Protein 6CPO (pdb70)

Nearest PDB structures (foldseek):
  5v4m-assembly4_L  TM=9.931E-01  e=2.831E-36  Homo sapiens
  4mdi-assembly1_B  TM=9.995E-01  e=8.131E-35  Homo sapiens
  6ati-assembly2_E  TM=1.000E+00  e=9.061E-35  Homo sapiens
  7yx9-assembly2_D  TM=9.956E-01  e=2.042E-34  Homo sapiens
  6biz-assembly1_B  TM=9.943E-01  e=4.128E-34  Homo sapiens

GO terms:
  GO:0005764 lysosome (C, IDA)
  GO:0005886 plasma membrane (C, IDA)
  GO:0001916 positive regulation of T cell mediated cytotoxicity (P, IDA)
  GO:0002469 myeloid dendritic cell antigen processing and presentation (P, IDA)
  GO:0002491 antigen processing and presentation of endogenous peptide antigen via MHC class II (P, IDA)
  GO:0031902 late endosome membrane (C, IDA)
  GO:0001772 immunological synapse (C, IDA)
  GO:0005765 lysosomal membrane (C, IDA)
  GO:0043382 positive regulation of memory T cell differentiation (P, IDA)
  GO:0045622 regulation of T-helper cell differentiation (P, IDA)
  GO:0042605 peptide antigen binding (F, IDA)
  GO:0042608 T cell receptor binding (F, IDA)
  GO:2000516 positive regulation of CD4-positive, alpha-beta T cell activation (P, IDA)
  GO:0019886 antigen processing and presentation of exogenous peptide antigen via MHC class II (P, IDA)
  GO:0032831 positive regulation of CD4-positive, CD25-positive, alpha-beta regulatory T cell differentiation (P, IDA)
  GO:0120281 autolysosome membrane (C, EXP)
  GO:0031901 early endosome membrane (C, EXP)
  GO:0005789 endoplasmic reticulum membrane (C, EXP)
  GO:0005886 plasma membrane (C, EXP)
  GO:0005515 protein binding (F, IPI)

Solvent-accessible surface area: 35784 Å² total; per-residue (Å²): 144,40,42,5,30,0,11,4,6,14,0,26,47,51,116,35,10,32,0,4,0,5,1,55,23,2,5,0,0,30,1,50,53,102,119,154,87,19,58,50,52,31,135,73,1,27,152,121,1,17,17,99,10,130,23,0,52,44,2,14,60,38,1,62,34,1,0,86,36,0,11,119,59,18,118,129,74,62,15,109,65,42,61,7,80,8,68,22,24,16,48,23,26,34,113,70,121,107,104,15,40,0,1,0,41,0,8,67,0,0,0,1,38,19,90,28,33,5,15,82,65,55,143,88,19,122,115,58,55,64,108,8,21,21,4,10,55,154,57,23,15,6,20,14,2,12,17,3,70,12,119,1,13,97,136,39,49,5,24,0,62,0,59,12,77,24,38,159,133,56,47,90,75,91,34,91,55,166,92,147,134,72,9,22,0,0,3,0,6,1,10,0,43,1,67,112,29,52,123,76,15,73,1,15,7,40,4,0,10,24,54,113,19,1,0,74,0,12,33,47,20,4,35,6,104,36,52,42,126,51,0,116,52,0,6,108,62,2,39,81,62,172,95,16,16,76,120,9,37,36,0,24,56,78,6,0,74,68,0,17,46,20,1,67,68,17,4,27,114,38,133,49,126,11,113,27,44,21,70,44,35,90,80,87,125,154,86,164,86,25,22,0,5,0,2,0,3,26,0,6,35,13,77,20,49,24,62,0,40,35,102,78,141,65,66,121,46,10,37,15,12,58,9,93,40,38,0,5,44,0,25,17,13,8,44,13,29,1,74,28,103,31,172,107,66,32,32,1,28,0,40,0,67,9,55,30,30,150,80,59,52,86,44,102,47,160,70,153,95,8,114,34,23,188,10,71,89,2,12,173,101,118,25,40,5,30,0,11,4,6,14,0,25,48,51,118,36,16,34,0,3,0,5,1,56,24,3,5,0,0,33,3,52,41,94,136,131,86,24,52,52,53,29,136,72,0,27,152,121,1,22,16,100,11,130,27,0,43,38,1,18,61,37,1,66,35,1,0,73,33,0,11,134,59,16,133,128,74,62,13,109,63,44,61,8,80,9,68,22,24,17,38,30,31,36,110,97,164,111,100,12,43,0,0,0,38,0,8,69,0,0,0,2,38,19,88,28,30,6,16,82,67,55,144,86,19,119,115,58,56,63,109,8,22,21,3,12,53,150,59,24,15,6,18,13,1,13,18,3,70,14,103,0,12,119,135,27,49,4,25,0,64,0,55,14,78,25,39,157,135,59,47,92,76,91,33,92,71,165,111,47,132,133,73,9,22,0,0,3,0,5,1,11,1,42,0,64,96,16,51,125,85,15,72,0,15,6,39,4,0,8,24,53,112,18,1,0,73,0,13,34,44,20,3,33,6,106,35,55,41,123,50,0,115,53,0,7,110,61,2,38,88,43,172,93,13,15,75,117,8,37,36,0,26,55,78,7,0,75,66,1,12,46,19,1,67,67,16,5,7,110,40,126,50,97,0,114,26,45,20,73,42,37,103,82,109,120,170,75,166,90,30,21,0,5,0,3,0,5,24,0,7,33,12,77,22,49,23,54,0,39,37,102,73,140,59,62,125,47,10,37,14,11,56,8,94,42,38,0,6,35,0,24,17,17,6,49,12,29,1,74,27,104,31,173,108,65,32,32,1,28,0,39,0,63,11,56,35,27,154,85,66,38,85,44,99,48,159,69,159,94,7,112,36,25,177,9,73,89,2,15,168

Secondary structure (DSSP, 8-state):
-EEEEEEEEEEETTTEEEEEEEETTEEEEEEETTTTEEEESSTTHHHH-B--HHHHHHHHHHHHHHHHHHHHHTTSPPPPPB--EEEEEESS---TTS-EEEEEEEEEEBSS--EEEEEETTEE--SS-EE---EE-TTS-EEEEEEEEE---SS--EEEEEE-TT-SS-EEEEE---/--S--EEEEEEEEEEEETTTTEEEEEEEEEETTEEEEEEETTTTEEEESSGGGHHHHHHHHH-HHHHHHHHHHIIIIIIHHHHHHTTTTTS--B--EEEEEEE-SSTTSS--EEEEEEEEEBSS--EEEEEETTEE--TTEEE---EE-SSS-EEEEEEEE--PPTT-EEEEEEE-TTSSS-EEEEEE-/-BPPP----PPP-/--EEEEEEEEEEETTTEEEEEEEETTEEEEEEETTTTEEEESSTTHHHH-B--HHHHHHHHHHHHHHHHHHHHHTTSPPPPPB--EEEEEESS---TTS-EEEEEEEEEEBSS--EEEEEETTEE--SS-EE---EE-TTS-EEEEEEEEE---SS--EEEEEE-TT-SS-EEEEE---/---S--EEEEEEEEEEEETTTTEEEEEEEEEETTEEEEEEETTTTEEEESSGGGHHHHHHHHH-HHHHHHHHHHIIIIIIHHHHHHTTTTTS--B--EEEEEEE-SSTTSS--EEEEEEEEEBSS--EEEEEETTEE--TTEEE---EE-SSS-EEEEEEEE--PPTT-EEEEEEE-TT-SSPEEEEEE-/-BPPP----PPP-

InterPro domains:
  IPR001003 MHC class II, alpha chain, N-terminal [PF00993] (29-106)
  IPR001003 MHC class II, alpha chain, N-terminal [SM00920] (30-109)
  IPR003006 Immunoglobulin/major histocompatibility complex, conserved site [PS00290] (186-192)
  IPR003597 Immunoglobulin C1-set [PF07654] (114-195)
  IPR003597 Immunoglobulin C1-set [SM00407] (127-198)
  IPR007110 Immunoglobulin-like domain [PS50835] (112-192)
  IPR011162 MHC classes I/II-like antigen recognition protein [SSF54452] (27-108)
  IPR013783 Immunoglobulin-like fold [G3DSA:2.60.40.10] (107-217)
  IPR014745 MHC class II, alpha/beta chain, N-terminal [G3DSA:3.10.320.10] (25-106)
  IPR036179 Immunoglobulin-like domain superfamily [SSF48726] (110-206)
  IPR050160 Major Histocompatibility Complex/Immunoglobulin [PTHR19944] (16-243)

Structure (mmCIF, N/CA/C/O backbone):
data_6CPO
#
_entry.id   6CPO
#
_cell.length_a   66.740
_cell.length_b   73.500
_cell.length_c   94.940
_cell.angle_alpha   90.00
_cell.angle_beta   106.95
_cell.angle_gamma   90.00
#
_symmetry.space_group_name_H-M   'P 1 21 1'
#
loop_
_entity.id
_entity.type
_entity.pdbx_description
1 polymer 'HLA class II histocompatibility antigen, DR alpha chain'
2 polymer 'HLA-DRB1 protein'
3 polymer RQ13
4 non-polymer 2-acetamido-2-deoxy-beta-D-glucopyranose
5 non-polymer 'TRIETHYLENE GLYCOL'
6 non-polymer 'PHOSPHATE ION'
7 water water
#
loop_
_atom_site.group_PDB
_atom_site.id
_atom_site.type_symbol
_atom_site.label_atom_id
_atom_site.label_alt_id
_atom_site.label_comp_id
_atom_site.label_asym_id
_atom_site.label_entity_id
_atom_site.label_seq_id
_atom_site.pdbx_PDB_ins_code
_atom_site.Cartn_x
_atom_site.Cartn_y
_atom_site.Cartn_z
_atom_site.occupancy
_atom_site.B_iso_or_equiv
_atom_site.auth_seq_id
_atom_site.auth_comp_id
_atom_site.auth_asym_id
_atom_site.auth_atom_id
_atom_site.pdbx_PDB_model_num
ATOM 1 N N . GLU A 1 4 ? 13.760 13.866 37.756 1.00 32.80 4 GLU A N 1
ATOM 2 C CA . GLU A 1 4 ? 13.442 14.192 36.367 1.00 32.46 4 GLU A CA 1
ATOM 3 C C . GLU A 1 4 ? 13.604 12.984 35.439 1.00 34.23 4 GLU A C 1
ATOM 4 O O . GLU A 1 4 ? 14.708 12.466 35.266 1.00 34.47 4 GLU A O 1
ATOM 10 N N . HIS A 1 5 ? 12.480 12.520 34.871 1.00 28.53 5 HIS A N 1
ATOM 11 C CA . HIS A 1 5 ? 12.422 11.364 33.978 1.00 26.87 5 HIS A CA 1
ATOM 12 C C . HIS A 1 5 ? 11.505 11.640 32.803 1.00 28.03 5 HIS A C 1
ATOM 13 O O . HIS A 1 5 ? 10.699 12.576 32.852 1.00 27.77 5 HIS A O 1
ATOM 20 N N . VAL A 1 6 ? 11.646 10.835 31.731 1.00 21.63 6 VAL A N 1
ATOM 21 C CA . VAL A 1 6 ? 10.859 10.936 30.502 1.00 19.56 6 VAL A CA 1
ATOM 22 C C . VAL A 1 6 ? 10.431 9.546 30.025 1.00 22.09 6 VAL A C 1
ATOM 23 O O . VAL A 1 6 ? 11.279 8.687 29.792 1.00 21.47 6 VAL A O 1
ATOM 27 N N . ILE A 1 7 ? 9.121 9.342 29.848 1.00 18.50 7 ILE A N 1
ATOM 28 C CA . ILE A 1 7 ? 8.563 8.114 29.273 1.00 17.60 7 ILE A CA 1
ATOM 29 C C . ILE A 1 7 ? 7.986 8.492 27.887 1.00 21.57 7 ILE A C 1
ATOM 30 O O . ILE A 1 7 ? 7.191 9.429 27.785 1.00 21.15 7 ILE A O 1
ATOM 35 N N . ILE A 1 8 ? 8.425 7.798 26.824 1.00 17.52 8 ILE A N 1
ATOM 36 C CA . ILE A 1 8 ? 7.970 8.064 25.462 1.00 17.04 8 ILE A CA 1
ATOM 37 C C . ILE A 1 8 ? 7.385 6.805 24.853 1.00 23.28 8 ILE A C 1
ATOM 38 O O . ILE A 1 8 ? 8.026 5.759 24.874 1.00 24.44 8 ILE A O 1
ATOM 43 N N . GLN A 1 9 ? 6.166 6.903 24.318 1.00 19.15 9 GLN A N 1
ATOM 44 C CA . GLN A 1 9 ? 5.546 5.818 23.571 1.00 18.42 9 GLN A CA 1
ATOM 45 C C . GLN A 1 9 ? 5.810 6.223 22.127 1.00 19.82 9 GLN A C 1
ATOM 46 O O . GLN A 1 9 ? 5.186 7.159 21.610 1.00 18.41 9 GLN A O 1
ATOM 52 N N . ALA A 1 10 ? 6.817 5.595 21.520 1.00 16.10 10 ALA A N 1
ATOM 53 C CA . ALA A 1 10 ? 7.224 5.910 20.157 1.00 15.41 10 ALA A CA 1
ATOM 54 C C . ALA A 1 10 ? 6.743 4.858 19.167 1.00 18.90 10 ALA A C 1
ATOM 55 O O . ALA A 1 10 ? 6.995 3.663 19.335 1.00 18.75 10 ALA A O 1
ATOM 57 N N . GLU A 1 11 ? 6.026 5.314 18.141 1.00 14.98 11 GLU A N 1
ATOM 58 C CA . GLU A 1 11 ? 5.506 4.447 17.089 1.00 14.55 11 GLU A CA 1
ATOM 59 C C . GLU A 1 11 ? 5.936 4.979 15.744 1.00 17.76 11 GLU A C 1
ATOM 60 O O . GLU A 1 11 ? 6.390 6.116 15.648 1.00 17.14 11 GLU A O 1
ATOM 66 N N . PHE A 1 12 ? 5.769 4.164 14.699 1.00 14.17 12 PHE A N 1
ATOM 67 C CA . PHE A 1 12 ? 6.027 4.560 13.330 1.00 14.68 12 PHE A CA 1
ATOM 68 C C . PHE A 1 12 ? 5.397 3.614 12.343 1.00 20.40 12 PHE A C 1
ATOM 69 O O . PHE A 1 12 ? 5.218 2.427 12.623 1.00 19.66 12 PHE A O 1
ATOM 77 N N . TYR A 1 13 ? 5.094 4.152 11.165 1.00 17.91 13 TYR A N 1
ATOM 78 C CA . TYR A 1 13 ? 4.649 3.390 10.020 1.00 17.52 13 TYR A CA 1
ATOM 79 C C . TYR A 1 13 ? 5.384 3.925 8.818 1.00 19.67 13 TYR A C 1
ATOM 80 O O . TYR A 1 13 ? 5.498 5.137 8.646 1.00 18.21 13 TYR A O 1
ATOM 89 N N . LEU A 1 14 ? 5.930 3.014 8.021 1.00 16.43 14 LEU A N 1
ATOM 90 C CA . LEU A 1 14 ? 6.713 3.357 6.849 1.00 15.89 14 LEU A CA 1
ATOM 91 C C . LEU A 1 14 ? 6.204 2.647 5.595 1.00 21.07 14 LEU A C 1
ATOM 92 O O . LEU A 1 14 ? 5.980 1.437 5.620 1.00 20.63 14 LEU A O 1
ATOM 97 N N . ASN A 1 15 ? 6.045 3.415 4.504 1.00 17.81 15 ASN A N 1
ATOM 98 C CA . ASN A 1 15 ? 5.648 2.943 3.179 1.00 17.89 15 ASN A CA 1
ATOM 99 C C . ASN A 1 15 ? 6.789 3.223 2.193 1.00 21.77 15 ASN A C 1
ATOM 100 O O . ASN A 1 15 ? 7.528 4.179 2.414 1.00 20.90 15 ASN A O 1
ATOM 105 N N . PRO A 1 16 ? 6.980 2.421 1.114 1.00 19.94 16 PRO A N 1
ATOM 106 C CA . PRO A 1 16 ? 6.189 1.247 0.687 1.00 20.01 16 PRO A CA 1
ATOM 107 C C . PRO A 1 16 ? 6.532 -0.060 1.411 1.00 26.48 16 PRO A C 1
ATOM 108 O O . PRO A 1 16 ? 5.913 -1.089 1.137 1.00 27.47 16 PRO A O 1
ATOM 112 N N . ASP A 1 17 ? 7.492 -0.010 2.353 1.00 23.55 17 ASP A N 1
ATOM 113 C CA . ASP A 1 17 ? 7.996 -1.153 3.128 1.00 23.21 17 ASP A CA 1
ATOM 114 C C . ASP A 1 17 ? 6.947 -1.876 3.953 1.00 28.27 17 ASP A C 1
ATOM 115 O O . ASP A 1 17 ? 7.124 -3.065 4.246 1.00 29.49 17 ASP A O 1
ATOM 120 N N . GLN A 1 18 ? 5.878 -1.154 4.353 1.00 23.57 18 GLN A N 1
ATOM 121 C CA . GLN A 1 18 ? 4.778 -1.633 5.202 1.00 23.35 18 GLN A CA 1
ATOM 122 C C . GLN A 1 18 ? 5.310 -2.054 6.585 1.00 27.62 18 GLN A C 1
ATOM 123 O O . GLN A 1 18 ? 4.762 -2.934 7.256 1.00 27.84 18 GLN A O 1
ATOM 129 N N . SER A 1 19 ? 6.382 -1.371 7.003 1.00 23.49 19 SER A N 1
ATOM 130 C CA . SER A 1 19 ? 7.093 -1.562 8.255 1.00 23.10 19 SER A CA 1
ATOM 131 C C . SER A 1 19 ? 6.438 -0.707 9.341 1.00 25.44 19 SER A C 1
ATOM 132 O O . SER A 1 19 ? 6.102 0.455 9.102 1.00 24.69 19 SER A O 1
ATOM 135 N N . GLY A 1 20 ? 6.256 -1.292 10.515 1.00 20.84 20 GLY A N 1
ATOM 136 C CA . GLY A 1 20 ? 5.642 -0.606 11.640 1.00 20.42 20 GLY A CA 1
ATOM 137 C C . GLY A 1 20 ? 6.123 -1.124 12.974 1.00 24.82 20 GLY A C 1
ATOM 138 O O . GLY A 1 20 ? 6.246 -2.338 13.156 1.00 25.72 20 GLY A O 1
ATOM 139 N N . GLU A 1 21 ? 6.417 -0.211 13.914 1.00 19.47 21 GLU A N 1
ATOM 140 C CA . GLU A 1 21 ? 6.885 -0.579 15.250 1.00 18.34 21 GLU A CA 1
ATOM 141 C C . GLU A 1 21 ? 6.252 0.271 16.328 1.00 21.10 21 GLU A C 1
ATOM 142 O O . GLU A 1 21 ? 5.870 1.404 16.070 1.00 21.03 21 GLU A O 1
ATOM 148 N N . PHE A 1 22 ? 6.140 -0.289 17.538 1.00 16.70 22 PHE A N 1
ATOM 149 C CA . PHE A 1 22 ? 5.564 0.340 18.719 1.00 16.01 22 PHE A CA 1
ATOM 150 C C . PHE A 1 22 ? 6.465 -0.024 19.882 1.00 22.08 22 PHE A C 1
ATOM 151 O O . PHE A 1 22 ? 6.760 -1.203 20.089 1.00 22.35 22 PHE A O 1
ATOM 159 N N . MET A 1 23 ? 6.901 0.981 20.651 1.00 19.89 23 MET A N 1
ATOM 160 C CA . MET A 1 23 ? 7.777 0.761 21.800 1.00 19.48 23 MET A CA 1
ATOM 161 C C . MET A 1 23 ? 7.608 1.810 22.878 1.00 22.41 23 MET A C 1
ATOM 162 O O . MET A 1 23 ? 7.089 2.892 22.618 1.00 21.50 23 MET A O 1
ATOM 167 N N . PHE A 1 24 ? 8.075 1.488 24.086 1.00 19.33 24 PHE A N 1
ATOM 168 C CA . PHE A 1 24 ? 8.101 2.395 25.223 1.00 19.02 24 PHE A CA 1
ATOM 169 C C . PHE A 1 24 ? 9.560 2.649 25.571 1.00 22.12 24 PHE A C 1
ATOM 170 O O . PHE A 1 24 ? 10.363 1.712 25.647 1.00 22.20 24 PHE A O 1
ATOM 178 N N . ASP A 1 25 ? 9.896 3.917 25.750 1.00 17.53 25 ASP A N 1
ATOM 179 C CA . ASP A 1 25 ? 11.228 4.402 26.073 1.00 17.60 25 ASP A CA 1
ATOM 180 C C . ASP A 1 25 ? 11.186 5.112 27.426 1.00 19.04 25 ASP A C 1
ATOM 181 O O . ASP A 1 25 ? 10.242 5.843 27.699 1.00 17.47 25 ASP A O 1
ATOM 186 N N . PHE A 1 26 ? 12.188 4.858 28.284 1.00 15.98 26 PHE A N 1
ATOM 187 C CA . PHE A 1 26 ? 12.367 5.484 29.592 1.00 15.01 26 PHE A CA 1
ATOM 188 C C . PHE A 1 26 ? 13.791 6.026 29.630 1.00 18.06 26 PHE A C 1
ATOM 189 O O . PHE A 1 26 ? 14.737 5.239 29.625 1.00 18.19 26 PHE A O 1
ATOM 197 N N . ASP A 1 27 ? 13.947 7.365 29.627 1.00 14.95 27 ASP A N 1
ATOM 198 C CA . ASP A 1 27 ? 15.241 8.071 29.675 1.00 14.94 27 ASP A CA 1
ATOM 199 C C . ASP A 1 27 ? 16.282 7.567 28.633 1.00 19.76 27 ASP A C 1
ATOM 200 O O . ASP A 1 27 ? 17.458 7.424 28.952 1.00 20.54 27 ASP A O 1
ATOM 205 N N . GLY A 1 28 ? 15.837 7.315 27.406 1.00 16.69 28 GLY A N 1
ATOM 206 C CA . GLY A 1 28 ? 16.696 6.849 26.320 1.00 16.56 28 GLY A CA 1
ATOM 207 C C . GLY A 1 28 ? 16.850 5.343 26.205 1.00 21.89 28 GLY A C 1
ATOM 208 O O . GLY A 1 28 ? 17.472 4.861 25.249 1.00 22.12 28 GLY A O 1
ATOM 209 N N . ASP A 1 29 ? 16.303 4.588 27.187 1.00 18.34 29 ASP A N 1
ATOM 210 C CA . ASP A 1 29 ? 16.350 3.124 27.231 1.00 18.07 29 ASP A CA 1
ATOM 211 C C . ASP A 1 29 ? 14.980 2.524 26.961 1.00 22.45 29 ASP A C 1
ATOM 212 O O . ASP A 1 29 ? 13.979 3.054 27.422 1.00 21.63 29 ASP A O 1
ATOM 217 N N . GLU A 1 30 ? 14.939 1.413 26.224 1.00 19.29 30 GLU A N 1
ATOM 218 C CA . GLU A 1 30 ? 13.708 0.727 25.845 1.00 19.16 30 GLU A CA 1
ATOM 219 C C . GLU A 1 30 ? 13.144 -0.119 26.988 1.00 24.44 30 GLU A C 1
ATOM 220 O O . GLU A 1 30 ? 13.856 -0.972 27.504 1.00 25.66 30 GLU A O 1
ATOM 226 N N . ILE A 1 31 ? 11.861 0.073 27.355 1.00 20.28 31 ILE A N 1
ATOM 227 C CA . ILE A 1 31 ? 11.228 -0.760 28.384 1.00 19.60 31 ILE A CA 1
ATOM 228 C C . ILE A 1 31 ? 10.782 -2.056 27.693 1.00 22.01 31 ILE A C 1
ATOM 229 O O . ILE A 1 31 ? 11.149 -3.153 28.117 1.00 21.40 31 ILE A O 1
ATOM 234 N N . PHE A 1 32 ? 10.005 -1.910 26.608 1.00 17.58 32 PHE A N 1
ATOM 235 C CA . PHE A 1 32 ? 9.497 -3.008 25.808 1.00 16.92 32 PHE A CA 1
ATOM 236 C C . PHE A 1 32 ? 9.124 -2.511 24.414 1.00 21.25 32 PHE A C 1
ATOM 237 O O . PHE A 1 32 ? 9.021 -1.305 24.189 1.00 20.86 32 PHE A O 1
ATOM 245 N N . HIS A 1 33 ? 8.873 -3.451 23.500 1.00 18.71 33 HIS A N 1
ATOM 246 C CA . HIS A 1 33 ? 8.383 -3.190 22.154 1.00 19.38 33 HIS A CA 1
ATOM 247 C C . HIS A 1 33 ? 7.397 -4.294 21.785 1.00 25.97 33 HIS A C 1
ATOM 248 O O . HIS A 1 33 ? 7.361 -5.339 22.441 1.00 24.78 33 HIS A O 1
ATOM 255 N N . VAL A 1 34 ? 6.621 -4.081 20.729 1.00 25.61 34 VAL A N 1
ATOM 256 C CA . VAL A 1 34 ? 5.686 -5.094 20.266 1.00 27.27 34 VAL A CA 1
ATOM 257 C C . VAL A 1 34 ? 6.072 -5.517 18.849 1.00 37.74 34 VAL A C 1
ATOM 258 O O . VAL A 1 34 ? 6.190 -4.670 17.958 1.00 36.21 34 VAL A O 1
ATOM 262 N N . ASP A 1 35 ? 6.317 -6.828 18.669 1.00 41.03 35 ASP A N 1
ATOM 263 C CA . ASP A 1 35 ? 6.675 -7.410 17.376 1.00 44.11 35 ASP A CA 1
ATOM 264 C C . ASP A 1 35 ? 5.420 -7.534 16.500 1.00 53.43 35 ASP A C 1
ATOM 265 O O . ASP A 1 35 ? 4.422 -8.119 16.935 1.00 53.34 35 ASP A O 1
ATOM 270 N N . MET A 1 36 ? 5.469 -6.964 15.280 1.00 53.62 36 MET A N 1
ATOM 271 C CA . MET A 1 36 ? 4.353 -7.014 14.332 1.00 55.23 36 MET A CA 1
ATOM 272 C C . MET A 1 36 ? 4.220 -8.376 13.639 1.00 60.71 36 MET A C 1
ATOM 273 O O . MET A 1 36 ? 3.105 -8.747 13.262 1.00 60.65 36 MET A O 1
ATOM 278 N N . ALA A 1 37 ? 5.342 -9.125 13.491 1.00 57.75 37 ALA A N 1
ATOM 279 C CA . ALA A 1 37 ? 5.358 -10.472 12.900 1.00 57.87 37 ALA A CA 1
ATOM 280 C C . ALA A 1 37 ? 4.477 -11.402 13.753 1.00 61.90 37 ALA A C 1
ATOM 281 O O . ALA A 1 37 ? 3.646 -12.133 13.209 1.00 61.80 37 ALA A O 1
ATOM 283 N N . LYS A 1 38 ? 4.622 -11.315 15.090 1.00 58.08 38 LYS A N 1
ATOM 284 C CA . LYS A 1 38 ? 3.815 -12.043 16.064 1.00 57.65 38 LYS A CA 1
ATOM 285 C C . LYS A 1 38 ? 2.812 -11.028 16.657 1.00 60.85 38 LYS A C 1
ATOM 286 O O . LYS A 1 38 ? 2.441 -10.062 15.980 1.00 60.32 38 LYS A O 1
ATOM 292 N N . LYS A 1 39 ? 2.363 -11.256 17.897 1.00 56.64 39 LYS A N 1
ATOM 293 C CA . LYS A 1 39 ? 1.427 -10.398 18.627 1.00 56.04 39 LYS A CA 1
ATOM 294 C C . LYS A 1 39 ? 1.870 -10.452 20.097 1.00 58.32 39 LYS A C 1
ATOM 295 O O . LYS A 1 39 ? 1.045 -10.657 20.995 1.00 58.26 39 LYS A O 1
ATOM 301 N N . GLU A 1 40 ? 3.193 -10.303 20.332 1.00 52.81 40 GLU A N 1
ATOM 302 C CA . GLU A 1 40 ? 3.788 -10.416 21.664 1.00 51.22 40 GLU A CA 1
ATOM 303 C C . GLU A 1 40 ? 4.568 -9.189 22.130 1.00 50.10 40 GLU A C 1
ATOM 304 O O . GLU A 1 40 ? 5.299 -8.568 21.351 1.00 49.40 40 GLU A O 1
ATOM 310 N N . THR A 1 41 ? 4.418 -8.868 23.430 1.00 42.95 41 THR A N 1
ATOM 311 C CA . THR A 1 41 ? 5.131 -7.796 24.112 1.00 40.93 41 THR A CA 1
ATOM 312 C C . THR A 1 41 ? 6.523 -8.343 24.446 1.00 40.28 41 THR A C 1
ATOM 313 O O . THR A 1 41 ? 6.650 -9.248 25.276 1.00 39.90 41 THR A O 1
ATOM 317 N N . VAL A 1 42 ? 7.553 -7.815 23.772 1.00 32.93 42 VAL A N 1
ATOM 318 C CA . VAL A 1 42 ? 8.941 -8.218 23.974 1.00 30.43 42 VAL A CA 1
ATOM 319 C C . VAL A 1 42 ? 9.603 -7.230 24.943 1.00 30.91 42 VAL A C 1
ATOM 320 O O . VAL A 1 42 ? 9.813 -6.074 24.587 1.00 29.69 42 VAL A O 1
ATOM 324 N N . TRP A 1 43 ? 9.898 -7.687 26.174 1.00 26.79 43 TRP A N 1
ATOM 325 C CA . TRP A 1 43 ? 10.550 -6.892 27.221 1.00 26.34 43 TRP A CA 1
ATOM 326 C C . TRP A 1 43 ? 12.045 -6.811 26.953 1.00 29.93 43 TRP A C 1
ATOM 327 O O . TRP A 1 43 ? 12.630 -7.781 26.458 1.00 29.84 43 TRP A O 1
ATOM 338 N N . ARG A 1 44 ? 12.659 -5.647 27.248 1.00 25.97 44 ARG A N 1
ATOM 339 C CA . ARG A 1 44 ? 14.086 -5.425 27.021 1.00 25.39 44 ARG A CA 1
ATOM 340 C C . ARG A 1 44 ? 14.947 -6.303 27.919 1.00 29.56 44 ARG A C 1
ATOM 341 O O . ARG A 1 44 ? 15.922 -6.889 27.450 1.00 28.52 44 ARG A O 1
ATOM 349 N N . LEU A 1 45 ? 14.566 -6.405 29.195 1.00 27.18 45 LEU A N 1
ATOM 350 C CA . LEU A 1 45 ? 15.201 -7.269 30.181 1.00 27.37 45 LEU A CA 1
ATOM 351 C C . LEU A 1 45 ? 14.122 -8.198 30.722 1.00 35.63 45 LEU A C 1
ATOM 352 O O . LEU A 1 45 ? 12.968 -7.777 30.837 1.00 35.58 45 LEU A O 1
ATOM 357 N N . GLU A 1 46 ? 14.486 -9.471 31.007 1.00 35.44 46 GLU A N 1
ATOM 358 C CA . GLU A 1 46 ? 13.601 -10.529 31.527 1.00 36.72 46 GLU A CA 1
ATOM 359 C C . GLU A 1 46 ? 12.767 -10.075 32.728 1.00 41.39 46 GLU A C 1
ATOM 360 O O . GLU A 1 46 ? 11.551 -10.258 32.723 1.00 41.13 46 GLU A O 1
ATOM 366 N N . GLU A 1 47 ? 13.430 -9.461 33.735 1.00 38.15 47 GLU A N 1
ATOM 367 C CA . GLU A 1 47 ? 12.850 -8.982 34.996 1.00 37.91 47 GLU A CA 1
ATOM 368 C C . GLU A 1 47 ? 11.654 -8.038 34.832 1.00 40.48 47 GLU A C 1
ATOM 369 O O . GLU A 1 47 ? 10.758 -8.063 35.677 1.00 40.57 47 GLU A O 1
ATOM 375 N N . PHE A 1 48 ? 11.628 -7.225 33.760 1.00 35.53 48 PHE A N 1
ATOM 376 C CA . PHE A 1 48 ? 10.537 -6.276 33.492 1.00 34.38 48 PHE A CA 1
ATOM 377 C C . PHE A 1 48 ? 9.185 -6.981 33.331 1.00 37.62 48 PHE A C 1
ATOM 378 O O . PHE A 1 48 ? 8.181 -6.498 33.853 1.00 37.18 48 PHE A O 1
ATOM 386 N N . GLY A 1 49 ? 9.191 -8.119 32.636 1.00 34.65 49 GLY A N 1
ATOM 387 C CA . GLY A 1 49 ? 8.013 -8.943 32.386 1.00 35.27 49 GLY A CA 1
ATOM 388 C C . GLY A 1 49 ? 7.433 -9.621 33.614 1.00 41.11 49 GLY A C 1
ATOM 389 O O . GLY A 1 49 ? 6.288 -10.079 33.579 1.00 41.35 49 GLY A O 1
ATOM 390 N N . ARG A 1 50 ? 8.218 -9.699 34.704 1.00 38.53 50 ARG A N 1
ATOM 391 C CA . ARG A 1 50 ? 7.837 -10.311 35.981 1.00 38.95 50 ARG A CA 1
ATOM 392 C C . ARG A 1 50 ? 7.220 -9.283 36.931 1.00 44.53 50 ARG A C 1
ATOM 393 O O . ARG A 1 50 ? 6.495 -9.656 37.856 1.00 45.13 50 ARG A O 1
ATOM 401 N N . PHE A 1 51 ? 7.516 -7.992 36.706 1.00 41.20 51 PHE A N 1
ATOM 402 C CA . PHE A 1 51 ? 7.034 -6.876 37.518 1.00 41.02 51 PHE A CA 1
ATOM 403 C C . PHE A 1 51 ? 5.925 -6.068 36.839 1.00 42.49 51 PHE A C 1
ATOM 404 O O . PHE A 1 51 ? 5.186 -5.359 37.524 1.00 42.19 51 PHE A O 1
ATOM 412 N N . ALA A 1 52 ? 5.814 -6.161 35.502 1.00 37.67 52 ALA A N 1
ATOM 413 C CA . ALA A 1 52 ? 4.808 -5.435 34.720 1.00 36.73 52 ALA A CA 1
ATOM 414 C C . ALA A 1 52 ? 4.214 -6.292 33.599 1.00 38.14 52 ALA A C 1
ATOM 415 O O . ALA A 1 52 ? 4.647 -7.430 33.401 1.00 37.72 52 ALA A O 1
ATOM 417 N N . SER A 1 53 ? 3.200 -5.753 32.887 1.00 33.00 53 SER A N 1
ATOM 418 C CA . SER A 1 53 ? 2.526 -6.423 31.764 1.00 32.00 53 SER A CA 1
ATOM 419 C C . SER A 1 53 ? 1.958 -5.429 30.747 1.00 32.87 53 SER A C 1
ATOM 420 O O . SER A 1 53 ? 1.768 -4.250 31.055 1.00 30.68 53 SER A O 1
ATOM 423 N N . PHE A 1 54 ? 1.715 -5.909 29.521 1.00 28.97 54 PHE A N 1
ATOM 424 C CA . PHE A 1 54 ? 1.174 -5.092 28.442 1.00 28.32 54 PHE A CA 1
ATOM 425 C C . PHE A 1 54 ? 0.381 -5.933 27.449 1.00 35.06 54 PHE A C 1
ATOM 426 O O . PHE A 1 54 ? 0.834 -7.017 27.054 1.00 35.62 54 PHE A O 1
ATOM 434 N N . GLU A 1 55 ? -0.785 -5.409 27.020 1.00 32.31 55 GLU A N 1
ATOM 435 C CA . GLU A 1 55 ? -1.637 -6.069 26.037 1.00 32.36 55 GLU A CA 1
ATOM 436 C C . GLU A 1 55 ? -1.208 -5.648 24.639 1.00 35.88 55 GLU A C 1
ATOM 437 O O . GLU A 1 55 ? -1.529 -4.543 24.191 1.00 35.94 55 GLU A O 1
ATOM 443 N N . ALA A 1 56 ? -0.486 -6.549 23.947 1.00 31.73 56 ALA A N 1
ATOM 444 C CA . ALA A 1 56 ? 0.051 -6.338 22.601 1.00 31.55 56 ALA A CA 1
ATOM 445 C C . ALA A 1 56 ? -0.978 -5.883 21.567 1.00 34.99 56 ALA A C 1
ATOM 446 O O . ALA A 1 56 ? -0.605 -5.220 20.598 1.00 34.06 56 ALA A O 1
ATOM 448 N N . GLN A 1 57 ? -2.264 -6.229 21.787 1.00 31.76 57 GLN A N 1
ATOM 449 C CA . GLN A 1 57 ? -3.412 -5.883 20.937 1.00 31.73 57 GLN A CA 1
ATOM 450 C C . GLN A 1 57 ? -3.562 -4.365 20.755 1.00 34.39 57 GLN A C 1
ATOM 451 O O . GLN A 1 57 ? -3.908 -3.920 19.660 1.00 34.18 57 GLN A O 1
ATOM 457 N N . GLY A 1 58 ? -3.270 -3.605 21.816 1.00 29.42 58 GLY A N 1
ATOM 458 C CA . GLY A 1 58 ? -3.301 -2.148 21.818 1.00 28.64 58 GLY A CA 1
ATOM 459 C C . GLY A 1 58 ? -2.314 -1.565 20.827 1.00 31.91 58 GLY A C 1
ATOM 460 O O . GLY A 1 58 ? -2.645 -0.628 20.095 1.00 31.33 58 GLY A O 1
ATOM 461 N N . ALA A 1 59 ? -1.114 -2.163 20.758 1.00 28.57 59 ALA A N 1
ATOM 462 C CA . ALA A 1 59 ? -0.043 -1.757 19.849 1.00 28.81 59 ALA A CA 1
ATOM 463 C C . ALA A 1 59 ? -0.392 -2.030 18.387 1.00 33.21 59 ALA A C 1
ATOM 464 O O . ALA A 1 59 ? -0.194 -1.156 17.543 1.00 32.90 59 ALA A O 1
ATOM 466 N N . LEU A 1 60 ? -0.942 -3.222 18.097 1.00 30.38 60 LEU A N 1
ATOM 467 C CA . LEU A 1 60 ? -1.370 -3.624 16.755 1.00 30.88 60 LEU A CA 1
ATOM 468 C C . LEU A 1 60 ? -2.508 -2.729 16.236 1.00 34.27 60 LEU A C 1
ATOM 469 O O . LEU A 1 60 ? -2.527 -2.398 15.048 1.00 34.22 60 LEU A O 1
ATOM 474 N N . ALA A 1 61 ? -3.421 -2.305 17.142 1.00 29.44 61 ALA A N 1
ATOM 475 C CA . ALA A 1 61 ? -4.540 -1.411 16.832 1.00 28.68 61 ALA A CA 1
ATOM 476 C C . ALA A 1 61 ? -4.036 0.005 16.517 1.00 30.93 61 ALA A C 1
ATOM 477 O O . ALA A 1 61 ? -4.549 0.630 15.590 1.00 31.49 61 ALA A O 1
ATOM 479 N N . ASN A 1 62 ? -3.014 0.489 17.261 1.00 24.76 62 ASN A N 1
ATOM 480 C CA . ASN A 1 62 ? -2.404 1.805 17.046 1.00 23.52 62 ASN A CA 1
ATOM 481 C C . ASN A 1 62 ? -1.639 1.847 15.731 1.00 26.37 62 ASN A C 1
ATOM 482 O O . ASN A 1 62 ? -1.698 2.851 15.025 1.00 25.34 62 ASN A O 1
ATOM 487 N N . ILE A 1 63 ? -0.955 0.743 15.385 1.00 23.50 63 ILE A N 1
ATOM 488 C CA . ILE A 1 63 ? -0.188 0.609 14.143 1.00 23.54 63 ILE A CA 1
ATOM 489 C C . ILE A 1 63 ? -1.122 0.638 12.925 1.00 26.82 63 ILE A C 1
ATOM 490 O O . ILE A 1 63 ? -0.743 1.193 11.889 1.00 25.87 63 ILE A O 1
ATOM 495 N N . ALA A 1 64 ? -2.358 0.109 13.080 1.00 23.88 64 ALA A N 1
ATOM 496 C CA . ALA A 1 64 ? -3.388 0.103 12.034 1.00 23.75 64 ALA A CA 1
ATOM 497 C C . ALA A 1 64 ? -3.866 1.542 11.761 1.00 26.49 64 ALA A C 1
ATOM 498 O O . ALA A 1 64 ? -4.051 1.916 10.602 1.00 25.54 64 ALA A O 1
ATOM 500 N N . VAL A 1 65 ? -4.008 2.351 12.831 1.00 23.31 65 VAL A N 1
ATOM 501 C CA . VAL A 1 65 ? -4.409 3.762 12.758 1.00 23.02 65 VAL A CA 1
ATOM 502 C C . VAL A 1 65 ? -3.277 4.590 12.119 1.00 25.82 65 VAL A C 1
ATOM 503 O O . VAL A 1 65 ? -3.554 5.419 11.246 1.00 26.20 65 VAL A O 1
ATOM 507 N N . ASP A 1 66 ? -2.005 4.326 12.514 1.00 20.58 66 ASP A N 1
ATOM 508 C CA . ASP A 1 66 ? -0.814 5.015 11.984 1.00 19.53 66 ASP A CA 1
ATOM 509 C C . ASP A 1 66 ? -0.671 4.813 10.486 1.00 23.11 66 ASP A C 1
ATOM 510 O O . ASP A 1 66 ? -0.311 5.754 9.772 1.00 23.14 66 ASP A O 1
ATOM 515 N N . LYS A 1 67 ? -0.948 3.583 10.021 1.00 19.44 67 LYS A N 1
ATOM 516 C CA . LYS A 1 67 ? -0.914 3.182 8.621 1.00 19.66 67 LYS A CA 1
ATOM 517 C C . LYS A 1 67 ? -1.928 4.006 7.818 1.00 24.28 67 LYS A C 1
ATOM 518 O O . LYS A 1 67 ? -1.576 4.532 6.758 1.00 25.09 67 LYS A O 1
ATOM 524 N N . ALA A 1 68 ? -3.172 4.127 8.333 1.00 19.61 68 ALA A N 1
ATOM 525 C CA . ALA A 1 68 ? -4.250 4.895 7.704 1.00 19.05 68 ALA A CA 1
ATOM 526 C C . ALA A 1 68 ? -3.894 6.377 7.684 1.00 25.02 68 ALA A C 1
ATOM 527 O O . ALA A 1 68 ? -4.110 7.042 6.670 1.00 26.10 68 ALA A O 1
ATOM 529 N N . ASN A 1 69 ? -3.303 6.876 8.791 1.00 21.39 69 ASN A N 1
ATOM 530 C CA . ASN A 1 69 ? -2.859 8.262 8.939 1.00 20.50 69 ASN A CA 1
ATOM 531 C C . ASN A 1 69 ? -1.726 8.598 7.973 1.00 22.79 69 ASN A C 1
ATOM 532 O O . ASN A 1 69 ? -1.726 9.692 7.400 1.00 20.94 69 ASN A O 1
ATOM 537 N N . LEU A 1 70 ? -0.795 7.641 7.749 1.00 19.48 70 LEU A N 1
ATOM 538 C CA . LEU A 1 70 ? 0.309 7.812 6.803 1.00 19.06 70 LEU A CA 1
ATOM 539 C C . LEU A 1 70 ? -0.240 7.981 5.392 1.00 24.96 70 LEU A C 1
ATOM 540 O O . LEU A 1 70 ? 0.217 8.877 4.688 1.00 26.35 70 LEU A O 1
ATOM 545 N N . GLU A 1 71 ? -1.246 7.165 5.001 1.00 21.35 71 GLU A N 1
ATOM 546 C CA . GLU A 1 71 ? -1.904 7.238 3.697 1.00 21.31 71 GLU A CA 1
ATOM 547 C C . GLU A 1 71 ? -2.473 8.635 3.451 1.00 24.85 71 GLU A C 1
ATOM 548 O O . GLU A 1 71 ? -2.209 9.212 2.395 1.00 24.20 71 GLU A O 1
ATOM 554 N N . ILE A 1 72 ? -3.203 9.190 4.452 1.00 21.59 72 ILE A N 1
ATOM 555 C CA . ILE A 1 72 ? -3.804 10.532 4.451 1.00 21.38 72 ILE A CA 1
ATOM 556 C C . ILE A 1 72 ? -2.714 11.591 4.275 1.00 26.07 72 ILE A C 1
ATOM 557 O O . ILE A 1 72 ? -2.858 12.487 3.447 1.00 26.92 72 ILE A O 1
ATOM 562 N N . MET A 1 73 ? -1.621 11.461 5.051 1.00 22.54 73 MET A N 1
ATOM 563 C CA . MET A 1 73 ? -0.479 12.367 5.064 1.00 22.15 73 MET A CA 1
ATOM 564 C C . MET A 1 73 ? 0.323 12.354 3.780 1.00 25.55 73 MET A C 1
ATOM 565 O O . MET A 1 73 ? 0.821 13.404 3.369 1.00 25.46 73 MET A O 1
ATOM 570 N N . THR A 1 74 ? 0.471 11.171 3.156 1.00 22.14 74 THR A N 1
ATOM 571 C CA . THR A 1 74 ? 1.200 11.008 1.895 1.00 22.39 74 THR A CA 1
ATOM 572 C C . THR A 1 74 ? 0.448 11.767 0.798 1.00 27.95 74 THR A C 1
ATOM 573 O O . THR A 1 74 ? 1.067 12.514 0.042 1.00 27.54 74 THR A O 1
ATOM 577 N N . LYS A 1 75 ? -0.888 11.607 0.760 1.00 25.55 75 LYS A N 1
ATOM 578 C CA . LYS A 1 75 ? -1.779 12.274 -0.189 1.00 26.10 75 LYS A CA 1
ATOM 579 C C . LYS A 1 75 ? -1.804 13.792 0.055 1.00 29.07 75 LYS A C 1
ATOM 580 O O . LYS A 1 75 ? -1.666 14.559 -0.900 1.00 29.25 75 LYS A O 1
ATOM 586 N N . ARG A 1 76 ? -1.949 14.214 1.330 1.00 23.79 76 ARG A N 1
ATOM 587 C CA . ARG A 1 76 ? -2.002 15.624 1.730 1.00 23.07 76 ARG A CA 1
ATOM 588 C C . ARG A 1 76 ? -0.716 16.403 1.397 1.00 25.55 76 ARG A C 1
ATOM 589 O O . ARG A 1 76 ? -0.794 17.570 1.018 1.00 25.19 76 ARG A O 1
ATOM 597 N N . SER A 1 77 ? 0.450 15.755 1.507 1.00 21.19 77 SER A N 1
ATOM 598 C CA . SER A 1 77 ? 1.735 16.377 1.190 1.00 20.97 77 SER A CA 1
ATOM 599 C C . SER A 1 77 ? 2.017 16.372 -0.329 1.00 25.59 77 SER A C 1
ATOM 600 O O . SER A 1 77 ? 3.042 16.904 -0.768 1.00 25.05 77 SER A O 1
ATOM 603 N N . ASN A 1 78 ? 1.102 15.775 -1.121 1.00 21.76 78 ASN A N 1
ATOM 604 C CA . ASN A 1 78 ? 1.200 15.642 -2.570 1.00 21.87 78 ASN A CA 1
ATOM 605 C C . ASN A 1 78 ? 2.424 14.775 -2.937 1.00 25.99 78 ASN A C 1
ATOM 606 O O . ASN A 1 78 ? 3.208 15.084 -3.837 1.00 24.64 78 ASN A O 1
ATOM 611 N N . TYR A 1 79 ? 2.539 13.651 -2.186 1.00 23.44 79 TYR A N 1
ATOM 612 C CA . TYR A 1 79 ? 3.523 12.573 -2.287 1.00 23.08 79 TYR A CA 1
ATOM 613 C C . TYR A 1 79 ? 4.981 13.063 -2.134 1.00 27.19 79 TYR A C 1
ATOM 614 O O . TYR A 1 79 ? 5.871 12.638 -2.877 1.00 27.19 79 TYR A O 1
ATOM 623 N N . THR A 1 80 ? 5.221 13.919 -1.116 1.00 22.86 80 THR A N 1
ATOM 624 C CA . THR A 1 80 ? 6.556 14.429 -0.792 1.00 21.98 80 THR A CA 1
ATOM 625 C C . THR A 1 80 ? 7.293 13.321 -0.017 1.00 25.75 80 THR A C 1
ATOM 626 O O . THR A 1 80 ? 6.834 12.914 1.056 1.00 24.95 80 THR A O 1
ATOM 630 N N . PRO A 1 81 ? 8.411 12.793 -0.558 1.00 22.36 81 PRO A N 1
ATOM 631 C CA . PRO A 1 81 ? 9.122 11.716 0.152 1.00 22.00 81 PRO A CA 1
ATOM 632 C C . PRO A 1 81 ? 10.053 12.200 1.263 1.00 23.82 81 PRO A C 1
ATOM 633 O O . PRO A 1 81 ? 10.413 13.383 1.303 1.00 22.91 81 PRO A O 1
ATOM 637 N N . ILE A 1 82 ? 10.479 11.263 2.141 1.00 18.83 82 ILE A N 1
ATOM 638 C CA . ILE A 1 82 ? 11.438 11.531 3.212 1.00 17.40 82 ILE A CA 1
ATOM 639 C C . ILE A 1 82 ? 12.818 11.734 2.594 1.00 20.21 82 ILE A C 1
ATOM 640 O O . ILE A 1 82 ? 13.131 11.140 1.558 1.00 18.91 82 ILE A O 1
ATOM 645 N N . THR A 1 83 ? 13.628 12.594 3.217 1.00 17.41 83 THR A N 1
ATOM 646 C CA . THR A 1 83 ? 15.006 12.827 2.815 1.00 16.81 83 THR A CA 1
ATOM 647 C C . THR A 1 83 ? 15.820 11.816 3.635 1.00 21.50 83 THR A C 1
ATOM 648 O O . THR A 1 83 ? 15.633 11.714 4.856 1.00 20.84 83 THR A O 1
ATOM 652 N N . ASN A 1 84 ? 16.689 11.052 2.958 1.00 18.42 84 ASN A N 1
ATOM 653 C CA . ASN A 1 84 ? 17.540 10.060 3.604 1.00 18.45 84 ASN A CA 1
ATOM 654 C C . ASN A 1 84 ? 18.633 10.725 4.416 1.00 20.83 84 ASN A C 1
ATOM 655 O O . ASN A 1 84 ? 19.343 11.596 3.909 1.00 21.22 84 ASN A O 1
ATOM 660 N N . VAL A 1 85 ? 18.733 10.339 5.687 1.00 15.29 85 VAL A N 1
ATOM 661 C CA . VAL A 1 85 ? 19.764 10.822 6.599 1.00 14.57 85 VAL A CA 1
ATOM 662 C C . VAL A 1 85 ? 20.612 9.575 6.883 1.00 20.20 85 VAL A C 1
ATOM 663 O O . VAL A 1 85 ? 20.084 8.607 7.438 1.00 20.20 85 VAL A O 1
ATOM 667 N N . PRO A 1 86 ? 21.873 9.527 6.388 1.00 17.46 86 PRO A N 1
ATOM 668 C CA . PRO A 1 86 ? 22.690 8.323 6.594 1.00 17.65 86 PRO A CA 1
ATOM 669 C C . PRO A 1 86 ? 23.173 8.179 8.036 1.00 22.35 86 PRO A C 1
ATOM 670 O O . PRO A 1 86 ? 23.396 9.192 8.703 1.00 21.85 86 PRO A O 1
ATOM 674 N N . PRO A 1 87 ? 23.359 6.938 8.536 1.00 20.00 87 PRO A N 1
ATOM 675 C CA . PRO A 1 87 ? 23.808 6.777 9.926 1.00 20.39 87 PRO A CA 1
ATOM 676 C C . PRO A 1 87 ? 25.300 6.943 10.153 1.00 24.99 87 PRO A C 1
ATOM 677 O O . PRO A 1 87 ? 26.104 6.796 9.230 1.00 23.96 87 PRO A O 1
ATOM 681 N N . GLU A 1 88 ? 25.654 7.195 11.419 1.00 22.88 88 GLU A N 1
ATOM 682 C CA . GLU A 1 88 ? 27.022 7.212 11.915 1.00 23.22 88 GLU A CA 1
ATOM 683 C C . GLU A 1 88 ? 27.136 5.954 12.762 1.00 27.16 88 GLU A C 1
ATOM 684 O O . GLU A 1 88 ? 26.234 5.649 13.550 1.00 27.27 88 GLU A O 1
ATOM 690 N N . VAL A 1 89 ? 28.179 5.159 12.503 1.00 22.60 89 VAL A N 1
ATOM 691 C CA . VAL A 1 89 ? 28.366 3.864 13.144 1.00 20.93 89 VAL A CA 1
ATOM 692 C C . VAL A 1 89 ? 29.584 3.865 14.056 1.00 24.13 89 VAL A C 1
ATOM 693 O O . VAL A 1 89 ? 30.640 4.397 13.689 1.00 24.14 89 VAL A O 1
ATOM 697 N N . THR A 1 90 ? 29.420 3.283 15.256 1.00 19.68 90 THR A N 1
ATOM 698 C CA . THR A 1 90 ? 30.470 3.154 16.269 1.00 19.43 90 THR A CA 1
ATOM 699 C C . THR A 1 90 ? 30.506 1.718 16.773 1.00 22.73 90 THR A C 1
ATOM 700 O O . THR A 1 90 ? 29.461 1.149 17.078 1.00 20.33 90 THR A O 1
ATOM 704 N N . VAL A 1 91 ? 31.710 1.133 16.843 1.00 21.22 91 VAL A N 1
ATOM 705 C CA . VAL A 1 91 ? 31.919 -0.211 17.376 1.00 21.49 91 VAL A CA 1
ATOM 706 C C . VAL A 1 91 ? 32.672 -0.085 18.691 1.00 27.10 91 VAL A C 1
ATOM 707 O O . VAL A 1 91 ? 33.730 0.543 18.758 1.00 27.86 91 VAL A O 1
ATOM 711 N N . LEU A 1 92 ? 32.106 -0.662 19.737 1.00 24.31 92 LEU A N 1
ATOM 712 C CA . LEU A 1 92 ? 32.668 -0.639 21.083 1.00 24.41 92 LEU A CA 1
ATOM 713 C C . LEU A 1 92 ? 32.424 -1.982 21.798 1.00 26.78 92 LEU A C 1
ATOM 714 O O . LEU A 1 92 ? 31.657 -2.805 21.308 1.00 25.70 92 LEU A O 1
ATOM 719 N N . THR A 1 93 ? 33.091 -2.206 22.937 1.00 22.96 93 THR A N 1
ATOM 720 C CA . THR A 1 93 ? 32.886 -3.397 23.761 1.00 22.45 93 THR A CA 1
ATOM 721 C C . THR A 1 93 ? 32.189 -2.939 25.039 1.00 28.17 93 THR A C 1
ATOM 722 O O . THR A 1 93 ? 32.430 -1.809 25.471 1.00 27.31 93 THR A O 1
ATOM 726 N N . ASN A 1 94 ? 31.314 -3.778 25.642 1.00 27.29 94 ASN A N 1
ATOM 727 C CA . ASN A 1 94 ? 30.585 -3.371 26.856 1.00 28.46 94 ASN A CA 1
ATOM 728 C C . ASN A 1 94 ? 31.497 -3.141 28.084 1.00 34.17 94 ASN A C 1
ATOM 729 O O . ASN A 1 94 ? 31.087 -2.452 29.015 1.00 34.39 94 ASN A O 1
ATOM 734 N N . SER A 1 95 ? 32.730 -3.664 28.068 1.00 31.63 95 SER A N 1
ATOM 735 C CA . SER A 1 95 ? 33.708 -3.461 29.144 1.00 32.04 95 SER A CA 1
ATOM 736 C C . SER A 1 95 ? 35.147 -3.517 28.575 1.00 36.66 95 SER A C 1
ATOM 737 O O . SER A 1 95 ? 35.317 -4.015 27.456 1.00 35.18 95 SER A O 1
ATOM 740 N N . PRO A 1 96 ? 36.190 -3.005 29.289 1.00 35.09 96 PRO A N 1
ATOM 741 C CA . PRO A 1 96 ? 37.565 -3.112 28.754 1.00 35.34 96 PRO A CA 1
ATOM 742 C C . PRO A 1 96 ? 37.925 -4.573 28.458 1.00 39.56 96 PRO A C 1
ATOM 743 O O . PRO A 1 96 ? 37.664 -5.463 29.271 1.00 38.78 96 PRO A O 1
ATOM 747 N N . VAL A 1 97 ? 38.459 -4.807 27.255 1.00 36.67 97 VAL A N 1
ATOM 748 C CA . VAL A 1 97 ? 38.767 -6.122 26.698 1.00 36.38 97 VAL A CA 1
ATOM 749 C C . VAL A 1 97 ? 39.945 -6.831 27.370 1.00 39.71 97 VAL A C 1
ATOM 750 O O . VAL A 1 97 ? 41.059 -6.308 27.396 1.00 38.86 97 VAL A O 1
ATOM 754 N N . GLU A 1 98 ? 39.690 -8.059 27.854 1.00 36.50 98 GLU A N 1
ATOM 755 C CA . GLU A 1 98 ? 40.689 -8.926 28.477 1.00 36.18 98 GLU A CA 1
ATOM 756 C C . GLU A 1 98 ? 40.780 -10.230 27.692 1.00 40.66 98 GLU A C 1
ATOM 757 O O . GLU A 1 98 ? 39.774 -10.920 27.505 1.00 40.10 98 GLU A O 1
ATOM 763 N N . LEU A 1 99 ? 41.986 -10.522 27.179 1.00 38.03 99 LEU A N 1
ATOM 764 C CA . LEU A 1 99 ? 42.321 -11.687 26.354 1.00 37.88 99 LEU A CA 1
ATOM 765 C C . LEU A 1 99 ? 41.806 -13.018 26.938 1.00 42.74 99 LEU A C 1
ATOM 766 O O . LEU A 1 99 ? 42.077 -13.339 28.099 1.00 42.28 99 LEU A O 1
ATOM 771 N N . ARG A 1 100 ? 40.982 -13.733 26.137 1.00 39.95 100 ARG A N 1
ATOM 772 C CA . ARG A 1 100 ? 40.333 -15.020 26.425 1.00 40.28 100 ARG A CA 1
ATOM 773 C C . ARG A 1 100 ? 39.314 -14.947 27.605 1.00 43.67 100 ARG A C 1
ATOM 774 O O . ARG A 1 100 ? 38.944 -15.976 28.171 1.00 42.79 100 ARG A O 1
ATOM 782 N N . GLU A 1 101 ? 38.806 -13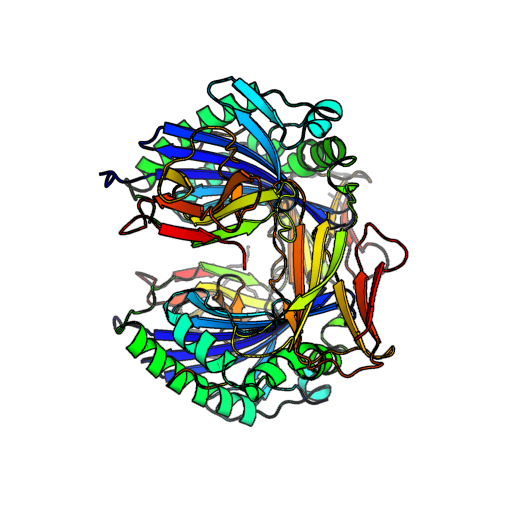.732 27.903 1.00 40.72 101 GLU A N 1
ATOM 783 C CA . GLU A 1 101 ? 37.774 -13.477 28.916 1.00 40.55 101 GLU A CA 1
ATOM 784 C C . GLU A 1 101 ? 36.519 -12.941 28.187 1.00 42.50 101 GLU A C 1
ATOM 785 O O . GLU A 1 101 ? 36.583 -11.845 27.622 1.00 42.39 101 GLU A O 1
ATOM 791 N N . PRO A 1 102 ? 35.402 -13.721 28.138 1.00 36.78 102 PRO A N 1
ATOM 792 C CA . PRO A 1 102 ? 34.212 -13.290 27.374 1.00 35.64 102 PRO A CA 1
ATOM 793 C C . PRO A 1 102 ? 33.746 -11.842 27.555 1.00 36.80 102 PRO A C 1
ATOM 794 O O . PRO A 1 102 ? 33.725 -11.309 28.667 1.00 36.88 102 PRO A O 1
ATOM 798 N N . ASN A 1 103 ? 33.390 -11.212 26.421 1.00 29.61 103 ASN A N 1
ATOM 799 C CA . ASN A 1 103 ? 32.919 -9.837 26.327 1.00 27.57 103 ASN A CA 1
ATOM 800 C C . ASN A 1 103 ? 31.802 -9.755 25.268 1.00 28.45 103 ASN A C 1
ATOM 801 O O . ASN A 1 103 ? 31.367 -10.796 24.762 1.00 28.02 103 ASN A O 1
ATOM 806 N N . VAL A 1 104 ? 31.301 -8.531 24.975 1.00 22.37 104 VAL A N 1
ATOM 807 C CA . VAL A 1 104 ? 30.252 -8.297 23.973 1.00 21.23 104 VAL A CA 1
ATOM 808 C C . VAL A 1 104 ? 30.640 -7.127 23.069 1.00 23.42 104 VAL A C 1
ATOM 809 O O . VAL A 1 104 ? 30.969 -6.052 23.565 1.00 22.54 104 VAL A O 1
ATOM 813 N N . LEU A 1 105 ? 30.586 -7.338 21.746 1.00 19.46 105 LEU A N 1
ATOM 814 C CA . LEU A 1 105 ? 30.818 -6.294 20.750 1.00 18.84 105 LEU A CA 1
ATOM 815 C C . LEU A 1 105 ? 29.482 -5.608 20.460 1.00 23.19 105 LEU A C 1
ATOM 816 O O . LEU A 1 105 ? 28.496 -6.273 20.135 1.00 23.41 105 LEU A O 1
ATOM 821 N N . ILE A 1 106 ? 29.452 -4.284 20.610 1.00 20.04 106 ILE A N 1
ATOM 822 C CA . ILE A 1 106 ? 28.277 -3.447 20.389 1.00 19.69 106 ILE A CA 1
ATOM 823 C C . ILE A 1 106 ? 28.490 -2.618 19.125 1.00 22.67 106 ILE A C 1
ATOM 824 O O . ILE A 1 106 ? 29.483 -1.896 19.020 1.00 20.81 106 ILE A O 1
ATOM 829 N N . CYS A 1 107 ? 27.561 -2.730 18.172 1.00 20.14 107 CYS A N 1
ATOM 830 C CA . CYS A 1 107 ? 27.567 -1.905 16.978 1.00 20.37 107 CYS A CA 1
ATOM 831 C C . CYS A 1 107 ? 26.453 -0.876 17.157 1.00 21.71 107 CYS A C 1
ATOM 832 O O . CYS A 1 107 ? 25.269 -1.223 17.109 1.00 20.97 107 CYS A O 1
ATOM 835 N N . PHE A 1 108 ? 26.838 0.371 17.437 1.00 17.47 108 PHE A N 1
ATOM 836 C CA . PHE A 1 108 ? 25.899 1.471 17.639 1.00 16.63 108 PHE A CA 1
ATOM 837 C C . PHE A 1 108 ? 25.646 2.192 16.322 1.00 18.15 108 PHE A C 1
ATOM 838 O O . PHE A 1 108 ? 26.564 2.783 15.761 1.00 18.02 108 PHE A O 1
ATOM 846 N N . ILE A 1 109 ? 24.415 2.077 15.807 1.00 13.28 109 ILE A N 1
ATOM 847 C CA . ILE A 1 109 ? 23.960 2.704 14.560 1.00 12.81 109 ILE A CA 1
ATOM 848 C C . ILE A 1 109 ? 23.107 3.890 15.015 1.00 15.26 109 ILE A C 1
ATOM 849 O O . ILE A 1 109 ? 22.131 3.699 15.738 1.00 14.83 109 ILE A O 1
ATOM 854 N N . ASP A 1 110 ? 23.511 5.113 14.649 1.00 11.38 110 ASP A N 1
ATOM 855 C CA . ASP A 1 110 ? 22.885 6.337 15.142 1.00 10.75 110 ASP A CA 1
ATOM 856 C C . ASP A 1 110 ? 22.650 7.417 14.094 1.00 15.36 110 ASP A C 1
ATOM 857 O O . ASP A 1 110 ? 23.356 7.458 13.081 1.00 15.20 110 ASP A O 1
ATOM 862 N N . LYS A 1 111 ? 21.673 8.332 14.384 1.00 11.95 111 LYS A N 1
ATOM 863 C CA . LYS A 1 111 ? 21.312 9.536 13.614 1.00 11.81 111 LYS A CA 1
ATOM 864 C C . LYS A 1 111 ? 20.923 9.254 12.153 1.00 17.34 111 LYS A C 1
ATOM 865 O O . LYS A 1 111 ? 21.489 9.837 11.225 1.00 16.76 111 LYS A O 1
ATOM 871 N N . PHE A 1 112 ? 19.938 8.374 11.954 1.00 15.04 112 PHE A N 1
ATOM 872 C CA . PHE A 1 112 ? 19.489 8.005 10.616 1.00 14.42 112 PHE A CA 1
ATOM 873 C C . PHE A 1 112 ? 17.975 7.954 10.468 1.00 18.14 112 PHE A C 1
ATOM 874 O O . PHE A 1 112 ? 17.255 7.760 11.445 1.00 18.21 112 PHE A O 1
ATOM 882 N N . THR A 1 113 ? 17.505 8.097 9.224 1.00 15.15 113 THR A N 1
ATOM 883 C CA . THR A 1 113 ? 16.106 7.983 8.812 1.00 14.80 113 THR A CA 1
ATOM 884 C C . THR A 1 113 ? 16.078 7.701 7.287 1.00 18.96 113 THR A C 1
ATOM 885 O O . THR A 1 113 ? 16.958 8.215 6.597 1.00 18.04 113 THR A O 1
ATOM 889 N N . PRO A 1 114 ? 15.158 6.876 6.725 1.00 16.15 114 PRO A N 1
ATOM 890 C CA . PRO A 1 114 ? 14.047 6.134 7.354 1.00 16.33 114 PRO A CA 1
ATOM 891 C C . PRO A 1 114 ? 14.525 4.975 8.243 1.00 22.16 114 PRO A C 1
ATOM 892 O O . PRO A 1 114 ? 15.703 4.605 8.144 1.00 21.62 114 PRO A O 1
ATOM 896 N N . PRO A 1 115 ? 13.661 4.381 9.113 1.00 19.13 115 PRO A N 1
ATOM 897 C CA . PRO A 1 115 ? 14.129 3.267 9.951 1.00 18.90 115 PRO A CA 1
ATOM 898 C C . PRO A 1 115 ? 14.228 1.934 9.187 1.00 23.64 115 PRO A C 1
ATOM 899 O O . PRO A 1 115 ? 13.438 1.015 9.403 1.00 22.72 115 PRO A O 1
ATOM 903 N N . VAL A 1 116 ? 15.194 1.852 8.258 1.00 21.95 116 VAL A N 1
ATOM 904 C CA . VAL A 1 116 ? 15.517 0.659 7.467 1.00 22.11 116 VAL A CA 1
ATOM 905 C C . VAL A 1 116 ? 17.037 0.580 7.379 1.00 26.00 116 VAL A C 1
ATOM 906 O O . VAL A 1 116 ? 17.678 1.509 6.894 1.00 24.14 116 VAL A O 1
ATOM 910 N N . VAL A 1 117 ? 17.605 -0.538 7.837 1.00 24.66 117 VAL A N 1
ATOM 911 C CA . VAL A 1 117 ? 19.051 -0.746 7.848 1.00 24.91 117 VAL A CA 1
ATOM 912 C C . VAL A 1 117 ? 19.408 -2.236 7.746 1.00 29.00 117 VAL A C 1
ATOM 913 O O . VAL A 1 117 ? 18.689 -3.077 8.285 1.00 29.07 117 VAL A O 1
ATOM 917 N N . ASN A 1 118 ? 20.497 -2.556 7.033 1.00 25.71 118 ASN A N 1
ATOM 918 C CA . ASN A 1 118 ? 21.016 -3.919 6.926 1.00 25.48 118 ASN A CA 1
ATOM 919 C C . ASN A 1 118 ? 22.316 -3.909 7.698 1.00 28.82 118 ASN A C 1
ATOM 920 O O . ASN A 1 118 ? 23.246 -3.198 7.316 1.00 27.92 118 ASN A O 1
ATOM 925 N N . VAL A 1 119 ? 22.350 -4.624 8.834 1.00 25.98 119 VAL A N 1
ATOM 926 C CA . VAL A 1 119 ? 23.521 -4.695 9.716 1.00 25.77 119 VAL A CA 1
ATOM 927 C C . VAL A 1 119 ? 24.073 -6.128 9.740 1.00 29.21 119 VAL A C 1
ATOM 928 O O . VAL A 1 119 ? 23.330 -7.070 10.018 1.00 29.00 119 VAL A O 1
ATOM 932 N N . THR A 1 120 ? 25.375 -6.278 9.444 1.00 25.11 120 THR A N 1
ATOM 933 C CA . THR A 1 120 ? 26.053 -7.570 9.405 1.00 24.53 120 THR A CA 1
ATOM 934 C C . THR A 1 120 ? 27.367 -7.535 10.189 1.00 27.58 120 THR A C 1
ATOM 935 O O . THR A 1 120 ? 28.239 -6.712 9.895 1.00 27.67 120 THR A O 1
ATOM 939 N N . TRP A 1 121 ? 27.525 -8.456 11.153 1.00 22.99 121 TRP A N 1
ATOM 940 C CA . TRP A 1 121 ? 28.776 -8.615 11.896 1.00 22.00 121 TRP A CA 1
ATOM 941 C C . TRP A 1 121 ? 29.704 -9.463 11.036 1.00 25.47 121 TRP A C 1
ATOM 942 O O . TRP A 1 121 ? 29.243 -10.379 10.354 1.00 24.93 121 TRP A O 1
ATOM 953 N N . LEU A 1 122 ? 30.995 -9.135 11.029 1.00 22.09 122 LEU A N 1
ATOM 954 C CA . LEU A 1 122 ? 31.977 -9.856 10.232 1.00 21.52 122 LEU A CA 1
ATOM 955 C C . LEU A 1 122 ? 33.153 -10.271 11.094 1.00 26.23 122 LEU A C 1
ATOM 956 O O . LEU A 1 122 ? 33.769 -9.417 11.723 1.00 25.84 122 LEU A O 1
ATOM 961 N N . ARG A 1 123 ? 33.450 -11.579 11.143 1.00 23.58 123 ARG A N 1
ATOM 962 C CA . ARG A 1 123 ? 34.611 -12.102 11.865 1.00 23.72 123 ARG A CA 1
ATOM 963 C C . ARG A 1 123 ? 35.589 -12.532 10.781 1.00 28.37 123 ARG A C 1
ATOM 964 O O . ARG A 1 123 ? 35.284 -13.450 10.016 1.00 28.40 123 ARG A O 1
ATOM 972 N N . ASN A 1 124 ? 36.718 -11.798 10.658 1.00 25.34 124 ASN A N 1
ATOM 973 C CA . ASN A 1 124 ? 37.769 -12.012 9.652 1.00 25.66 124 ASN A CA 1
ATOM 974 C C . ASN A 1 124 ? 37.218 -11.948 8.205 1.00 31.04 124 ASN A C 1
ATOM 975 O O . ASN A 1 124 ? 37.671 -12.687 7.318 1.00 31.29 124 ASN A O 1
ATOM 980 N N . GLY A 1 125 ? 36.239 -11.061 7.997 1.00 27.13 125 GLY A N 1
ATOM 981 C CA . GLY A 1 125 ? 35.591 -10.841 6.710 1.00 26.47 125 GLY A CA 1
ATOM 982 C C . GLY A 1 125 ? 34.397 -11.733 6.427 1.00 30.75 125 GLY A C 1
ATOM 983 O O . GLY A 1 125 ? 33.725 -11.547 5.410 1.00 30.40 125 GLY A O 1
ATOM 984 N N . LYS A 1 126 ? 34.121 -12.710 7.312 1.00 27.45 126 LYS A N 1
ATOM 985 C CA . LYS A 1 126 ? 33.017 -13.657 7.136 1.00 27.29 126 LYS A CA 1
ATOM 986 C C . LYS A 1 126 ? 31.773 -13.266 7.953 1.00 30.50 126 LYS A C 1
ATOM 987 O O . LYS A 1 126 ? 31.918 -12.899 9.121 1.00 29.21 126 LYS A O 1
ATOM 993 N N . PRO A 1 127 ? 30.544 -13.371 7.385 1.00 27.41 127 PRO A N 1
ATOM 994 C CA . PRO A 1 127 ? 29.342 -13.017 8.162 1.00 27.39 127 PRO A CA 1
ATOM 995 C C . PRO A 1 127 ? 29.086 -13.944 9.347 1.00 32.37 127 PRO A C 1
ATOM 996 O O . PRO A 1 127 ? 29.347 -15.145 9.267 1.00 32.71 127 PRO A O 1
ATOM 1000 N N . VAL A 1 128 ? 28.602 -13.372 10.453 1.00 29.17 128 VAL A N 1
ATOM 1001 C CA . VAL A 1 128 ? 28.257 -14.097 11.670 1.00 29.58 128 VAL A CA 1
ATOM 1002 C C . VAL A 1 128 ? 26.731 -14.065 11.775 1.00 37.15 128 VAL A C 1
ATOM 1003 O O . VAL A 1 128 ? 26.151 -12.993 11.957 1.00 37.22 128 VAL A O 1
ATOM 1007 N N . THR A 1 129 ? 26.088 -15.230 11.606 1.00 36.81 129 THR A N 1
ATOM 1008 C CA . THR A 1 129 ? 24.627 -15.383 11.632 1.00 38.15 129 THR A CA 1
ATOM 1009 C C . THR A 1 129 ? 24.076 -15.804 12.999 1.00 45.55 129 THR A C 1
ATOM 1010 O O . THR A 1 129 ? 22.934 -15.466 13.319 1.00 47.25 129 THR A O 1
ATOM 1014 N N . THR A 1 130 ? 24.871 -16.541 13.793 1.00 41.89 130 THR A N 1
ATOM 1015 C CA . THR A 1 130 ? 24.473 -17.045 15.113 1.00 41.48 130 THR A CA 1
ATOM 1016 C C . THR A 1 130 ? 25.136 -16.290 16.263 1.00 43.43 130 THR A C 1
ATOM 1017 O O . THR A 1 130 ? 26.227 -15.744 16.101 1.00 43.08 130 THR A O 1
ATOM 1021 N N . GLY A 1 131 ? 24.464 -16.280 17.415 1.00 38.71 131 GLY A N 1
ATOM 1022 C CA . GLY A 1 131 ? 24.923 -15.620 18.635 1.00 37.82 131 GLY A CA 1
ATOM 1023 C C . GLY A 1 131 ? 24.618 -14.137 18.684 1.00 39.82 131 GLY A C 1
ATOM 1024 O O . GLY A 1 131 ? 24.695 -13.521 19.747 1.00 39.67 131 GLY A O 1
ATOM 1025 N N . VAL A 1 132 ? 24.241 -13.562 17.537 1.00 34.42 132 VAL A N 1
ATOM 1026 C CA . VAL A 1 132 ? 23.952 -12.142 17.384 1.00 33.23 132 VAL A CA 1
ATOM 1027 C C . VAL A 1 132 ? 22.547 -11.772 17.866 1.00 35.58 132 VAL A C 1
ATOM 1028 O O . VAL A 1 132 ? 21.602 -12.548 17.696 1.00 35.24 132 VAL A O 1
ATOM 1032 N N . SER A 1 133 ? 22.423 -10.585 18.484 1.00 29.82 133 SER A N 1
ATOM 1033 C CA . SER A 1 133 ? 21.144 -10.030 18.933 1.00 27.69 133 SER A CA 1
ATOM 1034 C C . SER A 1 133 ? 21.061 -8.561 18.520 1.00 29.46 133 SER A C 1
ATOM 1035 O O . SER A 1 133 ? 22.088 -7.942 18.238 1.00 28.42 133 SER A O 1
ATOM 1038 N N . GLU A 1 134 ? 19.838 -8.022 18.432 1.00 25.37 134 GLU A N 1
ATOM 1039 C CA . GLU A 1 134 ? 19.619 -6.636 18.018 1.00 24.39 134 GLU A CA 1
ATOM 1040 C C . GLU A 1 134 ? 18.431 -5.998 18.713 1.00 27.27 134 GLU A C 1
ATOM 1041 O O . GLU A 1 134 ? 17.542 -6.706 19.193 1.00 27.44 134 GLU A O 1
ATOM 1047 N N . THR A 1 135 ? 18.409 -4.657 18.745 1.00 22.62 135 THR A N 1
ATOM 1048 C CA . THR A 1 135 ? 17.291 -3.898 19.298 1.00 22.01 135 THR A CA 1
ATOM 1049 C C . THR A 1 135 ? 16.390 -3.456 18.134 1.00 25.85 135 THR A C 1
ATOM 1050 O O . THR A 1 135 ? 16.775 -3.588 16.970 1.00 24.98 135 THR A O 1
ATOM 1054 N N . VAL A 1 136 ? 15.205 -2.904 18.450 1.00 22.34 136 VAL A N 1
ATOM 1055 C CA . VAL A 1 136 ? 14.301 -2.324 17.450 1.00 21.16 136 VAL A CA 1
ATOM 1056 C C . VAL A 1 136 ? 14.816 -0.914 17.116 1.00 22.91 136 VAL A C 1
ATOM 1057 O O . VAL A 1 136 ? 15.882 -0.519 17.605 1.00 22.58 136 VAL A O 1
ATOM 1061 N N . PHE A 1 137 ? 14.067 -0.146 16.310 1.00 18.62 137 PHE A N 1
ATOM 1062 C CA . PHE A 1 137 ? 14.458 1.223 15.983 1.00 17.93 137 PHE A CA 1
ATOM 1063 C C . PHE A 1 137 ? 14.058 2.129 17.133 1.00 21.31 137 PHE A C 1
ATOM 1064 O O . PHE A 1 137 ? 12.869 2.270 17.420 1.00 21.42 137 PHE A O 1
ATOM 1072 N N . LEU A 1 138 ? 15.066 2.665 17.846 1.00 17.68 138 LEU A N 1
ATOM 1073 C CA . LEU A 1 138 ? 14.912 3.501 19.042 1.00 17.43 138 LEU A CA 1
ATOM 1074 C C . LEU A 1 138 ? 14.784 4.993 18.722 1.00 21.23 138 LEU A C 1
ATOM 1075 O O . LEU A 1 138 ? 15.465 5.474 17.814 1.00 20.86 138 LEU A O 1
ATOM 1080 N N . PRO A 1 139 ? 13.948 5.755 19.473 1.00 17.97 139 PRO A N 1
ATOM 1081 C CA . PRO A 1 139 ? 13.787 7.182 19.159 1.00 17.98 139 PRO A CA 1
ATOM 1082 C C . PRO A 1 139 ? 14.913 8.084 19.643 1.00 22.12 139 PRO A C 1
ATOM 1083 O O . PRO A 1 139 ? 15.678 7.718 20.536 1.00 21.10 139 PRO A O 1
ATOM 1087 N N . ARG A 1 140 ? 14.982 9.292 19.050 1.00 18.77 140 ARG A N 1
ATOM 1088 C CA . ARG A 1 140 ? 15.931 10.347 19.391 1.00 17.97 140 ARG A CA 1
ATOM 1089 C C . ARG A 1 140 ? 15.184 11.676 19.473 1.00 23.10 140 ARG A C 1
ATOM 1090 O O . ARG A 1 140 ? 14.164 11.841 18.814 1.00 22.84 140 ARG A O 1
ATOM 1098 N N . GLU A 1 141 ? 15.727 12.635 20.240 1.00 21.36 141 GLU A N 1
ATOM 1099 C CA . GLU A 1 141 ? 15.209 13.997 20.430 1.00 21.60 141 GLU A CA 1
ATOM 1100 C C . GLU A 1 141 ? 15.058 14.763 19.089 1.00 22.63 141 GLU A C 1
ATOM 1101 O O . GLU A 1 141 ? 14.166 15.602 18.978 1.00 23.32 141 GLU A O 1
ATOM 1107 N N . ASP A 1 142 ? 15.933 14.483 18.094 1.00 16.29 142 ASP A N 1
ATOM 1108 C CA . ASP A 1 142 ? 15.931 15.123 16.769 1.00 14.86 142 ASP A CA 1
ATOM 1109 C C . ASP A 1 142 ? 15.042 14.383 15.750 1.00 17.69 142 ASP A C 1
ATOM 1110 O O . ASP A 1 142 ? 14.974 14.774 14.583 1.00 16.88 142 ASP A O 1
ATOM 1115 N N . HIS A 1 143 ? 14.348 13.320 16.223 1.00 13.76 143 HIS A N 1
ATOM 1116 C CA . HIS A 1 143 ? 13.368 12.464 15.525 1.00 12.30 143 HIS A CA 1
ATOM 1117 C C . HIS A 1 143 ? 14.009 11.552 14.470 1.00 16.61 143 HIS A C 1
ATOM 1118 O O . HIS A 1 143 ? 13.317 10.984 13.621 1.00 17.05 143 HIS A O 1
ATOM 1125 N N . LEU A 1 144 ? 15.323 11.326 14.611 1.00 12.24 144 LEU A N 1
ATOM 1126 C CA . LEU A 1 144 ? 16.071 10.358 13.829 1.00 11.76 144 LEU A CA 1
ATOM 1127 C C . LEU A 1 144 ? 16.008 9.048 14.648 1.00 16.27 144 LEU A C 1
ATOM 1128 O O . LEU A 1 144 ? 15.385 9.015 15.721 1.00 16.16 144 LEU A O 1
ATOM 1133 N N . PHE A 1 145 ? 16.638 7.982 14.159 1.00 13.09 145 PHE A N 1
ATOM 1134 C CA . PHE A 1 145 ? 16.600 6.697 14.853 1.00 13.15 145 PHE A CA 1
ATOM 1135 C C . PHE A 1 145 ? 17.974 6.232 15.354 1.00 18.85 145 PHE A C 1
ATOM 1136 O O . PHE A 1 145 ? 19.011 6.655 14.845 1.00 18.32 145 PHE A O 1
ATOM 1144 N N . ARG A 1 146 ? 17.949 5.362 16.372 1.00 17.00 146 ARG A N 1
ATOM 1145 C CA . ARG A 1 146 ? 19.090 4.696 17.008 1.00 16.70 146 ARG A CA 1
ATOM 1146 C C . ARG A 1 146 ? 18.832 3.188 16.898 1.00 19.53 146 ARG A C 1
ATOM 1147 O O . ARG A 1 146 ? 17.679 2.768 16.892 1.00 18.80 146 ARG A O 1
ATOM 1155 N N . LYS A 1 147 ? 19.893 2.381 16.890 1.00 15.90 147 LYS A N 1
ATOM 1156 C CA . LYS A 1 147 ? 19.803 0.921 16.861 1.00 15.37 147 LYS A CA 1
ATOM 1157 C C . LYS A 1 147 ? 21.101 0.336 17.394 1.00 19.12 147 LYS A C 1
ATOM 1158 O O . LYS A 1 147 ? 22.172 0.889 17.151 1.00 18.52 147 LYS A O 1
ATOM 1164 N N . PHE A 1 148 ? 20.998 -0.773 18.129 1.00 16.18 148 PHE A N 1
ATOM 1165 C CA . PHE A 1 148 ? 22.146 -1.495 18.670 1.00 16.34 148 PHE A CA 1
ATOM 1166 C C . PHE A 1 148 ? 22.127 -2.933 18.165 1.00 22.15 148 PHE A C 1
ATOM 1167 O O . PHE A 1 148 ? 21.065 -3.558 18.089 1.00 21.33 148 PHE A O 1
ATOM 1175 N N . HIS A 1 149 ? 23.309 -3.444 17.815 1.00 20.11 149 HIS A N 1
ATOM 1176 C CA . HIS A 1 149 ? 23.538 -4.820 17.389 1.00 20.11 149 HIS A CA 1
ATOM 1177 C C . HIS A 1 149 ? 24.630 -5.380 18.302 1.00 24.15 149 HIS A C 1
ATOM 1178 O O . HIS A 1 149 ? 25.612 -4.693 18.592 1.00 24.73 149 HIS A O 1
ATOM 1185 N N . TYR A 1 150 ? 24.415 -6.585 18.818 1.00 19.44 150 TYR A N 1
ATOM 1186 C CA . TYR A 1 150 ? 25.311 -7.201 19.786 1.00 19.07 150 TYR A CA 1
ATOM 1187 C C . TYR A 1 150 ? 25.896 -8.513 19.317 1.00 25.46 150 TYR A C 1
ATOM 1188 O O . TYR A 1 150 ? 25.190 -9.340 18.734 1.00 25.53 150 TYR A O 1
ATOM 1197 N N . LEU A 1 151 ? 27.189 -8.715 19.610 1.00 23.23 151 LEU A N 1
ATOM 1198 C CA . LEU A 1 151 ? 27.900 -9.951 19.295 1.00 23.27 151 LEU A CA 1
ATOM 1199 C C . LEU A 1 151 ? 28.810 -10.382 20.459 1.00 27.55 151 LEU A C 1
ATOM 1200 O O . LEU A 1 151 ? 29.896 -9.816 20.635 1.00 26.56 151 LEU A O 1
ATOM 1205 N N . PRO A 1 152 ? 28.362 -11.369 21.281 1.00 24.96 152 PRO A N 1
ATOM 1206 C CA . PRO A 1 152 ? 29.219 -11.872 22.364 1.00 25.26 152 PRO A CA 1
ATOM 1207 C C . PRO A 1 152 ? 30.390 -12.624 21.732 1.00 30.86 152 PRO A C 1
ATOM 1208 O O . PRO A 1 152 ? 30.235 -13.228 20.660 1.00 31.24 152 PRO A O 1
ATOM 1212 N N . PHE A 1 153 ? 31.574 -12.518 22.341 1.00 27.27 153 PHE A N 1
ATOM 1213 C CA . PHE A 1 153 ? 32.776 -13.107 21.766 1.00 27.17 153 PHE A CA 1
ATOM 1214 C C . PHE A 1 153 ? 33.857 -13.425 22.794 1.00 33.69 153 PHE A C 1
ATOM 1215 O O . PHE A 1 153 ? 33.851 -12.901 23.914 1.00 32.85 153 PHE A O 1
ATOM 1223 N N . LEU A 1 154 ? 34.788 -14.298 22.390 1.00 32.94 154 LEU A N 1
ATOM 1224 C CA . LEU A 1 154 ? 35.950 -14.682 23.175 1.00 33.71 154 LEU A CA 1
ATOM 1225 C C . LEU A 1 154 ? 37.129 -13.906 22.584 1.00 37.38 154 LEU A C 1
ATOM 1226 O O . LEU A 1 154 ? 37.561 -14.211 21.472 1.00 36.61 154 LEU A O 1
ATOM 1231 N N . PRO A 1 155 ? 37.602 -12.844 23.271 1.00 34.56 155 PRO A N 1
ATOM 1232 C CA . PRO A 1 155 ? 38.703 -12.037 22.719 1.00 34.77 155 PRO A CA 1
ATOM 1233 C C . PRO A 1 155 ? 40.007 -12.801 22.512 1.00 39.27 155 PRO A C 1
ATOM 1234 O O . PRO A 1 155 ? 40.467 -13.509 23.407 1.00 38.47 155 PRO A O 1
ATOM 1238 N N . SER A 1 156 ? 40.576 -12.664 21.300 1.00 36.33 156 SER A N 1
ATOM 1239 C CA . SER A 1 156 ? 41.832 -13.270 20.867 1.00 36.21 156 SER A CA 1
ATOM 1240 C C . SER A 1 156 ? 42.552 -12.301 19.926 1.00 42.31 156 SER A C 1
ATOM 1241 O O . SER A 1 156 ? 41.926 -11.375 19.406 1.00 42.64 156 SER A O 1
ATOM 1244 N N . THR A 1 157 ? 43.861 -12.513 19.705 1.00 39.61 157 THR A N 1
ATOM 1245 C CA . THR A 1 157 ? 44.675 -11.671 18.818 1.00 39.57 157 THR A CA 1
ATOM 1246 C C . THR A 1 157 ? 44.591 -12.115 17.345 1.00 43.28 157 THR A C 1
ATOM 1247 O O . THR A 1 157 ? 45.094 -11.410 16.466 1.00 42.63 157 THR A O 1
ATOM 1251 N N . GLU A 1 158 ? 43.932 -13.265 17.078 1.00 40.20 158 GLU A N 1
ATOM 1252 C CA . GLU A 1 158 ? 43.787 -13.846 15.736 1.00 39.91 158 GLU A CA 1
ATOM 1253 C C . GLU A 1 158 ? 42.437 -13.546 15.054 1.00 42.35 158 GLU A C 1
ATOM 1254 O O . GLU A 1 158 ? 42.328 -13.732 13.837 1.00 42.22 158 GLU A O 1
ATOM 1260 N N . ASP A 1 159 ? 41.425 -13.078 15.819 1.00 37.01 159 ASP A N 1
ATOM 1261 C CA . ASP A 1 159 ? 40.108 -12.746 15.277 1.00 35.69 159 ASP A CA 1
ATOM 1262 C C . ASP A 1 159 ? 39.852 -11.235 15.243 1.00 38.21 159 ASP A C 1
ATOM 1263 O O . ASP A 1 159 ? 39.857 -10.592 16.299 1.00 38.99 159 ASP A O 1
ATOM 1268 N N . VAL A 1 160 ? 39.632 -10.677 14.026 1.00 31.79 160 VAL A N 1
ATOM 1269 C CA . VAL A 1 160 ? 39.288 -9.265 13.785 1.00 30.24 160 VAL A CA 1
ATOM 1270 C C . VAL A 1 160 ? 37.786 -9.138 13.478 1.00 30.91 160 VAL A C 1
ATOM 1271 O O . VAL A 1 160 ? 37.195 -10.048 12.880 1.00 30.46 160 VAL A O 1
ATOM 1275 N N . TYR A 1 161 ? 37.169 -8.025 13.895 1.00 24.64 161 TYR A N 1
ATOM 1276 C CA . TYR A 1 161 ? 35.742 -7.816 13.679 1.00 22.95 161 TYR A CA 1
ATOM 1277 C C . TYR A 1 161 ? 35.429 -6.519 12.969 1.00 25.69 161 TYR A C 1
ATOM 1278 O O . TYR A 1 161 ? 36.132 -5.525 13.146 1.00 25.90 161 TYR A O 1
ATOM 1287 N N . ASP A 1 162 ? 34.357 -6.533 12.176 1.00 21.11 162 ASP A N 1
ATOM 1288 C CA . ASP A 1 162 ? 33.844 -5.384 11.450 1.00 21.03 162 ASP A CA 1
ATOM 1289 C C . ASP A 1 162 ? 32.325 -5.419 11.458 1.00 25.07 162 ASP A C 1
ATOM 1290 O O . ASP A 1 162 ? 31.730 -6.479 11.241 1.00 23.94 162 ASP A O 1
ATOM 1295 N N . CYS A 1 163 ? 31.695 -4.262 11.719 1.00 21.77 163 CYS A N 1
ATOM 1296 C CA . CYS A 1 163 ? 30.244 -4.146 11.652 1.00 21.39 163 CYS A CA 1
ATOM 1297 C C . CYS A 1 163 ? 29.936 -3.442 10.339 1.00 23.46 163 CYS A C 1
ATOM 1298 O O . CYS A 1 163 ? 30.369 -2.306 10.140 1.00 22.62 163 CYS A O 1
ATOM 1301 N N . ARG A 1 164 ? 29.262 -4.136 9.415 1.00 19.51 164 ARG A N 1
ATOM 1302 C CA . ARG A 1 164 ? 28.908 -3.562 8.116 1.00 18.85 164 ARG A CA 1
ATOM 1303 C C . ARG A 1 164 ? 27.454 -3.105 8.146 1.00 22.91 164 ARG A C 1
ATOM 1304 O O . ARG A 1 164 ? 26.557 -3.895 8.445 1.00 22.79 164 ARG A O 1
ATOM 1312 N N . VAL A 1 165 ? 27.235 -1.815 7.869 1.00 19.40 165 VAL A N 1
ATOM 1313 C CA . VAL A 1 165 ? 25.919 -1.174 7.889 1.00 18.96 165 VAL A CA 1
ATOM 1314 C C . VAL A 1 165 ? 25.580 -0.618 6.500 1.00 23.19 165 VAL A C 1
ATOM 1315 O O . VAL A 1 165 ? 26.390 0.095 5.908 1.00 22.03 165 VAL A O 1
ATOM 1319 N N . GLU A 1 166 ? 24.380 -0.961 5.995 1.00 21.33 166 GLU A N 1
ATOM 1320 C CA . GLU A 1 166 ? 23.840 -0.517 4.709 1.00 21.91 166 GLU A CA 1
ATOM 1321 C C . GLU A 1 166 ? 22.584 0.311 4.955 1.00 24.85 166 GLU A C 1
ATOM 1322 O O . GLU A 1 166 ? 21.708 -0.109 5.709 1.00 24.46 166 GLU A O 1
ATOM 1328 N N . HIS A 1 167 ? 22.493 1.474 4.303 1.00 20.90 167 HIS A N 1
ATOM 1329 C CA . HIS A 1 167 ? 21.370 2.411 4.411 1.00 20.15 167 HIS A CA 1
ATOM 1330 C C . HIS A 1 167 ? 21.252 3.176 3.097 1.00 24.48 167 HIS A C 1
ATOM 1331 O O . HIS A 1 167 ? 22.276 3.490 2.491 1.00 23.61 167 HIS A O 1
ATOM 1338 N N . TRP A 1 168 ? 20.018 3.512 2.676 1.00 22.99 168 TRP A N 1
ATOM 1339 C CA . TRP A 1 168 ? 19.747 4.216 1.411 1.00 23.91 168 TRP A CA 1
ATOM 1340 C C . TRP A 1 168 ? 20.389 5.617 1.312 1.00 29.46 168 TRP A C 1
ATOM 1341 O O . TRP A 1 168 ? 20.562 6.125 0.199 1.00 29.04 168 TRP A O 1
ATOM 1352 N N . GLY A 1 169 ? 20.778 6.188 2.452 1.00 26.71 169 GLY A N 1
ATOM 1353 C CA . GLY A 1 169 ? 21.469 7.469 2.521 1.00 26.84 169 GLY A CA 1
ATOM 1354 C C . GLY A 1 169 ? 22.972 7.342 2.331 1.00 32.42 169 GLY A C 1
ATOM 1355 O O . GLY A 1 169 ? 23.667 8.358 2.221 1.00 31.95 169 GLY A O 1
ATOM 1356 N N . LEU A 1 170 ? 23.492 6.092 2.304 1.00 30.47 170 LEU A N 1
ATOM 1357 C CA . LEU A 1 170 ? 24.921 5.785 2.130 1.00 30.99 170 LEU A CA 1
ATOM 1358 C C . LEU A 1 170 ? 25.226 5.348 0.692 1.00 38.65 170 LEU A C 1
ATOM 1359 O O . LEU A 1 170 ? 24.483 4.547 0.118 1.00 38.12 170 LEU A O 1
ATOM 1364 N N . ASP A 1 171 ? 26.319 5.877 0.118 1.00 38.51 171 ASP A N 1
ATOM 1365 C CA . ASP A 1 171 ? 26.768 5.565 -1.249 1.00 39.93 171 ASP A CA 1
ATOM 1366 C C . ASP A 1 171 ? 27.222 4.111 -1.337 1.00 45.69 171 ASP A C 1
ATOM 1367 O O . ASP A 1 171 ? 26.850 3.402 -2.278 1.00 45.97 171 ASP A O 1
ATOM 1372 N N . GLU A 1 172 ? 28.000 3.668 -0.330 1.00 42.40 172 GLU A N 1
ATOM 1373 C CA . GLU A 1 172 ? 28.503 2.301 -0.179 1.00 42.09 172 GLU A CA 1
ATOM 1374 C C . GLU A 1 172 ? 28.344 1.844 1.286 1.00 43.03 172 GLU A C 1
ATOM 1375 O O . GLU A 1 172 ? 28.175 2.706 2.153 1.00 41.93 172 GLU A O 1
ATOM 1381 N N . PRO A 1 173 ? 28.373 0.527 1.610 1.00 38.35 173 PRO A N 1
ATOM 1382 C CA . PRO A 1 173 ? 28.217 0.131 3.020 1.00 37.44 173 PRO A CA 1
ATOM 1383 C C . PRO A 1 173 ? 29.311 0.700 3.922 1.00 38.84 173 PRO A C 1
ATOM 1384 O O . PRO A 1 173 ? 30.463 0.857 3.497 1.00 38.88 173 PRO A O 1
ATOM 1388 N N . LEU A 1 174 ? 28.930 1.051 5.152 1.00 32.32 174 LEU A N 1
ATOM 1389 C CA . LEU A 1 174 ? 29.848 1.588 6.144 1.00 30.82 174 LEU A CA 1
ATOM 1390 C C . LEU A 1 174 ? 30.386 0.439 6.995 1.00 32.15 174 LEU A C 1
ATOM 1391 O O . LEU A 1 174 ? 29.606 -0.350 7.531 1.00 31.04 174 LEU A O 1
ATOM 1396 N N . LEU A 1 175 ? 31.722 0.331 7.092 1.00 27.96 175 LEU A N 1
ATOM 1397 C CA . LEU A 1 175 ? 32.392 -0.711 7.868 1.00 27.27 175 LEU A CA 1
ATOM 1398 C C . LEU A 1 175 ? 33.199 -0.135 9.020 1.00 30.08 175 LEU A C 1
ATOM 1399 O O . LEU A 1 175 ? 34.124 0.653 8.806 1.00 29.88 175 LEU A O 1
ATOM 1404 N N . LYS A 1 176 ? 32.840 -0.527 10.246 1.00 25.71 176 LYS A N 1
ATOM 1405 C CA . LYS A 1 176 ? 33.527 -0.083 11.453 1.00 24.64 176 LYS A CA 1
ATOM 1406 C C . LYS A 1 176 ? 34.264 -1.247 12.110 1.00 27.72 176 LYS A C 1
ATOM 1407 O O . LYS A 1 176 ? 33.665 -2.286 12.391 1.00 26.77 176 LYS A O 1
ATOM 1413 N N . HIS A 1 177 ? 35.581 -1.074 12.301 1.00 24.78 177 HIS A N 1
ATOM 1414 C CA . HIS A 1 177 ? 36.523 -2.084 12.784 1.00 24.79 177 HIS A CA 1
ATOM 1415 C C . HIS A 1 177 ? 36.722 -2.172 14.300 1.00 28.96 177 HIS A C 1
ATOM 1416 O O . HIS A 1 177 ? 36.529 -1.191 15.022 1.00 28.77 177 HIS A O 1
ATOM 1423 N N . TRP A 1 178 ? 37.119 -3.371 14.767 1.00 25.72 178 TRP A N 1
ATOM 1424 C CA . TRP A 1 178 ? 37.517 -3.683 16.137 1.00 26.35 178 TRP A CA 1
ATOM 1425 C C . TRP A 1 178 ? 38.493 -4.847 16.139 1.00 33.05 178 TRP A C 1
ATOM 1426 O O . TRP A 1 178 ? 38.211 -5.905 15.567 1.00 32.71 178 TRP A O 1
ATOM 1437 N N . GLU A 1 179 ? 39.614 -4.662 16.841 1.00 31.87 179 GLU A N 1
ATOM 1438 C CA . GLU A 1 179 ? 40.644 -5.672 17.062 1.00 32.92 179 GLU A CA 1
ATOM 1439 C C . GLU A 1 179 ? 41.288 -5.441 18.420 1.00 39.76 179 GLU A C 1
ATOM 1440 O O . GLU A 1 179 ? 41.277 -4.308 18.918 1.00 39.45 179 GLU A O 1
ATOM 1446 N N . PHE A 1 180 ? 41.808 -6.514 19.039 1.00 38.67 180 PHE A N 1
ATOM 1447 C CA . PHE A 1 180 ? 42.464 -6.440 20.346 1.00 39.87 180 PHE A CA 1
ATOM 1448 C C . PHE A 1 180 ? 43.792 -5.684 20.231 1.00 46.68 180 PHE A C 1
ATOM 1449 O O . PHE A 1 180 ? 44.561 -5.933 19.296 1.00 45.85 180 PHE A O 1
ATOM 1457 N N . ASP A 1 181 ? 44.058 -4.771 21.187 1.00 45.56 181 ASP A N 1
ATOM 1458 C CA . ASP A 1 181 ? 45.303 -4.000 21.208 1.00 52.88 181 ASP A CA 1
ATOM 1459 C C . ASP A 1 181 ? 45.899 -3.878 22.611 1.00 71.44 181 ASP A C 1
ATOM 1460 O O . ASP A 1 181 ? 45.144 -3.578 23.559 1.00 73.10 181 ASP A O 1
ATOM 1465 N N . ASP B 2 2 ? 17.361 0.066 -3.381 1.00 45.37 2 ASP B N 1
ATOM 1466 C CA . ASP B 2 2 ? 15.963 0.486 -3.492 1.00 44.75 2 ASP B CA 1
ATOM 1467 C C . ASP B 2 2 ? 15.859 2.024 -3.523 1.00 46.95 2 ASP B C 1
ATOM 1468 O O . ASP B 2 2 ? 15.938 2.682 -2.475 1.00 47.31 2 ASP B O 1
ATOM 1473 N N . THR B 2 3 ? 15.705 2.587 -4.735 1.00 41.17 3 THR B N 1
ATOM 1474 C CA . THR B 2 3 ? 15.612 4.041 -4.951 1.00 40.05 3 THR B CA 1
ATOM 1475 C C . THR B 2 3 ? 14.178 4.588 -4.822 1.00 40.50 3 THR B C 1
ATOM 1476 O O . THR B 2 3 ? 13.982 5.803 -4.963 1.00 41.18 3 THR B O 1
ATOM 1480 N N . ARG B 2 4 ? 13.184 3.706 -4.545 1.00 32.51 4 ARG B N 1
ATOM 1481 C CA . ARG B 2 4 ? 11.782 4.105 -4.377 1.00 31.02 4 ARG B CA 1
ATOM 1482 C C . ARG B 2 4 ? 11.607 5.129 -3.237 1.00 31.82 4 ARG B C 1
ATOM 1483 O O . ARG B 2 4 ? 12.219 4.965 -2.173 1.00 31.00 4 ARG B O 1
ATOM 1491 N N . PRO B 2 5 ? 10.774 6.178 -3.443 1.00 25.44 5 PRO B N 1
ATOM 1492 C CA . PRO B 2 5 ? 10.563 7.171 -2.374 1.00 24.19 5 PRO B CA 1
ATOM 1493 C C . PRO B 2 5 ? 9.882 6.588 -1.132 1.00 26.16 5 PRO B C 1
ATOM 1494 O O . PRO B 2 5 ? 9.015 5.714 -1.242 1.00 25.92 5 PRO B O 1
ATOM 1498 N N . ARG B 2 6 ? 10.293 7.060 0.052 1.00 20.90 6 ARG B N 1
ATOM 1499 C CA . ARG B 2 6 ? 9.740 6.597 1.324 1.00 19.82 6 ARG B CA 1
ATOM 1500 C C . ARG B 2 6 ? 8.885 7.649 2.000 1.00 21.26 6 ARG B C 1
ATOM 1501 O O . ARG B 2 6 ? 9.101 8.844 1.808 1.00 20.32 6 ARG B O 1
ATOM 1509 N N . PHE B 2 7 ? 7.893 7.195 2.764 1.00 16.99 7 PHE B N 1
ATOM 1510 C CA . PHE B 2 7 ? 6.947 8.042 3.481 1.00 16.76 7 PHE B CA 1
ATOM 1511 C C . PHE B 2 7 ? 6.833 7.522 4.902 1.00 20.77 7 PHE B C 1
ATOM 1512 O O . PHE B 2 7 ? 6.519 6.343 5.095 1.00 20.82 7 PHE B O 1
ATOM 1520 N N . LEU B 2 8 ? 7.147 8.378 5.897 1.00 16.51 8 LEU B N 1
ATOM 1521 C CA . LEU B 2 8 ? 7.169 7.978 7.306 1.00 15.49 8 LEU B CA 1
ATOM 1522 C C . LEU B 2 8 ? 6.246 8.800 8.204 1.00 18.78 8 LEU B C 1
ATOM 1523 O O . LEU B 2 8 ? 6.256 10.029 8.149 1.00 16.98 8 LEU B O 1
ATOM 1528 N N . TRP B 2 9 ? 5.475 8.103 9.055 1.00 16.29 9 TRP B N 1
ATOM 1529 C CA . TRP B 2 9 ? 4.574 8.702 10.036 1.00 16.36 9 TRP B CA 1
ATOM 1530 C C . TRP B 2 9 ? 5.078 8.309 11.423 1.00 20.59 9 TRP B C 1
ATOM 1531 O O . TRP B 2 9 ? 5.187 7.124 11.725 1.00 19.49 9 TRP B O 1
ATOM 1542 N N 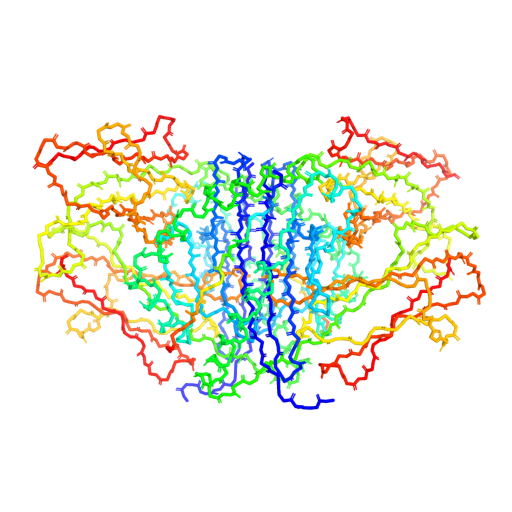. GLN B 2 10 ? 5.415 9.304 12.248 1.00 18.02 10 GLN B N 1
ATOM 1543 C CA . GLN B 2 10 ? 5.976 9.074 13.575 1.00 17.55 10 GLN B CA 1
ATOM 1544 C C . GLN B 2 10 ? 5.175 9.656 14.729 1.00 21.17 10 GLN B C 1
ATOM 1545 O O . GLN B 2 10 ? 5.516 10.749 15.179 1.00 22.55 10 GLN B O 1
ATOM 1551 N N . PRO B 2 11 ? 4.194 8.951 15.322 1.00 16.33 11 PRO B N 1
ATOM 1552 C CA . PRO B 2 11 ? 3.564 9.494 16.539 1.00 15.59 11 PRO B CA 1
ATOM 1553 C C . PRO B 2 11 ? 4.512 9.322 17.737 1.00 19.11 11 PRO B C 1
ATOM 1554 O O . PRO B 2 11 ? 5.187 8.297 17.852 1.00 18.79 11 PRO B O 1
ATOM 1558 N N . LYS B 2 12 ? 4.590 10.341 18.602 1.00 15.91 12 LYS B N 1
ATOM 1559 C CA . LYS B 2 12 ? 5.383 10.330 19.832 1.00 15.49 12 LYS B CA 1
ATOM 1560 C C . LYS B 2 12 ? 4.539 10.850 20.988 1.00 19.92 12 LYS B C 1
ATOM 1561 O O . LYS B 2 12 ? 4.156 12.025 20.993 1.00 19.44 12 LYS B O 1
ATOM 1567 N N . ARG B 2 13 ? 4.218 9.965 21.944 1.00 16.56 13 ARG B N 1
ATOM 1568 C CA . ARG B 2 13 ? 3.437 10.297 23.140 1.00 16.86 13 ARG B CA 1
ATOM 1569 C C . ARG B 2 13 ? 4.414 10.412 24.296 1.00 21.58 13 ARG B C 1
ATOM 1570 O O . ARG B 2 13 ? 4.909 9.394 24.792 1.00 22.10 13 ARG B O 1
ATOM 1578 N N . GLU B 2 14 ? 4.747 11.652 24.677 1.00 17.67 14 GLU B N 1
ATOM 1579 C CA . GLU B 2 14 ? 5.741 11.945 25.710 1.00 17.44 14 GLU B CA 1
ATOM 1580 C C . GLU B 2 14 ? 5.139 12.327 27.054 1.00 22.39 14 GLU B C 1
ATOM 1581 O O . GLU B 2 14 ? 4.182 13.105 27.112 1.00 20.65 14 GLU B O 1
ATOM 1587 N N . CYS B 2 15 ? 5.756 11.810 28.136 1.00 20.96 15 CYS B N 1
ATOM 1588 C CA . CYS B 2 15 ? 5.413 12.036 29.542 1.00 21.91 15 CYS B CA 1
ATOM 1589 C C . CYS B 2 15 ? 6.667 12.562 30.250 1.00 26.73 15 CYS B C 1
ATOM 1590 O O . CYS B 2 15 ? 7.617 11.803 30.463 1.00 26.48 15 CYS B O 1
ATOM 1593 N N . HIS B 2 16 ? 6.683 13.861 30.580 1.00 23.58 16 HIS B N 1
ATOM 1594 C CA . HIS B 2 16 ? 7.815 14.520 31.235 1.00 22.93 16 HIS B CA 1
ATOM 1595 C C . HIS B 2 16 ? 7.516 14.682 32.718 1.00 27.50 16 HIS B C 1
ATOM 1596 O O . HIS B 2 16 ? 6.481 15.237 33.081 1.00 27.37 16 HIS B O 1
ATOM 1603 N N . PHE B 2 17 ? 8.403 14.157 33.568 1.00 24.43 17 PHE B N 1
ATOM 1604 C CA . PHE B 2 17 ? 8.235 14.153 35.023 1.00 24.39 17 PHE B CA 1
ATOM 1605 C C . PHE B 2 17 ? 9.224 15.052 35.732 1.00 31.21 17 PHE B C 1
ATOM 1606 O O . PHE B 2 17 ? 10.407 15.061 35.396 1.00 30.74 17 PHE B O 1
ATOM 1614 N N . PHE B 2 18 ? 8.725 15.818 36.707 1.00 30.68 18 PHE B N 1
ATOM 1615 C CA . PHE B 2 18 ? 9.493 16.751 37.538 1.00 31.46 18 PHE B CA 1
ATOM 1616 C C . PHE B 2 18 ? 9.070 16.483 38.977 1.00 36.41 18 PHE B C 1
ATOM 1617 O O . PHE B 2 18 ? 7.866 16.416 39.252 1.00 35.82 18 PHE B O 1
ATOM 1625 N N . ASN B 2 19 ? 10.055 16.298 39.886 1.00 34.13 19 ASN B N 1
ATOM 1626 C CA . ASN B 2 19 ? 9.864 15.985 41.316 1.00 34.10 19 ASN B CA 1
ATOM 1627 C C . ASN B 2 19 ? 8.911 14.782 41.478 1.00 38.48 19 ASN B C 1
ATOM 1628 O O . ASN B 2 19 ? 7.877 14.875 42.147 1.00 39.07 19 ASN B O 1
ATOM 1633 N N . GLY B 2 20 ? 9.264 13.677 40.821 1.00 34.96 20 GLY B N 1
ATOM 1634 C CA . GLY B 2 20 ? 8.466 12.456 40.812 1.00 34.97 20 GLY B CA 1
ATOM 1635 C C . GLY B 2 20 ? 7.236 12.634 39.946 1.00 39.26 20 GLY B C 1
ATOM 1636 O O . GLY B 2 20 ? 7.354 12.745 38.725 1.00 38.72 20 GLY B O 1
ATOM 1637 N N . THR B 2 21 ? 6.055 12.707 40.577 1.00 36.18 21 THR B N 1
ATOM 1638 C CA . THR B 2 21 ? 4.784 12.927 39.880 1.00 36.23 21 THR B CA 1
ATOM 1639 C C . THR B 2 21 ? 4.127 14.251 40.290 1.00 40.95 21 THR B C 1
ATOM 1640 O O . THR B 2 21 ? 2.949 14.463 39.984 1.00 40.45 21 THR B O 1
ATOM 1644 N N . GLU B 2 22 ? 4.884 15.142 40.975 1.00 38.35 22 GLU B N 1
ATOM 1645 C CA . GLU B 2 22 ? 4.378 16.443 41.422 1.00 38.95 22 GLU B CA 1
ATOM 1646 C C . GLU B 2 22 ? 3.952 17.295 40.233 1.00 41.69 22 GLU B C 1
ATOM 1647 O O . GLU B 2 22 ? 2.796 17.705 40.173 1.00 41.96 22 GLU B O 1
ATOM 1653 N N . ARG B 2 23 ? 4.862 17.501 39.266 1.00 36.85 23 ARG B N 1
ATOM 1654 C CA . ARG B 2 23 ? 4.587 18.224 38.027 1.00 35.86 23 ARG B CA 1
ATOM 1655 C C . ARG B 2 23 ? 4.826 17.261 36.864 1.00 37.13 23 ARG B C 1
ATOM 1656 O O . ARG B 2 23 ? 5.917 16.698 36.727 1.00 36.92 23 ARG B O 1
ATOM 1664 N N . VAL B 2 24 ? 3.777 17.024 36.068 1.00 31.19 24 VAL B N 1
ATOM 1665 C CA . VAL B 2 24 ? 3.817 16.125 34.917 1.00 29.69 24 VAL B CA 1
ATOM 1666 C C . VAL B 2 24 ? 3.309 16.888 33.685 1.00 32.67 24 VAL B C 1
ATOM 1667 O O . VAL B 2 24 ? 2.291 17.574 33.772 1.00 33.48 24 VAL B O 1
ATOM 1671 N N . ARG B 2 25 ? 4.025 16.778 32.551 1.00 26.82 25 ARG B N 1
ATOM 1672 C CA . ARG B 2 25 ? 3.664 17.404 31.280 1.00 25.31 25 ARG B CA 1
ATOM 1673 C C . ARG B 2 25 ? 3.552 16.352 30.173 1.00 28.70 25 ARG B C 1
ATOM 1674 O O . ARG B 2 25 ? 4.480 15.574 29.955 1.00 28.25 25 ARG B O 1
ATOM 1682 N N . PHE B 2 26 ? 2.398 16.330 29.489 1.00 25.15 26 PHE B N 1
ATOM 1683 C CA . PHE B 2 26 ? 2.110 15.409 28.396 1.00 24.26 26 PHE B CA 1
ATOM 1684 C C . PHE B 2 26 ? 2.129 16.112 27.035 1.00 28.76 26 PHE B C 1
ATOM 1685 O O . PHE B 2 26 ? 1.516 17.169 26.872 1.00 29.29 26 PHE B O 1
ATOM 1693 N N . LEU B 2 27 ? 2.811 15.497 26.056 1.00 24.53 27 LEU B N 1
ATOM 1694 C CA . LEU B 2 27 ? 2.893 15.980 24.680 1.00 23.56 27 LEU B CA 1
ATOM 1695 C C . LEU B 2 27 ? 2.575 14.843 23.707 1.00 26.52 27 LEU B C 1
ATOM 1696 O O . LEU B 2 27 ? 3.225 13.801 23.756 1.00 26.81 27 LEU B O 1
ATOM 1701 N N . ASP B 2 28 ? 1.551 15.024 22.864 1.00 21.42 28 ASP B N 1
ATOM 1702 C CA . ASP B 2 28 ? 1.179 14.057 21.832 1.00 20.51 28 ASP B CA 1
ATOM 1703 C C . ASP B 2 28 ? 1.615 14.710 20.533 1.00 23.07 28 ASP B C 1
ATOM 1704 O O . ASP B 2 28 ? 0.980 15.659 20.079 1.00 22.82 28 ASP B O 1
ATOM 1709 N N . ARG B 2 29 ? 2.765 14.276 20.007 1.00 17.94 29 ARG B N 1
ATOM 1710 C CA . ARG B 2 29 ? 3.402 14.868 18.837 1.00 17.18 29 ARG B CA 1
ATOM 1711 C C . ARG B 2 29 ? 3.393 13.961 17.622 1.00 22.68 29 ARG B C 1
ATOM 1712 O O . ARG B 2 29 ? 3.570 12.750 17.746 1.00 23.48 29 ARG B O 1
ATOM 1720 N N . TYR B 2 30 ? 3.225 14.560 16.435 1.00 17.93 30 TYR B N 1
ATOM 1721 C CA . TYR B 2 30 ? 3.174 13.816 15.185 1.00 16.28 30 TYR B CA 1
ATOM 1722 C C . TYR B 2 30 ? 4.189 14.349 14.201 1.00 17.67 30 TYR B C 1
ATOM 1723 O O . TYR B 2 30 ? 4.250 15.554 13.986 1.00 17.34 30 TYR B O 1
ATOM 1732 N N . PHE B 2 31 ? 4.999 13.450 13.617 1.00 13.25 31 PHE B N 1
ATOM 1733 C CA . PHE B 2 31 ? 6.052 13.797 12.649 1.00 12.11 31 PHE B CA 1
ATOM 1734 C C . PHE B 2 31 ? 5.818 13.087 11.332 1.00 15.73 31 PHE B C 1
ATOM 1735 O O . PHE B 2 31 ? 5.679 11.867 11.315 1.00 15.25 31 PHE B O 1
ATOM 1743 N N . TYR B 2 32 ? 5.754 13.849 10.237 1.00 13.25 32 TYR B N 1
ATOM 1744 C CA . TYR B 2 32 ? 5.635 13.306 8.885 1.00 13.42 32 TYR B CA 1
ATOM 1745 C C . TYR B 2 32 ? 6.957 13.586 8.192 1.00 19.06 32 TYR B C 1
ATOM 1746 O O . TYR B 2 32 ? 7.333 14.755 8.039 1.00 20.31 32 TYR B O 1
ATOM 1755 N N . ASN B 2 33 ? 7.683 12.511 7.815 1.00 14.69 33 ASN B N 1
ATOM 1756 C CA . ASN B 2 33 ? 9.006 12.575 7.191 1.00 13.87 33 ASN B CA 1
ATOM 1757 C C . ASN B 2 33 ? 9.996 13.415 8.034 1.00 17.51 33 ASN B C 1
ATOM 1758 O O . ASN B 2 33 ? 10.643 14.327 7.509 1.00 16.72 33 ASN B O 1
ATOM 1763 N N . GLN B 2 34 ? 10.067 13.107 9.357 1.00 14.31 34 GLN B N 1
ATOM 1764 C CA . GLN B 2 34 ? 10.932 13.715 10.383 1.00 14.74 34 GLN B CA 1
ATOM 1765 C C . GLN B 2 34 ? 10.529 15.159 10.781 1.00 20.59 34 GLN B C 1
ATOM 1766 O O . GLN B 2 34 ? 11.185 15.756 11.639 1.00 21.20 34 GLN B O 1
ATOM 1772 N N . GLU B 2 35 ? 9.458 15.707 10.178 1.00 17.82 35 GLU B N 1
ATOM 1773 C CA . GLU B 2 35 ? 8.996 17.073 10.431 1.00 18.00 35 GLU B CA 1
ATOM 1774 C C . GLU B 2 35 ? 7.680 17.097 11.208 1.00 21.46 35 GLU B C 1
ATOM 1775 O O . GLU B 2 35 ? 6.680 16.541 10.745 1.00 20.03 35 GLU B O 1
ATOM 1781 N N . GLU B 2 36 ? 7.692 17.742 12.395 1.00 18.64 36 GLU B N 1
ATOM 1782 C CA . GLU B 2 36 ? 6.520 17.884 13.268 1.00 17.98 36 GLU B CA 1
ATOM 1783 C C . GLU B 2 36 ? 5.446 18.700 12.571 1.00 21.88 36 GLU B C 1
ATOM 1784 O O . GLU B 2 36 ? 5.704 19.824 12.149 1.00 21.75 36 GLU B O 1
ATOM 1790 N N . SER B 2 37 ? 4.252 18.120 12.431 1.00 18.24 37 SER B N 1
ATOM 1791 C CA . SER B 2 37 ? 3.126 18.768 11.763 1.00 17.17 37 SER B CA 1
ATOM 1792 C C . SER B 2 37 ? 2.055 19.261 12.735 1.00 18.95 37 SER B C 1
ATOM 1793 O O . SER B 2 37 ? 1.480 20.326 12.519 1.00 17.88 37 SER B O 1
ATOM 1796 N N . VAL B 2 38 ? 1.778 18.484 13.794 1.00 14.86 38 VAL B N 1
ATOM 1797 C CA . VAL B 2 38 ? 0.732 18.798 14.772 1.00 14.46 38 VAL B CA 1
ATOM 1798 C C . VAL B 2 38 ? 1.104 18.247 16.158 1.00 20.30 38 VAL B C 1
ATOM 1799 O O . VAL B 2 38 ? 1.764 17.210 16.263 1.00 20.41 38 VAL B O 1
ATOM 1803 N N . ARG B 2 39 ? 0.677 18.950 17.217 1.00 18.43 39 ARG B N 1
ATOM 1804 C CA . ARG B 2 39 ? 1.014 18.604 18.591 1.00 18.89 39 ARG B CA 1
ATOM 1805 C C . ARG B 2 39 ? -0.044 19.031 19.597 1.00 23.67 39 ARG B C 1
ATOM 1806 O O . ARG B 2 39 ? -0.606 20.122 19.479 1.00 25.00 39 ARG B O 1
ATOM 1814 N N . PHE B 2 40 ? -0.271 18.183 20.612 1.00 19.56 40 PHE B N 1
ATOM 1815 C CA . PHE B 2 40 ? -1.065 18.490 21.797 1.00 18.65 40 PHE B CA 1
ATOM 1816 C C . PHE B 2 40 ? -0.046 18.642 22.933 1.00 21.89 40 PHE B C 1
ATOM 1817 O O . PHE B 2 40 ? 0.750 17.734 23.176 1.00 20.90 40 PHE B O 1
ATOM 1825 N N . ASP B 2 41 ? -0.095 19.763 23.638 1.00 19.12 41 ASP B N 1
ATOM 1826 C CA . ASP B 2 41 ? 0.763 20.031 24.789 1.00 18.92 41 ASP B CA 1
ATOM 1827 C C . ASP B 2 41 ? -0.169 20.326 25.957 1.00 23.27 41 ASP B C 1
ATOM 1828 O O . ASP B 2 41 ? -1.044 21.184 25.833 1.00 22.33 41 ASP B O 1
ATOM 1833 N N . SER B 2 42 ? -0.005 19.589 27.078 1.00 21.79 42 SER B N 1
ATOM 1834 C CA . SER B 2 42 ? -0.813 19.728 28.297 1.00 21.87 42 SER B CA 1
ATOM 1835 C C . SER B 2 42 ? -0.808 21.138 28.894 1.00 26.76 42 SER B C 1
ATOM 1836 O O . SER B 2 42 ? -1.789 21.535 29.525 1.00 26.32 42 SER B O 1
ATOM 1839 N N . ASP B 2 43 ? 0.280 21.899 28.654 1.00 23.89 43 ASP B N 1
ATOM 1840 C CA . ASP B 2 43 ? 0.445 23.289 29.086 1.00 24.10 43 ASP B CA 1
ATOM 1841 C C . ASP B 2 43 ? -0.402 24.246 28.225 1.00 27.47 43 ASP B C 1
ATOM 1842 O O . ASP B 2 43 ? -0.624 25.386 28.625 1.00 27.87 43 ASP B O 1
ATOM 1847 N N . VAL B 2 44 ? -0.860 23.780 27.048 1.00 22.31 44 VAL B N 1
ATOM 1848 C CA . VAL B 2 44 ? -1.714 24.540 26.138 1.00 21.04 44 VAL B CA 1
ATOM 1849 C C . VAL B 2 44 ? -3.173 24.089 26.349 1.00 25.17 44 VAL B C 1
ATOM 1850 O O . VAL B 2 44 ? -4.056 24.936 26.458 1.00 25.37 44 VAL B O 1
ATOM 1854 N N . GLY B 2 45 ? -3.406 22.778 26.434 1.00 20.30 45 GLY B N 1
ATOM 1855 C CA . GLY B 2 45 ? -4.744 22.240 26.661 1.00 19.78 45 GLY B CA 1
ATOM 1856 C C . GLY B 2 45 ? -5.517 21.915 25.401 1.00 23.60 45 GLY B C 1
ATOM 1857 O O . GLY B 2 45 ? -6.663 21.470 25.480 1.00 22.70 45 GLY B O 1
ATOM 1858 N N . GLU B 2 46 ? -4.910 22.148 24.223 1.00 20.28 46 GLU B N 1
ATOM 1859 C CA . GLU B 2 46 ? -5.516 21.803 22.944 1.00 19.75 46 GLU B CA 1
ATOM 1860 C C . GLU B 2 46 ? -4.455 21.621 21.866 1.00 22.33 46 GLU B C 1
ATOM 1861 O O . GLU B 2 46 ? -3.288 21.931 22.094 1.00 22.70 46 GLU B O 1
ATOM 1867 N N . PHE B 2 47 ? -4.850 21.026 20.733 1.00 16.96 47 PHE B N 1
ATOM 1868 C CA . PHE B 2 47 ? -3.976 20.744 19.603 1.00 16.10 47 PHE B CA 1
ATOM 1869 C C . PHE B 2 47 ? -3.608 22.011 18.869 1.00 20.88 47 PHE B C 1
ATOM 1870 O O . PHE B 2 47 ? -4.436 22.909 18.709 1.00 20.46 47 PHE B O 1
ATOM 1878 N N . ARG B 2 48 ? -2.343 22.090 18.442 1.00 18.63 48 ARG B N 1
ATOM 1879 C CA . ARG B 2 48 ? -1.815 23.225 17.690 1.00 18.99 48 ARG B CA 1
ATOM 1880 C C . ARG B 2 48 ? -1.028 22.714 16.508 1.00 23.70 48 ARG B C 1
ATOM 1881 O O . ARG B 2 48 ? -0.280 21.743 16.640 1.00 23.70 48 ARG B O 1
ATOM 1889 N N . ALA B 2 49 ? -1.200 23.358 15.353 1.00 20.52 49 ALA B N 1
ATOM 1890 C CA . ALA B 2 49 ? -0.474 23.017 14.134 1.00 20.41 49 ALA B CA 1
ATOM 1891 C C . ALA B 2 49 ? 0.940 23.566 14.244 1.00 23.54 49 ALA B C 1
ATOM 1892 O O . ALA B 2 49 ? 1.137 24.700 14.687 1.00 22.29 49 ALA B O 1
ATOM 1894 N N . VAL B 2 50 ? 1.927 22.738 13.875 1.00 20.64 50 VAL B N 1
ATOM 1895 C CA . VAL B 2 50 ? 3.346 23.093 13.896 1.00 19.58 50 VAL B CA 1
ATOM 1896 C C . VAL B 2 50 ? 3.725 23.539 12.471 1.00 23.90 50 VAL B C 1
ATOM 1897 O O . VAL B 2 50 ? 4.517 24.469 12.298 1.00 23.46 50 VAL B O 1
ATOM 1901 N N . THR B 2 51 ? 3.108 22.902 11.460 1.00 21.49 51 THR B N 1
ATOM 1902 C CA . THR B 2 51 ? 3.251 23.233 10.033 1.00 21.74 51 THR B CA 1
ATOM 1903 C C . THR B 2 51 ? 1.842 23.358 9.446 1.00 26.22 51 THR B C 1
ATOM 1904 O O . THR B 2 51 ? 0.873 23.028 10.130 1.00 24.98 51 THR B O 1
ATOM 1908 N N . GLU B 2 52 ? 1.719 23.833 8.191 1.00 24.80 52 GLU B N 1
ATOM 1909 C CA . GLU B 2 52 ? 0.419 23.951 7.524 1.00 25.16 52 GLU B CA 1
ATOM 1910 C C . GLU B 2 52 ? -0.186 22.574 7.247 1.00 29.11 52 GLU B C 1
ATOM 1911 O O . GLU B 2 52 ? -1.407 22.459 7.190 1.00 29.19 52 GLU B O 1
ATOM 1917 N N . LEU B 2 53 ? 0.666 21.527 7.135 1.00 25.59 53 LEU B N 1
ATOM 1918 C CA . LEU B 2 53 ? 0.247 20.141 6.941 1.00 26.03 53 LEU B CA 1
ATOM 1919 C C . LEU B 2 53 ? -0.606 19.6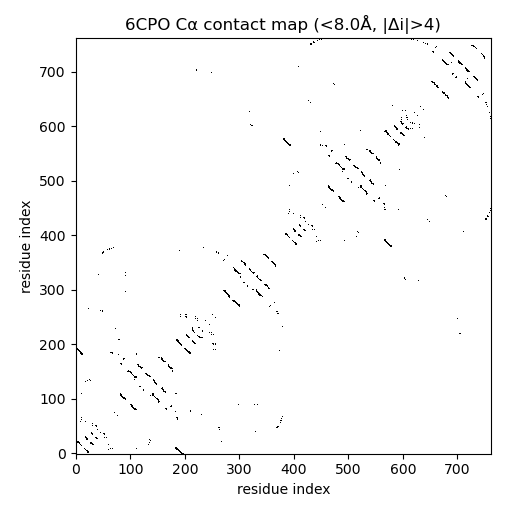32 8.109 1.00 26.69 53 LEU B C 1
ATOM 1920 O O . LEU B 2 53 ? -1.481 18.809 7.891 1.00 25.68 53 LEU B O 1
ATOM 1925 N N . GLY B 2 54 ? -0.328 20.108 9.323 1.00 21.74 54 GLY B N 1
ATOM 1926 C CA . GLY B 2 54 ? -1.030 19.694 10.529 1.00 20.90 54 GLY B CA 1
ATOM 1927 C C . GLY B 2 54 ? -2.266 20.495 10.878 1.00 24.60 54 GLY B C 1
ATOM 1928 O O . GLY B 2 54 ? -2.999 20.113 11.791 1.00 23.65 54 GLY B O 1
ATOM 1929 N N . ARG B 2 55 ? -2.513 21.608 10.163 1.00 22.42 55 ARG B N 1
ATOM 1930 C CA . ARG B 2 55 ? -3.672 22.469 10.405 1.00 22.49 55 ARG B CA 1
ATOM 1931 C C . ARG B 2 55 ? -5.012 21.702 10.335 1.00 26.82 55 ARG B C 1
ATOM 1932 O O . ARG B 2 55 ? -5.776 21.837 11.300 1.00 27.46 55 ARG B O 1
ATOM 1940 N N . PRO B 2 56 ? -5.304 20.848 9.304 1.00 21.63 56 PRO B N 1
ATOM 1941 C CA . PRO B 2 56 ? -6.591 20.125 9.305 1.00 21.26 56 PRO B CA 1
ATOM 1942 C C . PRO B 2 56 ? -6.822 19.238 10.529 1.00 25.27 56 PRO B C 1
ATOM 1943 O O . PRO B 2 56 ? -7.941 19.179 11.022 1.00 25.57 56 PRO B O 1
ATOM 1947 N N . ASP B 2 57 ? -5.762 18.588 11.036 1.00 21.46 57 ASP B N 1
ATOM 1948 C CA . ASP B 2 57 ? -5.812 17.704 12.202 1.00 20.89 57 ASP B CA 1
ATOM 1949 C C . ASP B 2 57 ? -6.018 18.461 13.504 1.00 25.48 57 ASP B C 1
ATOM 1950 O O . ASP B 2 57 ? -6.800 18.016 14.340 1.00 24.99 57 ASP B O 1
ATOM 1955 N N . ALA B 2 58 ? -5.323 19.603 13.679 1.00 23.35 58 ALA B N 1
ATOM 1956 C CA . ALA B 2 58 ? -5.448 20.458 14.866 1.00 22.93 58 ALA B CA 1
ATOM 1957 C C . ALA B 2 58 ? -6.887 20.958 14.989 1.00 27.50 58 ALA B C 1
ATOM 1958 O O . ALA B 2 58 ? -7.479 20.810 16.049 1.00 27.54 58 ALA B O 1
ATOM 1960 N N . GLU B 2 59 ? -7.469 21.462 13.885 1.00 24.80 59 GLU B N 1
ATOM 1961 C CA . GLU B 2 59 ? -8.856 21.949 13.834 1.00 24.78 59 GLU B CA 1
ATOM 1962 C C . GLU B 2 59 ? -9.853 20.810 14.066 1.00 29.14 59 GLU B C 1
ATOM 1963 O O . GLU B 2 59 ? -10.770 20.964 14.871 1.00 29.26 59 GLU B O 1
ATOM 1969 N N . TYR B 2 60 ? -9.647 19.662 13.394 1.00 25.50 60 TYR B N 1
ATOM 1970 C CA . TYR B 2 60 ? -10.512 18.493 13.518 1.00 25.71 60 TYR B CA 1
ATOM 1971 C C . TYR B 2 60 ? -10.516 17.895 14.927 1.00 28.53 60 TYR B C 1
ATOM 1972 O O . TYR B 2 60 ? -11.592 17.677 15.480 1.00 27.78 60 TYR B O 1
ATOM 1981 N N . TRP B 2 61 ? -9.325 17.644 15.506 1.00 24.55 61 TRP B N 1
ATOM 1982 C CA . TRP B 2 61 ? -9.187 17.074 16.846 1.00 23.80 61 TRP B CA 1
ATOM 1983 C C . TRP B 2 61 ? -9.687 18.033 17.946 1.00 27.39 61 TRP B C 1
ATOM 1984 O O . TRP B 2 61 ? -10.270 17.571 18.926 1.00 26.39 61 TRP B O 1
ATOM 1995 N N . ASN B 2 62 ? -9.529 19.356 17.746 1.00 24.91 62 ASN B N 1
ATOM 1996 C CA . ASN B 2 62 ? -10.023 20.382 18.675 1.00 25.23 62 ASN B CA 1
ATOM 1997 C C . ASN B 2 62 ? -11.548 20.528 18.632 1.00 31.00 62 ASN B C 1
ATOM 1998 O O . ASN B 2 62 ? -12.139 20.987 19.609 1.00 31.30 62 ASN B O 1
ATOM 2003 N N . SER B 2 63 ? -12.179 20.143 17.508 1.00 28.63 63 SER B N 1
ATOM 2004 C CA . SER B 2 63 ? -13.633 20.201 17.338 1.00 28.91 63 SER B CA 1
ATOM 2005 C C . SER B 2 63 ? -14.334 19.053 18.075 1.00 33.12 63 SER B C 1
ATOM 2006 O O . SER B 2 63 ? -15.536 19.130 18.318 1.00 33.47 63 SER B O 1
ATOM 2009 N N . GLN B 2 64 ? -13.583 17.991 18.418 1.00 29.61 64 GLN B N 1
ATOM 2010 C CA . GLN B 2 64 ? -14.101 16.813 19.109 1.00 29.49 64 GLN B CA 1
ATOM 2011 C C . GLN B 2 64 ? -13.781 16.922 20.600 1.00 34.91 64 GLN B C 1
ATOM 2012 O O . GLN B 2 64 ? -12.613 16.797 20.986 1.00 35.17 64 GLN B O 1
ATOM 2018 N N . LYS B 2 65 ? -14.810 17.174 21.436 1.00 31.78 65 LYS B N 1
ATOM 2019 C CA . LYS B 2 65 ? -14.662 17.281 22.897 1.00 31.42 65 LYS B CA 1
ATOM 2020 C C . LYS B 2 65 ? -14.104 16.001 23.531 1.00 34.22 65 LYS B C 1
ATOM 2021 O O . LYS B 2 65 ? -13.325 16.101 24.474 1.00 33.57 65 LYS B O 1
ATOM 2027 N N . ASP B 2 66 ? -14.470 14.814 22.985 1.00 30.44 66 ASP B N 1
ATOM 2028 C CA . ASP B 2 66 ? -14.021 13.496 23.455 1.00 30.32 66 ASP B CA 1
ATOM 2029 C C . ASP B 2 66 ? -12.508 13.293 23.306 1.00 34.11 66 ASP B C 1
ATOM 2030 O O . ASP B 2 66 ? -11.881 12.767 24.228 1.00 33.87 66 ASP B O 1
ATOM 2035 N N . ILE B 2 67 ? -11.923 13.741 22.165 1.00 30.11 67 ILE B N 1
ATOM 2036 C CA . ILE B 2 67 ? -10.482 13.671 21.883 1.00 29.17 67 ILE B CA 1
ATOM 2037 C C . ILE B 2 67 ? -9.733 14.626 22.822 1.00 32.92 67 ILE B C 1
ATOM 2038 O O . ILE B 2 67 ? -8.756 14.211 23.452 1.00 32.98 67 ILE B O 1
ATOM 2043 N N . LEU B 2 68 ? -10.233 15.875 22.957 1.00 28.96 68 LEU B N 1
ATOM 2044 C CA . LEU B 2 68 ? -9.675 16.900 23.837 1.00 28.35 68 LEU B CA 1
ATOM 2045 C C . LEU B 2 68 ? -9.658 16.464 25.298 1.00 32.60 68 LEU B C 1
ATOM 2046 O O . LEU B 2 68 ? -8.647 16.662 25.973 1.00 32.06 68 LEU B O 1
ATOM 2051 N N . GLU B 2 69 ? -10.767 15.862 25.781 1.00 29.19 69 GLU B N 1
ATOM 2052 C CA . GLU B 2 69 ? -10.900 15.402 27.166 1.00 28.69 69 GLU B CA 1
ATOM 2053 C C . GLU B 2 69 ? -9.979 14.244 27.490 1.00 30.95 69 GLU B C 1
ATOM 2054 O O . GLU B 2 69 ? -9.457 14.183 28.595 1.00 31.04 69 GLU B O 1
ATOM 2060 N N . GLN B 2 70 ? -9.764 13.345 26.528 1.00 26.54 70 GLN B N 1
ATOM 2061 C CA . GLN B 2 70 ? -8.862 12.208 26.676 1.00 26.26 70 GLN B CA 1
ATOM 2062 C C . GLN B 2 70 ? -7.400 12.704 26.790 1.00 29.12 70 GLN B C 1
ATOM 2063 O O . GLN B 2 70 ? -6.658 12.227 27.652 1.00 29.29 70 GLN B O 1
ATOM 2069 N N . ALA B 2 71 ? -7.023 13.707 25.964 1.00 23.67 71 ALA B N 1
ATOM 2070 C CA . ALA B 2 71 ? -5.692 14.315 25.948 1.00 22.64 71 ALA B CA 1
ATOM 2071 C C . ALA B 2 71 ? -5.429 15.139 27.213 1.00 26.58 71 ALA B C 1
ATOM 2072 O O . ALA B 2 71 ? -4.334 15.062 27.763 1.00 25.53 71 ALA B O 1
ATOM 2074 N N . ARG B 2 72 ? -6.443 15.881 27.703 1.00 23.69 72 ARG B N 1
ATOM 2075 C CA . ARG B 2 72 ? -6.349 16.681 28.927 1.00 23.57 72 ARG B CA 1
ATOM 2076 C C . ARG B 2 72 ? -6.248 15.794 30.186 1.00 27.94 72 ARG B C 1
ATOM 2077 O O . ARG B 2 72 ? -5.701 16.230 31.199 1.00 27.14 72 ARG B O 1
ATOM 2085 N N . ALA B 2 73 ? -6.757 14.554 30.109 1.00 25.27 73 ALA B N 1
ATOM 2086 C CA . ALA B 2 73 ? -6.740 13.593 31.210 1.00 25.65 73 ALA B CA 1
ATOM 2087 C C . ALA B 2 73 ? -5.476 12.721 31.259 1.00 30.55 73 ALA B C 1
ATOM 2088 O O . ALA B 2 73 ? -5.207 12.108 32.298 1.00 30.01 73 ALA B O 1
ATOM 2090 N N . ALA B 2 74 ? -4.711 12.666 30.140 1.00 27.80 74 ALA B N 1
ATOM 2091 C CA . ALA B 2 74 ? -3.491 11.859 29.968 1.00 27.04 74 ALA B CA 1
ATOM 2092 C C . ALA B 2 74 ? -2.439 12.021 31.062 1.00 30.23 74 ALA B C 1
ATOM 2093 O O . ALA B 2 74 ? -1.823 11.025 31.427 1.00 30.11 74 ALA B O 1
ATOM 2095 N N . VAL B 2 75 ? -2.229 13.245 31.599 1.00 26.32 75 VAL B N 1
ATOM 2096 C CA . VAL B 2 75 ? -1.243 13.466 32.675 1.00 26.08 75 VAL B CA 1
ATOM 2097 C C . VAL B 2 75 ? -1.494 12.555 33.887 1.00 31.69 75 VAL B C 1
ATOM 2098 O O . VAL B 2 75 ? -0.535 12.116 34.522 1.00 32.13 75 VAL B O 1
ATOM 2102 N N . ASP B 2 76 ? -2.779 12.258 34.180 1.00 27.92 76 ASP B N 1
ATOM 2103 C CA . ASP B 2 76 ? -3.203 11.422 35.301 1.00 27.79 76 ASP B CA 1
ATOM 2104 C C . ASP B 2 76 ? -3.469 9.965 34.917 1.00 31.74 76 ASP B C 1
ATOM 2105 O O . ASP B 2 76 ? -2.965 9.060 35.583 1.00 32.03 76 ASP B O 1
ATOM 2110 N N . THR B 2 77 ? -4.270 9.743 33.869 1.00 27.68 77 THR B N 1
ATOM 2111 C CA . THR B 2 77 ? -4.693 8.416 33.410 1.00 27.31 77 THR B CA 1
ATOM 2112 C C . THR B 2 77 ? -3.640 7.651 32.593 1.00 29.82 77 THR B C 1
ATOM 2113 O O . THR B 2 77 ? -3.754 6.430 32.424 1.00 28.57 77 THR B O 1
ATOM 2117 N N . TYR B 2 78 ? -2.650 8.368 32.052 1.00 25.41 78 TYR B N 1
ATOM 2118 C CA . TYR B 2 78 ? -1.635 7.759 31.204 1.00 24.72 78 TYR B CA 1
ATOM 2119 C C . TYR B 2 78 ? -0.222 7.948 31.768 1.00 29.41 78 TYR B C 1
ATOM 2120 O O . TYR B 2 78 ? 0.431 6.954 32.071 1.00 28.30 78 TYR B O 1
ATOM 2129 N N . CYS B 2 79 ? 0.222 9.207 31.947 1.00 27.80 79 CYS B N 1
ATOM 2130 C CA . CYS B 2 79 ? 1.549 9.566 32.461 1.00 28.27 79 CYS B CA 1
ATOM 2131 C C . CYS B 2 79 ? 1.808 9.060 33.867 1.00 31.65 79 CYS B C 1
ATOM 2132 O O . CYS B 2 79 ? 2.704 8.238 34.058 1.00 31.50 79 CYS B O 1
ATOM 2135 N N . ARG B 2 80 ? 1.032 9.560 34.849 1.00 28.26 80 ARG B N 1
ATOM 2136 C CA . ARG B 2 80 ? 1.147 9.183 36.259 1.00 27.94 80 ARG B CA 1
ATOM 2137 C C . ARG B 2 80 ? 0.931 7.685 36.470 1.00 32.47 80 ARG B C 1
ATOM 2138 O O . ARG B 2 80 ? 1.650 7.093 37.278 1.00 33.94 80 ARG B O 1
ATOM 2146 N N . HIS B 2 81 ? -0.003 7.065 35.708 1.00 26.81 81 HIS B N 1
ATOM 2147 C CA . HIS B 2 81 ? -0.280 5.625 35.774 1.00 26.24 81 HIS B CA 1
ATOM 2148 C C . HIS B 2 81 ? 0.940 4.790 35.371 1.00 30.61 81 HIS B C 1
ATOM 2149 O O . HIS B 2 81 ? 1.354 3.931 36.148 1.00 31.60 81 HIS B O 1
ATOM 2156 N N . ASN B 2 82 ? 1.502 5.036 34.163 1.00 25.72 82 ASN B N 1
ATOM 2157 C CA . ASN B 2 82 ? 2.663 4.320 33.623 1.00 24.90 82 ASN B CA 1
ATOM 2158 C C . ASN B 2 82 ? 3.947 4.523 34.421 1.00 27.43 82 ASN B C 1
ATOM 2159 O O . ASN B 2 82 ? 4.778 3.619 34.466 1.00 26.44 82 ASN B O 1
ATOM 2164 N N . TYR B 2 83 ? 4.107 5.691 35.053 1.00 24.88 83 TYR B N 1
ATOM 2165 C CA . TYR B 2 83 ? 5.251 5.991 35.912 1.00 25.31 83 TYR B CA 1
ATOM 2166 C C . TYR B 2 83 ? 5.240 5.006 37.098 1.00 30.42 83 TYR B C 1
ATOM 2167 O O . TYR B 2 83 ? 6.278 4.420 37.409 1.00 29.81 83 TYR B O 1
ATOM 2176 N N . GLY B 2 84 ? 4.060 4.814 37.702 1.00 27.11 84 GLY B N 1
ATOM 2177 C CA . GLY B 2 84 ? 3.852 3.910 38.828 1.00 26.83 84 GLY B CA 1
ATOM 2178 C C . GLY B 2 84 ? 4.027 2.442 38.498 1.00 31.43 84 GLY B C 1
ATOM 2179 O O . GLY B 2 84 ? 4.522 1.680 39.331 1.00 31.67 84 GLY B O 1
ATOM 2180 N N . VAL B 2 85 ? 3.628 2.035 37.282 1.00 28.92 85 VAL B N 1
ATOM 2181 C CA . VAL B 2 85 ? 3.725 0.656 36.790 1.00 29.70 85 VAL B CA 1
ATOM 2182 C C . VAL B 2 85 ? 5.190 0.156 36.748 1.00 34.82 85 VAL B C 1
ATOM 2183 O O . VAL B 2 85 ? 5.468 -0.959 37.200 1.00 34.39 85 VAL B O 1
ATOM 2187 N N . GLY B 2 86 ? 6.097 0.982 36.226 1.00 31.53 86 GLY B N 1
ATOM 2188 C CA . GLY B 2 86 ? 7.499 0.608 36.075 1.00 31.13 86 GLY B CA 1
ATOM 2189 C C . GLY B 2 86 ? 8.509 1.199 37.032 1.00 35.20 86 GLY B C 1
ATOM 2190 O O . GLY B 2 86 ? 9.690 0.870 36.928 1.00 35.72 86 GLY B O 1
ATOM 2191 N N . GLU B 2 87 ? 8.062 2.060 37.971 1.00 31.38 87 GLU B N 1
ATOM 2192 C CA . GLU B 2 87 ? 8.873 2.767 38.976 1.00 30.95 87 GLU B CA 1
ATOM 2193 C C . GLU B 2 87 ? 9.945 1.911 39.669 1.00 35.11 87 GLU B C 1
ATOM 2194 O O . GLU B 2 87 ? 11.091 2.357 39.789 1.00 35.68 87 GLU B O 1
ATOM 2200 N N . SER B 2 88 ? 9.567 0.700 40.121 1.00 30.50 88 SER B N 1
ATOM 2201 C CA . SER B 2 88 ? 10.435 -0.234 40.840 1.00 30.10 88 SER B CA 1
ATOM 2202 C C . SER B 2 88 ? 11.648 -0.730 40.044 1.00 33.09 88 SER B C 1
ATOM 2203 O O . SER B 2 88 ? 12.662 -1.062 40.657 1.00 32.38 88 SER B O 1
ATOM 2206 N N . PHE B 2 89 ? 11.547 -0.791 38.698 1.00 29.31 89 PHE B N 1
ATOM 2207 C CA . PHE B 2 89 ? 12.634 -1.283 37.850 1.00 28.92 89 PHE B CA 1
ATOM 2208 C C . PHE B 2 89 ? 13.202 -0.237 36.870 1.00 31.50 89 PHE B C 1
ATOM 2209 O O . PHE B 2 89 ? 14.085 -0.566 36.075 1.00 31.18 89 PHE B O 1
ATOM 2217 N N . THR B 2 90 ? 12.709 1.012 36.929 1.00 26.90 90 THR B N 1
ATOM 2218 C CA . THR B 2 90 ? 13.161 2.095 36.049 1.00 25.77 90 THR B CA 1
ATOM 2219 C C . THR B 2 90 ? 13.719 3.237 36.901 1.00 29.24 90 THR B C 1
ATOM 2220 O O . THR B 2 90 ? 14.931 3.437 36.936 1.00 28.51 90 THR B O 1
ATOM 2224 N N . VAL B 2 91 ? 12.839 3.961 37.610 1.00 25.84 91 VAL B N 1
ATOM 2225 C CA . VAL B 2 91 ? 13.186 5.076 38.498 1.00 25.62 91 VAL B CA 1
ATOM 2226 C C . VAL B 2 91 ? 14.105 4.579 39.647 1.00 29.36 91 VAL B C 1
ATOM 2227 O O . VAL B 2 91 ? 15.119 5.215 39.933 1.00 27.91 91 VAL B O 1
ATOM 2231 N N . GLN B 2 92 ? 13.749 3.436 40.274 1.00 27.04 92 GLN B N 1
ATOM 2232 C CA . GLN B 2 92 ? 14.494 2.856 41.403 1.00 27.47 92 GLN B CA 1
ATOM 2233 C C . GLN B 2 92 ? 15.762 2.094 40.993 1.00 31.43 92 GLN B C 1
ATOM 2234 O O . GLN B 2 92 ? 16.585 1.781 41.857 1.00 31.80 92 GLN B O 1
ATOM 2240 N N . ARG B 2 93 ? 15.919 1.794 39.689 1.00 26.99 93 ARG B N 1
ATOM 2241 C CA . ARG B 2 93 ? 17.063 1.057 39.151 1.00 26.20 93 ARG B CA 1
ATOM 2242 C C . ARG B 2 93 ? 18.418 1.691 39.487 1.00 29.76 93 ARG B C 1
ATOM 2243 O O . ARG B 2 93 ? 18.680 2.843 39.135 1.00 29.05 93 ARG B O 1
ATOM 2251 N N . ARG B 2 94 ? 19.262 0.914 40.184 1.00 26.01 94 ARG B N 1
ATOM 2252 C CA . ARG B 2 94 ? 20.605 1.305 40.582 1.00 26.15 94 ARG B CA 1
ATOM 2253 C C . ARG B 2 94 ? 21.549 0.137 40.345 1.00 29.29 94 ARG B C 1
ATOM 2254 O O . ARG B 2 94 ? 21.396 -0.930 40.945 1.00 28.36 94 ARG B O 1
ATOM 2262 N N . VAL B 2 95 ? 22.459 0.315 39.383 1.00 25.23 95 VAL B N 1
ATOM 2263 C CA . VAL B 2 95 ? 23.444 -0.702 39.044 1.00 24.58 95 VAL B CA 1
ATOM 2264 C C . VAL B 2 95 ? 24.809 -0.067 39.228 1.00 28.10 95 VAL B C 1
ATOM 2265 O O . VAL B 2 95 ? 25.071 0.996 38.664 1.00 27.95 95 VAL B O 1
ATOM 2269 N N . GLN B 2 96 ? 25.634 -0.682 40.094 1.00 24.42 96 GLN B N 1
ATOM 2270 C CA . GLN B 2 96 ? 26.982 -0.251 40.484 1.00 24.00 96 GLN B CA 1
ATOM 2271 C C . GLN B 2 96 ? 27.954 -0.226 39.306 1.00 26.35 96 GLN B C 1
ATOM 2272 O O . GLN B 2 96 ? 27.979 -1.187 38.537 1.00 26.33 96 GLN B O 1
ATOM 2278 N N . PRO B 2 97 ? 28.842 0.782 39.205 1.00 22.47 97 PRO B N 1
ATOM 2279 C CA . PRO B 2 97 ? 29.860 0.740 38.140 1.00 22.87 97 PRO B CA 1
ATOM 2280 C C . PRO B 2 97 ? 31.060 -0.148 38.491 1.00 27.95 97 PRO B C 1
ATOM 2281 O O . PRO B 2 97 ? 31.482 -0.186 39.651 1.00 27.54 97 PRO B O 1
ATOM 2285 N N . LYS B 2 98 ? 31.630 -0.831 37.480 1.00 24.81 98 LYS B N 1
ATOM 2286 C CA . LYS B 2 98 ? 32.838 -1.644 37.613 1.00 24.72 98 LYS B CA 1
ATOM 2287 C C . LYS B 2 98 ? 33.976 -0.686 37.253 1.00 30.01 98 LYS B C 1
ATOM 2288 O O . LYS B 2 98 ? 34.024 -0.214 36.112 1.00 30.08 98 LYS B O 1
ATOM 2294 N N . VAL B 2 99 ? 34.839 -0.341 38.226 1.00 26.94 99 VAL B N 1
ATOM 2295 C CA . VAL B 2 99 ? 35.932 0.608 37.992 1.00 26.89 99 VAL B CA 1
ATOM 2296 C C . VAL B 2 99 ? 37.293 -0.101 37.896 1.00 32.22 99 VAL B C 1
ATOM 2297 O O . VAL B 2 99 ? 37.712 -0.797 38.819 1.00 30.74 99 VAL B O 1
ATOM 2301 N N . THR B 2 100 ? 37.965 0.100 36.751 1.00 31.18 100 THR B N 1
ATOM 2302 C CA . THR B 2 100 ? 39.272 -0.460 36.399 1.00 31.56 100 THR B CA 1
ATOM 2303 C C . THR B 2 100 ? 40.202 0.677 35.968 1.00 35.08 100 THR B C 1
ATOM 2304 O O . THR B 2 100 ? 39.760 1.608 35.295 1.00 34.13 100 THR B O 1
ATOM 2308 N N . VAL B 2 101 ? 41.483 0.604 36.374 1.00 31.73 101 VAL B N 1
ATOM 2309 C CA . VAL B 2 101 ? 42.514 1.575 36.007 1.00 31.10 101 VAL B CA 1
ATOM 2310 C C . VAL B 2 101 ? 43.688 0.840 35.356 1.00 35.16 101 VAL B C 1
ATOM 2311 O O . VAL B 2 101 ? 44.259 -0.067 35.961 1.00 35.27 101 VAL B O 1
ATOM 2315 N N . TYR B 2 102 ? 44.015 1.216 34.107 1.00 31.56 102 TYR B N 1
ATOM 2316 C CA . TYR B 2 102 ? 45.095 0.607 33.340 1.00 30.95 102 TYR B CA 1
ATOM 2317 C C . TYR B 2 102 ? 45.907 1.618 32.512 1.00 35.74 102 TYR B C 1
ATOM 2318 O O . TYR B 2 102 ? 45.330 2.577 31.991 1.00 34.02 102 TYR B O 1
ATOM 2327 N N . PRO B 2 103 ? 47.242 1.419 32.363 1.00 34.79 103 PRO B N 1
ATOM 2328 C CA . PRO B 2 103 ? 48.016 2.336 31.514 1.00 35.40 103 PRO B CA 1
ATOM 2329 C C . PRO B 2 103 ? 47.847 1.986 30.035 1.00 41.51 103 PRO B C 1
ATOM 2330 O O . PRO B 2 103 ? 47.628 0.820 29.690 1.00 41.77 103 PRO B O 1
ATOM 2334 N N . SER B 2 104 ? 47.914 3.001 29.172 1.00 39.22 104 SER B N 1
ATOM 2335 C CA . SER B 2 104 ? 47.787 2.860 27.725 1.00 39.74 104 SER B CA 1
ATOM 2336 C C . SER B 2 104 ? 48.699 3.866 27.006 1.00 45.80 104 SER B C 1
ATOM 2337 O O . SER B 2 104 ? 49.475 4.565 27.659 1.00 44.37 104 SER B O 1
ATOM 2340 N N . LYS B 2 105 ? 48.638 3.910 25.663 1.00 45.75 105 LYS B N 1
ATOM 2341 C CA . LYS B 2 105 ? 49.466 4.813 24.854 1.00 47.10 105 LYS B CA 1
ATOM 2342 C C . LYS B 2 105 ? 48.647 5.594 23.825 1.00 54.48 105 LYS B C 1
ATOM 2343 O O . LYS B 2 105 ? 47.712 5.051 23.227 1.00 53.23 105 LYS B O 1
ATOM 2349 N N . THR B 2 106 ? 49.019 6.872 23.615 1.00 54.76 106 THR B N 1
ATOM 2350 C CA . THR B 2 106 ? 48.400 7.786 22.643 1.00 56.24 106 THR B CA 1
ATOM 2351 C C . THR B 2 106 ? 48.649 7.264 21.219 1.00 64.05 106 THR B C 1
ATOM 2352 O O . THR B 2 106 ? 47.742 7.278 20.384 1.00 63.76 106 THR B O 1
ATOM 2356 N N . GLN B 2 107 ? 49.882 6.790 20.965 1.00 63.50 107 GLN B N 1
ATOM 2357 C CA . GLN B 2 107 ? 50.312 6.210 19.693 1.00 64.82 107 GLN B CA 1
ATOM 2358 C C . GLN B 2 107 ? 51.348 5.094 19.925 1.00 72.04 107 GLN B C 1
ATOM 2359 O O . GLN B 2 107 ? 52.139 5.193 20.871 1.00 71.38 107 GLN B O 1
ATOM 2365 N N . PRO B 2 108 ? 51.343 4.011 19.103 1.00 71.41 108 PRO B N 1
ATOM 2366 C CA . PRO B 2 108 ? 52.283 2.898 19.338 1.00 71.98 108 PRO B CA 1
ATOM 2367 C C . PRO B 2 108 ? 53.696 3.152 18.800 1.00 77.67 108 PRO B C 1
ATOM 2368 O O . PRO B 2 108 ? 54.208 2.413 17.949 1.00 77.61 108 PRO B O 1
ATOM 2372 N N . LEU B 2 109 ? 54.333 4.203 19.337 1.00 75.06 109 LEU B N 1
ATOM 2373 C CA . LEU B 2 109 ? 55.692 4.642 19.006 1.00 75.15 109 LEU B CA 1
ATOM 2374 C C . LEU B 2 109 ? 56.415 5.172 20.257 1.00 78.38 109 LEU B C 1
ATOM 2375 O O . LEU B 2 109 ? 57.577 5.579 20.177 1.00 78.46 109 LEU B O 1
ATOM 2380 N N . GLN B 2 110 ? 55.715 5.156 21.408 1.00 73.41 110 GLN B N 1
ATOM 2381 C CA . GLN B 2 110 ? 56.219 5.639 22.694 1.00 72.36 110 GLN B CA 1
ATOM 2382 C C . GLN B 2 110 ? 55.667 4.838 23.879 1.00 73.66 110 GLN B C 1
ATOM 2383 O O . GLN B 2 110 ? 54.685 4.106 23.724 1.00 73.23 110 GLN B O 1
ATOM 2389 N N . HIS B 2 111 ? 56.305 4.988 25.063 1.00 68.00 111 HIS B N 1
ATOM 2390 C CA . HIS B 2 111 ? 55.927 4.331 26.324 1.00 66.71 111 HIS B CA 1
ATOM 2391 C C . HIS B 2 111 ? 54.560 4.828 26.842 1.00 66.14 111 HIS B C 1
ATOM 2392 O O . HIS B 2 111 ? 53.963 5.719 26.228 1.00 65.96 111 HIS B O 1
ATOM 2399 N N . HIS B 2 112 ? 54.062 4.245 27.962 1.00 58.91 112 HIS B N 1
ATOM 2400 C CA . HIS B 2 112 ? 52.778 4.604 28.582 1.00 56.81 112 HIS B CA 1
ATOM 2401 C C . HIS B 2 112 ? 52.694 6.106 28.902 1.00 56.33 112 HIS B C 1
ATOM 2402 O O . HIS B 2 112 ? 53.379 6.589 29.805 1.00 55.87 112 HIS B O 1
ATOM 2409 N N . ASN B 2 113 ? 51.894 6.843 28.118 1.00 49.37 113 ASN B N 1
ATOM 2410 C CA . ASN B 2 113 ? 51.695 8.286 28.283 1.00 47.52 113 ASN B CA 1
ATOM 2411 C C . ASN B 2 113 ? 50.213 8.638 28.539 1.00 47.18 113 ASN B C 1
ATOM 2412 O O . ASN B 2 113 ? 49.831 9.814 28.505 1.00 46.50 113 ASN B O 1
ATOM 2417 N N . LEU B 2 114 ? 49.400 7.611 28.848 1.00 40.22 114 LEU B N 1
ATOM 2418 C CA . LEU B 2 114 ? 47.969 7.754 29.085 1.00 38.20 114 LEU B CA 1
ATOM 2419 C C . LEU B 2 114 ? 47.485 6.805 30.178 1.00 37.51 114 LEU B C 1
ATOM 2420 O O . LEU B 2 114 ? 47.782 5.611 30.133 1.00 36.22 114 LEU B O 1
ATOM 2425 N N . LEU B 2 115 ? 46.757 7.337 31.170 1.00 31.38 115 LEU B N 1
ATOM 2426 C CA . LEU B 2 115 ? 46.173 6.505 32.223 1.00 29.90 115 LEU B CA 1
ATOM 2427 C C . LEU B 2 115 ? 44.678 6.441 32.026 1.00 30.34 115 LEU B C 1
ATOM 2428 O O . LEU B 2 115 ? 44.017 7.471 32.023 1.00 29.45 115 LEU B O 1
ATOM 2433 N N . VAL B 2 116 ? 44.148 5.235 31.823 1.00 25.35 116 VAL B N 1
ATOM 2434 C CA . VAL B 2 116 ? 42.732 5.032 31.547 1.00 24.38 116 VAL B CA 1
ATOM 2435 C C . VAL B 2 116 ? 41.949 4.595 32.784 1.00 28.39 116 VAL B C 1
ATOM 2436 O O . VAL B 2 116 ? 42.336 3.623 33.439 1.00 27.71 116 VAL B O 1
ATOM 2440 N N . CYS B 2 117 ? 40.831 5.304 33.083 1.00 24.18 117 CYS B N 1
ATOM 2441 C CA . CYS B 2 117 ? 39.890 4.914 34.127 1.00 23.66 117 CYS B CA 1
ATOM 2442 C C . CYS B 2 117 ? 38.613 4.440 33.450 1.00 25.68 117 CYS B C 1
ATOM 2443 O O . CYS B 2 117 ? 37.836 5.252 32.944 1.00 25.05 117 CYS B O 1
ATOM 2446 N N . SER B 2 118 ? 38.417 3.119 33.420 1.00 21.13 118 SER B N 1
ATOM 2447 C CA . SER B 2 118 ? 37.254 2.485 32.828 1.00 20.11 118 SER B CA 1
ATOM 2448 C C . SER B 2 118 ? 36.153 2.363 33.872 1.00 23.76 118 SER B C 1
ATOM 2449 O O . SER B 2 118 ? 36.351 1.756 34.924 1.00 22.90 118 SER B O 1
ATOM 2452 N N . VAL B 2 119 ? 35.005 2.989 33.589 1.00 20.57 119 VAL B N 1
ATOM 2453 C CA . VAL B 2 119 ? 33.826 3.018 34.459 1.00 20.38 119 VAL B CA 1
ATOM 2454 C C . VAL B 2 119 ? 32.689 2.389 33.631 1.00 23.72 119 VAL B C 1
ATOM 2455 O O . VAL B 2 119 ? 32.173 3.039 32.721 1.00 23.32 119 VAL B O 1
ATOM 2459 N N . SER B 2 120 ? 32.339 1.115 33.897 1.00 20.13 120 SER B N 1
ATOM 2460 C CA . SER B 2 120 ? 31.356 0.413 33.072 1.00 19.86 120 SER B CA 1
ATOM 2461 C C . SER B 2 120 ? 30.227 -0.327 33.823 1.00 23.92 120 SER B C 1
ATOM 2462 O O . SER B 2 120 ? 30.335 -0.606 35.025 1.00 22.52 120 SER B O 1
ATOM 2465 N N . GLY B 2 121 ? 29.165 -0.628 33.060 1.00 20.39 121 GLY B N 1
ATOM 2466 C CA . GLY B 2 121 ? 27.978 -1.367 33.474 1.00 20.39 121 GLY B CA 1
ATOM 2467 C C . GLY B 2 121 ? 27.121 -0.720 34.543 1.00 25.58 121 GLY B C 1
ATOM 2468 O O . GLY B 2 121 ? 26.487 -1.429 35.325 1.00 26.01 121 GLY B O 1
ATOM 2469 N N . PHE B 2 122 ? 27.057 0.619 34.572 1.00 20.75 122 PHE B N 1
ATOM 2470 C CA . PHE B 2 122 ? 26.274 1.326 35.582 1.00 19.34 122 PHE B CA 1
ATOM 2471 C C . PHE B 2 122 ? 24.942 1.877 35.080 1.00 22.12 122 PHE B C 1
ATOM 2472 O O . PHE B 2 122 ? 24.778 2.131 33.892 1.00 21.53 122 PHE B O 1
ATOM 2480 N N . TYR B 2 123 ? 24.004 2.075 36.007 1.00 18.06 123 TYR B N 1
ATOM 2481 C CA . TYR B 2 123 ? 22.702 2.683 35.770 1.00 17.87 123 TYR B CA 1
ATOM 2482 C C . TYR B 2 123 ? 22.290 3.427 37.034 1.00 22.93 123 TYR B C 1
ATOM 2483 O O . TYR B 2 123 ? 22.419 2.851 38.115 1.00 24.04 123 TYR B O 1
ATOM 2492 N N . PRO B 2 124 ? 21.821 4.697 36.964 1.00 19.89 124 PRO B N 1
ATOM 2493 C CA . PRO B 2 124 ? 21.582 5.522 35.761 1.00 19.46 124 PRO B CA 1
ATOM 2494 C C . PRO B 2 124 ? 22.838 6.196 35.207 1.00 23.12 124 PRO B C 1
ATOM 2495 O O . PRO B 2 124 ? 23.924 6.022 35.746 1.00 21.67 124 PRO B O 1
ATOM 2499 N N . GLY B 2 125 ? 22.665 6.953 34.129 1.00 21.52 125 GLY B N 1
ATOM 2500 C CA . GLY B 2 125 ? 23.733 7.649 33.419 1.00 21.99 125 GLY B CA 1
ATOM 2501 C C . GLY B 2 125 ? 24.476 8.728 34.174 1.00 26.90 125 GLY B C 1
ATOM 2502 O O . GLY B 2 125 ? 25.595 9.078 33.787 1.00 27.88 125 GLY B O 1
ATOM 2503 N N . SER B 2 126 ? 23.869 9.266 35.241 1.00 23.13 126 SER B N 1
ATOM 2504 C CA . SER B 2 126 ? 24.467 10.322 36.060 1.00 23.58 126 SER B CA 1
ATOM 2505 C C . SER B 2 126 ? 25.739 9.823 36.765 1.00 27.89 126 SER B C 1
ATOM 2506 O O . SER B 2 126 ? 25.665 8.932 37.611 1.00 27.87 126 SER B O 1
ATOM 2509 N N . ILE B 2 127 ? 26.906 10.375 36.373 1.00 24.20 127 ILE B N 1
ATOM 2510 C CA . ILE B 2 127 ? 28.212 9.988 36.922 1.00 23.78 127 ILE B CA 1
ATOM 2511 C C . ILE B 2 127 ? 29.234 11.149 36.887 1.00 27.57 127 ILE B C 1
ATOM 2512 O O . ILE B 2 127 ? 29.159 12.021 36.023 1.00 27.48 127 ILE B O 1
ATOM 2517 N N . GLU B 2 128 ? 30.170 11.155 37.844 1.00 24.28 128 GLU B N 1
ATOM 2518 C CA . GLU B 2 128 ? 31.265 12.122 37.938 1.00 24.26 128 GLU B CA 1
ATOM 2519 C C . GLU B 2 128 ? 32.567 11.339 38.086 1.00 27.55 128 GLU B C 1
ATOM 2520 O O . GLU B 2 128 ? 32.671 10.493 38.978 1.00 27.86 128 GLU B O 1
ATOM 2526 N N . VAL B 2 129 ? 33.535 11.579 37.189 1.00 23.07 129 VAL B N 1
ATOM 2527 C CA . VAL B 2 129 ? 34.829 10.900 37.219 1.00 22.77 129 VAL B CA 1
ATOM 2528 C C . VAL B 2 129 ? 35.941 11.935 37.325 1.00 27.98 129 VAL B C 1
ATOM 2529 O O . VAL B 2 129 ? 36.062 12.801 36.455 1.00 27.65 129 VAL B O 1
ATOM 2533 N N . ARG B 2 130 ? 36.744 11.841 38.401 1.00 25.43 130 ARG B N 1
ATOM 2534 C CA . ARG B 2 130 ? 37.863 12.745 38.673 1.00 25.51 130 ARG B CA 1
ATOM 2535 C C . ARG B 2 130 ? 39.173 11.979 38.809 1.00 30.32 130 ARG B C 1
ATOM 2536 O O . ARG B 2 130 ? 39.188 10.842 39.285 1.00 30.27 130 ARG B O 1
ATOM 2544 N N . TRP B 2 131 ? 40.276 12.612 38.386 1.00 27.08 131 TRP B N 1
ATOM 2545 C CA . TRP B 2 131 ? 41.623 12.053 38.482 1.00 26.16 131 TRP B CA 1
ATOM 2546 C C . TRP B 2 131 ? 42.404 12.818 39.524 1.00 30.26 131 TRP B C 1
ATOM 2547 O O . TRP B 2 131 ? 42.327 14.047 39.588 1.00 29.94 131 TRP B O 1
ATOM 2558 N N . PHE B 2 132 ? 43.139 12.087 40.351 1.00 27.60 132 PHE B N 1
ATOM 2559 C CA . PHE B 2 132 ? 43.948 12.672 41.407 1.00 28.06 132 PHE B CA 1
ATOM 2560 C C . PHE B 2 132 ? 45.369 12.160 41.355 1.00 34.14 132 PHE B C 1
ATOM 2561 O O . PHE B 2 132 ? 45.595 10.995 41.048 1.00 33.36 132 PHE B O 1
ATOM 2569 N N . LEU B 2 133 ? 46.322 13.043 41.640 1.00 33.68 133 LEU B N 1
ATOM 2570 C CA . LEU B 2 133 ? 47.740 12.721 41.721 1.00 34.91 133 LEU B CA 1
ATOM 2571 C C . LEU B 2 133 ? 48.225 13.211 43.073 1.00 42.73 133 LEU B C 1
ATOM 2572 O O . LEU B 2 133 ? 48.165 14.414 43.357 1.00 42.01 133 LEU B O 1
ATOM 2577 N N . ASN B 2 134 ? 48.645 12.251 43.924 1.00 42.57 134 ASN B N 1
ATOM 2578 C CA . ASN B 2 134 ? 49.130 12.468 45.289 1.00 43.83 134 ASN B CA 1
ATOM 2579 C C . ASN B 2 134 ? 48.182 13.394 46.101 1.00 50.65 134 ASN B C 1
ATOM 2580 O O . ASN B 2 134 ? 48.596 14.444 46.612 1.00 50.62 134 ASN B O 1
ATOM 2585 N N . GLY B 2 135 ? 46.903 13.014 46.144 1.00 48.48 135 GLY B N 1
ATOM 2586 C CA . GLY B 2 135 ? 45.859 13.746 46.857 1.00 48.63 135 GLY B CA 1
ATOM 2587 C C . GLY B 2 135 ? 45.420 15.076 46.266 1.00 53.01 135 GLY B C 1
ATOM 2588 O O . GLY B 2 135 ? 44.611 15.774 46.886 1.00 52.62 135 GLY B O 1
ATOM 2589 N N . GLN B 2 136 ? 45.932 15.443 45.066 1.00 49.86 136 GLN B N 1
ATOM 2590 C CA . GLN B 2 136 ? 45.570 16.698 44.392 1.00 49.68 136 GLN B CA 1
ATOM 2591 C C . GLN B 2 136 ? 44.865 16.434 43.054 1.00 51.66 136 GLN B C 1
ATOM 2592 O O . GLN B 2 136 ? 45.340 15.609 42.269 1.00 50.51 136 GLN B O 1
ATOM 2598 N N . GLU B 2 137 ? 43.742 17.146 42.798 1.00 47.52 137 GLU B N 1
ATOM 2599 C CA . GLU B 2 137 ? 42.927 16.997 41.583 1.00 47.07 137 GLU B CA 1
ATOM 2600 C C . GLU B 2 137 ? 43.606 17.487 40.318 1.00 50.92 137 GLU B C 1
ATOM 2601 O O . GLU B 2 137 ? 43.972 18.659 40.227 1.00 50.57 137 GLU B O 1
ATOM 2607 N N . GLU B 2 138 ? 43.723 16.593 39.325 1.00 47.23 138 GLU B N 1
ATOM 2608 C CA . GLU B 2 138 ? 44.306 16.906 38.029 1.00 46.61 138 GLU B CA 1
ATOM 2609 C C . GLU B 2 138 ? 43.179 17.221 37.052 1.00 49.26 138 GLU B C 1
ATOM 2610 O O . GLU B 2 138 ? 42.455 16.322 36.619 1.00 48.87 138 GLU B O 1
ATOM 2616 N N . LYS B 2 139 ? 43.003 18.516 36.751 1.00 45.07 139 LYS B N 1
ATOM 2617 C CA . LYS B 2 139 ? 41.963 19.023 35.851 1.00 44.23 139 LYS B CA 1
ATOM 2618 C C . LYS B 2 139 ? 42.411 19.000 34.386 1.00 47.31 139 LYS B C 1
ATOM 2619 O O . LYS B 2 139 ? 41.650 18.557 33.522 1.00 47.70 139 LYS B O 1
ATOM 2625 N N . ALA B 2 140 ? 43.639 19.479 34.110 1.00 42.12 140 ALA B N 1
ATOM 2626 C CA . ALA B 2 140 ? 44.219 19.530 32.767 1.00 40.91 140 ALA B CA 1
ATOM 2627 C C . ALA B 2 140 ? 44.681 18.148 32.302 1.00 42.36 140 ALA B C 1
ATOM 2628 O O . ALA B 2 140 ? 45.050 17.310 33.129 1.00 42.98 140 ALA B O 1
ATOM 2630 N N . GLY B 2 141 ? 44.659 17.931 30.989 1.00 35.99 141 GLY B N 1
ATOM 2631 C CA . GLY B 2 141 ? 45.083 16.677 30.380 1.00 35.01 141 GLY B CA 1
ATOM 2632 C C . GLY B 2 141 ? 44.070 15.551 30.448 1.00 36.79 141 GLY B C 1
ATOM 2633 O O . GLY B 2 141 ? 44.446 14.381 30.358 1.00 35.33 141 GLY B O 1
ATOM 2634 N N . MET B 2 142 ? 42.778 15.880 30.565 1.00 32.40 142 MET B N 1
ATOM 2635 C CA . MET B 2 142 ? 41.747 14.849 30.635 1.00 32.20 142 MET B CA 1
ATOM 2636 C C . MET B 2 142 ? 40.929 14.755 29.359 1.00 32.76 142 MET B C 1
ATOM 2637 O O . MET B 2 142 ? 40.388 15.757 28.894 1.00 32.12 142 MET B O 1
ATOM 2642 N N . VAL B 2 143 ? 40.871 13.549 28.781 1.00 27.55 143 VAL B N 1
ATOM 2643 C CA . VAL B 2 143 ? 40.078 13.228 27.587 1.00 26.55 143 VAL B CA 1
ATOM 2644 C C . VAL B 2 143 ? 39.188 12.057 27.978 1.00 28.44 143 VAL B C 1
ATOM 2645 O O . VAL B 2 143 ? 39.655 11.084 28.568 1.00 28.44 143 VAL B O 1
ATOM 2649 N N . SER B 2 144 ? 37.912 12.163 27.660 1.00 22.57 144 SER B N 1
ATOM 2650 C CA . SER B 2 144 ? 36.925 11.145 27.930 1.00 20.94 144 SER B CA 1
ATOM 2651 C C . SER B 2 144 ? 36.163 10.815 26.652 1.00 24.34 144 SER B C 1
ATOM 2652 O O . SER B 2 144 ? 36.151 11.597 25.697 1.00 22.97 144 SER B O 1
ATOM 2655 N N . THR B 2 145 ? 35.533 9.638 26.641 1.00 20.92 145 THR B N 1
ATOM 2656 C CA . THR B 2 145 ? 34.677 9.178 25.553 1.00 19.95 145 THR B CA 1
ATOM 2657 C C . THR B 2 145 ? 33.315 9.876 25.699 1.00 23.02 145 THR B C 1
ATOM 2658 O O . THR B 2 145 ? 32.522 9.902 24.758 1.00 23.15 145 THR B O 1
ATOM 2662 N N . GLY B 2 146 ? 33.058 10.399 26.896 1.00 18.49 146 GLY B N 1
ATOM 2663 C CA . GLY B 2 146 ? 31.777 10.973 27.277 1.00 17.83 146 GLY B CA 1
ATOM 2664 C C . GLY B 2 146 ? 30.894 9.838 27.766 1.00 20.40 146 GLY B C 1
ATOM 2665 O O . GLY B 2 146 ? 31.365 8.705 27.922 1.00 19.50 146 GLY B O 1
ATOM 2666 N N . LEU B 2 147 ? 29.609 10.107 27.985 1.00 16.38 147 LEU B N 1
ATOM 2667 C CA . LEU B 2 147 ? 28.703 9.066 28.444 1.00 15.34 147 LEU B CA 1
ATOM 2668 C C . LEU B 2 147 ? 28.216 8.198 27.281 1.00 19.47 147 LEU B C 1
ATOM 2669 O O . LEU B 2 147 ? 27.679 8.714 26.303 1.00 18.49 147 LEU B O 1
ATOM 2674 N N . ILE B 2 148 ? 28.435 6.880 27.387 1.00 17.55 148 ILE B N 1
ATOM 2675 C CA . ILE B 2 148 ? 28.030 5.917 26.366 1.00 17.80 148 ILE B CA 1
ATOM 2676 C C . ILE B 2 148 ? 26.874 5.054 26.889 1.00 23.40 148 ILE B C 1
ATOM 2677 O O . ILE B 2 148 ? 27.001 4.398 27.927 1.00 22.83 148 ILE B O 1
ATOM 2682 N N . GLN B 2 149 ? 25.757 5.056 26.153 1.00 20.99 149 GLN B N 1
ATOM 2683 C CA . GLN B 2 149 ? 24.579 4.250 26.463 1.00 20.95 149 GLN B CA 1
ATOM 2684 C C . GLN B 2 149 ? 24.736 2.933 25.689 1.00 24.22 149 GLN B C 1
ATOM 2685 O O . GLN B 2 149 ? 24.842 2.972 24.465 1.00 24.29 149 GLN B O 1
ATOM 2691 N N . ASN B 2 150 ? 24.830 1.788 26.403 1.00 19.66 150 ASN B N 1
ATOM 2692 C CA . ASN B 2 150 ? 25.019 0.459 25.802 1.00 18.63 150 ASN B CA 1
ATOM 2693 C C . ASN B 2 150 ? 23.752 -0.142 25.173 1.00 22.43 150 ASN B C 1
ATOM 2694 O O . ASN B 2 150 ? 23.848 -1.103 24.405 1.00 21.12 150 ASN B O 1
ATOM 2699 N N . GLY B 2 151 ? 22.590 0.410 25.522 1.00 20.09 151 GLY B N 1
ATOM 2700 C CA . GLY B 2 151 ? 21.292 -0.024 25.009 1.00 20.29 151 GLY B CA 1
ATOM 2701 C C . GLY B 2 151 ? 20.661 -1.210 25.717 1.00 25.26 151 GLY B C 1
ATOM 2702 O O . GLY B 2 151 ? 19.625 -1.703 25.272 1.00 24.73 151 GLY B O 1
ATOM 2703 N N . ASP B 2 152 ? 21.272 -1.677 26.822 1.00 22.43 152 ASP B N 1
ATOM 2704 C CA . ASP B 2 152 ? 20.788 -2.811 27.616 1.00 21.77 152 ASP B CA 1
ATOM 2705 C C . ASP B 2 152 ? 20.579 -2.388 29.078 1.00 25.42 152 ASP B C 1
ATOM 2706 O O . ASP B 2 152 ? 20.678 -3.219 29.989 1.00 26.72 152 ASP B O 1
ATOM 2711 N N . TRP B 2 153 ? 20.306 -1.087 29.288 1.00 19.06 153 TRP B N 1
ATOM 2712 C CA . TRP B 2 153 ? 20.094 -0.441 30.586 1.00 17.80 153 TRP B CA 1
ATOM 2713 C C . TRP B 2 153 ? 21.392 -0.304 31.391 1.00 20.93 153 TRP B C 1
ATOM 2714 O O . TRP B 2 153 ? 21.370 -0.274 32.619 1.00 19.56 153 TRP B O 1
ATOM 2725 N N . THR B 2 154 ? 22.525 -0.166 30.686 1.00 17.34 154 THR B N 1
ATOM 2726 C CA . THR B 2 154 ? 23.831 0.081 31.304 1.00 16.72 154 THR B CA 1
ATOM 2727 C C . THR B 2 154 ? 24.540 1.186 30.526 1.00 20.94 154 THR B C 1
ATOM 2728 O O . THR B 2 154 ? 24.302 1.373 29.321 1.00 20.02 154 THR B O 1
ATOM 2732 N N . PHE B 2 155 ? 25.404 1.915 31.226 1.00 17.38 155 PHE B N 1
ATOM 2733 C CA . PHE B 2 155 ? 26.202 2.991 30.670 1.00 17.15 155 PHE B CA 1
ATOM 2734 C C . PHE B 2 155 ? 27.664 2.699 30.906 1.00 21.91 155 PHE B C 1
ATOM 2735 O O . PHE B 2 155 ? 28.004 1.973 31.844 1.00 21.87 155 PHE B O 1
ATOM 2743 N N . GLN B 2 156 ? 28.529 3.281 30.064 1.00 18.06 156 GLN B N 1
ATOM 2744 C CA . GLN B 2 156 ? 29.971 3.172 30.198 1.00 17.98 156 GLN B CA 1
ATOM 2745 C C . GLN B 2 156 ? 30.657 4.472 29.812 1.00 23.39 156 GLN B C 1
ATOM 2746 O O . GLN B 2 156 ? 30.075 5.292 29.099 1.00 23.47 156 GLN B O 1
ATOM 2752 N N . THR B 2 157 ? 31.886 4.661 30.309 1.00 20.33 157 THR B N 1
ATOM 2753 C CA . THR B 2 157 ? 32.742 5.818 30.044 1.00 20.01 157 THR B CA 1
ATOM 2754 C C . THR B 2 157 ? 34.212 5.471 30.300 1.00 23.10 157 THR B C 1
ATOM 2755 O O . THR B 2 157 ? 34.512 4.630 31.155 1.00 21.64 157 THR B O 1
ATOM 2759 N N . LEU B 2 158 ? 35.112 6.108 29.541 1.00 20.33 158 LEU B N 1
ATOM 2760 C CA . LEU B 2 158 ? 36.552 5.967 29.705 1.00 20.97 158 LEU B CA 1
ATOM 2761 C C . LEU B 2 158 ? 37.084 7.355 29.907 1.00 24.82 158 LEU B C 1
ATOM 2762 O O . LEU B 2 158 ? 36.930 8.201 29.029 1.00 24.42 158 LEU B O 1
ATOM 2767 N N . VAL B 2 159 ? 37.669 7.608 31.074 1.00 22.31 159 VAL B N 1
ATOM 2768 C CA . VAL B 2 159 ? 38.261 8.900 31.394 1.00 22.60 159 VAL B CA 1
ATOM 2769 C C . VAL B 2 159 ? 39.772 8.695 31.473 1.00 28.30 159 VAL B C 1
ATOM 2770 O O . VAL B 2 159 ? 40.278 7.991 32.353 1.00 28.40 159 VAL B O 1
ATOM 2774 N N . MET B 2 160 ? 40.470 9.279 30.500 1.00 25.84 160 MET B N 1
ATOM 2775 C CA . MET B 2 160 ? 41.912 9.170 30.322 1.00 25.86 160 MET B CA 1
ATOM 2776 C C . MET B 2 160 ? 42.665 10.405 30.773 1.00 28.02 160 MET B C 1
ATOM 2777 O O . MET B 2 160 ? 42.231 11.523 30.521 1.00 27.92 160 MET B O 1
ATOM 2782 N N . LEU B 2 161 ? 43.790 10.192 31.453 1.00 23.62 161 LEU B N 1
ATOM 2783 C CA . LEU B 2 161 ? 44.667 11.257 31.915 1.00 22.97 161 LEU B CA 1
ATOM 2784 C C . LEU B 2 161 ? 45.934 11.205 31.072 1.00 28.15 161 LEU B C 1
ATOM 2785 O O . LEU B 2 161 ? 46.545 10.144 30.940 1.00 27.80 161 LEU B O 1
ATOM 2790 N N . GLU B 2 162 ? 46.284 12.342 30.463 1.00 26.08 162 GLU B N 1
ATOM 2791 C CA . GLU B 2 162 ? 47.472 12.513 29.636 1.00 26.82 162 GLU B CA 1
ATOM 2792 C C . GLU B 2 162 ? 48.603 12.882 30.588 1.00 30.64 162 GLU B C 1
ATOM 2793 O O . GLU B 2 162 ? 48.694 14.028 31.037 1.00 31.25 162 GLU B O 1
ATOM 2799 N N . THR B 2 163 ? 49.425 11.888 30.941 1.00 26.20 163 THR B N 1
ATOM 2800 C CA . THR B 2 163 ? 50.545 12.046 31.865 1.00 25.81 163 THR B CA 1
ATOM 2801 C C . THR B 2 163 ? 51.668 11.056 31.583 1.00 30.26 163 THR B C 1
ATOM 2802 O O . THR B 2 163 ? 51.426 9.961 31.072 1.00 28.70 163 THR B O 1
ATOM 2806 N N . VAL B 2 164 ? 52.894 11.431 31.965 1.00 28.32 164 VAL B N 1
ATOM 2807 C CA . VAL B 2 164 ? 54.029 10.525 31.880 1.00 28.37 164 VAL B CA 1
ATOM 2808 C C . VAL B 2 164 ? 54.257 10.094 33.335 1.00 33.17 164 VAL B C 1
ATOM 2809 O O . VAL B 2 164 ? 54.634 10.927 34.170 1.00 32.48 164 VAL B O 1
ATOM 2813 N N . PRO B 2 165 ? 53.885 8.842 33.688 1.00 30.77 165 PRO B N 1
ATOM 2814 C CA . PRO B 2 165 ? 54.018 8.406 35.086 1.00 31.19 165 PRO B CA 1
ATOM 2815 C C . PRO B 2 165 ? 55.465 8.289 35.546 1.00 37.13 165 PRO B C 1
ATOM 2816 O O . PRO B 2 165 ? 56.292 7.654 34.886 1.00 36.77 165 PRO B O 1
ATOM 2820 N N . ARG B 2 166 ? 55.768 8.943 36.669 1.00 35.09 166 ARG B N 1
ATOM 2821 C CA . ARG B 2 166 ? 57.086 8.901 37.290 1.00 35.82 166 ARG B CA 1
ATOM 2822 C C . ARG B 2 166 ? 56.993 7.965 38.486 1.00 41.01 166 ARG B C 1
ATOM 2823 O O . ARG B 2 166 ? 55.984 7.993 39.190 1.00 40.25 166 ARG B O 1
ATOM 2831 N N . SER B 2 167 ? 58.013 7.110 38.695 1.00 38.93 167 SER B N 1
ATOM 2832 C CA . SER B 2 167 ? 58.050 6.146 39.804 1.00 39.30 167 SER B CA 1
ATOM 2833 C C . SER B 2 167 ? 57.769 6.809 41.154 1.00 43.08 167 SER B C 1
ATOM 2834 O O . SER B 2 167 ? 58.204 7.940 41.393 1.00 42.64 167 SER B O 1
ATOM 2837 N N . GLY B 2 168 ? 56.983 6.126 41.984 1.00 39.48 168 GLY B N 1
ATOM 2838 C CA . GLY B 2 168 ? 56.582 6.627 43.294 1.00 38.94 168 GLY B CA 1
ATOM 2839 C C . GLY B 2 168 ? 55.255 7.370 43.305 1.00 41.39 168 GLY B C 1
ATOM 2840 O O . GLY B 2 168 ? 54.647 7.516 44.372 1.00 41.68 168 GLY B O 1
ATOM 2841 N N . GLU B 2 169 ? 54.795 7.852 42.123 1.00 35.47 169 GLU B N 1
ATOM 2842 C CA . GLU B 2 169 ? 53.529 8.578 41.976 1.00 34.32 169 GLU B CA 1
ATOM 2843 C C . GLU B 2 169 ? 52.333 7.651 42.133 1.00 35.74 169 GLU B C 1
ATOM 2844 O O . GLU B 2 169 ? 52.300 6.576 41.530 1.00 34.64 169 GLU B O 1
ATOM 2850 N N . VAL B 2 170 ? 51.349 8.082 42.942 1.00 31.37 170 VAL B N 1
ATOM 2851 C CA . VAL B 2 170 ? 50.109 7.338 43.177 1.00 30.60 170 VAL B CA 1
ATOM 2852 C C . VAL B 2 170 ? 48.951 8.133 42.584 1.00 32.57 170 VAL B C 1
ATOM 2853 O O . VAL B 2 170 ? 48.658 9.253 43.031 1.00 32.20 170 VAL B O 1
ATOM 2857 N N . TYR B 2 171 ? 48.327 7.563 41.548 1.00 27.32 171 TYR B N 1
ATOM 2858 C CA . TYR B 2 171 ? 47.192 8.168 40.859 1.00 26.07 171 TYR B CA 1
ATOM 2859 C C . TYR B 2 171 ? 45.904 7.520 41.351 1.00 28.07 171 TYR B C 1
ATOM 2860 O O . TYR B 2 171 ? 45.854 6.300 41.515 1.00 27.01 171 TYR B O 1
ATOM 2869 N N . THR B 2 172 ? 44.865 8.326 41.582 1.00 24.23 172 THR B N 1
ATOM 2870 C CA . THR B 2 172 ? 43.575 7.815 42.030 1.00 23.71 172 THR B CA 1
ATOM 2871 C C . THR B 2 172 ? 42.453 8.265 41.108 1.00 27.98 172 THR B C 1
ATOM 2872 O O . THR B 2 172 ? 42.328 9.456 40.805 1.00 27.81 172 THR B O 1
ATOM 2876 N N . CYS B 2 173 ? 41.622 7.307 40.683 1.00 24.34 173 CYS B N 1
ATOM 2877 C CA . CYS B 2 173 ? 40.428 7.617 39.928 1.00 24.13 173 CYS B CA 1
ATOM 2878 C C . CYS B 2 173 ? 39.253 7.586 40.901 1.00 26.51 173 CYS B C 1
ATOM 2879 O O . CYS B 2 173 ? 38.945 6.536 41.471 1.00 24.85 173 CYS B O 1
ATOM 2882 N N . GLN B 2 174 ? 38.615 8.748 41.102 1.00 22.76 174 GLN B N 1
ATOM 2883 C CA . GLN B 2 174 ? 37.463 8.897 41.987 1.00 21.94 174 GLN B CA 1
ATOM 2884 C C . GLN B 2 174 ? 36.183 8.936 41.151 1.00 25.66 174 GLN B C 1
ATOM 2885 O O . GLN B 2 174 ? 36.074 9.745 40.229 1.00 25.39 174 GLN B O 1
ATOM 2891 N N . VAL B 2 175 ? 35.227 8.045 41.469 1.00 21.92 175 VAL B N 1
ATOM 2892 C CA . VAL B 2 175 ? 33.945 7.895 40.773 1.00 21.26 175 VAL B CA 1
ATOM 2893 C C . VAL B 2 175 ? 32.767 8.201 41.723 1.00 26.06 175 VAL B C 1
ATOM 2894 O O . VAL B 2 175 ? 32.723 7.669 42.836 1.00 25.88 175 VAL B O 1
ATOM 2898 N N . GLU B 2 176 ? 31.804 9.035 41.263 1.00 22.92 176 GLU B N 1
ATOM 2899 C CA . GLU B 2 176 ? 30.589 9.380 42.016 1.00 22.59 176 GLU B CA 1
ATOM 2900 C C . GLU B 2 176 ? 29.337 8.970 41.239 1.00 25.43 176 GLU B C 1
ATOM 2901 O O . GLU B 2 176 ? 29.113 9.439 40.120 1.00 24.93 176 GLU B O 1
ATOM 2907 N N . HIS B 2 177 ? 28.544 8.061 41.830 1.00 21.35 177 HIS B N 1
ATOM 2908 C CA . HIS B 2 177 ? 27.342 7.495 41.226 1.00 20.73 177 HIS B CA 1
ATOM 2909 C C . HIS B 2 177 ? 26.215 7.250 42.257 1.00 24.76 177 HIS B C 1
ATOM 2910 O O . HIS B 2 177 ? 26.521 6.847 43.382 1.00 23.61 177 HIS B O 1
ATOM 2917 N N . PRO B 2 178 ? 24.914 7.434 41.878 1.00 22.76 178 PRO B N 1
ATOM 2918 C CA . PRO B 2 178 ? 23.799 7.188 42.829 1.00 22.68 178 PRO B CA 1
ATOM 2919 C C . PRO B 2 178 ? 23.725 5.815 43.512 1.00 26.65 178 PRO B C 1
ATOM 2920 O O . PRO B 2 178 ? 23.179 5.729 44.612 1.00 26.69 178 PRO B O 1
ATOM 2924 N N . SER B 2 179 ? 24.270 4.754 42.875 1.00 22.78 179 SER B N 1
ATOM 2925 C CA . SER B 2 179 ? 24.294 3.373 43.381 1.00 22.43 179 SER B CA 1
ATOM 2926 C C . SER B 2 179 ? 25.138 3.182 44.658 1.00 27.20 179 SER B C 1
ATOM 2927 O O . SER B 2 179 ? 24.932 2.207 45.392 1.00 26.36 179 SER B O 1
ATOM 2930 N N . VAL B 2 180 ? 26.093 4.096 44.903 1.00 24.71 180 VAL B N 1
ATOM 2931 C CA . VAL B 2 180 ? 26.980 4.070 46.072 1.00 25.26 180 VAL B CA 1
ATOM 2932 C C . VAL B 2 180 ? 26.840 5.364 46.869 1.00 31.47 180 VAL B C 1
ATOM 2933 O O . VAL B 2 180 ? 26.730 6.438 46.271 1.00 31.75 180 VAL B O 1
ATOM 2937 N N . THR B 2 181 ? 26.840 5.266 48.212 1.00 29.64 181 THR B N 1
ATOM 2938 C CA . THR B 2 181 ? 26.687 6.428 49.102 1.00 30.24 181 THR B CA 1
ATOM 2939 C C . THR B 2 181 ? 27.841 7.454 48.945 1.00 35.86 181 THR B C 1
ATOM 2940 O O . THR B 2 181 ? 27.568 8.564 48.481 1.00 37.09 181 THR B O 1
ATOM 2944 N N . SER B 2 182 ? 29.087 7.112 49.332 1.00 31.20 182 SER B N 1
ATOM 2945 C CA . SER B 2 182 ? 30.230 8.036 49.204 1.00 31.18 182 SER B CA 1
ATOM 2946 C C . SER B 2 182 ? 30.994 7.770 47.866 1.00 34.36 182 SER B C 1
ATOM 2947 O O . SER B 2 182 ? 30.559 6.890 47.119 1.00 34.46 182 SER B O 1
ATOM 2950 N N . PRO B 2 183 ? 32.109 8.456 47.501 1.00 30.23 183 PRO B N 1
ATOM 2951 C CA . PRO B 2 183 ? 32.762 8.121 46.221 1.00 29.67 183 PRO B CA 1
ATOM 2952 C C . PRO B 2 183 ? 33.485 6.772 46.209 1.00 31.51 183 PRO B C 1
ATOM 2953 O O . PRO B 2 183 ? 33.799 6.223 47.269 1.00 30.51 183 PRO B O 1
ATOM 2957 N N . LEU B 2 184 ? 33.742 6.246 44.992 1.00 26.48 184 LEU B N 1
ATOM 2958 C CA . LEU B 2 184 ? 34.515 5.025 44.754 1.00 25.18 184 LEU B CA 1
ATOM 2959 C C . LEU B 2 184 ? 35.924 5.463 44.357 1.00 26.64 184 LEU B C 1
ATOM 2960 O O . LEU B 2 184 ? 36.068 6.496 43.705 1.00 26.07 184 LEU B O 1
ATOM 2965 N N . THR B 2 185 ? 36.957 4.703 44.755 1.00 21.98 185 THR B N 1
ATOM 2966 C CA . THR B 2 185 ? 38.350 5.027 44.436 1.00 21.61 185 THR B CA 1
ATOM 2967 C C . THR B 2 185 ? 39.134 3.797 43.995 1.00 27.12 185 THR B C 1
ATOM 2968 O O . THR B 2 185 ? 38.972 2.718 44.566 1.00 27.48 185 THR B O 1
ATOM 2972 N N . VAL B 2 186 ? 39.969 3.964 42.961 1.00 24.23 186 VAL B N 1
ATOM 2973 C CA . VAL B 2 186 ? 40.868 2.943 42.419 1.00 24.46 186 VAL B CA 1
ATOM 2974 C C . VAL B 2 186 ? 42.238 3.606 42.259 1.00 29.58 186 VAL B C 1
ATOM 2975 O O . VAL B 2 186 ? 42.363 4.606 41.545 1.00 29.23 186 VAL B O 1
ATOM 2979 N N . GLU B 2 187 ? 43.247 3.075 42.974 1.00 26.40 187 GLU B N 1
ATOM 2980 C CA . GLU B 2 187 ? 44.622 3.576 42.942 1.00 26.21 187 GLU B CA 1
ATOM 2981 C C . GLU B 2 187 ? 45.471 2.835 41.924 1.00 30.78 187 GLU B C 1
ATOM 2982 O O . GLU B 2 187 ? 45.274 1.637 41.683 1.00 29.73 187 GLU B O 1
ATOM 2988 N N . TRP B 2 188 ? 46.446 3.553 41.355 1.00 28.67 188 TRP B N 1
ATOM 2989 C CA . TRP B 2 188 ? 47.414 3.020 40.403 1.00 28.30 188 TRP B CA 1
ATOM 29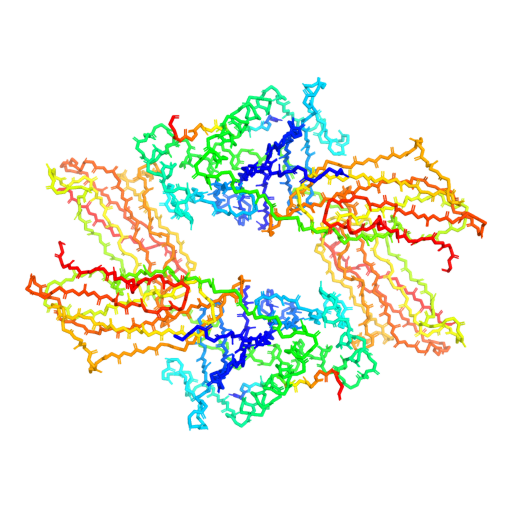90 C C . TRP B 2 188 ? 48.776 3.625 40.708 1.00 34.09 188 TRP B C 1
ATOM 2991 O O . TRP B 2 188 ? 48.917 4.851 40.757 1.00 33.81 188 TRP B O 1
ATOM 3002 N N . ARG B 2 189 ? 49.770 2.755 40.926 1.00 32.20 189 ARG B N 1
ATOM 3003 C CA . ARG B 2 189 ? 51.141 3.151 41.239 1.00 32.59 189 ARG B CA 1
ATOM 3004 C C . ARG B 2 189 ? 52.073 2.806 40.090 1.00 37.91 189 ARG B C 1
ATOM 3005 O O . ARG B 2 189 ? 51.941 1.739 39.480 1.00 37.14 189 ARG B O 1
ATOM 3013 N N . ALA B 2 190 ? 53.015 3.718 39.797 1.00 35.75 190 ALA B N 1
ATOM 3014 C CA . ALA B 2 190 ? 54.024 3.537 38.755 1.00 39.52 190 ALA B CA 1
ATOM 3015 C C . ALA B 2 190 ? 55.084 2.517 39.214 1.00 55.17 190 ALA B C 1
ATOM 3016 O O . ALA B 2 190 ? 55.401 1.592 38.433 1.00 58.05 190 ALA B O 1
ATOM 3019 N N . ARG C 3 1 ? -0.404 -3.325 37.524 1.00 36.43 89 ARG C N 1
ATOM 3020 C CA . ARG C 3 1 ? 0.834 -3.749 36.868 1.00 36.02 89 ARG C CA 1
ATOM 3021 C C . ARG C 3 1 ? 0.755 -3.725 35.325 1.00 38.01 89 ARG C C 1
ATOM 3022 O O . ARG C 3 1 ? 1.682 -4.188 34.658 1.00 37.57 89 ARG C O 1
ATOM 3030 N N . PHE C 3 2 ? -0.326 -3.168 34.761 1.00 33.40 90 PHE C N 1
ATOM 3031 C CA . PHE C 3 2 ? -0.486 -3.093 33.311 1.00 33.02 90 PHE C CA 1
ATOM 3032 C C . PHE C 3 2 ? -0.117 -1.719 32.748 1.00 35.59 90 PHE C C 1
ATOM 3033 O O . PHE C 3 2 ? -0.626 -0.701 33.225 1.00 35.30 90 PHE C O 1
ATOM 3041 N N . TYR C 3 3 ? 0.769 -1.694 31.736 1.00 30.72 91 TYR C N 1
ATOM 3042 C CA . TYR C 3 3 ? 1.152 -0.461 31.049 1.00 30.14 91 TYR C CA 1
ATOM 3043 C C . TYR C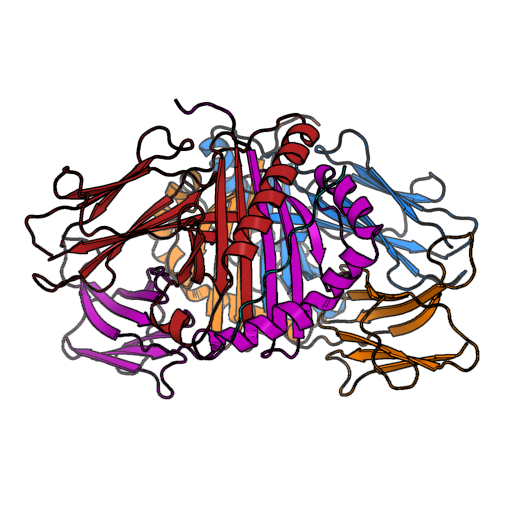 3 3 ? -0.020 -0.039 30.164 1.00 34.86 91 TYR C C 1
ATOM 3044 O O . TYR C 3 3 ? -0.565 -0.870 29.434 1.00 34.10 91 TYR C O 1
ATOM 3053 N N . LYS C 3 4 ? -0.434 1.234 30.267 1.00 32.32 92 LYS C N 1
ATOM 3054 C CA . LYS C 3 4 ? -1.539 1.774 29.485 1.00 32.68 92 LYS C CA 1
ATOM 3055 C C . LYS C 3 4 ? -1.046 2.402 28.186 1.00 36.25 92 LYS C C 1
ATOM 3056 O O . LYS C 3 4 ? -0.053 3.138 28.184 1.00 35.66 92 LYS C O 1
ATOM 3062 N N . THR C 3 5 ? -1.749 2.098 27.086 1.00 32.39 93 THR C N 1
ATOM 3063 C CA . THR C 3 5 ? -1.467 2.593 25.738 1.00 32.48 93 THR C CA 1
ATOM 3064 C C . THR C 3 5 ? -2.229 3.893 25.501 1.00 37.32 93 THR C C 1
ATOM 3065 O O . THR C 3 5 ? -3.436 3.954 25.765 1.00 36.47 93 THR C O 1
ATOM 3069 N N . LEU C 3 6 ? -1.558 4.910 24.933 1.00 34.86 94 LEU C N 1
ATOM 3070 C CA . LEU C 3 6 ? -2.284 6.104 24.533 1.00 35.24 94 LEU C CA 1
ATOM 3071 C C . LEU C 3 6 ? -2.869 5.727 23.162 1.00 39.57 94 LEU C C 1
ATOM 3072 O O . LEU C 3 6 ? -2.115 5.433 22.220 1.00 38.20 94 LEU C O 1
ATOM 3077 N N . ARG C 3 7 ? -4.206 5.619 23.097 1.00 36.75 95 ARG C N 1
ATOM 3078 C CA . ARG C 3 7 ? -4.913 5.192 21.898 1.00 36.80 95 ARG C CA 1
ATOM 3079 C C . ARG C 3 7 ? -4.761 6.172 20.741 1.00 39.38 95 ARG C C 1
ATOM 3080 O O . ARG C 3 7 ? -4.975 7.372 20.905 1.00 38.37 95 ARG C O 1
ATOM 3088 N N . ALA C 3 8 ? -4.326 5.646 19.585 1.00 35.99 96 ALA C N 1
ATOM 3089 C CA . ALA C 3 8 ? -4.109 6.417 18.369 1.00 36.02 96 ALA C CA 1
ATOM 3090 C C . ALA C 3 8 ? -5.432 6.889 17.787 1.00 39.54 96 ALA C C 1
ATOM 3091 O O . ALA C 3 8 ? -6.408 6.137 17.755 1.00 39.55 96 ALA C O 1
ATOM 3093 N N . GLU C 3 9 ? -5.465 8.155 17.363 1.00 35.40 97 GLU C N 1
ATOM 3094 C CA . GLU C 3 9 ? -6.641 8.775 16.766 1.00 34.78 97 GLU C CA 1
ATOM 3095 C C . GLU C 3 9 ? -6.447 8.980 15.270 1.00 36.36 97 GLU C C 1
ATOM 3096 O O . GLU C 3 9 ? -5.323 9.236 14.819 1.00 35.93 97 GLU C O 1
ATOM 3102 N N . GLN C 3 10 ? -7.530 8.843 14.494 1.00 31.13 98 GLN C N 1
ATOM 3103 C CA . GLN C 3 10 ? -7.431 9.043 13.054 1.00 30.42 98 GLN C CA 1
ATOM 3104 C C . GLN C 3 10 ? -7.413 10.525 12.692 1.00 32.42 98 GLN C C 1
ATOM 3105 O O . GLN C 3 10 ? -8.097 11.333 13.325 1.00 30.51 98 GLN C O 1
ATOM 3111 N N . ALA C 3 11 ? -6.601 10.873 11.683 1.00 29.51 99 ALA C N 1
ATOM 3112 C CA . ALA C 3 11 ? -6.463 12.219 11.142 1.00 29.87 99 ALA C CA 1
ATOM 3113 C C . ALA C 3 11 ? -7.685 12.534 10.246 1.00 36.96 99 ALA C C 1
ATOM 3114 O O . ALA C 3 11 ? -8.494 11.640 9.971 1.00 36.28 99 ALA C O 1
ATOM 3116 N N . SER C 3 12 ? -7.827 13.795 9.801 1.00 36.11 100 SER C N 1
ATOM 3117 C CA . SER C 3 12 ? -8.930 14.184 8.920 1.00 37.39 100 SER C CA 1
ATOM 3118 C C . SER C 3 12 ? -8.597 13.890 7.433 1.00 45.44 100 SER C C 1
ATOM 3119 O O . SER C 3 12 ? -7.458 14.105 7.038 1.00 45.41 100 SER C O 1
ATOM 3122 N N . GLN C 3 13 ? -9.549 13.394 6.595 1.00 44.64 101 GLN C N 1
ATOM 3123 C CA . GLN C 3 13 ? -10.944 13.081 6.921 1.00 52.74 101 GLN C CA 1
ATOM 3124 C C . GLN C 3 13 ? -11.371 11.710 6.368 1.00 73.43 101 GLN C C 1
ATOM 3125 O O . GLN C 3 13 ? -12.265 11.071 6.970 1.00 76.84 101 GLN C O 1
ATOM 3132 N N . GLU D 1 3 ? 19.857 24.167 41.020 1.00 40.92 3 GLU D N 1
ATOM 3133 C CA . GLU D 1 3 ? 19.491 25.268 40.131 1.00 40.46 3 GLU D CA 1
ATOM 3134 C C . GLU D 1 3 ? 20.031 25.032 38.727 1.00 41.65 3 GLU D C 1
ATOM 3135 O O . GLU D 1 3 ? 21.246 24.918 38.551 1.00 41.64 3 GLU D O 1
ATOM 3141 N N . GLU D 1 4 ? 19.129 24.967 37.731 1.00 35.34 4 GLU D N 1
ATOM 3142 C CA . GLU D 1 4 ? 19.501 24.717 36.342 1.00 33.89 4 GLU D CA 1
ATOM 3143 C C . GLU D 1 4 ? 19.353 25.962 35.465 1.00 32.91 4 GLU D C 1
ATOM 3144 O O . GLU D 1 4 ? 18.247 26.468 35.265 1.00 32.60 4 GLU D O 1
ATOM 3150 N N . HIS D 1 5 ? 20.490 26.470 34.972 1.00 25.81 5 HIS D N 1
ATOM 3151 C CA . HIS D 1 5 ? 20.558 27.659 34.123 1.00 23.64 5 HIS D CA 1
ATOM 3152 C C . HIS D 1 5 ? 21.507 27.440 32.964 1.00 25.11 5 HIS D C 1
ATOM 3153 O O . HIS D 1 5 ? 22.331 26.520 33.004 1.00 24.33 5 HIS D O 1
ATOM 3160 N N . VAL D 1 6 ? 21.364 28.268 31.912 1.00 20.24 6 VAL D N 1
ATOM 3161 C CA . VAL D 1 6 ? 22.167 28.210 30.692 1.00 19.02 6 VAL D CA 1
ATOM 3162 C C . VAL D 1 6 ? 22.580 29.616 30.256 1.00 20.57 6 VAL D C 1
ATOM 3163 O O . VAL D 1 6 ? 21.722 30.468 30.023 1.00 19.84 6 VAL D O 1
ATOM 3167 N N . ILE D 1 7 ? 23.894 29.838 30.114 1.00 16.37 7 ILE D N 1
ATOM 3168 C CA . ILE D 1 7 ? 24.447 31.087 29.591 1.00 16.00 7 ILE D CA 1
ATOM 3169 C C . ILE D 1 7 ? 25.044 30.767 28.205 1.00 18.50 7 ILE D C 1
ATOM 3170 O O . ILE D 1 7 ? 25.853 29.846 28.083 1.00 17.48 7 ILE D O 1
ATOM 3175 N N . ILE D 1 8 ? 24.604 31.489 27.160 1.00 14.62 8 ILE D N 1
ATOM 3176 C CA . ILE D 1 8 ? 25.080 31.265 25.789 1.00 13.74 8 ILE D CA 1
ATOM 3177 C C . ILE D 1 8 ? 25.664 32.541 25.231 1.00 16.48 8 ILE D C 1
ATOM 3178 O O . ILE D 1 8 ? 25.026 33.585 25.284 1.00 16.30 8 ILE D O 1
ATOM 3183 N N . GLN D 1 9 ? 26.877 32.458 24.698 1.00 13.45 9 GLN D N 1
ATOM 3184 C CA . GLN D 1 9 ? 27.507 33.561 23.992 1.00 12.91 9 GLN D CA 1
ATOM 3185 C C . GLN D 1 9 ? 27.258 33.200 22.535 1.00 16.24 9 GLN D C 1
ATOM 3186 O O . GLN D 1 9 ? 27.889 32.277 21.997 1.00 15.46 9 GLN D O 1
ATOM 3192 N N . ALA D 1 10 ? 26.262 33.854 21.939 1.00 12.90 10 ALA D N 1
ATOM 3193 C CA . ALA D 1 10 ? 25.861 33.581 20.562 1.00 12.71 10 ALA D CA 1
ATOM 3194 C C . ALA D 1 10 ? 26.351 34.661 19.604 1.00 18.30 10 ALA D C 1
ATOM 3195 O O . ALA D 1 10 ? 26.091 35.851 19.804 1.00 19.48 10 ALA D O 1
ATOM 3197 N N . GLU D 1 11 ? 27.086 34.239 18.579 1.00 13.77 11 GLU D N 1
ATOM 3198 C CA . GLU D 1 11 ? 27.621 35.135 17.563 1.00 13.53 11 GLU D CA 1
ATOM 3199 C C . GLU D 1 11 ? 27.207 34.638 16.201 1.00 16.91 11 GLU D C 1
ATOM 3200 O O . GLU D 1 11 ? 26.759 33.501 16.071 1.00 17.34 11 GLU D O 1
ATOM 3206 N N . PHE D 1 12 ? 27.392 35.477 15.180 1.00 12.31 12 PHE D N 1
ATOM 3207 C CA . PHE D 1 12 ? 27.157 35.119 13.797 1.00 12.48 12 PHE D CA 1
ATOM 3208 C C . PHE D 1 12 ? 27.800 36.087 12.840 1.00 19.27 12 PHE D C 1
ATOM 3209 O O . PHE D 1 12 ? 27.981 37.266 13.154 1.00 18.95 12 PHE D O 1
ATOM 3217 N N . TYR D 1 13 ? 28.118 35.578 11.652 1.00 17.31 13 TYR D N 1
ATOM 3218 C CA . TYR D 1 13 ? 28.575 36.369 10.530 1.00 17.45 13 TYR D CA 1
ATOM 3219 C C . TYR D 1 13 ? 27.858 35.861 9.308 1.00 19.52 13 TYR D C 1
ATOM 3220 O O . TYR D 1 13 ? 27.749 34.654 9.108 1.00 18.71 13 TYR D O 1
ATOM 3229 N N . LEU D 1 14 ? 27.321 36.786 8.524 1.00 16.26 14 LEU D N 1
ATOM 3230 C CA . LEU D 1 14 ? 26.552 36.471 7.334 1.00 15.77 14 LEU D CA 1
ATOM 3231 C C . LEU D 1 14 ? 27.072 37.209 6.100 1.00 20.53 14 LEU D C 1
ATOM 3232 O O . LEU D 1 14 ? 27.291 38.416 6.154 1.00 20.42 14 LEU D O 1
ATOM 3237 N N . ASN D 1 15 ? 27.241 36.463 4.992 1.00 16.98 15 ASN D N 1
ATOM 3238 C CA . ASN D 1 15 ? 27.650 36.964 3.683 1.00 17.18 15 ASN D CA 1
ATOM 3239 C C . ASN D 1 15 ? 26.520 36.709 2.676 1.00 23.06 15 ASN D C 1
ATOM 3240 O O . ASN D 1 15 ? 25.771 35.752 2.866 1.00 21.99 15 ASN D O 1
ATOM 3245 N N . PRO D 1 16 ? 26.350 37.535 1.610 1.00 21.56 16 PRO D N 1
ATOM 3246 C CA . PRO D 1 16 ? 27.147 38.720 1.221 1.00 21.88 16 PRO D CA 1
ATOM 3247 C C . PRO D 1 16 ? 26.796 40.010 1.970 1.00 28.13 16 PRO D C 1
ATOM 3248 O O . PRO D 1 16 ? 27.418 41.044 1.722 1.00 28.84 16 PRO D O 1
ATOM 3252 N N . ASP D 1 17 ? 25.823 39.940 2.903 1.00 24.93 17 ASP D N 1
ATOM 3253 C CA . ASP D 1 17 ? 25.309 41.064 3.700 1.00 24.42 17 ASP D CA 1
ATOM 3254 C C . ASP D 1 17 ? 26.350 41.768 4.553 1.00 30.17 17 ASP D C 1
ATOM 3255 O O . ASP D 1 17 ? 26.172 42.949 4.876 1.00 30.36 17 ASP D O 1
ATOM 3260 N N . GLN D 1 18 ? 27.411 41.037 4.946 1.00 27.03 18 GLN D N 1
ATOM 3261 C CA . GLN D 1 18 ? 28.499 41.495 5.820 1.00 27.24 18 GLN D CA 1
ATOM 3262 C C . GLN D 1 18 ? 27.953 41.880 7.208 1.00 29.75 18 GLN D C 1
ATOM 3263 O O . GLN D 1 18 ? 28.498 42.739 7.900 1.00 29.30 18 GLN D O 1
ATOM 3269 N N . SER D 1 19 ? 26.876 41.191 7.599 1.00 25.44 19 SER D N 1
ATOM 3270 C CA . SER D 1 19 ? 26.152 41.352 8.851 1.00 24.94 19 SER D CA 1
ATOM 3271 C C . SER D 1 19 ? 26.791 40.473 9.924 1.00 25.91 19 SER D C 1
ATOM 3272 O O . SER D 1 19 ? 27.132 39.323 9.664 1.00 24.66 19 SER D O 1
ATOM 3275 N N . GLY D 1 20 ? 26.962 41.030 11.111 1.00 21.74 20 GLY D N 1
ATOM 3276 C CA . GLY D 1 20 ? 27.564 40.321 12.231 1.00 20.74 20 GLY D CA 1
ATOM 3277 C C . GLY D 1 20 ? 27.069 40.805 13.573 1.00 22.75 20 GLY D C 1
ATOM 3278 O O . GLY D 1 20 ? 26.966 42.013 13.788 1.00 22.64 20 GLY D O 1
ATOM 3279 N N . GLU D 1 21 ? 26.761 39.868 14.486 1.00 17.93 21 GLU D N 1
ATOM 3280 C CA . GLU D 1 21 ? 26.282 40.197 15.830 1.00 17.09 21 GLU D CA 1
ATOM 3281 C C . GLU D 1 21 ? 26.903 39.328 16.899 1.00 20.62 21 GLU D C 1
ATOM 3282 O O . GLU D 1 21 ? 27.293 38.203 16.616 1.00 20.44 21 GLU D O 1
ATOM 3288 N N . PHE D 1 22 ? 26.978 39.859 18.133 1.00 16.86 22 PHE D N 1
ATOM 3289 C CA . PHE D 1 22 ? 27.536 39.217 19.316 1.00 16.51 22 PHE D CA 1
ATOM 3290 C C . PHE D 1 22 ? 26.623 39.539 20.488 1.00 21.58 22 PHE D C 1
ATOM 3291 O O . PHE D 1 22 ? 26.334 40.709 20.752 1.00 21.70 22 PHE D O 1
ATOM 3299 N N . MET D 1 23 ? 26.188 38.505 21.209 1.00 18.68 23 MET D N 1
ATOM 3300 C CA . MET D 1 23 ? 25.304 38.684 22.352 1.00 18.05 23 MET D CA 1
ATOM 3301 C C . MET D 1 23 ? 25.463 37.599 23.394 1.00 21.31 23 MET D C 1
ATOM 3302 O O . MET D 1 23 ? 25.995 36.530 23.101 1.00 20.95 23 MET D O 1
ATOM 3307 N N . PHE D 1 24 ? 24.970 37.874 24.605 1.00 18.10 24 PHE D N 1
ATOM 3308 C CA . PHE D 1 24 ? 24.933 36.934 25.713 1.00 17.80 24 PHE D CA 1
ATOM 3309 C C . PHE D 1 24 ? 23.470 36.668 26.033 1.00 20.44 24 PHE D C 1
ATOM 3310 O O . PHE D 1 24 ? 22.668 37.598 26.131 1.00 19.07 24 PHE D O 1
ATOM 3318 N N . ASP D 1 25 ? 23.133 35.389 26.168 1.00 17.00 25 ASP D N 1
ATOM 3319 C CA . ASP D 1 25 ? 21.798 34.893 26.460 1.00 16.54 25 ASP D CA 1
ATOM 3320 C C . ASP D 1 25 ? 21.827 34.141 27.798 1.00 19.59 25 ASP D C 1
ATOM 3321 O O . ASP D 1 25 ? 22.771 33.402 28.062 1.00 19.32 25 ASP D O 1
ATOM 3326 N N . PHE D 1 26 ? 20.812 34.358 28.645 1.00 15.10 26 PHE D N 1
ATOM 3327 C CA . PHE D 1 26 ? 20.616 33.676 29.924 1.00 14.53 26 PHE D CA 1
ATOM 3328 C C . PHE D 1 26 ? 19.192 33.121 29.919 1.00 18.12 26 PHE D C 1
ATOM 3329 O O . PHE D 1 26 ? 18.239 33.901 29.929 1.00 17.08 26 PHE D O 1
ATOM 3337 N N . ASP D 1 27 ? 19.049 31.778 29.859 1.00 15.44 27 ASP D N 1
ATOM 3338 C CA . ASP D 1 27 ? 17.763 31.061 29.853 1.00 15.64 27 ASP D CA 1
ATOM 3339 C C . ASP D 1 27 ? 16.731 31.609 28.826 1.00 21.06 27 ASP D C 1
ATOM 3340 O O . ASP D 1 27 ? 15.548 31.736 29.142 1.00 21.77 27 ASP D O 1
ATOM 3345 N N . GLY D 1 28 ? 17.189 31.911 27.611 1.00 17.34 28 GLY D N 1
ATOM 3346 C CA . GLY D 1 28 ? 16.337 32.422 26.540 1.00 17.01 28 GLY D CA 1
ATOM 3347 C C . GLY D 1 28 ? 16.175 33.931 26.486 1.00 21.37 28 GLY D C 1
ATOM 3348 O O . GLY D 1 28 ? 15.557 34.450 25.548 1.00 21.30 28 GLY D O 1
ATOM 3349 N N . ASP D 1 29 ? 16.715 34.651 27.499 1.00 17.68 29 ASP D N 1
ATOM 3350 C CA . ASP D 1 29 ? 16.663 36.113 27.599 1.00 17.04 29 ASP D CA 1
ATOM 3351 C C . ASP D 1 29 ? 18.033 36.726 27.358 1.00 21.48 29 ASP D C 1
ATOM 3352 O O . ASP D 1 29 ? 19.029 36.182 27.816 1.00 20.87 29 ASP D O 1
ATOM 3357 N N . GLU D 1 30 ? 18.078 37.863 26.654 1.00 18.87 30 GLU D N 1
ATOM 3358 C CA . GLU D 1 30 ? 19.311 38.573 26.316 1.00 19.21 30 GLU D CA 1
ATOM 3359 C C . GLU D 1 30 ? 19.862 39.375 27.492 1.00 24.07 30 GLU D C 1
ATOM 3360 O O . GLU D 1 30 ? 19.141 40.205 28.029 1.00 24.76 30 GLU D O 1
ATOM 3366 N N . ILE D 1 31 ? 21.143 39.172 27.864 1.00 20.31 31 ILE D N 1
ATOM 3367 C CA . ILE D 1 31 ? 21.767 39.969 28.936 1.00 19.51 31 ILE D CA 1
ATOM 3368 C C . ILE D 1 31 ? 22.223 41.283 28.302 1.00 22.39 31 ILE D C 1
ATOM 3369 O O . ILE D 1 31 ? 21.853 42.366 28.757 1.00 22.56 31 ILE D O 1
ATOM 3374 N N . PHE D 1 32 ? 23.009 41.175 27.226 1.00 18.03 32 PHE D N 1
ATOM 3375 C CA . PHE D 1 32 ? 23.529 42.304 26.475 1.00 17.45 32 PHE D CA 1
ATOM 3376 C C . PHE D 1 32 ? 23.917 41.864 25.065 1.00 21.93 32 PHE D C 1
ATOM 3377 O O . PHE D 1 32 ? 24.012 40.668 24.790 1.00 21.18 32 PHE D O 1
ATOM 3385 N N . HIS D 1 33 ? 24.219 42.845 24.207 1.00 19.84 33 HIS D N 1
ATOM 3386 C CA . HIS D 1 33 ? 24.715 42.666 22.846 1.00 20.13 33 HIS D CA 1
ATOM 3387 C C . HIS D 1 33 ? 25.717 43.778 22.552 1.00 26.24 33 HIS D C 1
ATOM 3388 O O . HIS D 1 33 ? 25.734 44.790 23.256 1.00 25.92 33 HIS D O 1
ATOM 3395 N N . VAL D 1 34 ? 26.541 43.606 21.524 1.00 24.24 34 VAL D N 1
ATOM 3396 C CA . VAL D 1 34 ? 27.497 44.645 21.175 1.00 24.68 34 VAL D CA 1
ATOM 3397 C C . VAL D 1 34 ? 27.115 45.280 19.847 1.00 31.45 34 VAL D C 1
ATOM 3398 O O . VAL D 1 34 ? 26.955 44.585 18.840 1.00 29.77 34 VAL D O 1
ATOM 3402 N N . ASP D 1 35 ? 26.922 46.613 19.881 1.00 32.11 35 ASP D N 1
ATOM 3403 C CA . ASP D 1 35 ? 26.633 47.438 18.715 1.00 34.11 35 ASP D CA 1
ATOM 3404 C C . ASP D 1 35 ? 27.982 47.594 18.002 1.00 40.56 35 ASP D C 1
ATOM 3405 O O . ASP D 1 35 ? 28.882 48.238 18.542 1.00 40.02 35 ASP D O 1
ATOM 3410 N N . MET D 1 36 ? 28.143 46.933 16.841 1.00 39.33 36 MET D N 1
ATOM 3411 C CA . MET D 1 36 ? 29.394 46.912 16.067 1.00 40.61 36 MET D CA 1
ATOM 3412 C C . MET D 1 36 ? 29.841 48.297 15.562 1.00 47.39 36 MET D C 1
ATOM 3413 O O . MET D 1 36 ? 31.020 48.639 15.694 1.00 46.92 36 MET D O 1
ATOM 3418 N N . ALA D 1 37 ? 28.902 49.081 14.991 1.00 45.50 37 ALA D N 1
ATOM 3419 C CA . ALA D 1 37 ? 29.168 50.421 14.463 1.00 45.86 37 ALA D CA 1
ATOM 3420 C C . ALA D 1 37 ? 29.560 51.396 15.582 1.00 50.47 37 ALA D C 1
ATOM 3421 O O . ALA D 1 37 ? 30.584 52.075 15.471 1.00 50.44 37 ALA D O 1
ATOM 3423 N N . LYS D 1 38 ? 28.767 51.422 16.676 1.00 46.66 38 LYS D N 1
ATOM 3424 C CA . LYS D 1 38 ? 28.973 52.273 17.848 1.00 46.20 38 LYS D CA 1
ATOM 3425 C C . LYS D 1 38 ? 30.136 51.771 18.717 1.00 48.97 38 LYS D C 1
ATOM 3426 O O . LYS D 1 38 ? 30.654 52.541 19.536 1.00 48.55 38 LYS D O 1
ATOM 3432 N N . LYS D 1 39 ? 30.531 50.476 18.549 1.00 44.77 39 LYS D N 1
ATOM 3433 C CA . LYS D 1 39 ? 31.591 49.765 19.299 1.00 44.04 39 LYS D CA 1
ATOM 3434 C C . LYS D 1 39 ? 31.288 49.809 20.807 1.00 46.13 39 LYS D C 1
ATOM 3435 O O . LYS D 1 39 ? 32.198 49.942 21.636 1.00 45.72 39 LYS D O 1
ATOM 3441 N N . GLU D 1 40 ? 29.985 49.703 21.152 1.00 40.98 40 GLU D N 1
ATOM 3442 C CA . GLU D 1 40 ? 29.495 49.806 22.521 1.00 39.64 40 GLU D CA 1
ATOM 3443 C C . GLU D 1 40 ? 28.665 48.611 22.981 1.00 39.49 40 GLU D C 1
ATOM 3444 O O . GLU D 1 40 ? 27.917 48.029 22.194 1.00 38.59 40 GLU D O 1
ATOM 3450 N N . THR D 1 41 ? 28.791 48.274 24.279 1.00 33.56 41 THR D N 1
ATOM 3451 C CA . THR D 1 41 ? 28.027 47.228 24.956 1.00 31.89 41 THR D CA 1
ATOM 3452 C C . THR D 1 41 ? 26.642 47.812 25.244 1.00 32.02 41 THR D C 1
ATOM 3453 O O . THR D 1 41 ? 26.544 48.864 25.884 1.00 31.32 41 THR D O 1
ATOM 3457 N N . VAL D 1 42 ? 25.587 47.144 24.743 1.00 25.72 42 VAL D N 1
ATOM 3458 C CA . VAL D 1 42 ? 24.193 47.560 24.919 1.00 24.38 42 VAL D CA 1
ATOM 3459 C C . VAL D 1 42 ? 23.484 46.548 25.815 1.00 26.83 42 VAL D C 1
ATOM 3460 O O . VAL D 1 42 ? 23.275 45.406 25.412 1.00 25.55 42 VAL D O 1
ATOM 3464 N N . TRP D 1 43 ? 23.139 46.967 27.036 1.00 23.93 43 TRP D N 1
ATOM 3465 C CA . TRP D 1 43 ? 22.461 46.133 28.034 1.00 23.93 43 TRP D CA 1
ATOM 3466 C C . TRP D 1 43 ? 20.970 46.061 27.742 1.00 27.47 43 TRP D C 1
ATOM 3467 O O . TRP D 1 43 ? 20.395 47.051 27.286 1.00 27.38 43 TRP D O 1
ATOM 3478 N N . ARG D 1 44 ? 20.352 44.883 27.976 1.00 23.91 44 ARG D N 1
ATOM 3479 C CA . ARG D 1 44 ? 18.926 44.671 27.724 1.00 23.77 44 ARG D CA 1
ATOM 3480 C C . ARG D 1 44 ? 18.055 45.509 28.650 1.00 28.50 44 ARG D C 1
ATOM 3481 O O . ARG D 1 44 ? 17.085 46.115 28.197 1.00 28.00 44 ARG D O 1
ATOM 3489 N N . LEU D 1 45 ? 18.422 45.554 29.934 1.00 26.35 45 LEU D N 1
ATOM 3490 C CA . LEU D 1 45 ? 17.776 46.379 30.946 1.00 26.46 45 LEU D CA 1
ATOM 3491 C C . LEU D 1 45 ? 18.848 47.285 31.535 1.00 32.33 45 LEU D C 1
ATOM 3492 O O . LEU D 1 45 ? 20.002 46.858 31.647 1.00 31.70 45 LEU D O 1
ATOM 3497 N N . GLU D 1 46 ? 18.480 48.545 31.862 1.00 31.46 46 GLU D N 1
ATOM 3498 C CA . GLU D 1 46 ? 19.359 49.586 32.432 1.00 32.18 46 GLU D CA 1
ATOM 3499 C C . GLU D 1 46 ? 20.179 49.088 33.627 1.00 35.97 46 GLU D C 1
ATOM 3500 O O . GLU D 1 46 ? 21.393 49.271 33.644 1.00 35.42 46 GLU D O 1
ATOM 3506 N N . GLU D 1 47 ? 19.505 48.436 34.601 1.00 33.06 47 GLU D N 1
ATOM 3507 C CA . GLU D 1 47 ? 20.070 47.911 35.850 1.00 33.15 47 GLU D CA 1
ATOM 3508 C C . GLU D 1 47 ? 21.271 46.973 35.665 1.00 36.49 47 GLU D C 1
ATOM 3509 O O . GLU D 1 47 ? 22.157 46.970 36.518 1.00 36.60 47 GLU D O 1
ATOM 3515 N N . PHE D 1 48 ? 21.309 46.198 34.566 1.00 31.75 48 PHE D N 1
ATOM 3516 C CA . PHE D 1 48 ? 22.402 45.261 34.276 1.00 30.87 48 PHE D CA 1
ATOM 3517 C C . PHE D 1 48 ? 23.756 45.975 34.157 1.00 35.18 48 PHE D C 1
ATOM 3518 O O . PHE D 1 48 ? 24.755 45.474 34.674 1.00 34.37 48 PHE D O 1
ATOM 3526 N N . GLY D 1 49 ? 23.758 47.140 33.501 1.00 32.75 49 GLY D N 1
ATOM 3527 C CA . GLY D 1 49 ? 24.939 47.972 33.295 1.00 33.04 49 GLY D CA 1
ATOM 3528 C C . GLY D 1 49 ? 25.502 48.608 34.553 1.00 38.11 49 GLY D C 1
ATOM 3529 O O . GLY D 1 49 ? 26.644 49.070 34.547 1.00 37.98 49 GLY D O 1
ATOM 3530 N N . ARG D 1 50 ? 24.706 48.644 35.633 1.00 36.07 50 ARG D N 1
ATOM 3531 C CA . ARG D 1 50 ? 25.073 49.214 36.936 1.00 36.61 50 ARG D CA 1
ATOM 3532 C C . ARG D 1 50 ? 25.679 48.153 37.856 1.00 42.17 50 ARG D C 1
ATOM 3533 O O . ARG D 1 50 ? 26.400 48.492 38.795 1.00 42.15 50 ARG D O 1
ATOM 3541 N N . PHE D 1 51 ? 25.381 46.870 37.584 1.00 39.74 51 PHE D N 1
ATOM 3542 C CA . PHE D 1 51 ? 25.857 45.727 38.365 1.00 39.67 51 PHE D CA 1
ATOM 3543 C C . PHE D 1 51 ? 26.976 44.943 37.673 1.00 40.92 51 PHE D C 1
ATOM 3544 O O . PHE D 1 51 ? 27.715 44.220 38.346 1.00 40.94 51 PHE D O 1
ATOM 3552 N N . ALA D 1 52 ? 27.098 45.078 36.339 1.00 34.85 52 ALA D N 1
ATOM 3553 C CA . ALA D 1 52 ? 28.113 44.380 35.552 1.00 33.41 52 ALA D CA 1
ATOM 3554 C C . ALA D 1 52 ? 28.725 45.276 34.469 1.00 34.67 52 ALA D C 1
ATOM 3555 O O . ALA D 1 52 ? 28.296 46.419 34.303 1.00 33.38 52 ALA D O 1
ATOM 3557 N N . SER D 1 53 ? 29.750 44.758 33.753 1.00 30.30 53 SER D N 1
ATOM 3558 C CA . SER D 1 53 ? 30.443 45.460 32.674 1.00 30.01 53 SER D CA 1
ATOM 3559 C C . SER D 1 53 ? 31.020 44.508 31.623 1.00 32.01 53 SER D C 1
ATOM 3560 O O . SER D 1 53 ? 31.214 43.317 31.890 1.00 30.99 53 SER D O 1
ATOM 3563 N N . PHE D 1 54 ? 31.275 45.037 30.419 1.00 27.41 54 PHE D N 1
ATOM 3564 C CA . PHE D 1 54 ? 31.827 44.271 29.309 1.00 26.67 54 PHE D CA 1
ATOM 3565 C C . PHE D 1 54 ? 32.641 45.142 28.364 1.00 32.08 54 PHE D C 1
ATOM 3566 O O . PHE D 1 54 ? 32.213 46.243 28.021 1.00 31.82 54 PHE D O 1
ATOM 3574 N N . GLU D 1 55 ? 33.798 44.630 27.921 1.00 30.46 55 GLU D N 1
ATOM 3575 C CA . GLU D 1 55 ? 34.673 45.323 26.978 1.00 31.30 55 GLU D CA 1
ATOM 3576 C C . GLU D 1 55 ? 34.251 44.962 25.562 1.00 35.40 55 GLU D C 1
ATOM 3577 O O . GLU D 1 55 ? 34.585 43.886 25.068 1.00 35.13 55 GLU D O 1
ATOM 3583 N N . ALA D 1 56 ? 33.471 45.849 24.929 1.00 32.88 56 ALA D N 1
ATOM 3584 C CA . ALA D 1 56 ? 32.924 45.686 23.577 1.00 32.93 56 ALA D CA 1
ATOM 3585 C C . ALA D 1 56 ? 33.962 45.384 22.475 1.00 36.34 56 ALA D C 1
ATOM 3586 O O . ALA D 1 56 ? 33.590 44.835 21.440 1.00 35.77 56 ALA D O 1
ATOM 3588 N N . GLN D 1 57 ? 35.249 45.719 22.703 1.00 33.22 57 GLN D N 1
ATOM 3589 C CA . GLN D 1 57 ? 36.350 45.472 21.758 1.00 32.94 57 GLN D CA 1
ATOM 3590 C C . GLN D 1 57 ? 36.610 43.980 21.552 1.00 35.03 57 GLN D C 1
ATOM 3591 O O . GLN D 1 57 ? 36.949 43.574 20.439 1.00 34.68 57 GLN D O 1
ATOM 3597 N N . GLY D 1 58 ? 36.422 43.184 22.610 1.00 30.21 58 GLY D N 1
ATOM 3598 C CA . GLY D 1 58 ? 36.559 41.729 22.558 1.00 29.41 58 GLY D CA 1
ATOM 3599 C C . GLY D 1 58 ? 35.562 41.096 21.600 1.00 31.71 58 GLY D C 1
ATOM 3600 O O . GLY D 1 58 ? 35.900 40.150 20.882 1.00 30.95 58 GLY D O 1
ATOM 3601 N N . ALA D 1 59 ? 34.337 41.658 21.554 1.00 27.35 59 ALA D N 1
ATOM 3602 C CA . ALA D 1 59 ? 33.246 41.222 20.681 1.00 27.40 59 ALA D CA 1
ATOM 3603 C C . ALA D 1 59 ? 33.533 41.528 19.212 1.00 32.33 59 ALA D C 1
ATOM 3604 O O . ALA D 1 59 ? 33.229 40.706 18.355 1.00 32.33 59 ALA D O 1
ATOM 3606 N N . LEU D 1 60 ? 34.146 42.685 18.925 1.00 29.94 60 LEU D N 1
ATOM 3607 C CA . LEU D 1 60 ? 34.513 43.095 17.565 1.00 30.46 60 LEU D CA 1
ATOM 3608 C C . LEU D 1 60 ? 35.650 42.219 17.034 1.00 32.87 60 LEU D C 1
ATOM 3609 O O . LEU D 1 60 ? 35.708 41.958 15.830 1.00 32.68 60 LEU D O 1
ATOM 3614 N N . ALA D 1 61 ? 36.540 41.759 17.942 1.00 27.40 61 ALA D N 1
ATOM 3615 C CA . ALA D 1 61 ? 37.667 40.882 17.622 1.00 26.66 61 ALA D CA 1
ATOM 3616 C C . ALA D 1 61 ? 37.167 39.497 17.237 1.00 29.95 61 ALA D C 1
ATOM 3617 O O . ALA D 1 61 ? 37.690 38.909 16.295 1.00 30.37 61 ALA D O 1
ATOM 3619 N N . ASN D 1 62 ? 36.159 38.981 17.961 1.00 25.76 62 ASN D N 1
ATOM 3620 C CA . ASN D 1 62 ? 35.552 37.676 17.702 1.00 25.18 62 ASN D CA 1
ATOM 3621 C C . ASN D 1 62 ? 34.843 37.686 16.358 1.00 28.36 62 ASN D C 1
ATOM 3622 O O . ASN D 1 62 ? 34.983 36.729 15.602 1.00 28.09 62 ASN D O 1
ATOM 3627 N N . ILE D 1 63 ? 34.134 38.793 16.040 1.00 25.07 63 ILE D N 1
ATOM 3628 C CA . ILE D 1 63 ? 33.399 38.996 14.779 1.00 25.15 63 ILE D CA 1
ATOM 3629 C C . ILE D 1 63 ? 34.349 39.009 13.576 1.00 26.70 63 ILE D C 1
ATOM 3630 O O . ILE D 1 63 ? 33.988 38.514 12.512 1.00 25.85 63 ILE D O 1
ATOM 3635 N N . ALA D 1 64 ? 35.565 39.535 13.760 1.00 23.41 64 ALA D N 1
ATOM 3636 C CA . ALA D 1 64 ? 36.603 39.572 12.732 1.00 23.18 64 ALA D CA 1
ATOM 3637 C C . ALA D 1 64 ? 37.066 38.138 12.415 1.00 26.12 64 ALA D C 1
ATOM 3638 O O . ALA D 1 64 ? 37.248 37.796 11.244 1.00 25.11 64 ALA D O 1
ATOM 3640 N N . VAL D 1 65 ? 37.197 37.295 13.461 1.00 22.76 65 VAL D N 1
ATOM 3641 C CA . VAL D 1 65 ? 37.599 35.886 13.342 1.00 22.30 65 VAL D CA 1
ATOM 3642 C C . VAL D 1 65 ? 36.471 35.083 12.667 1.00 25.25 65 VAL D C 1
ATOM 3643 O O . VAL D 1 65 ? 36.759 34.280 11.772 1.00 26.30 65 VAL D O 1
ATOM 3647 N N . ASP D 1 66 ? 35.193 35.337 13.060 1.00 18.64 66 ASP D N 1
ATOM 3648 C CA . ASP D 1 66 ? 34.009 34.669 12.503 1.00 17.79 66 ASP D CA 1
ATOM 3649 C C . ASP D 1 66 ? 33.878 34.913 11.006 1.00 22.11 66 ASP D C 1
ATOM 3650 O O . ASP D 1 66 ? 33.524 33.994 10.262 1.00 22.18 66 ASP D O 1
ATOM 3655 N N . LYS D 1 67 ? 34.163 36.158 10.578 1.00 18.50 67 LYS D N 1
ATOM 3656 C CA . LYS D 1 67 ? 34.148 36.596 9.185 1.00 18.32 67 LYS D CA 1
ATOM 3657 C C . LYS D 1 67 ? 35.170 35.791 8.367 1.00 22.87 67 LYS D C 1
ATOM 3658 O O . LYS D 1 67 ? 34.833 35.296 7.291 1.00 23.14 67 LYS D O 1
ATOM 3664 N N . ALA D 1 68 ? 36.404 35.656 8.889 1.00 19.67 68 ALA D N 1
ATOM 3665 C CA . ALA D 1 68 ? 37.490 34.901 8.253 1.00 19.13 68 ALA D CA 1
ATOM 3666 C C . ALA D 1 68 ? 37.130 33.421 8.187 1.00 23.66 68 ALA D C 1
ATOM 3667 O O . ALA D 1 68 ? 37.356 32.781 7.154 1.00 23.77 68 ALA D O 1
ATOM 3669 N N . ASN D 1 69 ? 36.525 32.894 9.275 1.00 20.10 69 ASN D N 1
ATOM 3670 C CA . ASN D 1 69 ? 36.077 31.504 9.382 1.00 19.61 69 ASN D CA 1
ATOM 3671 C C . ASN D 1 69 ? 34.956 31.200 8.402 1.00 21.78 69 ASN D C 1
ATOM 3672 O O . ASN D 1 69 ? 34.963 30.127 7.800 1.00 20.13 69 ASN D O 1
ATOM 3677 N N . LEU D 1 70 ? 34.027 32.162 8.198 1.00 19.53 70 LEU D N 1
ATOM 3678 C CA . LEU D 1 70 ? 32.934 32.020 7.232 1.00 19.54 70 LEU D CA 1
ATOM 3679 C C . LEU D 1 70 ? 33.497 31.887 5.816 1.00 25.16 70 LEU D C 1
ATOM 3680 O O . LEU D 1 70 ? 33.047 31.013 5.084 1.00 25.96 70 LEU D O 1
ATOM 3685 N N . GLU D 1 71 ? 34.506 32.710 5.456 1.00 21.71 71 GLU D N 1
ATOM 3686 C CA . GLU D 1 71 ? 35.174 32.667 4.157 1.00 22.07 71 GLU D CA 1
ATOM 3687 C C . GLU D 1 71 ? 35.748 31.271 3.878 1.00 25.04 71 GLU D C 1
ATOM 3688 O O . GLU D 1 71 ? 35.502 30.717 2.803 1.00 24.38 71 GLU D O 1
ATOM 3694 N N . ILE D 1 72 ? 36.464 30.695 4.873 1.00 21.50 72 ILE D N 1
ATOM 3695 C CA . ILE D 1 72 ? 37.061 29.351 4.851 1.00 21.12 72 ILE D CA 1
ATOM 3696 C C . ILE D 1 72 ? 35.966 28.299 4.638 1.00 25.07 72 ILE D C 1
ATOM 3697 O O . ILE D 1 72 ? 36.111 27.420 3.786 1.00 25.36 72 ILE D O 1
ATOM 3702 N N . MET D 1 73 ? 34.866 28.420 5.403 1.00 21.29 73 MET D N 1
ATOM 3703 C CA . MET D 1 73 ? 33.720 27.517 5.395 1.00 20.63 73 MET D CA 1
ATOM 3704 C C . MET D 1 73 ? 32.929 27.556 4.104 1.00 24.41 73 MET D C 1
ATOM 3705 O O . MET D 1 73 ? 32.426 26.513 3.669 1.00 23.85 73 MET D O 1
ATOM 3710 N N . THR D 1 74 ? 32.797 28.753 3.500 1.00 20.71 74 THR D N 1
ATOM 3711 C CA . THR D 1 74 ? 32.081 28.946 2.239 1.00 20.18 74 THR D CA 1
ATOM 3712 C C . THR D 1 74 ? 32.828 28.201 1.140 1.00 24.22 74 THR D C 1
ATOM 3713 O O . THR D 1 74 ? 32.201 27.471 0.371 1.00 24.49 74 THR D O 1
ATOM 3717 N N . LYS D 1 75 ? 34.166 28.354 1.108 1.00 21.15 75 LYS D N 1
ATOM 3718 C CA . LYS D 1 75 ? 35.061 27.701 0.150 1.00 21.63 75 LYS D CA 1
ATOM 3719 C C . LYS D 1 75 ? 35.080 26.181 0.367 1.00 24.66 75 LYS D C 1
ATOM 3720 O O . LYS D 1 75 ? 34.948 25.432 -0.604 1.00 24.15 75 LYS D O 1
ATOM 3726 N N . ARG D 1 76 ? 35.211 25.732 1.641 1.00 20.28 76 ARG D N 1
ATOM 3727 C CA . ARG D 1 76 ? 35.258 24.316 2.015 1.00 19.96 76 ARG D CA 1
ATOM 3728 C C . ARG D 1 76 ? 33.981 23.551 1.652 1.00 24.15 76 ARG D C 1
ATOM 3729 O O . ARG D 1 76 ? 34.069 22.393 1.238 1.00 24.50 76 ARG D O 1
ATOM 3737 N N . SER D 1 77 ? 32.806 24.199 1.775 1.00 19.88 77 SER D N 1
ATOM 3738 C CA . SER D 1 77 ? 31.522 23.583 1.437 1.00 19.50 77 SER D CA 1
ATOM 3739 C C . SER D 1 77 ? 31.252 23.612 -0.080 1.00 25.83 77 SER D C 1
ATOM 3740 O O . SER D 1 77 ? 30.227 23.092 -0.537 1.00 25.10 77 SER D O 1
ATOM 3743 N N . ASN D 1 78 ? 32.175 24.225 -0.856 1.00 23.11 78 ASN D N 1
ATOM 3744 C CA . ASN D 1 78 ? 32.083 24.387 -2.303 1.00 23.30 78 ASN D CA 1
ATOM 3745 C C . ASN D 1 78 ? 30.868 25.270 -2.658 1.00 27.23 78 ASN D C 1
ATOM 3746 O O . ASN D 1 78 ? 30.086 24.984 -3.571 1.00 26.76 78 ASN D O 1
ATOM 3751 N N . TYR D 1 79 ? 30.755 26.378 -1.885 1.00 23.59 79 TYR D N 1
ATOM 3752 C CA . TYR D 1 79 ? 29.774 27.461 -1.976 1.00 23.49 79 TYR D CA 1
ATOM 3753 C C . TYR D 1 79 ? 28.317 26.975 -1.839 1.00 27.17 79 TYR D C 1
ATOM 3754 O O . TYR D 1 79 ? 27.436 27.422 -2.575 1.00 27.47 79 TYR D O 1
ATOM 3763 N N . THR D 1 80 ? 28.064 26.096 -0.846 1.00 23.14 80 THR D N 1
ATOM 3764 C CA . THR D 1 80 ? 26.725 25.591 -0.541 1.00 22.63 80 THR D CA 1
ATOM 3765 C C . THR D 1 80 ? 25.982 26.682 0.249 1.00 25.40 80 THR D C 1
ATOM 3766 O O . THR D 1 80 ? 26.428 27.056 1.339 1.00 24.99 80 THR D O 1
ATOM 3770 N N . PRO D 1 81 ? 24.882 27.240 -0.298 1.00 21.29 81 PRO D N 1
ATOM 3771 C CA . PRO D 1 81 ? 24.172 28.302 0.431 1.00 20.73 81 PRO D CA 1
ATOM 3772 C C . PRO D 1 81 ? 23.210 27.784 1.503 1.00 23.52 81 PRO D C 1
ATOM 3773 O O . PRO D 1 81 ? 22.836 26.602 1.491 1.00 22.88 81 PRO D O 1
ATOM 3777 N N . ILE D 1 82 ? 22.779 28.692 2.407 1.00 18.62 82 ILE D N 1
ATOM 3778 C CA . ILE D 1 82 ? 21.809 28.391 3.457 1.00 17.40 82 ILE D CA 1
ATOM 3779 C C . ILE D 1 82 ? 20.437 28.198 2.816 1.00 21.17 82 ILE D C 1
ATOM 3780 O O . ILE D 1 82 ? 20.138 28.818 1.791 1.00 21.57 82 ILE D O 1
ATOM 3785 N N . THR D 1 83 ? 19.617 27.323 3.406 1.00 17.06 83 THR D N 1
ATOM 3786 C CA . THR D 1 83 ? 18.245 27.114 2.973 1.00 16.30 83 THR D CA 1
ATOM 3787 C C . THR D 1 83 ? 17.426 28.106 3.810 1.00 20.57 83 THR D C 1
ATOM 3788 O O . THR D 1 83 ? 17.602 28.179 5.033 1.00 19.87 83 THR D O 1
ATOM 3792 N N . ASN D 1 84 ? 16.572 28.894 3.145 1.00 17.65 84 ASN D N 1
ATOM 3793 C CA . ASN D 1 84 ? 15.720 29.873 3.806 1.00 17.69 84 ASN D CA 1
ATOM 3794 C C . ASN D 1 84 ? 14.616 29.188 4.589 1.00 20.20 84 ASN D C 1
ATOM 3795 O O . ASN D 1 84 ? 13.908 28.330 4.059 1.00 19.37 84 ASN D O 1
ATOM 3800 N N . VAL D 1 85 ? 14.502 29.546 5.867 1.00 16.42 85 VAL D N 1
ATOM 3801 C CA . VAL D 1 85 ? 13.455 29.048 6.750 1.00 15.88 85 VAL D CA 1
ATOM 3802 C C . VAL D 1 85 ? 12.610 30.293 7.051 1.00 20.25 85 VAL D C 1
ATOM 3803 O O . VAL D 1 85 ? 13.136 31.244 7.632 1.00 18.78 85 VAL D O 1
ATOM 3807 N N . PRO D 1 86 ? 11.351 30.358 6.540 1.00 17.73 86 PRO D N 1
ATOM 3808 C CA . PRO D 1 86 ? 10.534 31.560 6.762 1.00 17.57 86 PRO D CA 1
ATOM 3809 C C . PRO D 1 86 ? 10.034 31.676 8.200 1.00 21.26 86 PRO D C 1
ATOM 3810 O O . PRO D 1 86 ? 9.792 30.650 8.842 1.00 19.95 86 PRO D O 1
ATOM 3814 N N . PRO D 1 87 ? 9.851 32.912 8.723 1.00 18.06 87 PRO D N 1
ATOM 3815 C CA . PRO D 1 87 ? 9.387 33.047 10.108 1.00 17.76 87 PRO D CA 1
ATOM 3816 C C . PRO D 1 87 ? 7.891 32.879 10.316 1.00 23.17 87 PRO D C 1
ATOM 3817 O O . PRO D 1 87 ? 7.100 33.035 9.385 1.00 22.74 87 PRO D O 1
ATOM 3821 N N . GLU D 1 88 ? 7.521 32.597 11.575 1.00 20.58 88 GLU D N 1
ATOM 3822 C CA . GLU D 1 88 ? 6.148 32.576 12.054 1.00 20.93 88 GLU D CA 1
ATOM 3823 C C . GLU D 1 88 ? 6.030 33.820 12.923 1.00 26.39 88 GLU D C 1
ATOM 3824 O O . GLU D 1 88 ? 6.925 34.103 13.729 1.00 26.82 88 GLU D O 1
ATOM 3830 N N . VAL D 1 89 ? 4.999 34.630 12.659 1.00 22.53 89 VAL D N 1
ATOM 3831 C CA . VAL D 1 89 ? 4.808 35.916 13.316 1.00 21.24 89 VAL D CA 1
ATOM 3832 C C . VAL D 1 89 ? 3.572 35.903 14.217 1.00 25.75 89 VAL D C 1
ATOM 3833 O O . VAL D 1 89 ? 2.522 35.381 13.832 1.00 25.44 89 VAL D O 1
ATOM 3837 N N . THR D 1 90 ? 3.727 36.455 15.432 1.00 22.13 90 THR D N 1
ATOM 3838 C CA . THR D 1 90 ? 2.668 36.564 16.433 1.00 21.86 90 THR D CA 1
ATOM 3839 C C . THR D 1 90 ? 2.635 37.991 16.968 1.00 24.19 90 THR D C 1
ATOM 3840 O O . THR D 1 90 ? 3.677 38.540 17.302 1.00 21.57 90 THR D O 1
ATOM 3844 N N . VAL D 1 91 ? 1.436 38.584 17.031 1.00 23.02 91 VAL D N 1
ATOM 3845 C CA . VAL D 1 91 ? 1.227 39.919 17.590 1.00 23.76 91 VAL D CA 1
ATOM 3846 C C . VAL D 1 91 ? 0.458 39.768 18.890 1.00 30.30 91 VAL D C 1
ATOM 3847 O O . VAL D 1 91 ? -0.600 39.142 18.925 1.00 30.85 91 VAL D O 1
ATOM 3851 N N . LEU D 1 92 ? 1.017 40.315 19.961 1.00 28.98 92 LEU D N 1
ATOM 3852 C CA . LEU D 1 92 ? 0.442 40.258 21.301 1.00 29.58 92 LEU D CA 1
ATOM 3853 C C . LEU D 1 92 ? 0.671 41.584 22.042 1.00 32.81 92 LEU D C 1
ATOM 3854 O O . LEU D 1 92 ? 1.443 42.422 21.580 1.00 31.77 92 LEU D O 1
ATOM 3859 N N . THR D 1 93 ? -0.008 41.770 23.178 1.00 29.90 93 THR D N 1
ATOM 3860 C CA . THR D 1 93 ? 0.144 42.958 24.016 1.00 29.85 93 THR D CA 1
ATOM 3861 C C . THR D 1 93 ? 0.888 42.576 25.289 1.00 35.56 93 THR D C 1
ATOM 3862 O O . THR D 1 93 ? 0.755 41.444 25.755 1.00 35.26 93 THR D O 1
ATOM 3866 N N . ASN D 1 94 ? 1.655 43.519 25.858 1.00 34.36 94 ASN D N 1
ATOM 3867 C CA . ASN D 1 94 ? 2.427 43.336 27.092 1.00 35.36 94 ASN D CA 1
ATOM 3868 C C . ASN D 1 94 ? 1.562 42.957 28.319 1.00 41.93 94 ASN D C 1
ATOM 3869 O O . ASN D 1 94 ? 2.046 42.266 29.216 1.00 42.01 94 ASN D O 1
ATOM 3874 N N . SER D 1 95 ? 0.295 43.398 28.354 1.00 39.72 95 SER D N 1
ATOM 3875 C CA . SER D 1 95 ? -0.629 43.123 29.458 1.00 40.38 95 SER D CA 1
ATOM 3876 C C . SER D 1 95 ? -2.092 43.118 28.960 1.00 45.37 95 SER D C 1
ATOM 3877 O O . SER D 1 95 ? -2.316 43.549 27.825 1.00 44.51 95 SER D O 1
ATOM 3880 N N . PRO D 1 96 ? -3.104 42.652 29.756 1.00 43.13 96 PRO D N 1
ATOM 3881 C CA . PRO D 1 96 ? -4.498 42.708 29.270 1.00 43.19 96 PRO D CA 1
ATOM 3882 C C . PRO D 1 96 ? -4.863 44.141 28.877 1.00 48.05 96 PRO D C 1
ATOM 3883 O O . PRO D 1 96 ? -4.673 45.081 29.657 1.00 46.93 96 PRO D O 1
ATOM 3887 N N . VAL D 1 97 ? -5.272 44.306 27.613 1.00 46.26 97 VAL D N 1
ATOM 3888 C CA . VAL D 1 97 ? -5.552 45.605 27.000 1.00 46.65 97 VAL D CA 1
ATOM 3889 C C . VAL D 1 97 ? -6.804 46.291 27.614 1.00 50.61 97 VAL D C 1
ATOM 3890 O O . VAL D 1 97 ? -7.916 45.753 27.583 1.00 49.58 97 VAL D O 1
ATOM 3894 N N . GLU D 1 98 ? -6.567 47.481 28.207 1.00 47.68 98 GLU D N 1
ATOM 3895 C CA . GLU D 1 98 ? -7.580 48.338 28.826 1.00 47.68 98 GLU D CA 1
ATOM 3896 C C . GLU D 1 98 ? -7.696 49.636 28.035 1.00 51.03 98 GLU D C 1
ATOM 3897 O O . GLU D 1 98 ? -6.681 50.216 27.641 1.00 50.33 98 GLU D O 1
ATOM 3903 N N . LEU D 1 99 ? -8.938 50.077 27.795 1.00 47.84 99 LEU D N 1
ATOM 3904 C CA . LEU D 1 99 ? -9.267 51.277 27.026 1.00 47.59 99 LEU D CA 1
ATOM 3905 C C . LEU D 1 99 ? -8.650 52.547 27.630 1.00 51.39 99 LEU D C 1
ATOM 3906 O O . LEU D 1 99 ? -8.804 52.799 28.828 1.00 51.19 99 LEU D O 1
ATOM 3911 N N . ARG D 1 100 ? -7.880 53.290 26.802 1.00 47.88 100 ARG D N 1
ATOM 3912 C CA . ARG D 1 100 ? -7.179 54.552 27.115 1.00 47.80 100 ARG D CA 1
ATOM 3913 C C . ARG D 1 100 ? -6.059 54.424 28.195 1.00 50.37 100 ARG D C 1
ATOM 3914 O O . ARG D 1 100 ? -5.552 55.445 28.669 1.00 50.09 100 ARG D O 1
ATOM 3922 N N . GLU D 1 101 ? -5.650 53.185 28.544 1.00 45.52 101 GLU D N 1
ATOM 3923 C CA . GLU D 1 101 ? -4.554 52.928 29.486 1.00 44.43 101 GLU D CA 1
ATOM 3924 C C . GLU D 1 101 ? -3.328 52.471 28.674 1.00 45.53 101 GLU D C 1
ATOM 3925 O O . GLU D 1 101 ? -3.443 51.487 27.942 1.00 45.19 101 GLU D O 1
ATOM 3931 N N . PRO D 1 102 ? -2.177 53.192 28.734 1.00 39.58 102 PRO D N 1
ATOM 3932 C CA . PRO D 1 102 ? -1.012 52.810 27.910 1.00 38.57 102 PRO D CA 1
ATOM 3933 C C . PRO D 1 102 ? -0.600 51.344 27.969 1.00 40.43 102 PRO D C 1
ATOM 3934 O O . PRO D 1 102 ? -0.627 50.728 29.040 1.00 40.14 102 PRO D O 1
ATOM 3938 N N . ASN D 1 103 ? -0.246 50.784 26.796 1.00 34.19 103 ASN D N 1
ATOM 3939 C CA . ASN D 1 103 ? 0.182 49.391 26.647 1.00 32.44 103 ASN D CA 1
ATOM 3940 C C . ASN D 1 103 ? 1.281 49.284 25.587 1.00 34.11 103 ASN D C 1
ATOM 3941 O O . ASN D 1 103 ? 1.627 50.290 24.965 1.00 34.33 103 ASN D O 1
ATOM 3946 N N . VAL D 1 104 ? 1.861 48.080 25.406 1.00 28.31 104 VAL D N 1
ATOM 3947 C CA . VAL D 1 104 ? 2.926 47.851 24.426 1.00 26.67 104 VAL D CA 1
ATOM 3948 C C . VAL D 1 104 ? 2.536 46.701 23.491 1.00 29.57 104 VAL D C 1
ATOM 3949 O O . VAL D 1 104 ? 2.178 45.620 23.957 1.00 29.03 104 VAL D O 1
ATOM 3953 N N . LEU D 1 105 ? 2.597 46.945 22.174 1.00 25.29 105 LEU D N 1
ATOM 3954 C CA . LEU D 1 105 ? 2.356 45.918 21.171 1.00 24.66 105 LEU D CA 1
ATOM 3955 C C . LEU D 1 105 ? 3.687 45.236 20.919 1.00 27.15 105 LEU D C 1
ATOM 3956 O O . LEU D 1 105 ? 4.714 45.907 20.775 1.00 25.91 105 LEU D O 1
ATOM 3961 N N . ILE D 1 106 ? 3.673 43.901 20.934 1.00 22.87 106 ILE D N 1
ATOM 3962 C CA . ILE D 1 106 ? 4.848 43.064 20.720 1.00 21.43 106 ILE D CA 1
ATOM 3963 C C . ILE D 1 106 ? 4.650 42.260 19.437 1.00 24.85 106 ILE D C 1
ATOM 3964 O O . ILE D 1 106 ? 3.657 41.538 19.300 1.00 23.87 106 ILE D O 1
ATOM 3969 N N . CYS D 1 107 ? 5.590 42.394 18.500 1.00 21.02 107 CYS D N 1
ATOM 3970 C CA . CYS D 1 107 ? 5.593 41.593 17.288 1.00 20.85 107 CYS D CA 1
ATOM 3971 C C . CYS D 1 107 ? 6.700 40.554 17.462 1.00 21.70 107 CYS D C 1
ATOM 3972 O O . CYS D 1 107 ? 7.888 40.898 17.438 1.00 20.75 107 CYS D O 1
ATOM 3975 N N . PHE D 1 108 ? 6.304 39.302 17.712 1.00 16.68 108 PHE D N 1
ATOM 3976 C CA . PHE D 1 108 ? 7.230 38.188 17.900 1.00 15.77 108 PHE D CA 1
ATOM 3977 C C . PHE D 1 108 ? 7.496 37.499 16.571 1.00 19.77 108 PHE D C 1
ATOM 3978 O O . PHE D 1 108 ? 6.581 36.933 15.978 1.00 19.26 108 PHE D O 1
ATOM 3986 N N . ILE D 1 109 ? 8.734 37.621 16.074 1.00 17.14 109 ILE D N 1
ATOM 3987 C CA . ILE D 1 109 ? 9.205 37.018 14.820 1.00 17.17 109 ILE D CA 1
ATOM 3988 C C . ILE D 1 109 ? 10.045 35.818 15.261 1.00 20.53 109 ILE D C 1
ATOM 3989 O O . ILE D 1 109 ? 11.010 35.988 16.004 1.00 20.66 109 ILE D O 1
ATOM 3994 N N . ASP D 1 110 ? 9.638 34.605 14.863 1.00 16.62 110 ASP D N 1
ATOM 3995 C CA . ASP D 1 110 ? 10.256 33.366 15.340 1.00 15.34 110 ASP D CA 1
ATOM 3996 C C . ASP D 1 110 ? 10.500 32.305 14.268 1.00 18.59 110 ASP D C 1
ATOM 3997 O O . ASP D 1 110 ? 9.805 32.287 13.249 1.00 17.54 110 ASP D O 1
ATOM 4002 N N . LYS D 1 111 ? 11.466 31.379 14.549 1.00 14.80 111 LYS D N 1
ATOM 4003 C CA . LYS D 1 111 ? 11.833 30.193 13.760 1.00 14.12 111 LYS D CA 1
ATOM 4004 C C . LYS D 1 111 ? 12.238 30.503 12.314 1.00 17.56 111 LYS D C 1
ATOM 4005 O O . LYS D 1 111 ? 11.681 29.936 11.371 1.00 17.33 111 LYS D O 1
ATOM 4011 N N . PHE D 1 112 ? 13.225 31.380 12.144 1.00 14.15 112 PHE D N 1
ATOM 4012 C CA . PHE D 1 112 ? 13.692 31.779 10.821 1.00 13.70 112 PHE D CA 1
ATOM 4013 C C . PHE D 1 112 ? 15.210 31.831 10.695 1.00 18.66 112 PHE D C 1
ATOM 4014 O O . PHE D 1 112 ? 15.921 32.004 11.687 1.00 18.70 112 PHE D O 1
ATOM 4022 N N . THR D 1 113 ? 15.694 31.713 9.452 1.00 15.42 113 THR D N 1
ATOM 4023 C CA . THR D 1 113 ? 17.101 31.829 9.062 1.00 14.90 113 THR D CA 1
ATOM 4024 C C . THR D 1 113 ? 17.147 32.145 7.554 1.00 18.41 113 THR D C 1
ATOM 4025 O O . THR D 1 113 ? 16.270 31.654 6.839 1.00 17.71 113 THR D O 1
ATOM 4029 N N . PRO D 1 114 ? 18.080 32.980 7.022 1.00 15.00 114 PRO D N 1
ATOM 4030 C CA . PRO D 1 114 ? 19.191 33.703 7.683 1.00 14.55 114 PRO D CA 1
ATOM 4031 C C . PRO D 1 114 ? 18.709 34.842 8.591 1.00 18.47 114 PRO D C 1
ATOM 4032 O O . PRO D 1 114 ? 17.536 35.214 8.493 1.00 17.35 114 PRO D O 1
ATOM 4036 N N . PRO D 1 115 ? 19.565 35.409 9.486 1.00 15.52 115 PRO D N 1
ATOM 4037 C CA . PRO D 1 115 ? 19.092 36.508 10.345 1.00 15.46 115 PRO D CA 1
ATOM 4038 C C . PRO D 1 115 ? 19.006 37.860 9.614 1.00 21.24 115 PRO D C 1
ATOM 4039 O O . PRO D 1 115 ? 19.798 38.775 9.865 1.00 21.30 115 PRO D O 1
ATOM 4043 N N . VAL D 1 116 ? 18.052 37.963 8.669 1.00 18.04 116 VAL D N 1
ATOM 4044 C CA . VAL D 1 116 ? 17.746 39.173 7.898 1.00 17.76 116 VAL D CA 1
ATOM 4045 C C . VAL D 1 116 ? 16.235 39.263 7.796 1.00 22.00 116 VAL D C 1
ATOM 4046 O O . VAL D 1 116 ? 15.596 38.343 7.289 1.00 20.57 116 VAL D O 1
ATOM 4050 N N . VAL D 1 117 ? 15.669 40.379 8.270 1.00 20.07 117 VAL D N 1
ATOM 4051 C CA . VAL D 1 117 ? 14.228 40.594 8.260 1.00 20.62 117 VAL D CA 1
ATOM 4052 C C . VAL D 1 117 ? 13.885 42.095 8.183 1.00 26.41 117 VAL D C 1
ATOM 4053 O O . VAL D 1 117 ? 14.599 42.923 8.754 1.00 26.81 117 VAL D O 1
ATOM 4057 N N . ASN D 1 118 ? 12.809 42.435 7.461 1.00 23.35 118 ASN D N 1
ATOM 4058 C CA . ASN D 1 118 ? 12.299 43.800 7.378 1.00 23.24 118 ASN D CA 1
ATOM 4059 C C . ASN D 1 118 ? 10.984 43.780 8.139 1.00 26.67 118 ASN D C 1
ATOM 4060 O O . ASN D 1 118 ? 10.054 43.080 7.732 1.00 26.39 118 ASN D O 1
ATOM 4065 N N . VAL D 1 119 ? 10.936 44.478 9.284 1.00 22.99 119 VAL D N 1
ATOM 4066 C CA . VAL D 1 119 ? 9.756 44.533 10.154 1.00 22.85 119 VAL D CA 1
ATOM 4067 C C . VAL D 1 119 ? 9.214 45.967 10.204 1.00 27.20 119 VAL D C 1
ATOM 4068 O O . VAL D 1 119 ? 9.959 46.896 10.520 1.00 26.87 119 VAL D O 1
ATOM 4072 N N . THR D 1 120 ? 7.916 46.134 9.898 1.00 23.73 120 THR D N 1
ATOM 4073 C CA . THR D 1 120 ? 7.246 47.436 9.879 1.00 23.32 120 THR D CA 1
ATOM 4074 C C . THR D 1 120 ? 5.914 47.391 10.632 1.00 25.38 120 THR D C 1
ATOM 4075 O O . THR D 1 120 ? 5.046 46.582 10.302 1.00 24.10 120 THR D O 1
ATOM 4079 N N . TRP D 1 121 ? 5.746 48.284 11.618 1.00 22.15 121 TRP D N 1
ATOM 4080 C CA . TRP D 1 121 ? 4.484 48.433 12.349 1.00 21.76 121 TRP D CA 1
ATOM 4081 C C . TRP D 1 121 ? 3.569 49.309 11.498 1.00 26.83 121 TRP D C 1
ATOM 4082 O O . TRP D 1 121 ? 4.041 50.239 10.843 1.00 27.06 121 TRP D O 1
ATOM 4093 N N . LEU D 1 122 ? 2.280 48.987 11.464 1.00 24.22 122 LEU D N 1
ATOM 4094 C CA . LEU D 1 122 ? 1.307 49.727 10.669 1.00 24.57 122 LEU D CA 1
ATOM 4095 C C . LEU D 1 122 ? 0.118 50.122 11.517 1.00 28.81 122 LEU D C 1
ATOM 4096 O O . LEU D 1 122 ? -0.505 49.258 12.122 1.00 28.22 122 LEU D O 1
ATOM 4101 N N . ARG D 1 123 ? -0.175 51.430 11.592 1.00 26.47 123 ARG D N 1
ATOM 4102 C CA . ARG D 1 123 ? -1.345 51.938 12.304 1.00 26.65 123 ARG D CA 1
ATOM 4103 C C . ARG D 1 123 ? -2.302 52.398 11.211 1.00 31.99 123 ARG D C 1
ATOM 4104 O O . ARG D 1 123 ? -1.979 53.337 10.469 1.00 32.14 123 ARG D O 1
ATOM 4112 N N . ASN D 1 124 ? -3.432 51.672 11.053 1.00 28.64 124 ASN D N 1
ATOM 4113 C CA . ASN D 1 124 ? -4.466 51.917 10.035 1.00 28.66 124 ASN D CA 1
ATOM 4114 C C . ASN D 1 124 ? -3.894 51.877 8.597 1.00 32.80 124 ASN D C 1
ATOM 4115 O O . ASN D 1 124 ? -4.331 52.630 7.719 1.00 32.85 124 ASN D O 1
ATOM 4120 N N . GLY D 1 125 ? -2.915 50.995 8.388 1.00 28.64 125 GLY D N 1
ATOM 4121 C CA . GLY D 1 125 ? -2.249 50.811 7.103 1.00 28.05 125 GLY D CA 1
ATOM 4122 C C . GLY D 1 125 ? -1.051 51.705 6.859 1.00 30.71 125 GLY D C 1
ATOM 4123 O O . GLY D 1 125 ? -0.370 51.547 5.845 1.00 30.52 125 GLY D O 1
ATOM 4124 N N . LYS D 1 126 ? -0.779 52.651 7.774 1.00 27.23 126 LYS D N 1
ATOM 4125 C CA . LYS D 1 126 ? 0.333 53.601 7.644 1.00 26.97 126 LYS D CA 1
ATOM 4126 C C . LYS D 1 126 ? 1.558 53.187 8.466 1.00 31.02 126 LYS D C 1
ATOM 4127 O O . LYS D 1 126 ? 1.393 52.789 9.621 1.00 29.88 126 LYS D O 1
ATOM 4133 N N . PRO D 1 127 ? 2.796 53.303 7.920 1.00 29.69 127 PRO D N 1
ATOM 4134 C CA . PRO D 1 127 ? 3.984 52.925 8.708 1.00 30.23 127 PRO D CA 1
ATOM 4135 C C . PRO D 1 127 ? 4.223 53.824 9.919 1.00 38.24 127 PRO D C 1
ATOM 4136 O O . PRO D 1 127 ? 3.967 55.027 9.865 1.00 37.91 127 PRO D O 1
ATOM 4140 N N . VAL D 1 128 ? 4.687 53.223 11.020 1.00 38.52 128 VAL D N 1
ATOM 4141 C CA . VAL D 1 128 ? 5.020 53.923 12.261 1.00 40.09 128 VAL D CA 1
ATOM 4142 C C . VAL D 1 128 ? 6.547 53.872 12.384 1.00 48.80 128 VAL D C 1
ATOM 4143 O O . VAL D 1 128 ? 7.114 52.791 12.557 1.00 49.21 128 VAL D O 1
ATOM 4147 N N . THR D 1 129 ? 7.206 55.035 12.244 1.00 47.71 129 THR D N 1
ATOM 4148 C CA . THR D 1 129 ? 8.671 55.161 12.292 1.00 48.18 129 THR D CA 1
ATOM 4149 C C . THR D 1 129 ? 9.211 55.550 13.675 1.00 52.50 129 THR D C 1
ATOM 4150 O O . THR D 1 129 ? 10.344 55.195 14.005 1.00 52.60 129 THR D O 1
ATOM 4154 N N . THR D 1 130 ? 8.412 56.279 14.469 1.00 48.84 130 THR D N 1
ATOM 4155 C CA . THR D 1 130 ? 8.799 56.752 15.804 1.00 48.40 130 THR D CA 1
ATOM 4156 C C . THR D 1 130 ? 8.112 55.978 16.933 1.00 50.55 130 THR D C 1
ATOM 4157 O O . THR D 1 130 ? 7.015 55.448 16.749 1.00 50.00 130 THR D O 1
ATOM 4161 N N . GLY D 1 131 ? 8.774 55.936 18.090 1.00 45.79 131 GLY D N 1
ATOM 4162 C CA . GLY D 1 131 ? 8.293 55.256 19.289 1.00 44.73 131 GLY D CA 1
ATOM 4163 C C . GLY D 1 131 ? 8.580 53.767 19.312 1.00 46.09 131 GLY D C 1
ATOM 4164 O O . GLY D 1 131 ? 8.478 53.126 20.360 1.00 46.24 131 GLY D O 1
ATOM 4165 N N . VAL D 1 132 ? 8.967 53.214 18.159 1.00 39.58 132 VAL D N 1
ATOM 4166 C CA . VAL D 1 132 ? 9.252 51.796 17.984 1.00 37.95 132 VAL D CA 1
ATOM 4167 C C . VAL D 1 132 ? 10.650 51.406 18.478 1.00 39.15 132 VAL D C 1
ATOM 4168 O O . VAL D 1 132 ? 11.603 52.172 18.321 1.00 39.36 132 VAL D O 1
ATOM 4172 N N . SER D 1 133 ? 10.762 50.212 19.079 1.00 32.48 133 SER D N 1
ATOM 4173 C CA . SER D 1 133 ? 12.034 49.636 19.528 1.00 30.44 133 SER D CA 1
ATOM 4174 C C . SER D 1 133 ? 12.118 48.172 19.087 1.00 31.71 133 SER D C 1
ATOM 4175 O O . SER D 1 133 ? 11.089 47.565 18.769 1.00 30.82 133 SER D O 1
ATOM 4178 N N . GLU D 1 134 ? 13.338 47.621 19.016 1.00 26.26 134 GLU D N 1
ATOM 4179 C CA . GLU D 1 134 ? 13.556 46.242 18.579 1.00 25.21 134 GLU D CA 1
ATOM 4180 C C . GLU D 1 134 ? 14.732 45.576 19.283 1.00 28.27 134 GLU D C 1
ATOM 4181 O O . GLU D 1 134 ? 15.613 46.263 19.810 1.00 27.53 134 GLU D O 1
ATOM 4187 N N . THR D 1 135 ? 14.747 44.229 19.276 1.00 22.87 135 THR D N 1
ATOM 4188 C CA . THR D 1 135 ? 15.849 43.453 19.840 1.00 21.26 135 THR D CA 1
ATOM 4189 C C . THR D 1 135 ? 16.762 43.028 18.685 1.00 23.24 135 THR D C 1
ATOM 4190 O O . THR D 1 135 ? 16.393 43.187 17.517 1.00 23.14 135 THR D O 1
ATOM 4194 N N . VAL D 1 136 ? 17.941 42.467 19.009 1.00 18.00 136 VAL D N 1
ATOM 4195 C CA . VAL D 1 136 ? 18.857 41.911 18.011 1.00 17.01 136 VAL D CA 1
ATOM 4196 C C . VAL D 1 136 ? 18.336 40.509 17.617 1.00 21.11 136 VAL D C 1
ATOM 4197 O O . VAL D 1 136 ? 17.263 40.102 18.078 1.00 20.70 136 VAL D O 1
ATOM 4201 N N . PHE D 1 137 ? 19.090 39.766 16.789 1.00 18.19 137 PHE D N 1
ATOM 4202 C CA . PHE D 1 137 ? 18.697 38.407 16.419 1.00 17.92 137 PHE D CA 1
ATOM 4203 C C . PHE D 1 137 ? 19.077 37.469 17.554 1.00 20.11 137 PHE D C 1
ATOM 4204 O O . PHE D 1 137 ? 20.264 37.306 17.851 1.00 19.58 137 PHE D O 1
ATOM 4212 N N . LEU D 1 138 ? 18.057 36.924 18.238 1.00 15.49 138 LEU D N 1
ATOM 4213 C CA . LEU D 1 138 ? 18.194 36.059 19.413 1.00 15.17 138 LEU D CA 1
ATOM 4214 C C . LEU D 1 138 ? 18.320 34.580 19.049 1.00 19.79 138 LEU D C 1
ATOM 4215 O O . LEU D 1 138 ? 17.647 34.133 18.119 1.00 19.26 138 LEU D O 1
ATOM 4220 N N . PRO D 1 139 ? 19.149 33.795 19.784 1.00 17.59 139 PRO D N 1
ATOM 4221 C CA . PRO D 1 139 ? 19.307 32.379 19.437 1.00 17.54 139 PRO D CA 1
ATOM 4222 C C . PRO D 1 139 ? 18.165 31.474 19.880 1.00 22.09 139 PRO D C 1
ATOM 4223 O O . PRO D 1 139 ? 17.392 31.815 20.775 1.00 22.07 139 PRO D O 1
ATOM 4227 N N . ARG D 1 140 ? 18.094 30.296 19.252 1.00 18.85 140 ARG D N 1
ATOM 4228 C CA . ARG D 1 140 ? 17.144 29.234 19.558 1.00 18.24 140 ARG D CA 1
ATOM 4229 C C . ARG D 1 140 ? 17.898 27.912 19.617 1.00 22.85 140 ARG D C 1
ATOM 4230 O O . ARG D 1 140 ? 18.937 27.756 18.967 1.00 21.89 140 ARG D O 1
ATOM 4238 N N . GLU D 1 141 ? 17.346 26.950 20.358 1.00 20.83 141 GLU D N 1
ATOM 4239 C CA . GLU D 1 141 ? 17.896 25.601 20.527 1.00 20.92 141 GLU D CA 1
ATOM 4240 C C . GLU D 1 141 ? 18.015 24.830 19.198 1.00 22.62 141 GLU D C 1
ATOM 4241 O O . GLU D 1 141 ? 18.891 23.978 19.076 1.00 22.59 141 GLU D O 1
ATOM 4247 N N . ASP D 1 142 ? 17.147 25.131 18.207 1.00 17.66 142 ASP D N 1
ATOM 4248 C CA . ASP D 1 142 ? 17.157 24.517 16.868 1.00 16.42 142 ASP D CA 1
ATOM 4249 C C . ASP D 1 142 ? 18.061 25.271 15.858 1.00 18.13 142 ASP D C 1
ATOM 4250 O O . ASP D 1 142 ? 18.142 24.904 14.675 1.00 16.98 142 ASP D O 1
ATOM 4255 N N . HIS D 1 143 ? 18.748 26.320 16.356 1.00 13.65 143 HIS D N 1
ATOM 4256 C CA . HIS D 1 143 ? 19.746 27.180 15.686 1.00 13.42 143 HIS D CA 1
ATOM 4257 C C . HIS D 1 143 ? 19.125 28.119 14.643 1.00 19.25 143 HIS D C 1
ATOM 4258 O O . HIS D 1 143 ? 19.835 28.705 13.821 1.00 20.07 143 HIS D O 1
ATOM 4265 N N . LEU D 1 144 ? 17.808 28.353 14.776 1.00 14.75 144 LEU D N 1
ATOM 4266 C CA . LEU D 1 144 ? 17.070 29.340 14.012 1.00 14.16 144 LEU D CA 1
ATOM 4267 C C . LEU D 1 144 ? 17.130 30.630 14.861 1.00 17.40 144 LEU D C 1
ATOM 4268 O O . LEU D 1 144 ? 17.746 30.636 15.938 1.00 16.32 144 LEU D O 1
ATOM 4273 N N . PHE D 1 145 ? 16.505 31.713 14.393 1.00 13.56 145 PHE D N 1
ATOM 4274 C CA . PHE D 1 145 ? 16.541 32.982 15.116 1.00 13.32 145 PHE D CA 1
ATOM 4275 C C . PHE D 1 145 ? 15.163 33.441 15.615 1.00 18.68 145 PHE D C 1
ATOM 4276 O O . PHE D 1 145 ? 14.128 33.031 15.087 1.00 17.50 145 PHE D O 1
ATOM 4284 N N . ARG D 1 146 ? 15.180 34.289 16.651 1.00 16.68 146 ARG D N 1
ATOM 4285 C CA . ARG D 1 146 ? 14.032 34.941 17.288 1.00 17.17 146 ARG D CA 1
ATOM 4286 C C . ARG D 1 146 ? 14.297 36.444 17.224 1.00 21.66 146 ARG D C 1
ATOM 4287 O O . ARG D 1 146 ? 15.456 36.854 17.249 1.00 22.92 146 ARG D O 1
ATOM 4295 N N . LYS D 1 147 ? 13.238 37.260 17.215 1.00 17.03 147 LYS D N 1
ATOM 4296 C CA . LYS D 1 147 ? 13.337 38.718 17.229 1.00 16.46 147 LYS D CA 1
ATOM 4297 C C . LYS D 1 147 ? 12.038 39.298 17.757 1.00 20.12 147 LYS D C 1
ATOM 4298 O O . LYS D 1 147 ? 10.964 38.756 17.490 1.00 19.78 147 LYS D O 1
ATOM 4304 N N . PHE D 1 148 ? 12.139 40.392 18.519 1.00 16.65 148 PHE D N 1
ATOM 4305 C CA . PHE D 1 148 ? 10.987 41.109 19.063 1.00 16.45 148 PHE D CA 1
ATOM 4306 C C . PHE D 1 148 ? 11.022 42.558 18.591 1.00 22.25 148 PHE D C 1
ATOM 4307 O O . PHE D 1 148 ? 12.087 43.176 18.549 1.00 22.32 148 PHE D O 1
ATOM 4315 N N . HIS D 1 149 ? 9.851 43.086 18.236 1.00 20.05 149 HIS D N 1
ATOM 4316 C CA . HIS D 1 149 ? 9.636 44.474 17.839 1.00 20.08 149 HIS D CA 1
ATOM 4317 C C . HIS D 1 149 ? 8.535 45.018 18.745 1.00 22.54 149 HIS D C 1
ATOM 4318 O O . HIS D 1 149 ? 7.547 44.334 19.004 1.00 21.11 149 HIS D O 1
ATOM 4325 N N . TYR D 1 150 ? 8.750 46.210 19.292 1.00 20.20 150 TYR D N 1
ATOM 4326 C CA . TYR D 1 150 ? 7.844 46.815 20.259 1.00 20.01 150 TYR D CA 1
ATOM 4327 C C . TYR D 1 150 ? 7.270 48.137 19.808 1.00 25.98 150 TYR D C 1
ATOM 4328 O O . TYR D 1 150 ? 7.990 48.969 19.252 1.00 24.96 150 TYR D O 1
ATOM 4337 N N . LEU D 1 151 ? 5.974 48.339 20.085 1.00 24.91 151 LEU D N 1
ATOM 4338 C CA . LEU D 1 151 ? 5.272 49.583 19.789 1.00 25.44 151 LEU D CA 1
ATOM 4339 C C . LEU D 1 151 ? 4.344 49.992 20.950 1.00 30.80 151 LEU D C 1
ATOM 4340 O O . LEU D 1 151 ? 3.257 49.423 21.108 1.00 30.15 151 LEU D O 1
ATOM 4345 N N . PRO D 1 152 ? 4.773 50.968 21.787 1.00 29.05 152 PRO D N 1
ATOM 4346 C CA . PRO D 1 152 ? 3.894 51.453 22.866 1.00 29.17 152 PRO D CA 1
ATOM 4347 C C . PRO D 1 152 ? 2.729 52.211 22.232 1.00 34.17 152 PRO D C 1
ATOM 4348 O O . PRO D 1 152 ? 2.913 52.838 21.180 1.00 34.22 152 PRO D O 1
ATOM 4352 N N . PHE D 1 153 ? 1.524 52.117 22.827 1.00 30.78 153 PHE D N 1
ATOM 4353 C CA . PHE D 1 153 ? 0.334 52.746 22.252 1.00 31.11 153 PHE D CA 1
ATOM 4354 C C . PHE D 1 153 ? -0.801 53.013 23.264 1.00 39.22 153 PHE D C 1
ATOM 4355 O O . PHE D 1 153 ? -0.903 52.327 24.286 1.00 39.19 153 PHE D O 1
ATOM 4363 N N . LEU D 1 154 ? -1.671 53.991 22.939 1.00 38.21 154 LEU D N 1
ATOM 4364 C CA . LEU D 1 154 ? -2.860 54.323 23.717 1.00 39.46 154 LEU D CA 1
ATOM 4365 C C . LEU D 1 154 ? -4.021 53.574 23.044 1.00 44.07 154 LEU D C 1
ATOM 4366 O O . LEU D 1 154 ? -4.423 53.967 21.948 1.00 43.55 154 LEU D O 1
ATOM 4371 N N . PRO D 1 155 ? -4.524 52.461 23.632 1.00 41.29 155 PRO D N 1
ATOM 4372 C CA . PRO D 1 155 ? -5.614 51.711 22.982 1.00 41.36 155 PRO D CA 1
ATOM 4373 C C . PRO D 1 155 ? -6.878 52.529 22.741 1.00 46.85 155 PRO D C 1
ATOM 4374 O O . PRO D 1 155 ? -7.250 53.359 23.574 1.00 47.01 155 PRO D O 1
ATOM 4378 N N . SER D 1 156 ? -7.501 52.314 21.570 1.00 44.12 156 SER D N 1
ATOM 4379 C CA . SER D 1 156 ? -8.733 52.958 21.111 1.00 44.28 156 SER D CA 1
ATOM 4380 C C . SER D 1 156 ? -9.487 52.009 20.187 1.00 49.49 156 SER D C 1
ATOM 4381 O O . SER D 1 156 ? -8.876 51.127 19.573 1.00 49.60 156 SER D O 1
ATOM 4384 N N . THR D 1 157 ? -10.811 52.190 20.081 1.00 46.35 157 THR D N 1
ATOM 4385 C CA . THR D 1 157 ? -11.657 51.343 19.234 1.00 46.10 157 THR D CA 1
ATOM 4386 C C . THR D 1 157 ? -11.609 51.780 17.749 1.00 48.97 157 THR D C 1
ATOM 4387 O O . THR D 1 157 ? -12.197 51.108 16.900 1.00 48.47 157 THR D O 1
ATOM 4391 N N . GLU D 1 158 ? -10.887 52.877 17.443 1.00 45.18 158 GLU D N 1
ATOM 4392 C CA . GLU D 1 158 ? -10.741 53.408 16.084 1.00 44.92 158 GLU D CA 1
ATOM 4393 C C . GLU D 1 158 ? -9.414 53.013 15.406 1.00 47.46 158 GLU D C 1
ATOM 4394 O O . GLU D 1 158 ? -9.383 52.869 14.179 1.00 47.17 158 GLU D O 1
ATOM 4400 N N . ASP D 1 159 ? -8.334 52.822 16.194 1.00 42.16 159 ASP D N 1
ATOM 4401 C CA . ASP D 1 159 ? -7.022 52.440 15.669 1.00 40.87 159 ASP D CA 1
ATOM 4402 C C . ASP D 1 159 ? -6.850 50.921 15.527 1.00 42.45 159 ASP D C 1
ATOM 4403 O O . ASP D 1 159 ? -7.132 50.175 16.471 1.00 42.34 159 ASP D O 1
ATOM 4408 N N . VAL D 1 160 ? -6.389 50.473 14.341 1.00 36.19 160 VAL D N 1
ATOM 4409 C CA . VAL D 1 160 ? -6.068 49.069 14.053 1.00 34.92 160 VAL D CA 1
ATOM 4410 C C . VAL D 1 160 ? -4.570 48.945 13.775 1.00 36.17 160 VAL D C 1
ATOM 4411 O O . VAL D 1 160 ? -3.955 49.867 13.218 1.00 35.93 160 VAL D O 1
ATOM 4415 N N . TYR D 1 161 ? -3.983 47.812 14.174 1.00 29.68 161 TYR D N 1
ATOM 4416 C CA . TYR D 1 161 ? -2.558 47.596 13.998 1.00 28.05 161 TYR D CA 1
ATOM 4417 C C . TYR D 1 161 ? -2.226 46.321 13.244 1.00 28.97 161 TYR D C 1
ATOM 4418 O O . TYR D 1 161 ? -2.957 45.330 13.336 1.00 28.15 161 TYR D O 1
ATOM 4427 N N . ASP D 1 162 ? -1.111 46.362 12.494 1.00 23.39 162 ASP D N 1
ATOM 4428 C CA . ASP D 1 162 ? -0.583 45.234 11.738 1.00 22.70 162 ASP D CA 1
ATOM 4429 C C . ASP D 1 162 ? 0.934 45.263 11.768 1.00 27.22 162 ASP D C 1
ATOM 4430 O O . ASP D 1 162 ? 1.532 46.327 11.597 1.00 27.06 162 ASP D O 1
ATOM 4435 N N . CYS D 1 163 ? 1.558 44.102 12.011 1.00 23.34 163 CYS D N 1
ATOM 4436 C CA . CYS D 1 163 ? 3.005 43.979 11.970 1.00 22.60 163 CYS D CA 1
ATOM 4437 C C . CYS D 1 163 ? 3.334 43.306 10.644 1.00 25.65 163 CYS D C 1
ATOM 4438 O O . CYS D 1 163 ? 2.899 42.177 10.409 1.00 25.02 163 CYS D O 1
ATOM 4441 N N . ARG D 1 164 ? 4.057 44.017 9.761 1.00 22.07 164 ARG D N 1
ATOM 4442 C CA . ARG D 1 164 ? 4.455 43.518 8.445 1.00 21.44 164 ARG D CA 1
ATOM 4443 C C . ARG D 1 164 ? 5.886 42.987 8.497 1.00 25.25 164 ARG D C 1
ATOM 4444 O O . ARG D 1 164 ? 6.816 43.730 8.803 1.00 25.75 164 ARG D O 1
ATOM 4452 N N . VAL D 1 165 ? 6.058 41.705 8.189 1.00 20.55 165 VAL D N 1
ATOM 4453 C CA . VAL D 1 165 ? 7.366 41.060 8.217 1.00 19.91 165 VAL D CA 1
ATOM 4454 C C . VAL D 1 165 ? 7.727 40.534 6.814 1.00 24.07 165 VAL D C 1
ATOM 4455 O O . VAL D 1 165 ? 6.927 39.834 6.189 1.00 23.48 165 VAL D O 1
ATOM 4459 N N . GLU D 1 166 ? 8.934 40.888 6.337 1.00 20.65 166 GLU D N 1
ATOM 4460 C CA . GLU D 1 166 ? 9.487 40.469 5.045 1.00 20.86 166 GLU D CA 1
ATOM 4461 C C . GLU D 1 166 ? 10.732 39.626 5.290 1.00 24.01 166 GLU D C 1
ATOM 4462 O O . GLU D 1 166 ? 11.605 40.024 6.063 1.00 24.22 166 GLU D O 1
ATOM 4468 N N . HIS D 1 167 ? 10.811 38.463 4.625 1.00 19.31 167 HIS D N 1
ATOM 4469 C CA . HIS D 1 167 ? 11.922 37.516 4.732 1.00 18.22 167 HIS D CA 1
ATOM 4470 C C . HIS D 1 167 ? 12.048 36.782 3.403 1.00 22.50 167 HIS D C 1
ATOM 4471 O O . HIS D 1 167 ? 11.030 36.496 2.774 1.00 21.34 167 HIS D O 1
ATOM 4478 N N . TRP D 1 168 ? 13.290 36.447 2.990 1.00 20.78 168 TRP D N 1
ATOM 447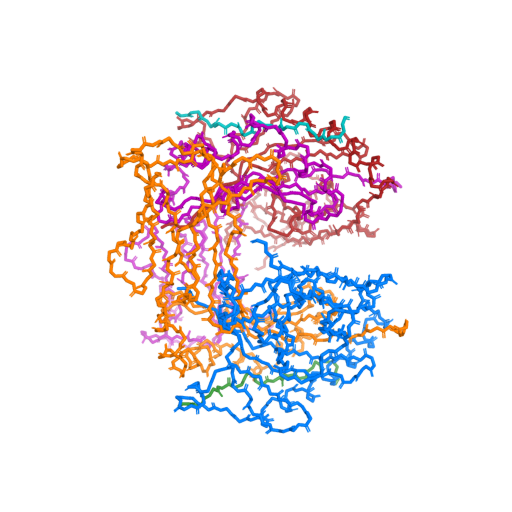9 C CA . TRP D 1 168 ? 13.569 35.774 1.711 1.00 21.35 168 TRP D CA 1
ATOM 4480 C C . TRP D 1 168 ? 12.922 34.380 1.574 1.00 25.84 168 TRP D C 1
ATOM 4481 O O . TRP D 1 168 ? 12.756 33.900 0.450 1.00 25.39 168 TRP D O 1
ATOM 4492 N N . GLY D 1 169 ? 12.517 33.786 2.698 1.00 23.05 169 GLY D N 1
ATOM 4493 C CA . GLY D 1 169 ? 11.821 32.506 2.735 1.00 22.97 169 GLY D CA 1
ATOM 4494 C C . GLY D 1 169 ? 10.323 32.638 2.528 1.00 27.44 169 GLY D C 1
ATOM 4495 O O . GLY D 1 169 ? 9.629 31.625 2.389 1.00 27.10 169 GLY D O 1
ATOM 4496 N N . LEU D 1 170 ? 9.809 33.890 2.522 1.00 24.57 170 LEU D N 1
ATOM 4497 C CA . LEU D 1 170 ? 8.384 34.205 2.335 1.00 24.45 170 LEU D CA 1
ATOM 4498 C C . LEU D 1 170 ? 8.097 34.660 0.897 1.00 32.45 170 LEU D C 1
ATOM 4499 O O . LEU D 1 170 ? 8.852 35.460 0.336 1.00 31.50 170 LEU D O 1
ATOM 4504 N N . ASP D 1 171 ? 7.003 34.145 0.310 1.00 33.08 171 ASP D N 1
ATOM 4505 C CA . ASP D 1 171 ? 6.558 34.472 -1.056 1.00 34.81 171 ASP D CA 1
ATOM 4506 C C . ASP D 1 171 ? 6.120 35.934 -1.131 1.00 41.37 171 ASP D C 1
ATOM 4507 O O . ASP D 1 171 ? 6.508 36.647 -2.059 1.00 42.35 171 ASP D O 1
ATOM 4512 N N . GLU D 1 172 ? 5.344 36.380 -0.127 1.00 38.29 172 GLU D N 1
ATOM 4513 C CA . GLU D 1 172 ? 4.858 37.753 0.037 1.00 38.32 172 GLU D CA 1
ATOM 4514 C C . GLU D 1 172 ? 5.008 38.182 1.514 1.00 41.34 172 GLU D C 1
ATOM 4515 O O . GLU D 1 172 ? 5.154 37.301 2.368 1.00 40.92 172 GLU D O 1
ATOM 4521 N N . PRO D 1 173 ? 5.002 39.494 1.861 1.00 37.00 173 PRO D N 1
ATOM 4522 C CA . PRO D 1 173 ? 5.138 39.866 3.280 1.00 36.12 173 PRO D CA 1
ATOM 4523 C C . PRO D 1 173 ? 4.027 39.293 4.157 1.00 37.90 173 PRO D C 1
ATOM 4524 O O . PRO D 1 173 ? 2.881 39.158 3.715 1.00 37.54 173 PRO D O 1
ATOM 4528 N N . LEU D 1 174 ? 4.387 38.914 5.387 1.00 31.99 174 LEU D N 1
ATOM 4529 C CA . LEU D 1 174 ? 3.452 38.361 6.356 1.00 30.42 174 LEU D CA 1
ATOM 4530 C C . LEU D 1 174 ? 2.906 39.494 7.221 1.00 33.21 174 LEU D C 1
ATOM 4531 O O . LEU D 1 174 ? 3.684 40.270 7.783 1.00 32.61 174 LEU D O 1
ATOM 4536 N N . LEU D 1 175 ? 1.570 39.608 7.298 1.00 29.51 175 LEU D N 1
ATOM 4537 C CA . LEU D 1 175 ? 0.894 40.638 8.083 1.00 29.18 175 LEU D CA 1
ATOM 4538 C C . LEU D 1 175 ? 0.066 40.045 9.211 1.00 32.33 175 LEU D C 1
ATOM 4539 O O . LEU D 1 175 ? -0.858 39.267 8.965 1.00 32.07 175 LEU D O 1
ATOM 4544 N N . LYS D 1 176 ? 0.411 40.410 10.451 1.00 28.21 176 LYS D N 1
ATOM 4545 C CA . LYS D 1 176 ? -0.294 39.943 11.640 1.00 27.59 176 LYS D CA 1
ATOM 4546 C C . LYS D 1 176 ? -1.035 41.095 12.310 1.00 30.93 176 LYS D C 1
ATOM 4547 O O . LYS D 1 176 ? -0.437 42.122 12.622 1.00 29.61 176 LYS D O 1
ATOM 4553 N N . HIS D 1 177 ? -2.355 40.924 12.478 1.00 28.35 177 HIS D N 1
ATOM 4554 C CA . HIS D 1 177 ? -3.305 41.923 12.957 1.00 28.89 177 HIS D CA 1
ATOM 4555 C C . HIS D 1 177 ? -3.535 41.984 14.465 1.00 36.29 177 HIS D C 1
ATOM 4556 O O . HIS D 1 177 ? -3.342 41.003 15.181 1.00 36.61 177 HIS D O 1
ATOM 4563 N N . TRP D 1 178 ? -3.971 43.163 14.926 1.00 35.35 178 TRP D N 1
ATOM 4564 C CA . TRP D 1 178 ? -4.393 43.454 16.288 1.00 36.67 178 TRP D CA 1
ATOM 4565 C C . TRP D 1 178 ? -5.396 44.603 16.308 1.00 42.54 178 TRP D C 1
ATOM 4566 O O . TRP D 1 178 ? -5.164 45.648 15.698 1.00 41.55 178 TRP D O 1
ATOM 4577 N N . GLU D 1 179 ? -6.484 44.411 17.064 1.00 41.74 179 GLU D N 1
ATOM 4578 C CA . GLU D 1 179 ? -7.546 45.384 17.333 1.00 42.80 179 GLU D CA 1
ATOM 4579 C C . GLU D 1 179 ? -8.220 45.071 18.677 1.00 51.03 179 GLU D C 1
ATOM 4580 O O . GLU D 1 179 ? -8.122 43.943 19.162 1.00 50.68 179 GLU D O 1
ATOM 4586 N N . PHE D 1 180 ? -8.863 46.077 19.290 1.00 51.45 180 PHE D N 1
ATOM 4587 C CA . PHE D 1 180 ? -9.544 45.962 20.583 1.00 52.93 180 PHE D CA 1
ATOM 4588 C C . PHE D 1 180 ? -10.870 45.197 20.458 1.00 59.70 180 PHE D C 1
ATOM 4589 O O . PHE D 1 180 ? -11.740 45.594 19.678 1.00 59.37 180 PHE D O 1
ATOM 4597 N N . ASP D 1 181 ? -11.013 44.093 21.226 1.00 58.21 181 ASP D N 1
ATOM 4598 C CA . ASP D 1 181 ? -12.219 43.258 21.249 1.00 64.91 181 ASP D CA 1
ATOM 4599 C C . ASP D 1 181 ? -12.441 42.614 22.621 1.00 82.79 181 ASP D C 1
ATOM 4600 O O . ASP D 1 181 ? -11.467 42.088 23.206 1.00 85.90 181 ASP D O 1
ATOM 4605 N N . GLY E 2 1 ? 15.758 39.451 -6.123 1.00 53.69 1 GLY E N 1
ATOM 4606 C CA . GLY E 2 1 ? 15.862 40.636 -5.283 1.00 53.27 1 GLY E CA 1
ATOM 4607 C C . GLY E 2 1 ? 15.230 40.454 -3.914 1.00 56.42 1 GLY E C 1
ATOM 4608 O O . GLY E 2 1 ? 14.046 40.756 -3.750 1.00 56.60 1 GLY E O 1
ATOM 4609 N N . ASP E 2 2 ? 15.992 39.968 -2.903 1.00 51.26 2 ASP E N 1
ATOM 4610 C CA . ASP E 2 2 ? 17.402 39.577 -3.012 1.00 49.96 2 ASP E CA 1
ATOM 4611 C C . ASP E 2 2 ? 17.530 38.043 -3.108 1.00 50.92 2 ASP E C 1
ATOM 4612 O O . ASP E 2 2 ? 17.444 37.340 -2.094 1.00 50.71 2 ASP E O 1
ATOM 4617 N N . THR E 2 3 ? 17.710 37.537 -4.343 1.00 44.14 3 THR E N 1
ATOM 4618 C CA . THR E 2 3 ? 17.832 36.106 -4.644 1.00 42.32 3 THR E CA 1
ATOM 4619 C C . THR E 2 3 ? 19.269 35.565 -4.496 1.00 41.49 3 THR E C 1
ATOM 4620 O O . THR E 2 3 ? 19.479 34.359 -4.677 1.00 41.10 3 THR E O 1
ATOM 4624 N N . ARG E 2 4 ? 20.248 36.443 -4.165 1.00 33.98 4 ARG E N 1
ATOM 4625 C CA . ARG E 2 4 ? 21.650 36.054 -3.980 1.00 32.33 4 ARG E CA 1
ATOM 4626 C C . ARG E 2 4 ? 21.814 34.993 -2.875 1.00 32.42 4 ARG E C 1
ATOM 4627 O O . ARG E 2 4 ? 21.187 35.117 -1.817 1.00 30.90 4 ARG E O 1
ATOM 4635 N N . PRO E 2 5 ? 22.661 33.960 -3.099 1.00 26.97 5 PRO E N 1
ATOM 4636 C CA . PRO E 2 5 ? 22.862 32.937 -2.058 1.00 26.01 5 PRO E CA 1
ATOM 4637 C C . PRO E 2 5 ? 23.521 33.480 -0.784 1.00 27.80 5 PRO E C 1
ATOM 4638 O O . PRO E 2 5 ? 24.386 34.350 -0.848 1.00 26.26 5 PRO E O 1
ATOM 4642 N N . ARG E 2 6 ? 23.081 32.978 0.375 1.00 23.87 6 ARG E N 1
ATOM 4643 C CA . ARG E 2 6 ? 23.611 33.398 1.673 1.00 22.63 6 ARG E CA 1
ATOM 4644 C C . ARG E 2 6 ? 24.439 32.316 2.332 1.00 24.03 6 ARG E C 1
ATOM 4645 O O . ARG E 2 6 ? 24.213 31.128 2.109 1.00 22.80 6 ARG E O 1
ATOM 4653 N N . PHE E 2 7 ? 25.421 32.743 3.126 1.00 19.61 7 PHE E N 1
ATOM 4654 C CA . PHE E 2 7 ? 26.347 31.871 3.838 1.00 18.42 7 PHE E CA 1
ATOM 4655 C C . PHE E 2 7 ? 26.436 32.366 5.276 1.00 21.59 7 PHE E C 1
ATOM 4656 O O . PHE E 2 7 ? 26.753 33.538 5.502 1.00 21.50 7 PHE E O 1
ATOM 4664 N N . LEU E 2 8 ? 26.096 31.494 6.243 1.00 16.55 8 LEU E N 1
ATOM 4665 C CA . LEU E 2 8 ? 26.062 31.864 7.655 1.00 15.86 8 LEU E CA 1
ATOM 4666 C C . LEU E 2 8 ? 26.970 31.014 8.545 1.00 20.49 8 LEU E C 1
ATOM 4667 O O . LEU E 2 8 ? 26.951 29.786 8.459 1.00 19.39 8 LEU E O 1
ATOM 4672 N N . TRP E 2 9 ? 27.731 31.687 9.424 1.00 17.23 9 TRP E N 1
ATOM 4673 C CA . TRP E 2 9 ? 28.614 31.059 10.405 1.00 17.38 9 TRP E CA 1
ATOM 4674 C C . TRP E 2 9 ? 28.100 31.419 11.798 1.00 20.12 9 TRP E C 1
ATOM 4675 O O . TRP E 2 9 ? 27.997 32.592 12.125 1.00 19.48 9 TRP E O 1
ATOM 4686 N N . GLN E 2 10 ? 27.744 30.411 12.594 1.00 16.17 10 GLN E N 1
ATOM 4687 C CA . GLN E 2 10 ? 27.172 30.610 13.914 1.00 15.97 10 GLN E CA 1
ATOM 4688 C C . GLN E 2 10 ? 27.959 29.991 15.065 1.00 22.05 10 GLN E C 1
ATOM 4689 O O . GLN E 2 10 ? 27.604 28.890 15.489 1.00 23.80 10 GLN E O 1
ATOM 4695 N N . PRO E 2 11 ? 28.938 30.678 15.686 1.00 17.68 11 PRO E N 1
ATOM 4696 C CA . PRO E 2 11 ? 29.547 30.106 16.897 1.00 17.39 11 PRO E CA 1
ATOM 4697 C C . PRO E 2 11 ? 28.589 30.250 18.086 1.00 21.86 11 PRO E C 1
ATOM 4698 O O . PRO E 2 11 ? 27.925 31.281 18.224 1.00 21.68 11 PRO E O 1
ATOM 4702 N N . LYS E 2 12 ? 28.496 29.205 18.925 1.00 18.29 12 LYS E N 1
ATOM 4703 C CA . LYS E 2 12 ? 27.694 29.182 20.150 1.00 17.27 12 LYS E CA 1
ATOM 4704 C C . LYS E 2 12 ? 28.528 28.627 21.296 1.00 21.11 12 LYS E C 1
ATOM 4705 O O . LYS E 2 12 ? 28.907 27.454 21.270 1.00 20.87 12 LYS E O 1
ATOM 4711 N N . ARG E 2 13 ? 28.846 29.485 22.278 1.00 17.89 13 ARG E N 1
ATOM 4712 C CA . ARG E 2 13 ? 29.611 29.121 23.474 1.00 17.94 13 ARG E CA 1
ATOM 4713 C C . ARG E 2 13 ? 28.616 28.968 24.619 1.00 22.42 13 ARG E C 1
ATOM 4714 O O . ARG E 2 13 ? 28.120 29.967 25.146 1.00 21.80 13 ARG E O 1
ATOM 4722 N N . GLU E 2 14 ? 28.280 27.713 24.956 1.00 18.81 14 GLU E N 1
ATOM 4723 C CA . GLU E 2 14 ? 27.278 27.391 25.972 1.00 18.36 14 GLU E CA 1
ATOM 4724 C C . GLU E 2 14 ? 27.864 26.967 27.302 1.00 22.91 14 GLU E C 1
ATOM 4725 O O . GLU E 2 14 ? 28.816 26.184 27.354 1.00 22.67 14 GLU E O 1
ATOM 4731 N N . CYS E 2 15 ? 27.235 27.450 28.374 1.00 19.85 15 CYS E N 1
ATOM 4732 C CA . CYS E 2 15 ? 27.552 27.161 29.759 1.00 19.70 15 CYS E CA 1
ATOM 4733 C C . CYS E 2 15 ? 26.285 26.619 30.389 1.00 22.69 15 CYS E C 1
ATOM 4734 O O . CYS E 2 15 ? 25.296 27.344 30.465 1.00 22.19 15 CYS E O 1
ATOM 4737 N N . HIS E 2 16 ? 26.292 25.332 30.778 1.00 19.23 16 HIS E N 1
ATOM 4738 C CA . HIS E 2 16 ? 25.151 24.651 31.403 1.00 18.81 16 HIS E CA 1
ATOM 4739 C C . HIS E 2 16 ? 25.440 24.435 32.884 1.00 23.22 16 HIS E C 1
ATOM 4740 O O . HIS E 2 16 ? 26.476 23.872 33.237 1.00 23.28 16 HIS E O 1
ATOM 4747 N N . PHE E 2 17 ? 24.548 24.923 33.742 1.00 20.04 17 PHE E N 1
ATOM 4748 C CA . PHE E 2 17 ? 24.708 24.875 35.194 1.00 19.85 17 PHE E CA 1
ATOM 4749 C C . PHE E 2 17 ? 23.708 23.953 35.864 1.00 28.86 17 PHE E C 1
ATOM 4750 O O . PHE E 2 17 ? 22.527 23.958 35.523 1.00 29.03 17 PHE E O 1
ATOM 4758 N N . PHE E 2 18 ? 24.198 23.151 36.814 1.00 29.28 18 PHE E N 1
ATOM 4759 C CA . PHE E 2 18 ? 23.418 22.190 37.603 1.00 30.58 18 PHE E CA 1
ATOM 4760 C C . PHE E 2 18 ? 23.824 22.406 39.056 1.00 36.85 18 PHE E C 1
ATOM 4761 O O . PHE E 2 18 ? 25.025 22.464 39.344 1.00 36.25 18 PHE E O 1
ATOM 4769 N N . ASN E 2 19 ? 22.826 22.567 39.959 1.00 35.51 19 ASN E N 1
ATOM 4770 C CA . ASN E 2 19 ? 23.003 22.831 41.399 1.00 36.07 19 ASN E CA 1
ATOM 4771 C C . ASN E 2 19 ? 23.954 24.025 41.614 1.00 40.18 19 ASN E C 1
ATOM 4772 O O . ASN E 2 19 ? 24.982 23.907 42.291 1.00 41.00 19 ASN E O 1
ATOM 4777 N N . GLY E 2 20 ? 23.610 25.151 40.989 1.00 35.64 20 GLY E N 1
ATOM 4778 C CA . GLY E 2 20 ? 24.407 26.370 41.034 1.00 35.03 20 GLY E CA 1
ATOM 4779 C C . GLY E 2 20 ? 25.646 26.222 40.178 1.00 37.66 20 GLY E C 1
ATOM 4780 O O . GLY E 2 20 ? 25.542 26.155 38.952 1.00 36.89 20 GLY E O 1
ATOM 4781 N N . THR E 2 21 ? 26.821 26.127 40.822 1.00 33.76 21 THR E N 1
ATOM 4782 C CA . THR E 2 21 ? 28.101 25.933 40.128 1.00 33.45 21 THR E CA 1
ATOM 4783 C C . THR E 2 21 ? 28.753 24.598 40.494 1.00 36.09 21 THR E C 1
ATOM 4784 O O . THR E 2 21 ? 29.933 24.401 40.191 1.00 35.64 21 THR E O 1
ATOM 4788 N N . GLU E 2 22 ? 27.990 23.681 41.140 1.00 32.45 22 GLU E N 1
ATOM 4789 C CA . GLU E 2 22 ? 28.490 22.362 41.548 1.00 32.43 22 GLU E CA 1
ATOM 4790 C C . GLU E 2 22 ? 28.930 21.557 40.334 1.00 34.93 22 GLU E C 1
ATOM 4791 O O . GLU E 2 22 ? 30.093 21.154 40.267 1.00 35.27 22 GLU E O 1
ATOM 4797 N N . ARG E 2 23 ? 28.027 21.380 39.356 1.00 29.94 23 ARG E N 1
ATOM 4798 C CA . ARG E 2 23 ? 28.317 20.705 38.095 1.00 29.46 23 ARG E CA 1
ATOM 4799 C C . ARG E 2 23 ? 28.092 21.711 36.962 1.00 32.63 23 ARG E C 1
ATOM 4800 O O . ARG E 2 23 ? 27.003 22.278 36.829 1.00 32.15 23 ARG E O 1
ATOM 4808 N N . VAL E 2 24 ? 29.149 21.977 36.188 1.00 28.92 24 VAL E N 1
ATOM 4809 C CA . VAL E 2 24 ? 29.123 22.915 35.068 1.00 28.06 24 VAL E CA 1
ATOM 4810 C C . VAL E 2 24 ? 29.640 22.199 33.818 1.00 30.78 24 VAL E C 1
ATOM 4811 O O . VAL E 2 24 ? 30.656 21.508 33.891 1.00 31.46 24 VAL E O 1
ATOM 4815 N N . ARG E 2 25 ? 28.936 22.356 32.681 1.00 25.49 25 ARG E N 1
ATOM 4816 C CA . ARG E 2 25 ? 29.311 21.767 31.396 1.00 24.05 25 ARG E CA 1
ATOM 4817 C C . ARG E 2 25 ? 29.424 22.853 30.325 1.00 25.27 25 ARG E C 1
ATOM 4818 O O . ARG E 2 25 ? 28.491 23.636 30.126 1.00 24.33 25 ARG E O 1
ATOM 4826 N N . PHE E 2 26 ? 30.581 22.898 29.651 1.00 20.43 26 PHE E N 1
ATOM 4827 C CA . PHE E 2 26 ? 30.878 23.848 28.589 1.00 19.12 26 PHE E CA 1
ATOM 4828 C C . PHE E 2 26 ? 30.876 23.183 27.207 1.00 24.18 26 PHE E C 1
ATOM 4829 O O . PHE E 2 26 ? 31.497 22.136 27.021 1.00 24.40 26 PHE E O 1
ATOM 4837 N N . LEU E 2 27 ? 30.194 23.819 26.242 1.00 20.74 27 LEU E N 1
ATOM 4838 C CA . LEU E 2 27 ? 30.128 23.380 24.850 1.00 20.41 27 LEU E CA 1
ATOM 4839 C C . LEU E 2 27 ? 30.452 24.547 23.915 1.00 23.57 27 LEU E C 1
ATOM 4840 O O . LEU E 2 27 ? 29.804 25.594 23.993 1.00 24.31 27 LEU E O 1
ATOM 4845 N N . ASP E 2 28 ? 31.483 24.389 23.075 1.00 17.60 28 ASP E N 1
ATOM 4846 C CA . ASP E 2 28 ? 31.862 25.389 22.078 1.00 16.52 28 ASP E CA 1
ATOM 4847 C C . ASP E 2 28 ? 31.438 24.773 20.761 1.00 18.81 28 ASP E C 1
ATOM 4848 O O . ASP E 2 28 ? 32.080 23.838 20.280 1.00 18.24 28 ASP E O 1
ATOM 4853 N N . ARG E 2 29 ? 30.294 25.226 20.239 1.00 14.82 29 ARG E N 1
ATOM 4854 C CA . ARG E 2 29 ? 29.668 24.663 19.046 1.00 14.90 29 ARG E CA 1
ATOM 4855 C C . ARG E 2 29 ? 29.689 25.605 17.857 1.00 19.37 29 ARG E C 1
ATOM 4856 O O . ARG E 2 29 ? 29.517 26.816 18.013 1.00 18.78 29 ARG E O 1
ATOM 4864 N N . TYR E 2 30 ? 29.861 25.037 16.660 1.00 15.85 30 TYR E N 1
ATOM 4865 C CA . TYR E 2 30 ? 29.928 25.815 15.430 1.00 15.24 30 TYR E CA 1
ATOM 4866 C C . TYR E 2 30 ? 28.923 25.313 14.425 1.00 18.69 30 TYR E C 1
ATOM 4867 O O . TYR E 2 30 ? 28.859 24.111 14.177 1.00 19.26 30 TYR E O 1
ATOM 4876 N N . PHE E 2 31 ? 28.116 26.234 13.863 1.00 14.24 31 PHE E N 1
ATOM 4877 C CA . PHE E 2 31 ? 27.076 25.917 12.872 1.00 12.88 31 PHE E CA 1
ATOM 4878 C C . PHE E 2 31 ? 27.325 26.658 11.573 1.00 15.97 31 PHE E C 1
ATOM 4879 O O . PHE E 2 31 ? 27.471 27.875 11.583 1.00 15.45 31 PHE E O 1
ATOM 4887 N N . TYR E 2 32 ? 27.396 25.925 10.461 1.00 12.71 32 TYR E N 1
ATOM 4888 C CA . TYR E 2 32 ? 27.530 26.495 9.123 1.00 12.16 32 TYR E CA 1
ATOM 4889 C C . TYR E 2 32 ? 26.214 26.237 8.411 1.00 17.40 32 TYR E C 1
ATOM 4890 O O . TYR E 2 32 ? 25.830 25.076 8.228 1.00 16.86 32 TYR E O 1
ATOM 4899 N N . ASN E 2 33 ? 25.497 27.324 8.058 1.00 14.89 33 ASN E N 1
ATOM 4900 C CA . ASN E 2 33 ? 24.183 27.280 7.419 1.00 14.52 33 ASN E CA 1
ATOM 4901 C C . ASN E 2 33 ? 23.171 26.430 8.225 1.00 19.61 33 ASN E C 1
ATOM 4902 O O . ASN E 2 33 ? 22.522 25.536 7.669 1.00 19.99 33 ASN E O 1
ATOM 4907 N N . GLN E 2 34 ? 23.087 26.702 9.556 1.00 15.98 34 GLN E N 1
ATOM 4908 C CA . GLN E 2 34 ? 22.211 26.067 10.555 1.00 15.85 34 GLN E CA 1
ATOM 4909 C C . GLN E 2 34 ? 22.608 24.614 10.925 1.00 21.84 34 GLN E C 1
ATOM 4910 O O . GLN E 2 34 ? 21.939 23.987 11.753 1.00 22.22 34 GLN E O 1
ATOM 4916 N N . GLU E 2 35 ? 23.686 24.082 10.319 1.00 18.97 35 GLU E N 1
ATOM 4917 C CA . GLU E 2 35 ? 24.139 22.708 10.543 1.00 18.66 35 GLU E CA 1
ATOM 4918 C C . GLU E 2 35 ? 25.444 22.664 11.332 1.00 20.74 35 GLU E C 1
ATOM 4919 O O . GLU E 2 35 ? 26.450 23.232 10.894 1.00 19.19 35 GLU E O 1
ATOM 4925 N N . GLU E 2 36 ? 25.419 21.987 12.501 1.00 16.16 36 GLU E N 1
ATOM 4926 C CA . GLU E 2 36 ? 26.586 21.814 13.368 1.00 15.71 36 GLU E CA 1
ATOM 4927 C C . GLU E 2 36 ? 27.669 21.015 12.650 1.00 19.50 36 GLU E C 1
ATOM 4928 O O . GLU E 2 36 ? 27.417 19.903 12.193 1.00 19.39 36 GLU E O 1
ATOM 4934 N N . SER E 2 37 ? 28.863 21.595 12.539 1.00 15.66 37 SER E N 1
ATOM 4935 C CA . SER E 2 37 ? 29.995 20.962 11.863 1.00 14.83 37 SER E CA 1
ATOM 4936 C C . SER E 2 37 ? 31.061 20.442 12.831 1.00 17.21 37 SER E C 1
ATOM 4937 O O . SER E 2 37 ? 31.640 19.387 12.590 1.00 16.14 37 SER E O 1
ATOM 4940 N N . VAL E 2 38 ? 31.328 21.184 13.911 1.00 14.19 38 VAL E N 1
ATOM 4941 C CA . VAL E 2 38 ? 32.371 20.848 14.890 1.00 14.15 38 VAL E CA 1
ATOM 4942 C C . VAL E 2 38 ? 31.987 21.359 16.286 1.00 20.07 38 VAL E C 1
ATOM 4943 O O . VAL E 2 38 ? 31.322 22.390 16.413 1.00 19.56 38 VAL E O 1
ATOM 4947 N N . ARG E 2 39 ? 32.407 20.629 17.329 1.00 18.14 39 ARG E N 1
ATOM 4948 C CA . ARG E 2 39 ? 32.055 20.938 18.707 1.00 18.26 39 ARG E CA 1
ATOM 4949 C C . ARG E 2 39 ? 33.106 20.478 19.707 1.00 22.18 39 ARG E C 1
ATOM 4950 O O . ARG E 2 39 ? 33.666 19.388 19.562 1.00 22.02 39 ARG E O 1
ATOM 4958 N N . PHE E 2 40 ? 33.326 21.299 20.750 1.00 17.87 40 PHE E N 1
ATOM 4959 C CA . PHE E 2 40 ? 34.115 20.957 21.923 1.00 16.81 40 PHE E CA 1
ATOM 4960 C C . PHE E 2 40 ? 33.088 20.774 23.045 1.00 20.47 40 PHE E C 1
ATOM 4961 O O . PHE E 2 40 ? 32.297 21.677 23.316 1.00 19.68 40 PHE E O 1
ATOM 4969 N N . ASP E 2 41 ? 33.136 19.631 23.717 1.00 17.26 41 ASP E N 1
ATOM 4970 C CA . ASP E 2 41 ? 32.274 19.333 24.851 1.00 16.91 41 ASP E CA 1
ATOM 4971 C C . ASP E 2 41 ? 33.205 19.017 26.025 1.00 20.43 41 ASP E C 1
ATOM 4972 O O . ASP E 2 41 ? 34.090 18.171 25.888 1.00 19.69 41 ASP E O 1
ATOM 4977 N N . SER E 2 42 ? 33.020 19.720 27.165 1.00 17.09 42 SER E N 1
ATOM 4978 C CA . SER E 2 42 ? 33.829 19.556 28.379 1.00 17.15 42 SER E CA 1
ATOM 4979 C C . SER E 2 42 ? 33.827 18.127 28.941 1.00 22.80 42 SER E C 1
ATOM 4980 O O . SER E 2 42 ? 34.807 17.709 29.572 1.00 21.58 42 SER E O 1
ATOM 4983 N N . ASP E 2 43 ? 32.743 17.373 28.671 1.00 21.41 43 ASP E N 1
ATOM 4984 C CA . ASP E 2 43 ? 32.581 15.970 29.068 1.00 21.81 43 ASP E CA 1
ATOM 4985 C C . ASP E 2 43 ? 33.445 15.043 28.192 1.00 25.89 43 ASP E C 1
ATOM 4986 O O . ASP E 2 43 ? 33.676 13.893 28.567 1.00 25.81 43 ASP E O 1
ATOM 4991 N N . VAL E 2 44 ? 33.907 15.544 27.027 1.00 21.11 44 VAL E N 1
ATOM 4992 C CA . VAL E 2 44 ? 34.772 14.811 26.100 1.00 20.27 44 VAL E CA 1
ATOM 4993 C C . VAL E 2 44 ? 36.228 15.256 26.331 1.00 24.07 44 VAL E C 1
ATOM 4994 O O . VAL E 2 44 ? 37.112 14.414 26.428 1.00 22.46 44 VAL E O 1
ATOM 4998 N N . GLY E 2 45 ? 36.454 16.563 26.449 1.00 21.51 45 GLY E N 1
ATOM 4999 C CA . GLY E 2 45 ? 37.790 17.094 26.699 1.00 22.07 45 GLY E CA 1
ATOM 5000 C C . GLY E 2 45 ? 38.575 17.446 25.450 1.00 27.74 45 GLY E C 1
ATOM 5001 O O . GLY E 2 45 ? 39.725 17.885 25.545 1.00 27.54 45 GLY E O 1
ATOM 5002 N N . GLU E 2 46 ? 37.969 17.250 24.264 1.00 23.65 46 GLU E N 1
ATOM 5003 C CA . GLU E 2 46 ? 38.580 17.631 23.000 1.00 23.34 46 GLU E CA 1
ATOM 5004 C C . GLU E 2 46 ? 37.520 17.839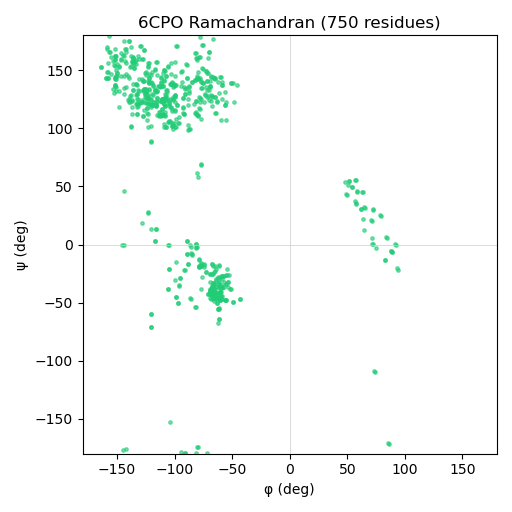 21.922 1.00 25.25 46 GLU E C 1
ATOM 5005 O O . GLU E 2 46 ? 36.349 17.523 22.135 1.00 25.72 46 GLU E O 1
ATOM 5011 N N . PHE E 2 47 ? 37.918 18.470 20.814 1.00 19.43 47 PHE E N 1
ATOM 5012 C CA . PHE E 2 47 ? 37.050 18.780 19.686 1.00 18.26 47 PHE E CA 1
ATOM 5013 C C . PHE E 2 47 ? 36.691 17.532 18.914 1.00 21.80 47 PHE E C 1
ATOM 5014 O O . PHE E 2 47 ? 37.527 16.641 18.737 1.00 21.58 47 PHE E O 1
ATOM 5022 N N . ARG E 2 48 ? 35.428 17.461 18.476 1.00 17.50 48 ARG E N 1
ATOM 5023 C CA . ARG E 2 48 ? 34.907 16.347 17.696 1.00 17.03 48 ARG E CA 1
ATOM 5024 C C . ARG E 2 48 ? 34.128 16.895 16.525 1.00 20.74 48 ARG E C 1
ATOM 5025 O O . ARG E 2 48 ? 33.374 17.857 16.682 1.00 20.60 48 ARG E O 1
ATOM 5033 N N . ALA E 2 49 ? 34.312 16.285 15.352 1.00 16.55 49 ALA E N 1
ATOM 5034 C CA . ALA E 2 49 ? 33.585 16.653 14.144 1.00 16.03 49 ALA E CA 1
ATOM 5035 C C . ALA E 2 49 ? 32.163 16.099 14.238 1.00 17.66 49 ALA E C 1
ATOM 5036 O O . ALA E 2 49 ? 31.966 14.949 14.652 1.00 17.31 49 ALA E O 1
ATOM 5038 N N . VAL E 2 50 ? 31.178 16.935 13.884 1.00 12.43 50 VAL E N 1
ATOM 5039 C CA . VAL E 2 50 ? 29.760 16.579 13.884 1.00 11.12 50 VAL E CA 1
ATOM 5040 C C . VAL E 2 50 ? 29.399 16.167 12.446 1.00 17.65 50 VAL E C 1
ATOM 5041 O O . VAL E 2 50 ? 28.620 15.231 12.241 1.00 17.59 50 VAL E O 1
ATOM 5045 N N . THR E 2 51 ? 30.019 16.835 11.454 1.00 15.82 51 THR E N 1
ATOM 5046 C CA . THR E 2 51 ? 29.885 16.539 10.019 1.00 16.24 51 THR E CA 1
ATOM 5047 C C . THR E 2 51 ? 31.300 16.433 9.441 1.00 22.06 51 THR E C 1
ATOM 5048 O O . THR E 2 51 ? 32.258 16.753 10.137 1.00 21.45 51 THR E O 1
ATOM 5052 N N . GLU E 2 52 ? 31.439 15.985 8.186 1.00 21.69 52 GLU E N 1
ATOM 5053 C CA . GLU E 2 52 ? 32.744 15.890 7.528 1.00 22.46 52 GLU E CA 1
ATOM 5054 C C . GLU E 2 52 ? 33.345 17.271 7.288 1.00 27.03 52 GLU E C 1
ATOM 5055 O O . GLU E 2 52 ? 34.565 17.392 7.245 1.00 27.26 52 GLU E O 1
ATOM 5061 N N . LEU E 2 53 ? 32.492 18.319 7.190 1.00 24.31 53 LEU E N 1
ATOM 5062 C CA . LEU E 2 53 ? 32.920 19.714 7.034 1.00 24.54 53 LEU E CA 1
ATOM 5063 C C . LEU E 2 53 ? 33.757 20.198 8.219 1.00 26.34 53 LEU E C 1
ATOM 5064 O O . LEU E 2 53 ? 34.634 21.025 8.032 1.00 25.40 53 LEU E O 1
ATOM 5069 N N . GLY E 2 54 ? 33.469 19.690 9.415 1.00 22.51 54 GLY E N 1
ATOM 5070 C CA . GLY E 2 54 ? 34.164 20.077 10.637 1.00 22.22 54 GLY E CA 1
ATOM 5071 C C . GLY E 2 54 ? 35.398 19.270 10.976 1.00 26.16 54 GLY E C 1
ATOM 5072 O O . GLY E 2 54 ? 36.122 19.631 11.907 1.00 25.94 54 GLY E O 1
ATOM 5073 N N . ARG E 2 55 ? 35.649 18.176 10.238 1.00 23.06 55 ARG E N 1
ATOM 5074 C CA . ARG E 2 55 ? 36.809 17.309 10.469 1.00 23.06 55 ARG E CA 1
ATOM 5075 C C . ARG E 2 55 ? 38.149 18.083 10.426 1.00 26.62 55 ARG E C 1
ATOM 5076 O O . ARG E 2 55 ? 38.908 17.925 11.386 1.00 26.42 55 ARG E O 1
ATOM 5084 N N . PRO E 2 56 ? 38.445 18.964 9.417 1.00 22.08 56 PRO E N 1
ATOM 5085 C CA . PRO E 2 56 ? 39.733 19.688 9.440 1.00 21.83 56 PRO E CA 1
ATOM 5086 C C . PRO E 2 56 ? 39.957 20.544 10.683 1.00 25.45 56 PRO E C 1
ATOM 5087 O O . PRO E 2 56 ? 41.076 20.588 11.184 1.00 25.64 56 PRO E O 1
ATOM 5091 N N . ASP E 2 57 ? 38.895 21.181 11.201 1.00 21.18 57 ASP E N 1
ATOM 5092 C CA . ASP E 2 57 ? 38.937 22.036 12.392 1.00 20.27 57 ASP E CA 1
ATOM 5093 C C . ASP E 2 57 ? 39.138 21.243 13.676 1.00 23.72 57 ASP E C 1
ATOM 5094 O O . ASP E 2 57 ? 39.910 21.669 14.529 1.00 21.94 57 ASP E O 1
ATOM 5099 N N . ALA E 2 58 ? 38.447 20.097 13.815 1.00 22.53 58 ALA E N 1
ATOM 5100 C CA . ALA E 2 58 ? 38.561 19.210 14.976 1.00 23.17 58 ALA E CA 1
ATOM 5101 C C . ALA E 2 58 ? 39.998 18.709 15.093 1.00 28.27 58 ALA E C 1
ATOM 5102 O O . ALA E 2 58 ? 40.582 18.832 16.161 1.00 28.43 58 ALA E O 1
ATOM 5104 N N . GLU E 2 59 ? 40.589 18.232 13.983 1.00 25.49 59 GLU E N 1
ATOM 5105 C CA . GLU E 2 59 ? 41.976 17.753 13.928 1.00 25.54 59 GLU E CA 1
ATOM 5106 C C . GLU E 2 59 ? 42.972 18.885 14.192 1.00 28.99 59 GLU E C 1
ATOM 5107 O O . GLU E 2 59 ? 43.888 18.707 14.998 1.00 29.13 59 GLU E O 1
ATOM 5113 N N . TYR E 2 60 ? 42.767 20.054 13.549 1.00 24.26 60 TYR E N 1
ATOM 5114 C CA . TYR E 2 60 ? 43.626 21.224 13.707 1.00 23.60 60 TYR E CA 1
ATOM 5115 C C . TYR E 2 60 ? 43.621 21.785 15.132 1.00 25.71 60 TYR E C 1
ATOM 5116 O O . TYR E 2 60 ? 44.692 21.993 15.695 1.00 25.01 60 TYR E O 1
ATOM 5125 N N . TRP E 2 61 ? 42.433 22.020 15.708 1.00 22.30 61 TRP E N 1
ATOM 5126 C CA . TRP E 2 61 ? 42.284 22.552 17.067 1.00 22.19 61 TRP E CA 1
ATOM 5127 C C . TRP E 2 61 ? 42.773 21.565 18.141 1.00 25.69 61 TRP E C 1
ATOM 5128 O O . TRP E 2 61 ? 43.346 22.002 19.137 1.00 24.94 61 TRP E O 1
ATOM 5139 N N . ASN E 2 62 ? 42.616 20.248 17.904 1.00 23.50 62 ASN E N 1
ATOM 5140 C CA . ASN E 2 62 ? 43.106 19.200 18.807 1.00 24.45 62 ASN E CA 1
ATOM 5141 C C . ASN E 2 62 ? 44.633 19.060 18.772 1.00 31.10 62 ASN E C 1
ATOM 5142 O O . ASN E 2 62 ? 45.216 18.570 19.738 1.00 31.48 62 ASN E O 1
ATOM 5147 N N . SER E 2 63 ? 45.273 19.482 17.663 1.00 28.74 63 SER E N 1
ATOM 5148 C CA . SER E 2 63 ? 46.729 19.428 17.503 1.00 28.66 63 SER E CA 1
ATOM 5149 C C . SER E 2 63 ? 47.422 20.555 18.280 1.00 33.58 63 SER E C 1
ATOM 5150 O O . SER E 2 63 ? 48.618 20.460 18.548 1.00 33.96 63 SER E O 1
ATOM 5153 N N . GLN E 2 64 ? 46.672 21.607 18.653 1.00 30.22 64 GLN E N 1
ATOM 5154 C CA . GLN E 2 64 ? 47.201 22.758 19.383 1.00 29.88 64 GLN E CA 1
ATOM 5155 C C . GLN E 2 64 ? 46.870 22.698 20.872 1.00 33.77 64 GLN E C 1
ATOM 5156 O O . GLN E 2 64 ? 45.744 23.010 21.263 1.00 33.85 64 GLN E O 1
ATOM 5162 N N . LYS E 2 65 ? 47.862 22.314 21.705 1.00 30.03 65 LYS E N 1
ATOM 5163 C CA . LYS E 2 65 ? 47.709 22.183 23.161 1.00 29.68 65 LYS E CA 1
ATOM 5164 C C . LYS E 2 65 ? 47.147 23.447 23.829 1.00 33.20 65 LYS E C 1
ATOM 5165 O O . LYS E 2 65 ? 46.354 23.322 24.758 1.00 33.21 65 LYS E O 1
ATOM 5171 N N . ASP E 2 66 ? 47.530 24.641 23.333 1.00 28.60 66 ASP E N 1
ATOM 5172 C CA . ASP E 2 66 ? 47.061 25.937 23.820 1.00 28.51 66 ASP E CA 1
ATOM 5173 C C . ASP E 2 66 ? 45.528 26.096 23.687 1.00 31.77 66 ASP E C 1
ATOM 5174 O O . ASP E 2 66 ? 44.878 26.499 24.655 1.00 31.06 66 ASP E O 1
ATOM 5179 N N . ILE E 2 67 ? 44.960 25.745 22.505 1.00 27.86 67 ILE E N 1
ATOM 5180 C CA . ILE E 2 67 ? 43.520 25.813 22.215 1.00 27.50 67 ILE E CA 1
ATOM 5181 C C . ILE E 2 67 ? 42.765 24.832 23.119 1.00 32.82 67 ILE E C 1
ATOM 5182 O O . ILE E 2 67 ? 41.778 25.219 23.755 1.00 32.45 67 ILE E O 1
ATOM 5187 N N . LEU E 2 68 ? 43.273 23.582 23.214 1.00 30.05 68 LEU E N 1
ATOM 5188 C CA . LEU E 2 68 ? 42.714 22.530 24.061 1.00 30.10 68 LEU E CA 1
ATOM 5189 C C . LEU E 2 68 ? 42.681 22.923 25.537 1.00 34.33 68 LEU E C 1
ATOM 5190 O O . LEU E 2 68 ? 41.666 22.697 26.197 1.00 34.71 68 LEU E O 1
ATOM 5195 N N . GLU E 2 69 ? 43.780 23.516 26.046 1.00 29.89 69 GLU E N 1
ATOM 5196 C CA . GLU E 2 69 ? 43.898 23.930 27.446 1.00 29.46 69 GLU E CA 1
ATOM 5197 C C . GLU E 2 69 ? 42.968 25.065 27.801 1.00 31.32 69 GLU E C 1
ATOM 5198 O O . GLU E 2 69 ? 42.438 25.076 28.908 1.00 31.65 69 GLU E O 1
ATOM 5204 N N . GLN E 2 70 ? 42.751 26.004 26.862 1.00 26.35 70 GLN E N 1
ATOM 5205 C CA . GLN E 2 70 ? 41.831 27.132 27.031 1.00 25.39 70 GLN E CA 1
ATOM 5206 C C . GLN E 2 70 ? 40.381 26.608 27.129 1.00 27.51 70 GLN E C 1
ATOM 5207 O O . GLN E 2 70 ? 39.627 27.046 27.996 1.00 27.39 70 GLN E O 1
ATOM 5213 N N . ALA E 2 71 ? 40.021 25.636 26.270 1.00 23.69 71 ALA E N 1
ATOM 5214 C CA . ALA E 2 71 ? 38.696 25.017 26.227 1.00 22.95 71 ALA E CA 1
ATOM 5215 C C . ALA E 2 71 ? 38.428 24.151 27.463 1.00 26.17 71 ALA E C 1
ATOM 5216 O O . ALA E 2 71 ? 37.322 24.200 28.004 1.00 25.34 71 ALA E O 1
ATOM 5218 N N . ARG E 2 72 ? 39.446 23.404 27.935 1.00 22.31 72 ARG E N 1
ATOM 5219 C CA . ARG E 2 72 ? 39.347 22.561 29.133 1.00 22.41 72 ARG E CA 1
ATOM 5220 C C . ARG E 2 72 ? 39.225 23.407 30.420 1.00 27.09 72 ARG E C 1
ATOM 5221 O O . ARG E 2 72 ? 38.671 22.938 31.415 1.00 25.58 72 ARG E O 1
ATOM 5229 N N . ALA E 2 73 ? 39.733 24.652 30.387 1.00 25.41 73 ALA E N 1
ATOM 5230 C CA . ALA E 2 73 ? 39.705 25.578 31.517 1.00 25.95 73 ALA E CA 1
ATOM 5231 C C . ALA E 2 73 ? 38.434 26.439 31.590 1.00 30.06 73 ALA E C 1
ATOM 5232 O O . ALA E 2 73 ? 38.156 27.018 32.647 1.00 30.15 73 ALA E O 1
ATOM 5234 N N . ALA E 2 74 ? 37.675 26.520 30.474 1.00 25.88 74 ALA E N 1
ATOM 5235 C CA . ALA E 2 74 ? 36.459 27.334 30.321 1.00 25.08 74 ALA E CA 1
ATOM 5236 C C . ALA E 2 74 ? 35.400 27.140 31.403 1.00 28.14 74 ALA E C 1
ATOM 5237 O O . ALA E 2 74 ? 34.781 28.125 31.794 1.00 27.68 74 ALA E O 1
ATOM 5239 N N . VAL E 2 75 ? 35.186 25.900 31.897 1.00 24.07 75 VAL E N 1
ATOM 5240 C CA . VAL E 2 75 ? 34.195 25.642 32.959 1.00 23.42 75 VAL E CA 1
ATOM 5241 C C . VAL E 2 75 ? 34.437 26.514 34.202 1.00 28.63 75 VAL E C 1
ATOM 5242 O O . VAL E 2 75 ? 33.473 26.936 34.844 1.00 29.19 75 VAL E O 1
ATOM 5246 N N . ASP E 2 76 ? 35.720 26.801 34.514 1.00 24.46 76 ASP E N 1
ATOM 5247 C CA . ASP E 2 76 ? 36.137 27.600 35.662 1.00 23.81 76 ASP E CA 1
ATOM 5248 C C . ASP E 2 76 ? 36.404 29.070 35.331 1.00 27.62 76 ASP E C 1
ATOM 5249 O O . ASP E 2 76 ? 35.903 29.951 36.026 1.00 27.25 76 ASP E O 1
ATOM 5254 N N . THR E 2 77 ? 37.209 29.330 34.290 1.00 23.91 77 THR E N 1
ATOM 5255 C CA . THR E 2 77 ? 37.637 30.672 33.882 1.00 23.39 77 THR E CA 1
ATOM 5256 C C . THR E 2 77 ? 36.590 31.461 33.087 1.00 26.09 77 THR E C 1
ATOM 5257 O O . THR E 2 77 ? 36.697 32.687 32.971 1.00 25.32 77 THR E O 1
ATOM 5261 N N . TYR E 2 78 ? 35.608 30.763 32.514 1.00 21.81 78 TYR E N 1
ATOM 5262 C CA . TYR E 2 78 ? 34.596 31.397 31.681 1.00 21.49 78 TYR E CA 1
ATOM 5263 C C . TYR E 2 78 ? 33.183 31.191 32.228 1.00 24.98 78 TYR E C 1
ATOM 5264 O O . TYR E 2 78 ? 32.536 32.174 32.565 1.00 23.76 78 TYR E O 1
ATOM 5273 N N . CYS E 2 79 ? 32.734 29.928 32.363 1.00 23.20 79 CYS E N 1
ATOM 5274 C CA . CYS E 2 79 ? 31.402 29.551 32.848 1.00 23.74 79 CYS E CA 1
ATOM 5275 C C . CYS E 2 79 ? 31.131 30.012 34.268 1.00 28.00 79 CYS E C 1
ATOM 5276 O O . CYS E 2 79 ? 30.232 30.829 34.474 1.00 26.98 79 CYS E O 1
ATOM 5279 N N . ARG E 2 80 ? 31.902 29.477 35.244 1.00 25.13 80 ARG E N 1
ATOM 5280 C CA . ARG E 2 80 ? 31.774 29.805 36.662 1.00 24.97 80 ARG E CA 1
ATOM 5281 C C . ARG E 2 80 ? 31.982 31.292 36.927 1.00 30.60 80 ARG E C 1
ATOM 5282 O O . ARG E 2 80 ? 31.252 31.858 37.740 1.00 31.63 80 ARG E O 1
ATOM 5290 N N . HIS E 2 81 ? 32.921 31.935 36.202 1.00 27.70 81 HIS E N 1
ATOM 5291 C CA . HIS E 2 81 ? 33.194 33.371 36.320 1.00 27.86 81 HIS E CA 1
ATOM 5292 C C . HIS E 2 81 ? 31.976 34.221 35.932 1.00 32.29 81 HIS E C 1
ATOM 5293 O O . HIS E 2 81 ? 31.548 35.051 36.735 1.00 32.69 81 HIS E O 1
ATOM 5300 N N . ASN E 2 82 ? 31.435 34.019 34.706 1.00 27.83 82 ASN E N 1
ATOM 5301 C CA . ASN E 2 82 ? 30.282 34.756 34.175 1.00 27.07 82 ASN E CA 1
ATOM 5302 C C . ASN E 2 82 ? 28.986 34.523 34.942 1.00 30.46 82 ASN E C 1
ATOM 5303 O O . ASN E 2 82 ? 28.147 35.423 34.995 1.00 30.78 82 ASN E O 1
ATOM 5308 N N . TYR E 2 83 ? 28.822 33.332 35.543 1.00 26.68 83 TYR E N 1
ATOM 5309 C CA . TYR E 2 83 ? 27.661 32.999 36.375 1.00 26.14 83 TYR E CA 1
ATOM 5310 C C . TYR E 2 83 ? 27.651 33.943 37.587 1.00 31.35 83 TYR E C 1
ATOM 5311 O O . TYR E 2 83 ? 26.607 34.515 37.898 1.00 31.75 83 TYR E O 1
ATOM 5320 N N . GLY E 2 84 ? 28.819 34.116 38.214 1.00 27.96 84 GLY E N 1
ATOM 5321 C CA . GLY E 2 84 ? 29.010 34.980 39.376 1.00 27.70 84 GLY E CA 1
ATOM 5322 C C . GLY E 2 84 ? 28.834 36.458 39.095 1.00 31.32 84 GLY E C 1
ATOM 5323 O O . GLY E 2 84 ? 28.312 37.184 39.943 1.00 31.61 84 GLY E O 1
ATOM 5324 N N . VAL E 2 85 ? 29.255 36.910 37.901 1.00 27.59 85 VAL E N 1
ATOM 5325 C CA . VAL E 2 85 ? 29.160 38.301 37.455 1.00 27.68 85 VAL E CA 1
ATOM 5326 C C . VAL E 2 85 ? 27.691 38.798 37.408 1.00 33.41 85 VAL E C 1
ATOM 5327 O O . VAL E 2 85 ? 27.403 39.894 37.891 1.00 33.28 85 VAL E O 1
ATOM 5331 N N . GLY E 2 86 ? 26.794 37.988 36.844 1.00 30.90 86 GLY E N 1
ATOM 5332 C CA . GLY E 2 86 ? 25.392 38.363 36.675 1.00 30.71 86 GLY E CA 1
ATOM 5333 C C . GLY E 2 86 ? 24.361 37.738 37.589 1.00 34.20 86 GLY E C 1
ATOM 5334 O O . GLY E 2 86 ? 23.179 38.061 37.467 1.00 34.12 86 GLY E O 1
ATOM 5335 N N . GLU E 2 87 ? 24.796 36.852 38.505 1.00 30.43 87 GLU E N 1
ATOM 5336 C CA . GLU E 2 87 ? 23.967 36.106 39.461 1.00 30.02 87 GLU E CA 1
ATOM 5337 C C . GLU E 2 87 ? 22.868 36.929 40.159 1.00 32.55 87 GLU E C 1
ATOM 5338 O O . GLU E 2 87 ? 21.721 36.474 40.233 1.00 31.91 87 GLU E O 1
ATOM 5344 N N . SER E 2 88 ? 23.231 38.126 40.667 1.00 27.81 88 SER E N 1
ATOM 5345 C CA . SER E 2 88 ? 22.337 39.024 41.402 1.00 27.31 88 SER E CA 1
ATOM 5346 C C . SER E 2 88 ? 21.138 39.539 40.596 1.00 29.56 88 SER E C 1
ATOM 5347 O O . SER E 2 88 ? 20.107 39.831 41.196 1.00 28.28 88 SER E O 1
ATOM 5350 N N . PHE E 2 89 ? 21.269 39.656 39.255 1.00 25.52 89 PHE E N 1
ATOM 5351 C CA . PHE E 2 89 ? 20.199 40.174 38.402 1.00 25.01 89 PHE E CA 1
ATOM 5352 C C . PHE E 2 89 ? 19.655 39.165 37.376 1.00 27.66 89 PHE E C 1
ATOM 5353 O O . PHE E 2 89 ? 18.783 39.519 36.582 1.00 27.15 89 PHE E O 1
ATOM 5361 N N . THR E 2 90 ? 20.156 37.917 37.394 1.00 24.16 90 THR E N 1
ATOM 5362 C CA . THR E 2 90 ? 19.727 36.861 36.465 1.00 23.40 90 THR E CA 1
ATOM 5363 C C . THR E 2 90 ? 19.156 35.691 37.259 1.00 27.07 90 THR E C 1
ATOM 5364 O O . THR E 2 90 ? 17.941 35.494 37.264 1.00 27.37 90 THR E O 1
ATOM 5368 N N . VAL E 2 91 ? 20.028 34.944 37.960 1.00 23.31 91 VAL E N 1
ATOM 5369 C CA . VAL E 2 91 ? 19.673 33.800 38.803 1.00 23.02 91 VAL E CA 1
ATOM 5370 C C . VAL E 2 91 ? 18.730 34.254 39.946 1.00 26.16 91 VAL E C 1
ATOM 5371 O O . VAL E 2 91 ? 17.713 33.612 40.179 1.00 25.88 91 VAL E O 1
ATOM 5375 N N . GLN E 2 92 ? 19.062 35.365 40.626 1.00 22.51 92 GLN E N 1
ATOM 5376 C CA . GLN E 2 92 ? 18.287 35.894 41.762 1.00 22.71 92 GLN E CA 1
ATOM 5377 C C . GLN E 2 92 ? 17.021 36.674 41.354 1.00 26.87 92 GLN E C 1
ATOM 5378 O O . GLN E 2 92 ? 16.182 36.962 42.215 1.00 27.55 92 GLN E O 1
ATOM 5384 N N . ARG E 2 93 ? 16.886 37.018 40.056 1.00 21.61 93 ARG E N 1
ATOM 5385 C CA . ARG E 2 93 ? 15.749 37.765 39.528 1.00 21.03 93 ARG E CA 1
ATOM 5386 C C . ARG E 2 93 ? 14.386 37.102 39.810 1.00 24.96 93 ARG E C 1
ATOM 5387 O O . ARG E 2 93 ? 14.137 35.967 39.403 1.00 23.51 93 ARG E O 1
ATOM 5395 N N . ARG E 2 94 ? 13.523 37.832 40.530 1.00 22.20 94 ARG E N 1
ATOM 5396 C CA . ARG E 2 94 ? 12.173 37.413 40.885 1.00 21.80 94 ARG E CA 1
ATOM 5397 C C . ARG E 2 94 ? 11.214 38.592 40.693 1.00 25.30 94 ARG E C 1
ATOM 5398 O O . ARG E 2 94 ? 11.384 39.651 41.315 1.00 24.75 94 ARG E O 1
ATOM 5406 N N . VAL E 2 95 ? 10.238 38.425 39.782 1.00 20.90 95 VAL E N 1
ATOM 5407 C CA . VAL E 2 95 ? 9.214 39.428 39.472 1.00 20.01 95 VAL E CA 1
ATOM 5408 C C . VAL E 2 95 ? 7.867 38.724 39.625 1.00 24.76 95 VAL E C 1
ATOM 5409 O O . VAL E 2 95 ? 7.638 37.683 39.001 1.00 24.63 95 VAL E O 1
ATOM 5413 N N . GLN E 2 96 ? 6.999 39.260 40.496 1.00 21.75 96 GLN E N 1
ATOM 5414 C CA . GLN E 2 96 ? 5.688 38.675 40.773 1.00 21.22 96 GLN E CA 1
ATOM 5415 C C . GLN E 2 96 ? 4.725 38.884 39.620 1.00 24.88 96 GLN E C 1
ATOM 5416 O O . GLN E 2 96 ? 4.618 40.007 39.119 1.00 24.35 96 GLN E O 1
ATOM 5422 N N . PRO E 2 97 ? 3.955 37.847 39.226 1.00 22.52 97 PRO E N 1
ATOM 5423 C CA . PRO E 2 97 ? 2.945 38.069 38.187 1.00 23.15 97 PRO E CA 1
ATOM 5424 C C . PRO E 2 97 ? 1.795 38.942 38.678 1.00 27.62 97 PRO E C 1
ATOM 5425 O O . PRO E 2 97 ? 1.359 38.827 39.830 1.00 25.59 97 PRO E O 1
ATOM 5429 N N . LYS E 2 98 ? 1.334 39.833 37.798 1.00 26.15 98 LYS E N 1
ATOM 5430 C CA . LYS E 2 98 ? 0.155 40.656 38.002 1.00 27.02 98 LYS E CA 1
ATOM 5431 C C . LYS E 2 98 ? -0.980 39.692 37.623 1.00 31.38 98 LYS E C 1
ATOM 5432 O O . LYS E 2 98 ? -1.052 39.256 36.467 1.00 31.32 98 LYS E O 1
ATOM 5438 N N . VAL E 2 99 ? -1.802 39.290 38.609 1.00 28.43 99 VAL E N 1
ATOM 5439 C CA . VAL E 2 99 ? -2.885 38.332 38.366 1.00 28.40 99 VAL E CA 1
ATOM 5440 C C . VAL E 2 99 ? -4.244 39.031 38.340 1.00 35.11 99 VAL E C 1
ATOM 5441 O O . VAL E 2 99 ? -4.636 39.690 39.308 1.00 35.02 99 VAL E O 1
ATOM 5445 N N . THR E 2 100 ? -4.948 38.873 37.205 1.00 33.77 100 THR E N 1
ATOM 5446 C CA . THR E 2 100 ? -6.267 39.442 36.913 1.00 34.39 100 THR E CA 1
ATOM 5447 C C . THR E 2 100 ? -7.196 38.318 36.466 1.00 38.97 100 THR E C 1
ATOM 5448 O O . THR E 2 100 ? -6.765 37.407 35.759 1.00 38.22 100 THR E O 1
ATOM 5452 N N . VAL E 2 101 ? -8.464 38.370 36.908 1.00 36.26 101 VAL E N 1
ATOM 5453 C CA . VAL E 2 101 ? -9.497 37.411 36.527 1.00 36.38 101 VAL E CA 1
ATOM 5454 C C . VAL E 2 101 ? -10.688 38.165 35.924 1.00 41.14 101 VAL E C 1
ATOM 5455 O O . VAL E 2 101 ? -11.245 39.059 36.567 1.00 40.17 101 VAL E O 1
ATOM 5459 N N . TYR E 2 102 ? -11.045 37.825 34.672 1.00 38.64 102 TYR E N 1
ATOM 5460 C CA . TYR E 2 102 ? -12.139 38.466 33.942 1.00 38.48 102 TYR E CA 1
ATOM 5461 C C . TYR E 2 102 ? -12.950 37.486 33.076 1.00 43.02 102 TYR E C 1
ATOM 5462 O O . TYR E 2 102 ? -12.369 36.546 32.527 1.00 42.14 102 TYR E O 1
ATOM 5471 N N . PRO E 2 103 ? -14.279 37.689 32.902 1.00 40.06 103 PRO E N 1
ATOM 5472 C CA . PRO E 2 103 ? -15.030 36.782 32.024 1.00 39.99 103 PRO E CA 1
ATOM 5473 C C . PRO E 2 103 ? -14.849 37.159 30.553 1.00 44.75 103 PRO E C 1
ATOM 5474 O O . PRO E 2 103 ? -14.438 38.282 30.242 1.00 44.04 103 PRO E O 1
ATOM 5478 N N . SER E 2 104 ? -15.107 36.195 29.655 1.00 42.35 104 SER E N 1
ATOM 5479 C CA . SER E 2 104 ? -14.978 36.337 28.205 1.00 42.64 104 SER E CA 1
ATOM 5480 C C . SER E 2 104 ? -15.853 35.311 27.472 1.00 49.31 104 SER E C 1
ATOM 5481 O O . SER E 2 104 ? -16.539 34.513 28.114 1.00 48.61 104 SER E O 1
ATOM 5484 N N . LYS E 2 105 ? -15.829 35.342 26.127 1.00 48.53 105 LYS E N 1
ATOM 5485 C CA . LYS E 2 105 ? -16.622 34.465 25.265 1.00 49.33 105 LYS E CA 1
ATOM 5486 C C . LYS E 2 105 ? -15.733 33.610 24.354 1.00 56.27 105 LYS E C 1
ATOM 5487 O O . LYS E 2 105 ? -14.660 34.057 23.939 1.00 55.47 105 LYS E O 1
ATOM 5493 N N . THR E 2 106 ? -16.202 32.391 24.021 1.00 55.61 106 THR E N 1
ATOM 5494 C CA . THR E 2 106 ? -15.507 31.461 23.122 1.00 56.66 106 THR E CA 1
ATOM 5495 C C . THR E 2 106 ? -15.716 31.940 21.677 1.00 63.74 106 THR E C 1
ATOM 5496 O O . THR E 2 106 ? -14.798 31.859 20.859 1.00 63.29 106 THR E O 1
ATOM 5500 N N . GLN E 2 107 ? -16.934 32.441 21.381 1.00 62.85 107 GLN E N 1
ATOM 5501 C CA . GLN E 2 107 ? -17.359 32.980 20.085 1.00 63.85 107 GLN E CA 1
ATOM 5502 C C . GLN E 2 107 ? -18.217 34.241 20.321 1.00 69.92 107 GLN E C 1
ATOM 5503 O O . GLN E 2 107 ? -18.993 34.255 21.287 1.00 69.27 107 GLN E O 1
ATOM 5509 N N . PRO E 2 108 ? -18.127 35.298 19.466 1.00 68.25 108 PRO E N 1
ATOM 5510 C CA . PRO E 2 108 ? -18.944 36.502 19.706 1.00 68.60 108 PRO E CA 1
ATOM 5511 C C . PRO E 2 108 ? -20.401 36.361 19.236 1.00 73.91 108 PRO E C 1
ATOM 5512 O O . PRO E 2 108 ? -20.886 37.155 18.424 1.00 73.45 108 PRO E O 1
ATOM 5516 N N . LEU E 2 109 ? -21.101 35.345 19.779 1.00 71.48 109 LEU E N 1
ATOM 5517 C CA . LEU E 2 109 ? -22.498 35.005 19.491 1.00 71.64 109 LEU E CA 1
ATOM 5518 C C . LEU E 2 109 ? -23.203 34.453 20.742 1.00 75.71 109 LEU E C 1
ATOM 5519 O O . LEU E 2 109 ? -24.386 34.113 20.672 1.00 75.68 109 LEU E O 1
ATOM 5524 N N . GLN E 2 110 ? -22.476 34.354 21.878 1.00 71.76 110 GLN E N 1
ATOM 5525 C CA . GLN E 2 110 ? -22.994 33.822 23.148 1.00 71.18 110 GLN E CA 1
ATOM 5526 C C . GLN E 2 110 ? -22.550 34.645 24.371 1.00 73.59 110 GLN E C 1
ATOM 5527 O O . GLN E 2 110 ? -21.687 35.511 24.237 1.00 73.15 110 GLN E O 1
ATOM 5533 N N . HIS E 2 111 ? -23.136 34.366 25.559 1.00 68.84 111 HIS E N 1
ATOM 5534 C CA . HIS E 2 111 ? -22.798 35.035 26.821 1.00 68.08 111 HIS E CA 1
ATOM 5535 C C . HIS E 2 111 ? -21.417 34.594 27.346 1.00 68.76 111 HIS E C 1
ATOM 5536 O O . HIS E 2 111 ? -20.749 33.785 26.695 1.00 68.24 111 HIS E O 1
ATOM 5543 N N . HIS E 2 112 ? -20.993 35.128 28.520 1.00 62.85 112 HIS E N 1
ATOM 5544 C CA . HIS E 2 112 ? -19.720 34.781 29.163 1.00 61.32 112 HIS E CA 1
ATOM 5545 C C . HIS E 2 112 ? -19.687 33.272 29.475 1.00 61.83 112 HIS E C 1
ATOM 5546 O O . HIS E 2 112 ? -20.422 32.803 30.349 1.00 61.56 112 HIS E O 1
ATOM 5553 N N . ASN E 2 113 ? -18.884 32.517 28.707 1.00 55.44 113 ASN E N 1
ATOM 5554 C CA . ASN E 2 113 ? -18.742 31.062 28.840 1.00 53.85 113 ASN E CA 1
ATOM 5555 C C . ASN E 2 113 ? -17.264 30.637 28.960 1.00 53.89 113 ASN E C 1
ATOM 5556 O O . ASN E 2 113 ? -16.929 29.461 28.774 1.00 52.89 113 ASN E O 1
ATOM 5561 N N . LEU E 2 114 ? -16.394 31.605 29.305 1.00 47.77 114 LEU E N 1
ATOM 5562 C CA . LEU E 2 114 ? -14.954 31.425 29.427 1.00 46.28 114 LEU E CA 1
ATOM 5563 C C . LEU E 2 114 ? -14.402 32.367 30.508 1.00 47.25 114 LEU E C 1
ATOM 5564 O O . LEU E 2 114 ? -14.539 33.584 30.382 1.00 47.04 114 LEU E O 1
ATOM 5569 N N . LEU E 2 115 ? -13.815 31.809 31.584 1.00 41.04 115 LEU E N 1
ATOM 5570 C CA . LEU E 2 115 ? -13.209 32.612 32.647 1.00 39.14 115 LEU E CA 1
ATOM 5571 C C . LEU E 2 115 ? -11.718 32.686 32.422 1.00 38.66 115 LEU E C 1
ATOM 5572 O O . LEU E 2 115 ? -11.052 31.657 32.374 1.00 38.29 115 LEU E O 1
ATOM 5577 N N . VAL E 2 116 ? -11.197 33.898 32.247 1.00 32.56 116 VAL E N 1
ATOM 5578 C CA . VAL E 2 116 ? -9.786 34.108 31.953 1.00 31.33 116 VAL E CA 1
ATOM 5579 C C . VAL E 2 116 ? -8.983 34.505 33.192 1.00 33.77 116 VAL E C 1
ATOM 5580 O O . VAL E 2 116 ? -9.359 35.454 33.889 1.00 33.23 116 VAL E O 1
ATOM 5584 N N . CYS E 2 117 ? -7.856 33.792 33.443 1.00 28.60 117 CYS E N 1
ATOM 5585 C CA . CYS E 2 117 ? -6.896 34.149 34.482 1.00 27.04 117 CYS E CA 1
ATOM 5586 C C . CYS E 2 117 ? -5.640 34.647 33.787 1.00 28.60 117 CYS E C 1
ATOM 5587 O O . CYS E 2 117 ? -4.864 33.856 33.241 1.00 28.18 117 CYS E O 1
ATOM 5590 N N . SER E 2 118 ? -5.487 35.968 33.752 1.00 24.06 118 SER E N 1
ATOM 5591 C CA . SER E 2 118 ? -4.352 36.666 33.169 1.00 22.97 118 SER E CA 1
ATOM 5592 C C . SER E 2 118 ? -3.230 36.698 34.208 1.00 26.38 118 SER E C 1
ATOM 5593 O O . SER E 2 118 ? -3.444 37.177 35.323 1.00 25.63 118 SER E O 1
ATOM 5596 N N . VAL E 2 119 ? -2.058 36.126 33.857 1.00 22.67 119 VAL E N 1
ATOM 5597 C CA . VAL E 2 119 ? -0.856 36.056 34.702 1.00 22.15 119 VAL E CA 1
ATOM 5598 C C . VAL E 2 119 ? 0.246 36.730 33.875 1.00 26.26 119 VAL E C 1
ATOM 5599 O O . VAL E 2 119 ? 0.741 36.122 32.920 1.00 27.73 119 VAL E O 1
ATOM 5603 N N . SER E 2 120 ? 0.580 38.001 34.178 1.00 21.52 120 SER E N 1
ATOM 5604 C CA . SER E 2 120 ? 1.547 38.741 33.355 1.00 21.50 120 SER E CA 1
ATOM 5605 C C . SER E 2 120 ? 2.678 39.463 34.103 1.00 25.73 120 SER E C 1
ATOM 5606 O O . SER E 2 120 ? 2.566 39.750 35.292 1.00 25.63 120 SER E O 1
ATOM 5609 N N . GLY E 2 121 ? 3.747 39.759 33.359 1.00 21.48 121 GLY E N 1
ATOM 5610 C CA . GLY E 2 121 ? 4.937 40.458 33.822 1.00 21.01 121 GLY E CA 1
ATOM 5611 C C . GLY E 2 121 ? 5.773 39.743 34.864 1.00 24.76 121 GLY E C 1
ATOM 5612 O O . GLY E 2 121 ? 6.415 40.409 35.682 1.00 25.01 121 GLY E O 1
ATOM 5613 N N . PHE E 2 122 ? 5.808 38.391 34.829 1.00 19.98 122 PHE E N 1
ATOM 5614 C CA . PHE E 2 122 ? 6.586 37.609 35.800 1.00 19.38 122 PHE E CA 1
ATOM 5615 C C . PHE E 2 122 ? 7.945 37.111 35.286 1.00 23.85 122 PHE E C 1
ATOM 5616 O O . PHE E 2 122 ? 8.148 36.970 34.085 1.00 23.08 122 PHE E O 1
ATOM 5624 N N . TYR E 2 123 ? 8.862 36.832 36.221 1.00 20.59 123 TYR E N 1
ATOM 5625 C CA . TYR E 2 123 ? 10.174 36.238 35.974 1.00 19.87 123 TYR E CA 1
ATOM 5626 C C . TYR E 2 123 ? 10.579 35.432 37.215 1.00 24.20 123 TYR E C 1
ATOM 5627 O O . TYR E 2 123 ? 10.434 35.960 38.316 1.00 24.41 123 TYR E O 1
ATOM 5636 N N . PRO E 2 124 ? 11.061 34.165 37.105 1.00 20.67 124 PRO E N 1
ATOM 5637 C CA . PRO E 2 124 ? 11.311 33.373 35.880 1.00 20.21 124 PRO E CA 1
ATOM 5638 C C . PRO E 2 124 ? 10.045 32.765 35.252 1.00 24.40 124 PRO E C 1
ATOM 5639 O O . PRO E 2 124 ? 8.942 32.976 35.748 1.00 23.59 124 PRO E O 1
ATOM 5643 N N . GLY E 2 125 ? 10.220 32.063 34.135 1.00 22.18 125 GLY E N 1
ATOM 5644 C CA . GLY E 2 125 ? 9.133 31.430 33.392 1.00 22.66 125 GLY E CA 1
ATOM 5645 C C . GLY E 2 125 ? 8.413 30.286 34.077 1.00 27.62 125 GLY E C 1
ATOM 5646 O O . GLY E 2 125 ? 7.303 29.928 33.668 1.00 27.37 125 GLY E O 1
ATOM 5647 N N . SER E 2 126 ? 9.034 29.697 35.111 1.00 24.72 126 SER E N 1
ATOM 5648 C CA . SER E 2 126 ? 8.473 28.580 35.868 1.00 25.27 126 SER E CA 1
ATOM 5649 C C . SER E 2 126 ? 7.208 29.012 36.616 1.00 29.29 126 SER E C 1
ATOM 5650 O O . SER E 2 126 ? 7.276 29.853 37.512 1.00 29.45 126 SER E O 1
ATOM 5653 N N . ILE E 2 127 ? 6.051 28.456 36.217 1.00 25.04 127 ILE E N 1
ATOM 5654 C CA . ILE E 2 127 ? 4.758 28.802 36.807 1.00 24.60 127 ILE E CA 1
ATOM 5655 C C . ILE E 2 127 ? 3.765 27.628 36.816 1.00 28.59 127 ILE E C 1
ATOM 5656 O O . ILE E 2 127 ? 3.845 26.727 35.978 1.00 28.94 127 ILE E O 1
ATOM 5661 N N . GLU E 2 128 ? 2.829 27.659 37.770 1.00 24.77 128 GLU E N 1
ATOM 5662 C CA . GLU E 2 128 ? 1.726 26.710 37.883 1.00 24.51 128 GLU E CA 1
ATOM 5663 C C . GLU E 2 128 ? 0.457 27.514 38.103 1.00 26.18 128 GLU E C 1
ATOM 5664 O O . GLU E 2 128 ? 0.388 28.320 39.034 1.00 24.97 128 GLU E O 1
ATOM 5670 N N . VAL E 2 129 ? -0.518 27.346 37.206 1.00 22.18 129 VAL E N 1
ATOM 5671 C CA . VAL E 2 129 ? -1.792 28.052 37.290 1.00 21.79 129 VAL E CA 1
ATOM 5672 C C . VAL E 2 129 ? -2.906 27.025 37.398 1.00 27.61 129 VAL E C 1
ATOM 5673 O O . VAL E 2 129 ? -3.056 26.191 36.507 1.00 27.59 129 VAL E O 1
ATOM 5677 N N . ARG E 2 130 ? -3.670 27.078 38.505 1.00 24.89 130 ARG E N 1
ATOM 5678 C CA . ARG E 2 130 ? -4.783 26.172 38.791 1.00 24.95 130 ARG E CA 1
ATOM 5679 C C . ARG E 2 130 ? -6.088 26.930 38.966 1.00 29.94 130 ARG E C 1
ATOM 5680 O O . ARG E 2 130 ? -6.089 28.050 39.480 1.00 30.07 130 ARG E O 1
ATOM 5688 N N . TRP E 2 131 ? -7.198 26.310 38.546 1.00 27.23 131 TRP E N 1
ATOM 5689 C CA . TRP E 2 131 ? -8.538 26.868 38.670 1.00 27.40 131 TRP E CA 1
ATOM 5690 C C . TRP E 2 131 ? -9.314 26.078 39.707 1.00 33.13 131 TRP E C 1
ATOM 5691 O O . TRP E 2 131 ? -9.240 24.848 39.732 1.00 32.86 131 TRP E O 1
ATOM 5702 N N . PHE E 2 132 ? -10.045 26.786 40.576 1.00 30.97 132 PHE E N 1
ATOM 5703 C CA . PHE E 2 132 ? -10.852 26.177 41.628 1.00 31.52 132 PHE E CA 1
ATOM 5704 C C . PHE E 2 132 ? -12.285 26.669 41.579 1.00 36.53 132 PHE E C 1
ATOM 5705 O O . PHE E 2 132 ? -12.522 27.850 41.326 1.00 35.34 132 PHE E O 1
ATOM 5713 N N . LEU E 2 133 ? -13.233 25.758 41.830 1.00 34.94 133 LEU E N 1
ATOM 5714 C CA . LEU E 2 133 ? -14.659 26.050 41.935 1.00 35.55 133 LEU E CA 1
ATOM 5715 C C . LEU E 2 133 ? -15.106 25.571 43.313 1.00 41.86 133 LEU E C 1
ATOM 5716 O O . LEU E 2 133 ? -15.068 24.370 43.591 1.00 40.86 133 LEU E O 1
ATOM 5721 N N . ASN E 2 134 ? -15.466 26.532 44.192 1.00 41.46 134 ASN E N 1
ATOM 5722 C CA . ASN E 2 134 ? -15.908 26.303 45.578 1.00 42.46 134 ASN E CA 1
ATOM 5723 C C . ASN E 2 134 ? -14.922 25.389 46.351 1.00 48.03 134 ASN E C 1
ATOM 5724 O O . ASN E 2 134 ? -15.311 24.358 46.908 1.00 47.63 134 ASN E O 1
ATOM 5729 N N . GLY E 2 135 ? -13.638 25.757 46.291 1.00 45.88 135 GLY E N 1
ATOM 5730 C CA . GLY E 2 135 ? -12.535 25.047 46.933 1.00 46.06 135 GLY E CA 1
ATOM 5731 C C . GLY E 2 135 ? -12.084 23.752 46.277 1.00 50.70 135 GLY E C 1
ATOM 5732 O O . GLY E 2 135 ? -11.118 23.139 46.744 1.00 51.32 135 GLY E O 1
ATOM 5733 N N . GLN E 2 136 ? -12.767 23.316 45.200 1.00 46.67 136 GLN E N 1
ATOM 5734 C CA . GLN E 2 136 ? -12.439 22.076 44.494 1.00 46.44 136 GLN E CA 1
ATOM 5735 C C . GLN E 2 136 ? -11.765 22.352 43.147 1.00 49.10 136 GLN E C 1
ATOM 5736 O O . GLN E 2 136 ? -12.248 23.189 42.382 1.00 48.26 136 GLN E O 1
ATOM 5742 N N . GLU E 2 137 ? -10.634 21.668 42.872 1.00 45.00 137 GLU E N 1
ATOM 5743 C CA . GLU E 2 137 ? -9.866 21.886 41.646 1.00 44.64 137 GLU E CA 1
ATOM 5744 C C . GLU E 2 137 ? -10.575 21.419 40.387 1.00 49.98 137 GLU E C 1
ATOM 5745 O O . GLU E 2 137 ? -11.030 20.275 40.307 1.00 49.85 137 GLU E O 1
ATOM 5751 N N . GLU E 2 138 ? -10.646 22.321 39.399 1.00 47.25 138 GLU E N 1
ATOM 5752 C CA . GLU E 2 138 ? -11.238 22.050 38.097 1.00 47.37 138 GLU E CA 1
ATOM 5753 C C . GLU E 2 138 ? -10.117 21.768 37.093 1.00 51.33 138 GLU E C 1
ATOM 5754 O O . GLU E 2 138 ? -9.402 22.681 36.677 1.00 51.07 138 GLU E O 1
ATOM 5760 N N . LYS E 2 139 ? -9.941 20.484 36.753 1.00 48.00 139 LYS E N 1
ATOM 5761 C CA . LYS E 2 139 ? -8.914 20.010 35.826 1.00 47.83 139 LYS E CA 1
ATOM 5762 C C . LYS E 2 139 ? -9.378 20.076 34.369 1.00 51.55 139 LYS E C 1
ATOM 5763 O O . LYS E 2 139 ? -8.631 20.556 33.512 1.00 51.62 139 LYS E O 1
ATOM 5769 N N . ALA E 2 140 ? -10.608 19.597 34.091 1.00 47.17 140 ALA E N 1
ATOM 5770 C CA . ALA E 2 140 ? -11.198 19.586 32.752 1.00 46.20 140 ALA E CA 1
ATOM 5771 C C . ALA E 2 140 ? -11.675 20.984 32.336 1.00 47.95 140 ALA E C 1
ATOM 5772 O O . ALA E 2 140 ? -12.030 21.797 33.194 1.00 48.51 140 ALA E O 1
ATOM 5774 N N . GLY E 2 141 ? -11.675 21.240 31.030 1.00 41.29 141 GLY E N 1
ATOM 5775 C CA . GLY E 2 141 ? -12.109 22.510 30.462 1.00 39.80 141 GLY E CA 1
ATOM 5776 C C . GLY E 2 141 ? -11.098 23.635 30.553 1.00 41.30 141 GLY E C 1
ATOM 5777 O O . GLY E 2 141 ? -11.476 24.806 30.509 1.00 40.44 141 GLY E O 1
ATOM 5778 N N . MET E 2 142 ? -9.804 23.306 30.637 1.00 36.66 142 MET E N 1
ATOM 5779 C CA . MET E 2 142 ? -8.771 24.337 30.721 1.00 35.94 142 MET E CA 1
ATOM 5780 C C . MET E 2 142 ? -7.976 24.475 29.434 1.00 36.08 142 MET E C 1
ATOM 5781 O O . MET E 2 142 ? -7.435 23.489 28.932 1.00 35.03 142 MET E O 1
ATOM 5786 N N . VAL E 2 143 ? -7.939 25.703 28.886 1.00 30.38 143 VAL E N 1
ATOM 5787 C CA . VAL E 2 143 ? -7.174 26.066 27.687 1.00 29.01 143 VAL E CA 1
ATOM 5788 C C . VAL E 2 143 ? -6.282 27.227 28.087 1.00 29.12 143 VAL E C 1
ATOM 5789 O O . VAL E 2 143 ? -6.739 28.178 28.711 1.00 28.15 143 VAL E O 1
ATOM 5793 N N . SER E 2 144 ? -5.012 27.138 27.733 1.00 23.68 144 SER E N 1
ATOM 5794 C CA . SER E 2 144 ? -4.026 28.157 28.003 1.00 22.44 144 SER E CA 1
ATOM 5795 C C . SER E 2 144 ? -3.303 28.542 26.713 1.00 24.83 144 SER E C 1
ATOM 5796 O O . SER E 2 144 ? -3.314 27.795 25.735 1.00 23.67 144 SER E O 1
ATOM 5799 N N . THR E 2 145 ? -2.684 29.718 26.722 1.00 21.21 145 THR E N 1
ATOM 5800 C CA . THR E 2 145 ? -1.863 30.228 25.624 1.00 20.88 145 THR E CA 1
ATOM 5801 C C . THR E 2 145 ? -0.494 29.542 25.696 1.00 25.38 145 THR E C 1
ATOM 5802 O O . THR E 2 145 ? 0.269 29.556 24.726 1.00 24.85 145 THR E O 1
ATOM 5806 N N . GLY E 2 146 ? -0.195 28.977 26.866 1.00 21.67 146 GLY E N 1
ATOM 5807 C CA . GLY E 2 146 ? 1.101 28.396 27.169 1.00 21.20 146 GLY E CA 1
ATOM 5808 C C . GLY E 2 146 ? 1.992 29.514 27.677 1.00 25.22 146 GLY E C 1
ATOM 5809 O O . GLY E 2 146 ? 1.523 30.638 27.894 1.00 24.65 146 GLY E O 1
ATOM 5810 N N . LEU E 2 147 ? 3.277 29.235 27.860 1.00 21.28 147 LEU E N 1
ATOM 5811 C CA . LEU E 2 147 ? 4.191 30.248 28.349 1.00 20.64 147 LEU E CA 1
ATOM 5812 C C . LEU E 2 147 ? 4.663 31.175 27.222 1.00 23.33 147 LEU E C 1
ATOM 5813 O O . LEU E 2 147 ? 5.190 30.710 26.211 1.00 22.62 147 LEU E O 1
ATOM 5818 N N . ILE E 2 148 ? 4.447 32.485 27.398 1.00 19.45 148 ILE E N 1
ATOM 5819 C CA . ILE E 2 148 ? 4.840 33.494 26.418 1.00 19.64 148 ILE E CA 1
ATOM 5820 C C . ILE E 2 148 ? 6.001 34.338 26.977 1.00 24.52 148 ILE E C 1
ATOM 5821 O O . ILE E 2 148 ? 5.883 34.940 28.050 1.00 22.92 148 ILE E O 1
ATOM 5826 N N . GLN E 2 149 ? 7.114 34.368 26.236 1.00 21.56 149 GLN E N 1
ATOM 5827 C CA . GLN E 2 149 ? 8.298 35.142 26.585 1.00 21.94 149 GLN E CA 1
ATOM 5828 C C . GLN E 2 149 ? 8.148 36.499 25.879 1.00 25.33 149 GLN E C 1
ATOM 5829 O O . GLN E 2 149 ? 8.034 36.528 24.652 1.00 26.25 149 GLN E O 1
ATOM 5835 N N . ASN E 2 150 ? 8.077 37.607 26.651 1.00 19.56 150 ASN E N 1
ATOM 5836 C CA . ASN E 2 150 ? 7.909 38.968 26.118 1.00 18.75 150 ASN E CA 1
ATOM 5837 C C . ASN E 2 150 ? 9.192 39.585 25.530 1.00 22.13 150 ASN E C 1
ATOM 5838 O O . ASN E 2 150 ? 9.120 40.581 24.809 1.00 20.59 150 ASN E O 1
ATOM 5843 N N . GLY E 2 151 ? 10.342 38.999 25.857 1.00 19.65 151 GLY E N 1
ATOM 5844 C CA . GLY E 2 151 ? 11.649 39.438 25.370 1.00 19.46 151 GLY E CA 1
ATOM 5845 C C . GLY E 2 151 ? 12.301 40.568 26.142 1.00 23.45 151 GLY E C 1
ATOM 5846 O O . GLY E 2 151 ? 13.352 41.056 25.728 1.00 22.96 151 GLY E O 1
ATOM 5847 N N . ASP E 2 152 ? 11.686 40.996 27.260 1.00 20.10 152 ASP E N 1
ATOM 5848 C CA . ASP E 2 152 ? 12.179 42.088 28.108 1.00 19.71 152 ASP E CA 1
ATOM 5849 C C . ASP E 2 152 ? 12.377 41.602 29.553 1.00 23.41 152 ASP E C 1
ATOM 5850 O O . ASP E 2 152 ? 12.275 42.390 30.496 1.00 23.34 152 ASP E O 1
ATOM 5855 N N . TRP E 2 153 ? 12.648 40.295 29.707 1.00 19.06 153 TRP E N 1
ATOM 5856 C CA . TRP E 2 153 ? 12.846 39.593 30.975 1.00 18.51 153 TRP E CA 1
ATOM 5857 C C . TRP E 2 153 ? 11.540 39.419 31.755 1.00 20.71 153 TRP E C 1
ATOM 5858 O O . TRP E 2 153 ? 11.552 39.336 32.977 1.00 18.87 153 TRP E O 1
ATOM 5869 N N . THR E 2 154 ? 10.408 39.324 31.035 1.00 17.66 154 THR E N 1
ATOM 5870 C CA . THR E 2 154 ? 9.092 39.064 31.626 1.00 17.13 154 THR E CA 1
ATOM 5871 C C . THR E 2 154 ? 8.376 38.008 30.793 1.00 20.54 154 THR E C 1
ATOM 5872 O O . THR E 2 154 ? 8.608 37.882 29.586 1.00 18.63 154 THR E O 1
ATOM 5876 N N . PHE E 2 155 ? 7.502 37.258 31.449 1.00 18.33 155 PHE E N 1
ATOM 5877 C CA . PHE E 2 155 ? 6.700 36.213 30.842 1.00 18.44 155 PHE E CA 1
ATOM 5878 C C . PHE E 2 155 ? 5.239 36.504 31.096 1.00 22.91 155 PHE E C 1
ATOM 5879 O O . PHE E 2 155 ? 4.900 37.185 32.066 1.00 22.62 155 PHE E O 1
ATOM 5887 N N . GLN E 2 156 ? 4.373 35.971 30.232 1.00 19.58 156 GLN E N 1
ATOM 5888 C CA . GLN E 2 156 ? 2.927 36.079 30.372 1.00 19.19 156 GLN E CA 1
ATOM 5889 C C . GLN E 2 156 ? 2.239 34.792 29.942 1.00 23.15 156 GLN E C 1
ATOM 5890 O O . GLN E 2 156 ? 2.812 34.000 29.188 1.00 22.58 156 GLN E O 1
ATOM 5896 N N . THR E 2 157 ? 1.024 34.579 30.459 1.00 19.87 157 THR E N 1
ATOM 5897 C CA . THR E 2 157 ? 0.176 33.424 30.170 1.00 19.85 157 THR E CA 1
ATOM 5898 C C . THR E 2 157 ? -1.294 33.743 30.480 1.00 24.34 157 THR E C 1
ATOM 5899 O O . THR E 2 157 ? -1.580 34.541 31.376 1.00 23.25 157 THR E O 1
ATOM 5903 N N . LEU E 2 158 ? -2.211 33.134 29.725 1.00 21.92 158 LEU E N 1
ATOM 5904 C CA . LEU E 2 158 ? -3.648 33.265 29.938 1.00 22.68 158 LEU E CA 1
ATOM 5905 C C . LEU E 2 158 ? -4.170 31.869 30.109 1.00 27.76 158 LEU E C 1
ATOM 5906 O O . LEU E 2 158 ? -4.025 31.049 29.204 1.00 26.83 158 LEU E O 1
ATOM 5911 N N . VAL E 2 159 ? -4.727 31.577 31.283 1.00 26.12 159 VAL E N 1
ATOM 5912 C CA . VAL E 2 159 ? -5.302 30.268 31.579 1.00 26.81 159 VAL E CA 1
ATOM 5913 C C . VAL E 2 159 ? -6.815 30.462 31.700 1.00 33.38 159 VAL E C 1
ATOM 5914 O O . VAL E 2 159 ? -7.306 31.137 32.613 1.00 32.61 159 VAL E O 1
ATOM 5918 N N . MET E 2 160 ? -7.533 29.907 30.726 1.00 31.79 160 MET E N 1
ATOM 5919 C CA . MET E 2 160 ? -8.977 30.018 30.584 1.00 32.36 160 MET E CA 1
ATOM 5920 C C . MET E 2 160 ? -9.716 28.769 31.006 1.00 35.33 160 MET E C 1
ATOM 5921 O O . MET E 2 160 ? -9.280 27.661 30.709 1.00 36.07 160 MET E O 1
ATOM 5926 N N . LEU E 2 161 ? -10.828 28.955 31.722 1.00 29.65 161 LEU E N 1
ATOM 5927 C CA . LEU E 2 161 ? -11.694 27.875 32.165 1.00 28.14 161 LEU E CA 1
ATOM 5928 C C . LEU E 2 161 ? -12.978 27.947 31.348 1.00 31.96 161 LEU E C 1
ATOM 5929 O O . LEU E 2 161 ? -13.598 29.011 31.256 1.00 30.35 161 LEU E O 1
ATOM 5934 N N . GLU E 2 162 ? -13.336 26.823 30.714 1.00 29.46 162 GLU E N 1
ATOM 5935 C CA . GLU E 2 162 ? -14.536 26.676 29.900 1.00 29.87 162 GLU E CA 1
ATOM 5936 C C . GLU E 2 162 ? -15.654 26.272 30.860 1.00 33.72 162 GLU E C 1
ATOM 5937 O O . GLU E 2 162 ? -15.730 25.114 31.282 1.00 33.82 162 GLU E O 1
ATOM 5943 N N . THR E 2 163 ? -16.475 27.256 31.253 1.00 28.95 163 THR E N 1
ATOM 5944 C CA . THR E 2 163 ? -17.579 27.080 32.193 1.00 28.44 163 THR E CA 1
ATOM 5945 C C . THR E 2 163 ? -18.701 28.086 31.963 1.00 32.20 163 THR E C 1
ATOM 5946 O O . THR E 2 163 ? -18.460 29.193 31.480 1.00 30.69 163 THR E O 1
ATOM 5950 N N . VAL E 2 164 ? -19.919 27.718 32.366 1.00 30.15 164 VAL E N 1
ATOM 5951 C CA . VAL E 2 164 ? -21.048 28.637 32.332 1.00 30.43 164 VAL E CA 1
ATOM 5952 C C . VAL E 2 164 ? -21.242 29.024 33.804 1.00 36.05 164 VAL E C 1
ATOM 5953 O O . VAL E 2 164 ? -21.616 28.171 34.619 1.00 35.65 164 VAL E O 1
ATOM 5957 N N . PRO E 2 165 ? -20.853 30.261 34.187 1.00 33.55 165 PRO E N 1
ATOM 5958 C CA . PRO E 2 165 ? -20.960 30.657 35.601 1.00 33.72 165 PRO E CA 1
ATOM 5959 C C . PRO E 2 165 ? -22.397 30.784 36.088 1.00 38.02 165 PRO E C 1
ATOM 5960 O O . PRO E 2 165 ? -23.221 31.464 35.466 1.00 37.07 165 PRO E O 1
ATOM 5964 N N . ARG E 2 166 ? -22.693 30.096 37.194 1.00 35.07 166 ARG E N 1
ATOM 5965 C CA . ARG E 2 166 ? -24.001 30.131 37.838 1.00 35.17 166 ARG E CA 1
ATOM 5966 C C . ARG E 2 166 ? -23.884 31.022 39.064 1.00 41.03 166 ARG E C 1
ATOM 5967 O O . ARG E 2 166 ? -22.866 30.963 39.752 1.00 41.10 166 ARG E O 1
ATOM 5975 N N . SER E 2 167 ? -24.895 31.875 39.319 1.00 38.77 167 SER E N 1
ATOM 5976 C CA . SER E 2 167 ? -24.914 32.795 40.463 1.00 39.14 167 SER E CA 1
ATOM 5977 C C . SER E 2 167 ? -24.613 32.087 41.785 1.00 43.84 167 SER E C 1
ATOM 5978 O O . SER E 2 167 ? -25.045 30.951 41.995 1.00 43.54 167 SER E O 1
ATOM 5981 N N . GLY E 2 168 ? -23.813 32.740 42.622 1.00 41.30 168 GLY E N 1
ATOM 5982 C CA . GLY E 2 168 ? -23.391 32.198 43.909 1.00 41.15 168 GLY E CA 1
ATOM 5983 C C . GLY E 2 168 ? -22.062 31.465 43.876 1.00 44.74 168 GLY E C 1
ATOM 5984 O O . GLY E 2 168 ? -21.426 31.313 44.924 1.00 44.85 168 GLY E O 1
ATOM 5985 N N . GLU E 2 169 ? -21.632 30.992 42.678 1.00 40.05 169 GLU E N 1
ATOM 5986 C CA . GLU E 2 169 ? -20.367 30.271 42.484 1.00 38.73 169 GLU E CA 1
ATOM 5987 C C . GLU E 2 169 ? -19.165 31.196 42.648 1.00 40.45 169 GLU E C 1
ATOM 5988 O O . GLU E 2 169 ? -19.140 32.292 42.080 1.00 38.93 169 GLU E O 1
ATOM 5994 N N . VAL E 2 170 ? -18.166 30.740 43.424 1.00 36.60 170 VAL E N 1
ATOM 5995 C CA . VAL E 2 170 ? -16.918 31.472 43.659 1.00 35.96 170 VAL E CA 1
ATOM 5996 C C . VAL E 2 170 ? -15.776 30.695 43.014 1.00 37.16 170 VAL E C 1
ATOM 5997 O O . VAL E 2 170 ? -15.478 29.570 43.422 1.00 36.82 170 VAL E O 1
ATOM 6001 N N . TYR E 2 171 ? -15.172 31.288 41.982 1.00 31.55 171 TYR E N 1
ATOM 6002 C CA . TYR E 2 171 ? -14.051 30.703 41.252 1.00 30.61 171 TYR E CA 1
ATOM 6003 C C . TYR E 2 171 ? -12.752 31.326 41.735 1.00 32.40 171 TYR E C 1
ATOM 6004 O O . TYR E 2 171 ? -12.694 32.544 41.932 1.00 32.18 171 TYR E O 1
ATOM 6013 N N . THR E 2 172 ? -11.715 30.503 41.936 1.00 26.98 172 THR E N 1
ATOM 6014 C CA . THR E 2 172 ? -10.414 31.004 42.372 1.00 25.95 172 THR E CA 1
ATOM 6015 C C . THR E 2 172 ? -9.310 30.579 41.416 1.00 29.20 172 THR E C 1
ATOM 6016 O O . THR E 2 172 ? -9.193 29.397 41.075 1.00 27.62 172 THR E O 1
ATOM 6020 N N . CYS E 2 173 ? -8.485 31.545 41.009 1.00 26.67 173 CYS E N 1
ATOM 6021 C CA . CYS E 2 173 ? -7.309 31.256 40.217 1.00 26.42 173 CYS E CA 1
ATOM 6022 C C . CYS E 2 173 ? -6.117 31.260 41.170 1.00 29.08 173 CYS E C 1
ATOM 6023 O O . CYS E 2 173 ? -5.798 32.294 41.763 1.00 27.94 173 CYS E O 1
ATOM 6026 N N . GLN E 2 174 ? -5.478 30.092 41.332 1.00 25.32 174 GLN E N 1
ATOM 6027 C CA . GLN E 2 174 ? -4.306 29.929 42.186 1.00 24.23 174 GLN E CA 1
ATOM 6028 C C . GLN E 2 174 ? -3.047 29.913 41.321 1.00 26.94 174 GLN E C 1
ATOM 6029 O O . GLN E 2 174 ? -2.954 29.129 40.369 1.00 26.29 174 GLN E O 1
ATOM 6035 N N . VAL E 2 175 ? -2.079 30.785 41.664 1.00 23.02 175 VAL E N 1
ATOM 6036 C CA . VAL E 2 175 ? -0.819 30.908 40.947 1.00 22.38 175 VAL E CA 1
ATOM 6037 C C . VAL E 2 175 ? 0.378 30.582 41.846 1.00 27.50 175 VAL E C 1
ATOM 6038 O O . VAL E 2 175 ? 0.589 31.216 42.885 1.00 27.34 175 VAL E O 1
ATOM 6042 N N . GLU E 2 176 ? 1.173 29.597 41.412 1.00 24.66 176 GLU E N 1
ATOM 6043 C CA . GLU E 2 176 ? 2.404 29.170 42.069 1.00 24.08 176 GLU E CA 1
ATOM 6044 C C . GLU E 2 176 ? 3.564 29.634 41.186 1.00 26.80 176 GLU E C 1
ATOM 6045 O O . GLU E 2 176 ? 3.581 29.369 39.982 1.00 26.91 176 GLU E O 1
ATOM 6051 N N . HIS E 2 177 ? 4.492 30.392 41.781 1.00 21.51 177 HIS E N 1
ATOM 6052 C CA . HIS E 2 177 ? 5.651 30.978 41.119 1.00 20.00 177 HIS E CA 1
ATOM 6053 C C . HIS E 2 177 ? 6.770 31.220 42.166 1.00 24.05 177 HIS E C 1
ATOM 6054 O O . HIS E 2 177 ? 6.454 31.549 43.315 1.00 23.24 177 HIS E O 1
ATOM 6061 N N . PRO E 2 178 ? 8.072 31.091 41.797 1.00 20.96 178 PRO E N 1
ATOM 6062 C CA . PRO E 2 178 ? 9.151 31.301 42.782 1.00 21.13 178 PRO E CA 1
ATOM 6063 C C . PRO E 2 178 ? 9.167 32.640 43.539 1.00 24.11 178 PRO E C 1
ATOM 6064 O O . PRO E 2 178 ? 9.699 32.683 44.644 1.00 23.82 178 PRO E O 1
ATOM 6068 N N . SER E 2 179 ? 8.613 33.717 42.961 1.00 20.45 179 SER E N 1
ATOM 6069 C CA . SER E 2 179 ? 8.566 35.042 43.587 1.00 20.35 179 SER E CA 1
ATOM 6070 C C . SER E 2 179 ? 7.681 35.107 44.851 1.00 25.33 179 SER E C 1
ATOM 6071 O O . SER E 2 179 ? 7.861 36.002 45.676 1.00 25.16 179 SER E O 1
ATOM 6074 N N . VAL E 2 180 ? 6.713 34.191 44.977 1.00 22.96 180 VAL E N 1
ATOM 6075 C CA . VAL E 2 180 ? 5.771 34.167 46.094 1.00 23.25 180 VAL E CA 1
ATOM 6076 C C . VAL E 2 180 ? 5.944 32.910 46.954 1.00 29.28 180 VAL E C 1
ATOM 6077 O O . VAL E 2 180 ? 5.879 31.797 46.431 1.00 29.98 180 VAL E O 1
ATOM 6081 N N . THR E 2 181 ? 6.203 33.093 48.267 1.00 26.41 181 THR E N 1
ATOM 6082 C CA . THR E 2 181 ? 6.378 31.989 49.218 1.00 26.55 181 THR E CA 1
ATOM 6083 C C . THR E 2 181 ? 5.025 31.293 49.418 1.00 31.69 181 THR E C 1
ATOM 6084 O O . THR E 2 181 ? 4.941 30.067 49.310 1.00 31.26 181 THR E O 1
ATOM 6088 N N . SER E 2 182 ? 3.963 32.092 49.620 1.00 29.23 182 SER E N 1
ATOM 6089 C CA . SER E 2 182 ? 2.577 31.621 49.709 1.00 29.66 182 SER E CA 1
ATOM 6090 C C . SER E 2 182 ? 1.966 31.736 48.285 1.00 34.62 182 SER E C 1
ATOM 6091 O O . SER E 2 182 ? 2.251 32.729 47.608 1.00 34.05 182 SER E O 1
ATOM 6094 N N . PRO E 2 183 ? 1.146 30.766 47.798 1.00 31.47 183 PRO E N 1
ATOM 6095 C CA . PRO E 2 183 ? 0.573 30.910 46.443 1.00 31.13 183 PRO E CA 1
ATOM 6096 C C . PRO E 2 183 ? -0.420 32.066 46.341 1.00 33.74 183 PRO E C 1
ATOM 6097 O O . PRO E 2 183 ? -1.140 32.344 47.304 1.00 33.12 183 PRO E O 1
ATOM 6101 N N . LEU E 2 184 ? -0.429 32.749 45.182 1.00 29.03 184 LEU E N 1
ATOM 6102 C CA . LEU E 2 184 ? -1.327 33.870 44.894 1.00 28.59 184 LEU E CA 1
ATOM 6103 C C . LEU E 2 184 ? -2.717 33.352 44.561 1.00 31.71 184 LEU E C 1
ATOM 6104 O O . LEU E 2 184 ? -2.851 32.354 43.854 1.00 30.03 184 LEU E O 1
ATOM 6109 N N . THR E 2 185 ? -3.750 34.043 45.058 1.00 28.97 185 THR E N 1
ATOM 6110 C CA . THR E 2 185 ? -5.147 33.713 44.776 1.00 29.09 185 THR E CA 1
ATOM 6111 C C . THR E 2 185 ? -5.930 34.958 44.386 1.00 34.73 185 THR E C 1
ATOM 6112 O O . THR E 2 185 ? -5.757 36.021 44.994 1.00 34.67 185 THR E O 1
ATOM 6116 N N . VAL E 2 186 ? -6.777 34.824 43.349 1.00 32.02 186 VAL E N 1
ATOM 6117 C CA . VAL E 2 186 ? -7.682 35.862 42.857 1.00 31.84 186 VAL E CA 1
ATOM 6118 C C . VAL E 2 186 ? -9.059 35.202 42.699 1.00 35.69 186 VAL E C 1
ATOM 6119 O O . VAL E 2 186 ? -9.199 34.224 41.959 1.00 34.49 186 VAL E O 1
ATOM 6123 N N . GLU E 2 187 ? -10.053 35.717 43.437 1.00 33.38 187 GLU E N 1
ATOM 6124 C CA . GLU E 2 187 ? -11.425 35.218 43.423 1.00 33.84 187 GLU E CA 1
ATOM 6125 C C . GLU E 2 187 ? -12.294 35.991 42.448 1.00 39.24 187 GLU E C 1
ATOM 6126 O O . GLU E 2 187 ? -12.096 37.195 42.239 1.00 39.73 187 GLU E O 1
ATOM 6132 N N . TRP E 2 188 ? -13.279 35.293 41.872 1.00 35.53 188 TRP E N 1
ATOM 6133 C CA . TRP E 2 188 ? -14.266 35.863 40.964 1.00 35.03 188 TRP E CA 1
ATOM 6134 C C . TRP E 2 188 ? -15.619 35.251 41.279 1.00 41.07 188 TRP E C 1
ATOM 6135 O O . TRP E 2 188 ? -15.761 34.021 41.291 1.00 40.85 188 TRP E O 1
ATOM 6146 N N . ARG E 2 189 ? -16.607 36.118 41.541 1.00 39.12 189 ARG E N 1
ATOM 6147 C CA . ARG E 2 189 ? -17.971 35.719 41.874 1.00 39.81 189 ARG E CA 1
ATOM 6148 C C . ARG E 2 189 ? -18.925 36.095 40.758 1.00 45.51 189 ARG E C 1
ATOM 6149 O O . ARG E 2 189 ? -18.801 37.177 40.177 1.00 45.44 189 ARG E O 1
ATOM 6157 N N . ALA E 2 190 ? -19.873 35.196 40.453 1.00 43.29 190 ALA E N 1
ATOM 6158 C CA . ALA E 2 190 ? -20.897 35.415 39.433 1.00 48.30 190 ALA E CA 1
ATOM 6159 C C . ALA E 2 190 ? -21.944 36.425 39.940 1.00 67.63 190 ALA E C 1
ATOM 6160 O O . ALA E 2 190 ? -22.272 37.370 39.190 1.00 70.82 190 ALA E O 1
ATOM 6163 N N . ARG F 3 1 ? 33.250 42.057 38.320 1.00 43.45 89 ARG F N 1
ATOM 6164 C CA . ARG F 3 1 ? 32.049 42.552 37.646 1.00 43.07 89 ARG F CA 1
ATOM 6165 C C . ARG F 3 1 ? 32.188 42.620 36.110 1.00 44.88 89 ARG F C 1
ATOM 6166 O O . ARG F 3 1 ? 31.297 43.155 35.443 1.00 44.86 89 ARG F O 1
ATOM 6174 N N . PHE F 3 2 ? 33.286 42.081 35.551 1.00 39.09 90 PHE F N 1
ATOM 6175 C CA . PHE F 3 2 ? 33.490 42.087 34.102 1.00 38.04 90 PHE F CA 1
ATOM 6176 C C . PHE F 3 2 ? 33.131 40.749 33.464 1.00 38.40 90 PHE F C 1
ATOM 6177 O O . PHE F 3 2 ? 33.637 39.708 33.892 1.00 37.83 90 PHE F O 1
ATOM 6185 N N . TYR F 3 3 ? 32.258 40.775 32.439 1.00 32.12 91 TYR F N 1
ATOM 6186 C CA . TYR F 3 3 ? 31.888 39.571 31.690 1.00 30.54 91 TYR F CA 1
ATOM 6187 C C . TYR F 3 3 ? 33.071 39.204 30.798 1.00 33.59 91 TYR F C 1
ATOM 6188 O O . TYR F 3 3 ? 33.606 40.073 30.101 1.00 32.31 91 TYR F O 1
ATOM 6197 N N . LYS F 3 4 ? 33.506 37.938 30.857 1.00 30.79 92 LYS F N 1
ATOM 6198 C CA . LYS F 3 4 ? 34.639 37.464 30.060 1.00 31.04 92 LYS F CA 1
ATOM 6199 C C . LYS F 3 4 ? 34.145 36.839 28.761 1.00 35.10 92 LYS F C 1
ATOM 6200 O O . LYS F 3 4 ? 33.181 36.071 28.772 1.00 34.41 92 LYS F O 1
ATOM 6206 N N . THR F 3 5 ? 34.816 37.169 27.650 1.00 32.14 93 THR F N 1
ATOM 6207 C CA . THR F 3 5 ? 34.538 36.665 26.303 1.00 32.26 93 THR F CA 1
ATOM 6208 C C . THR F 3 5 ? 35.360 35.404 26.050 1.00 36.70 93 THR F C 1
ATOM 6209 O O . THR F 3 5 ? 36.573 35.411 26.298 1.00 36.79 93 THR F O 1
ATOM 6213 N N . LEU F 3 6 ? 34.734 34.349 25.496 1.00 32.55 94 LEU F N 1
ATOM 6214 C CA . LEU F 3 6 ? 35.515 33.187 25.082 1.00 32.21 94 LEU F CA 1
ATOM 6215 C C . LEU F 3 6 ? 36.062 33.597 23.704 1.00 35.73 94 LEU F C 1
ATOM 6216 O O . LEU F 3 6 ? 35.282 33.852 22.776 1.00 35.08 94 LEU F O 1
ATOM 6221 N N . ARG F 3 7 ? 37.390 33.758 23.616 1.00 32.15 95 ARG F N 1
ATOM 6222 C CA . ARG F 3 7 ? 38.066 34.231 22.411 1.00 32.41 95 ARG F CA 1
ATOM 6223 C C . ARG F 3 7 ? 37.932 33.256 21.244 1.00 35.48 95 ARG F C 1
ATOM 6224 O O . ARG F 3 7 ? 38.192 32.060 21.390 1.00 34.90 95 ARG F O 1
ATOM 6232 N N . ALA F 3 8 ? 37.470 33.777 20.100 1.00 31.45 96 ALA F N 1
ATOM 6233 C CA . ALA F 3 8 ? 37.274 33.005 18.881 1.00 31.42 96 ALA F CA 1
ATOM 6234 C C . ALA F 3 8 ? 38.608 32.584 18.280 1.00 35.08 96 ALA F C 1
ATOM 6235 O O . ALA F 3 8 ? 39.547 33.380 18.227 1.00 34.89 96 ALA F O 1
ATOM 6237 N N . GLU F 3 9 ? 38.688 31.320 17.853 1.00 31.04 97 GLU F N 1
ATOM 6238 C CA . GLU F 3 9 ? 39.877 30.750 17.229 1.00 30.98 97 GLU F CA 1
ATOM 6239 C C . GLU F 3 9 ? 39.671 30.542 15.735 1.00 32.52 97 GLU F C 1
ATOM 6240 O O . GLU F 3 9 ? 38.554 30.241 15.301 1.00 31.57 97 GLU F O 1
ATOM 6246 N N . GLN F 3 10 ? 40.736 30.730 14.945 1.00 28.13 98 GLN F N 1
ATOM 6247 C CA . GLN F 3 10 ? 40.647 30.549 13.503 1.00 27.74 98 GLN F CA 1
ATOM 6248 C C . GLN F 3 10 ? 40.651 29.075 13.113 1.00 29.86 98 GLN F C 1
ATOM 6249 O O . GLN F 3 10 ? 41.362 28.270 13.714 1.00 28.76 98 GLN F O 1
ATOM 6255 N N . ALA F 3 11 ? 39.835 28.738 12.109 1.00 26.87 99 ALA F N 1
ATOM 6256 C CA . ALA F 3 11 ? 39.690 27.410 11.519 1.00 27.12 99 ALA F CA 1
ATOM 6257 C C . ALA F 3 11 ? 40.901 27.112 10.624 1.00 33.39 99 ALA F C 1
ATOM 6258 O O . ALA F 3 11 ? 41.715 28.006 10.375 1.00 32.52 99 ALA F O 1
ATOM 6260 N N . SER F 3 12 ? 41.030 25.867 10.136 1.00 33.12 100 SER F N 1
ATOM 6261 C CA . SER F 3 12 ? 42.135 25.513 9.233 1.00 34.61 100 SER F CA 1
ATOM 6262 C C . SER F 3 12 ? 41.789 25.850 7.755 1.00 41.82 100 SER F C 1
ATOM 6263 O O . SER F 3 12 ? 40.651 25.636 7.357 1.00 40.57 100 SER F O 1
ATOM 6266 N N . GLN F 3 13 ? 42.730 26.383 6.932 1.00 41.95 101 GLN F N 1
ATOM 6267 C CA . GLN F 3 13 ? 44.122 26.717 7.257 1.00 50.76 101 GLN F CA 1
ATOM 6268 C C . GLN F 3 13 ? 44.516 28.115 6.743 1.00 69.87 101 GLN F C 1
ATOM 6269 O O . GLN F 3 13 ? 43.745 28.708 5.960 1.00 69.64 101 GLN F O 1
#

Foldseek 3Di:
DKDKDFDWAADPPVRDIWTFIDIRQHTQWIADPVDQDIGGPDPVSVVVDDDGSVVVNVVRVVNNVVVVVVCVVVVNDDDDWDAWDWDWDWPDPDDAQDKTKIKIKTDDTDDQDKDKFKAKVNHTDDPQKDKDGWTADPVRHTIIMIMHIDGADQPIKMWIWMDDPNDPHIDIDIDGDD/DPDDDKDKDWDWDWDDDPQLPDIKIKTWIAIPNHTAKMDILVVLAIDGPHPNCVVVRVVLRVDPVSSVVRNCCSPPPRNVVCVVCVVCAVVDWDAWDWDKDFDDPDVPDDGQKIKIKTWFTPDQDKDKWKDKPNHTDPPQWDKPHWADPPPRMIIMIIMGGGDADAPIKMKIWMDDPNDDHIDIDIDGD/DDDDDDDDDDDDD/DDKDKDFDWAADPPVRDIWTFIDIRQHTQWIADQVVLDIGGPDPVSVVVDDDRSVVVNVVRVVNNVVVVVVCVVVVNDDDDWDAWDWDWDWPDPDDAQDKTKIKIKTDDTDDQDKDKFKAKVNHTDDPQKDWDGFTADPVRHTIIMIMHIDGADQPIKMWIWMDDPNDPHIDIDIDHDD/DPPDDDKDKDWDWDWDDDPQLPDIKIKTWIDIPNHTAKMDILVVLAIDGPHPNCVVVRVVQRVDPVSSVVRNCCSPPPRNVVCVVCVVCAVVDWDFWDWDWDFDDPDVPDDGQKIKIKTWFTPDQDKDKWKDKPNHTDDPQWDKPHWADPPPRMIIMIIMGGGDADAPIKMWIWMDDPNDPDIDIDIDGD/DDDDDDDDDDDDD

B-factor: mean 33.27, std 16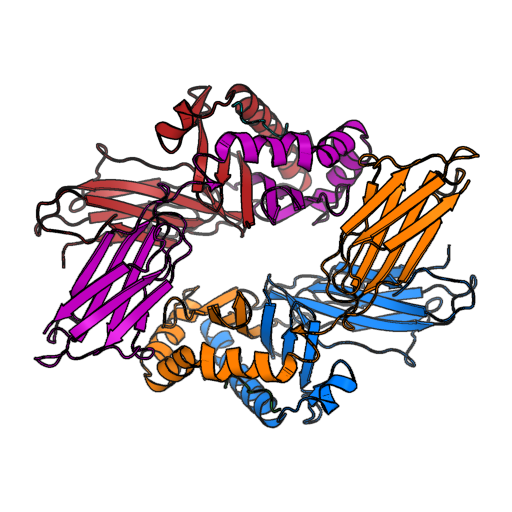.15, range [10.21, 112.59]

Sequence (762 aa):
EHVIIQAEFYLNPDQSGEFMFDFDGDEIFHVDMAKKETVWRLEEFGRFASFEAQGALANIAVDKANLEIMTKRSNYTPITNVPPEVTVLTNSPVELREPNVLICFIDKFTPPVVNVTWLRNGKPVTTGVSETVFLPREDHLFRKFHYLPFLPSTEDVYDCRVEHWGLDEPLLKHWEFDDTRPRFLWQPKRECHFFNGTERVRFLDRYFYNQEESVRFDSDVGEFRAVTELGRPDAEYWNSQKDILEQARAAVDTYCRHNYGVGESFTVQRRVQPKVTVYPSKTQPLQHHNLLVCSVSGFYPGSIEVRWFLNGQEEKAGMVSTGLIQNGDWTFQTLVMLETVPRSGEVYTCQVEHPSVTSPLTVEWRARFYKTLRAEQASQEEHVIIQAEFYLNPDQSGEFMFDFDGDEIFHVDMAKKETVWRLEEFGRFASFEAQGALANIAVDKANLEIMTKRSNYTPITNVPPEVTVLTNSPVELREPNVLICFIDKFTPPVVNVTWLRNGKPVTTGVSETVFLPREDHLFRKFHYLPFLPSTEDVYDCRVEHWGLDEPLLKHWEFDGDTRPRFLWQPKRECHFFNGTERVRFLDRYFYNQEESVRFDSDVGEFRAVTELGRPDAEYWNSQKDILEQARAAVDTYCRHNYGVGESFTVQRRVQPKVTVYPSKTQPLQHHNLLVCSVSGFYPGSIEVRWFLNGQEEKAGMVSTGLIQNGDWTFQTLVMLETVPRSGEVYTCQVEHPSVTSPLTVEWRARFYKTLRAEQASQ

Organism: Homo sapiens (NCBI:txid9606)

CATH classification: 3.10.320.10 (+1 more: 2.60.40.10)

Radius of gyration: 27.9 Å; Cα contacts (8 Å, |Δi|>4): 1760; chains: 6; bounding box: 83×74×55 Å